Protein AF-0000000083546952 (afdb_homodimer)

InterPro domains:
  IPR006043 Nucleobase cation symporter 2 family [PF00860] (17-387)
  IPR045018 Azaguanine-like transporters [PTHR43337] (1-419)

Solvent-accessible surface area (backbone atoms only — not comparable to full-atom values): 39737 Å² total; per-residue (Å²): 105,57,77,80,47,36,29,72,83,63,74,50,49,70,69,40,23,48,52,6,12,52,47,22,35,43,58,43,54,48,45,43,53,51,51,15,55,51,44,28,72,67,70,45,58,46,70,30,28,33,52,19,39,28,50,38,19,23,52,19,5,42,36,23,21,70,63,30,40,32,30,47,38,27,30,61,29,74,60,47,35,46,36,46,28,44,20,40,26,60,63,68,61,36,51,70,37,38,46,22,31,31,35,28,52,20,12,50,52,34,32,51,29,40,76,44,69,49,46,59,50,51,60,68,38,46,57,66,34,52,58,35,18,50,48,24,8,42,14,52,29,40,23,51,51,15,35,40,53,16,42,46,34,35,75,32,94,86,64,24,30,22,66,36,64,61,65,39,56,58,27,43,34,16,52,54,28,33,53,50,32,50,39,33,50,58,58,64,42,86,30,26,64,46,53,27,35,54,52,16,32,51,45,27,42,75,63,63,71,46,66,69,83,70,61,59,86,50,76,79,62,61,71,58,29,59,71,34,46,67,44,54,32,71,82,49,69,85,38,66,69,44,50,52,47,20,50,46,50,28,50,51,52,53,54,54,32,54,55,44,37,46,47,43,33,35,56,72,65,64,39,57,83,40,39,54,39,36,44,33,20,41,18,52,28,12,29,49,10,11,41,44,40,36,50,40,40,30,63,43,74,41,18,48,52,8,37,72,55,55,20,65,24,6,58,15,9,38,51,26,15,52,51,37,54,58,51,58,77,45,44,52,62,54,72,61,55,45,49,31,24,48,14,44,55,32,35,54,52,15,50,60,34,43,52,45,50,66,74,40,57,62,85,45,57,50,52,29,42,23,20,42,42,15,34,52,31,13,41,54,30,44,17,52,61,60,8,49,37,52,16,45,44,42,29,61,52,35,24,46,46,54,71,41,53,82,78,55,38,69,63,43,52,50,54,22,47,53,42,49,51,50,52,51,46,55,42,65,57,124,106,55,78,80,46,37,29,73,81,64,74,49,50,70,67,41,23,50,52,5,12,52,46,23,36,42,57,43,53,49,47,41,53,48,50,15,54,50,45,27,73,67,68,46,58,46,70,29,27,33,52,18,41,28,49,35,18,25,51,17,6,42,35,24,20,72,63,30,40,33,29,47,38,25,30,62,29,75,60,47,34,46,35,47,28,44,19,39,25,62,63,69,63,35,51,67,37,39,46,22,30,30,36,29,52,20,11,50,51,34,32,51,29,41,75,44,69,49,47,58,49,52,62,70,39,45,57,65,33,51,57,34,18,50,47,26,8,41,13,52,29,40,25,51,50,15,37,40,53,16,42,46,35,36,72,31,94,86,64,23,29,22,67,37,65,62,64,38,57,59,27,42,34,17,53,52,27,32,52,50,33,50,38,33,50,57,58,64,42,85,30,27,63,46,53,27,34,52,51,15,32,52,46,27,40,74,62,62,71,47,67,70,83,68,64,61,86,49,76,80,62,64,72,59,28,57,72,34,46,66,42,53,32,71,83,49,66,86,40,66,69,43,50,52,46,20,50,47,49,26,50,52,50,51,54,53,34,53,54,44,36,46,48,44,34,34,54,72,64,63,39,58,84,40,39,55,40,37,45,34,20,40,16,51,28,12,29,48,10,11,40,44,40,37,49,40,42,29,61,43,75,42,20,51,52,8,37,73,56,54,19,65,26,7,57,15,8,38,50,27,16,52,51,39,54,58,53,60,78,45,43,52,63,54,72,62,56,46,50,30,27,48,14,43,56,32,35,52,52,14,51,61,33,43,52,44,52,67,73,38,58,61,85,45,57,50,52,29,42,24,20,44,42,16,34,53,32,12,43,52,31,44,17,52,61,61,8,48,37,53,16,45,44,41,29,58,53,35,23,45,46,56,71,40,52,83,77,56,37,68,64,41,53,51,53,20,47,53,43,50,50,49,52,52,48,55,42,64,57,124

pLDDT: mean 90.89, std 7.65, range [42.84, 97.81]

Sequence (860 aa):
MEKIFKLKKNNTNFKTELTAALTSFFASVYIVVVNASILSDTGMPMDAQIIATVLASLVGCLLVAFISNTPLIIMPGMGVNALFTYTIVRAMGLNYHEALASVVIAGFLFSVVALTQLSEILSTSIPNSLKEAITVGIGLFITFIGLQKGGLIVSSATTLVQLGKLTDPHVLAFLITMIITLCLFLKDIPGAFLISIFLGTITSIAFGIVDLGAIKFGLPNFSAYNDLFFTMNFGKIGTIPFWVATFSLTLVLVFENIGLLHGQVGGMLKQPEKINKALRATAFSTVFCGLLGTSPSVSTVEGAAGIAAGGKTGLTSFLTGLLFLVSLFFIPIITIIPNAAISPILIIIGGLMIKNIINIDFEDFSESFPAFLIIALIPLTYSIVDGIAFGFIVYPLAKIFAKKHKEVSLTMYLVSLIFLIYFVLRGLSLMEKIFKLKKNNTNFKTELTAALTSFFASVYIVVVNASILSDTGMPMDAQIIATVLASLVGCLLVAFISNTPLIIMPGMGVNALFTYTIVRAMGLNYHEALASVVIAGFLFSVVALTQLSEILSTSIPNSLKEAITVGIGLFITFIGLQKGGLIVSSATTLVQLGKLTDPHVLAFLITMIITLCLFLKDIPGAFLISIFLGTITSIAFGIVDLGAIKFGLPNFSAYNDLFFTMNFGKIGTIPFWVATFSLTLVLVFENIGLLHGQVGGMLKQPEKINKALRATAFSTVFCGLLGTSPSVSTVEGAAGIAAGGKTGLTSFLTGLLFLVSLFFIPIITIIPNAAISPILIIIGGLMIKNIINIDFEDFSESFPAFLIIALIPLTYSIVDGIAFGFIVYPLAKIFAKKHKEVSLTMYLVSLIFLIYFVLRGLSL

Nearest PDB structures (foldseek):
  8irn-assembly1_B  TM=9.047E-01  e=1.523E-23  Arabidopsis thaliana
  8wo7-assembly1_A  TM=8.983E-01  e=1.334E-22  Arabidopsis thaliana
  5da0-assembly1_A  TM=8.197E-01  e=4.012E-11  Deinococcus geothermalis DSM 11300
  7wl8-assembly1_A  TM=7.225E-01  e=1.289E-08  Mus musculus
  8opq-assembly1_B  TM=7.287E-01  e=1.824E-08  Homo sapiens

Structure (mmCIF, N/CA/C/O backbone):
data_AF-0000000083546952-model_v1
#
loop_
_entity.id
_entity.type
_entity.pdbx_description
1 polymer 'Xanthine/uracil permease'
#
loop_
_atom_site.group_PDB
_atom_site.id
_atom_site.type_symbol
_atom_site.label_atom_id
_atom_site.label_alt_id
_atom_site.label_comp_id
_atom_site.label_asym_id
_atom_site.label_entity_id
_atom_site.label_seq_id
_atom_site.pdbx_PDB_ins_code
_atom_site.Cartn_x
_atom_site.Cartn_y
_atom_site.Cartn_z
_atom_site.occupancy
_atom_site.B_iso_or_equiv
_atom_site.auth_seq_id
_atom_site.auth_comp_id
_atom_site.auth_asym_id
_atom_site.auth_atom_id
_atom_site.pdbx_PDB_model_num
ATOM 1 N N . MET A 1 1 ? -17.172 40 20.062 1 71.25 1 MET A N 1
ATOM 2 C CA . MET A 1 1 ? -17.078 38.625 19.641 1 71.25 1 MET A CA 1
ATOM 3 C C . MET A 1 1 ? -18.438 38.062 19.234 1 71.25 1 MET A C 1
ATOM 5 O O . MET A 1 1 ? -18.562 37.406 18.203 1 71.25 1 MET A O 1
ATOM 9 N N . GLU A 1 2 ? -19.391 38.375 19.953 1 73.75 2 GLU A N 1
ATOM 10 C CA . GLU A 1 2 ? -20.734 37.906 19.641 1 73.75 2 GLU A CA 1
ATOM 11 C C . GLU A 1 2 ? -21.234 38.469 18.312 1 73.75 2 GLU A C 1
ATOM 13 O O . GLU A 1 2 ? -21.859 37.75 17.516 1 73.75 2 GLU A O 1
ATOM 18 N N . LYS A 1 3 ? -20.938 39.719 18.156 1 76.5 3 LYS A N 1
ATOM 19 C CA . LYS A 1 3 ? -21.391 40.344 16.922 1 76.5 3 LYS A CA 1
ATOM 20 C C . LYS A 1 3 ? -20.531 39.969 15.734 1 76.5 3 LYS A C 1
ATOM 22 O O . LYS A 1 3 ? -21.047 39.781 14.633 1 76.5 3 LYS A O 1
ATOM 27 N N . ILE A 1 4 ? -19.281 39.719 15.984 1 81.94 4 ILE A N 1
ATOM 28 C CA . ILE A 1 4 ? -18.344 39.438 14.914 1 81.94 4 ILE A CA 1
ATOM 29 C C . ILE A 1 4 ? -18.562 38 14.391 1 81.94 4 ILE A C 1
ATOM 31 O O . ILE A 1 4 ? -18.609 37.781 13.18 1 81.94 4 ILE A O 1
ATOM 35 N N . PHE A 1 5 ? -18.859 37.094 15.328 1 85.5 5 PHE A N 1
ATOM 36 C CA . PHE A 1 5 ? -18.969 35.719 14.938 1 85.5 5 PHE A CA 1
ATOM 37 C C . PHE A 1 5 ? -20.422 35.25 14.898 1 85.5 5 PHE A C 1
ATOM 39 O O . PHE A 1 5 ? -20.719 34.094 14.602 1 85.5 5 PHE A O 1
ATOM 46 N N . LYS A 1 6 ? -21.375 36.188 15.102 1 84.5 6 LYS A N 1
ATOM 47 C CA . LYS A 1 6 ? -22.828 35.969 15.008 1 84.5 6 LYS A CA 1
ATOM 48 C C . LYS A 1 6 ? -23.234 34.719 15.797 1 84.5 6 LYS A C 1
ATOM 50 O O . LYS A 1 6 ? -23.906 33.844 15.266 1 84.5 6 LYS A O 1
ATOM 55 N N . LEU A 1 7 ? -22.844 34.625 17.031 1 86 7 LEU A N 1
ATOM 56 C CA . LEU A 1 7 ? -23.062 33.438 17.875 1 86 7 LEU A CA 1
ATOM 57 C C . LEU A 1 7 ? -24.547 33.156 18.031 1 86 7 LEU A C 1
ATOM 59 O O . LEU A 1 7 ? -24.969 32 17.922 1 86 7 LEU A O 1
ATOM 63 N N . LYS A 1 8 ? -25.344 34.156 18.234 1 83.62 8 LYS A N 1
ATOM 64 C CA . LYS A 1 8 ? -26.781 33.969 18.406 1 83.62 8 LYS A CA 1
ATOM 65 C C . LYS A 1 8 ? -27.438 33.469 17.125 1 83.62 8 LYS A C 1
ATOM 67 O O . LYS A 1 8 ? -28.328 32.625 17.156 1 83.62 8 LYS A O 1
ATOM 72 N N . LYS A 1 9 ? -26.953 34 16.125 1 85.19 9 LYS A N 1
ATOM 73 C CA . LYS A 1 9 ? -27.516 33.594 14.836 1 85.19 9 LYS A CA 1
ATOM 74 C C . LYS A 1 9 ? -27.188 32.156 14.516 1 85.19 9 LYS A C 1
ATOM 76 O O . LYS A 1 9 ? -27.969 31.469 13.844 1 85.19 9 LYS A O 1
ATOM 81 N N . ASN A 1 10 ? -26.047 31.703 15.016 1 89.62 10 ASN A N 1
ATOM 82 C CA . ASN A 1 10 ? -25.625 30.344 14.742 1 89.62 10 ASN A CA 1
ATOM 83 C C . ASN A 1 10 ? -26 29.406 15.883 1 89.62 10 ASN A C 1
ATOM 85 O O . ASN A 1 10 ? -25.562 28.25 15.922 1 89.62 10 ASN A O 1
ATOM 89 N N . ASN A 1 11 ? -26.75 29.859 16.859 1 87.5 11 ASN A N 1
ATOM 90 C CA . ASN A 1 11 ? -27.297 29.047 17.938 1 87.5 11 ASN A CA 1
ATOM 91 C C . ASN A 1 11 ? -26.188 28.391 18.766 1 87.5 11 ASN A C 1
ATOM 93 O O . ASN A 1 11 ? -26.203 27.188 18.984 1 87.5 11 ASN A O 1
ATOM 97 N N . THR A 1 12 ? -25.172 29.172 19.031 1 91 12 THR A N 1
ATOM 98 C CA . THR A 1 12 ? -24.078 28.703 19.859 1 91 12 THR A CA 1
ATOM 99 C C . THR A 1 12 ? -23.703 29.75 20.906 1 91 12 THR A C 1
ATOM 101 O O . THR A 1 12 ? -24.281 30.828 20.938 1 91 12 THR A O 1
ATOM 104 N N . ASN A 1 13 ? -22.875 29.312 21.906 1 91.5 13 ASN A N 1
ATOM 105 C CA . ASN A 1 13 ? -22.422 30.219 22.953 1 91.5 13 ASN A CA 1
ATOM 106 C C . ASN A 1 13 ? -20.922 30.078 23.188 1 91.5 13 ASN A C 1
ATOM 108 O O . ASN A 1 13 ? -20.25 29.25 22.562 1 91.5 13 ASN A O 1
ATOM 112 N N . PHE A 1 14 ? -20.469 31.016 24 1 93.25 14 PHE A N 1
ATOM 113 C CA . PHE A 1 14 ? -19.031 31.078 24.234 1 93.25 14 PHE A CA 1
ATOM 114 C C . PHE A 1 14 ? -18.531 29.797 24.875 1 93.25 14 PHE A C 1
ATOM 116 O O . PHE A 1 14 ? -17.469 29.281 24.531 1 93.25 14 PHE A O 1
ATOM 123 N N . LYS A 1 15 ? -19.25 29.219 25.766 1 94.44 15 LYS A N 1
ATOM 124 C CA . LYS A 1 15 ? -18.859 28 26.453 1 94.44 15 LYS A CA 1
ATOM 125 C C . LYS A 1 15 ? -18.766 26.828 25.5 1 94.44 15 LYS A C 1
ATOM 127 O O . LYS A 1 15 ? -17.828 26.031 25.578 1 94.44 15 LYS A O 1
ATOM 132 N N . THR A 1 16 ? -19.703 26.797 24.641 1 94.5 16 THR A N 1
ATOM 133 C CA . THR A 1 16 ? -19.719 25.719 23.656 1 94.5 16 THR A CA 1
ATOM 134 C C . THR A 1 16 ? -18.547 25.859 22.688 1 94.5 16 THR A C 1
ATOM 136 O O . THR A 1 16 ? -17.875 24.875 22.359 1 94.5 16 THR A O 1
ATOM 139 N N . GLU A 1 17 ? -18.328 27.062 22.281 1 95.62 17 GLU A N 1
ATOM 140 C CA . GLU A 1 17 ? -17.219 27.328 21.359 1 95.62 17 GLU A CA 1
ATOM 141 C C . GLU A 1 17 ? -15.875 27.078 22.031 1 95.62 17 GLU A C 1
ATOM 143 O O . GLU A 1 17 ? -14.93 26.641 21.375 1 95.62 17 GLU A O 1
ATOM 148 N N . LEU A 1 18 ? -15.797 27.391 23.266 1 95.94 18 LEU A N 1
ATOM 149 C CA . LEU A 1 18 ? -14.562 27.141 24 1 95.94 18 LEU A CA 1
ATOM 150 C C . LEU A 1 18 ? -14.297 25.656 24.141 1 95.94 18 LEU A C 1
ATOM 152 O O . LEU A 1 18 ? -13.156 25.203 23.969 1 95.94 18 LEU A O 1
ATOM 156 N N . THR A 1 19 ? -15.289 24.922 24.469 1 95.88 19 THR A N 1
ATOM 157 C CA . THR A 1 19 ? -15.156 23.484 24.578 1 95.88 19 THR A CA 1
ATOM 158 C C . THR A 1 19 ? -14.773 22.859 23.234 1 95.88 19 THR A C 1
ATOM 160 O O . THR A 1 19 ? -13.938 21.953 23.188 1 95.88 19 THR A O 1
ATOM 163 N N . ALA A 1 20 ? -15.391 23.375 22.234 1 96 20 ALA A N 1
ATOM 164 C CA . ALA A 1 20 ? -15.07 22.906 20.891 1 96 20 ALA A CA 1
ATOM 165 C C . ALA A 1 20 ? -13.617 23.234 20.531 1 96 20 ALA A C 1
ATOM 167 O O . ALA A 1 20 ? -12.938 22.422 19.906 1 96 20 ALA A O 1
ATOM 168 N N . ALA A 1 21 ? -13.211 24.375 20.922 1 96.25 21 ALA A N 1
ATOM 169 C CA . ALA A 1 21 ? -11.844 24.797 20.656 1 96.25 21 ALA A CA 1
ATOM 170 C C . ALA A 1 21 ? -10.836 23.938 21.406 1 96.25 21 ALA A C 1
ATOM 172 O O . ALA A 1 21 ? -9.805 23.547 20.844 1 96.25 21 ALA A O 1
ATOM 173 N N . LEU A 1 22 ? -11.117 23.656 22.625 1 95.5 22 LEU A N 1
ATOM 174 C CA . LEU A 1 22 ? -10.242 22.812 23.422 1 95.5 22 LEU A CA 1
ATOM 175 C C . LEU A 1 22 ? -10.18 21.391 22.844 1 95.5 22 LEU A C 1
ATOM 177 O O . LEU A 1 22 ? -9.094 20.812 22.75 1 95.5 22 LEU A O 1
ATOM 181 N N . THR A 1 23 ? -11.312 20.984 22.438 1 93.94 23 THR A N 1
ATOM 182 C CA . THR A 1 23 ? -11.383 19.656 21.844 1 93.94 23 THR A CA 1
ATOM 183 C C . THR A 1 23 ? -10.562 19.609 20.562 1 93.94 23 THR A C 1
ATOM 185 O O . THR A 1 23 ? -9.789 18.672 20.344 1 93.94 23 THR A O 1
ATOM 188 N N . SER A 1 24 ? -10.711 20.594 19.766 1 94.56 24 SER A N 1
ATOM 189 C CA . SER A 1 24 ? -9.977 20.656 18.516 1 94.56 24 SER A CA 1
ATOM 190 C C . SER A 1 24 ? -8.477 20.797 18.75 1 94.56 24 SER A C 1
ATOM 192 O O . SER A 1 24 ? -7.672 20.172 18.047 1 94.56 24 SER A O 1
ATOM 194 N N . PHE A 1 25 ? -8.148 21.594 19.703 1 95.25 25 PHE A N 1
ATOM 195 C CA . PHE A 1 25 ? -6.742 21.844 20 1 95.25 25 PHE A CA 1
ATOM 196 C C . PHE A 1 25 ? -6.059 20.562 20.469 1 95.25 25 PHE A C 1
ATOM 198 O O . PHE A 1 25 ? -5 20.203 19.953 1 95.25 25 PHE A O 1
ATOM 205 N N . PHE A 1 26 ? -6.637 19.859 21.359 1 92.81 26 PHE A N 1
ATOM 206 C CA . PHE A 1 26 ? -6.02 18.656 21.906 1 92.81 26 PHE A CA 1
ATOM 207 C C . PHE A 1 26 ? -5.977 17.547 20.859 1 92.81 26 PHE A C 1
ATOM 209 O O . PHE A 1 26 ? -5.07 16.719 20.859 1 92.81 26 PHE A O 1
ATOM 216 N N . ALA A 1 27 ? -6.895 17.672 19.953 1 90.62 27 ALA A N 1
ATOM 217 C CA . ALA A 1 27 ? -6.906 16.688 18.875 1 90.62 27 ALA A CA 1
ATOM 218 C C . ALA A 1 27 ? -5.82 16.984 17.844 1 90.62 27 ALA A C 1
ATOM 220 O O . ALA A 1 27 ? -5.352 16.078 17.141 1 90.62 27 ALA A O 1
ATOM 221 N N . SER A 1 28 ? -5.344 18.219 17.812 1 94.19 28 SER A N 1
ATOM 222 C CA . SER A 1 28 ? -4.512 18.609 16.688 1 94.19 28 SER A CA 1
ATOM 223 C C . SER A 1 28 ? -3.107 19 17.141 1 94.19 28 SER A C 1
ATOM 225 O O . SER A 1 28 ? -2.188 19.078 16.328 1 94.19 28 SER A O 1
ATOM 227 N N . VAL A 1 29 ? -2.893 19.188 18.406 1 93.44 29 VAL A N 1
ATOM 228 C CA . VAL A 1 29 ? -1.671 19.797 1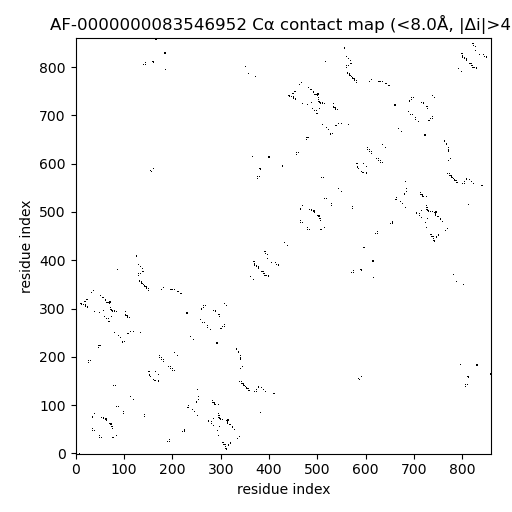8.938 1 93.44 29 VAL A CA 1
ATOM 229 C C . VAL A 1 29 ? -0.475 18.891 18.609 1 93.44 29 VAL A C 1
ATOM 231 O O . VAL A 1 29 ? 0.664 19.359 18.562 1 93.44 29 VAL A O 1
ATOM 234 N N . TYR A 1 30 ? -0.684 17.625 18.344 1 92.19 30 TYR A N 1
ATOM 235 C CA . TYR A 1 30 ? 0.411 16.719 17.984 1 92.19 30 TYR A CA 1
ATOM 236 C C . TYR A 1 30 ? 1.162 17.234 16.766 1 92.19 30 TYR A C 1
ATOM 238 O O . TYR A 1 30 ? 2.336 16.906 16.562 1 92.19 30 TYR A O 1
ATOM 246 N N . ILE A 1 31 ? 0.517 18.094 15.961 1 95.06 31 ILE A N 1
ATOM 247 C CA . ILE A 1 31 ? 1.062 18.547 14.68 1 95.06 31 ILE A CA 1
ATOM 248 C C . ILE A 1 31 ? 2.299 19.406 14.914 1 95.06 31 ILE A C 1
ATOM 250 O O . ILE A 1 31 ? 3.195 19.453 14.07 1 95.06 31 ILE A O 1
ATOM 254 N N . VAL A 1 32 ? 2.35 20.062 16.031 1 94.75 32 VAL A N 1
ATOM 255 C CA . VAL A 1 32 ? 3.473 20.938 16.344 1 94.75 32 VAL A CA 1
ATOM 256 C C . VAL A 1 32 ? 4.766 20.125 16.391 1 94.75 32 VAL A C 1
ATOM 258 O O . VAL A 1 32 ? 5.773 20.516 15.805 1 94.75 32 VAL A O 1
ATOM 261 N N . VAL A 1 33 ? 4.648 18.984 16.953 1 93 33 VAL A N 1
ATOM 262 C CA . VAL A 1 33 ? 5.824 18.141 17.109 1 93 33 VAL A CA 1
ATOM 263 C C . VAL A 1 33 ? 6.07 17.359 15.82 1 93 33 VAL A C 1
ATOM 265 O O . VAL A 1 33 ? 7.207 17.281 15.344 1 93 33 VAL A O 1
ATOM 268 N N . VAL A 1 34 ? 5.047 16.844 15.242 1 93.56 34 VAL A N 1
ATOM 269 C CA . VAL A 1 34 ? 5.164 15.938 14.102 1 93.56 34 VAL A CA 1
ATOM 270 C C . VAL A 1 34 ? 5.648 16.719 12.875 1 93.56 34 VAL A C 1
ATOM 272 O O . VAL A 1 34 ? 6.543 16.266 12.156 1 93.56 34 VAL A O 1
ATOM 275 N N . ASN A 1 35 ? 5.035 17.844 12.656 1 96.31 35 ASN A N 1
ATOM 276 C CA . ASN A 1 35 ? 5.453 18.656 11.523 1 96.31 35 ASN A CA 1
ATOM 277 C C . ASN A 1 35 ? 6.902 19.125 11.664 1 96.31 35 ASN A C 1
ATOM 279 O O . ASN A 1 35 ? 7.664 19.094 10.695 1 96.31 35 ASN A O 1
ATOM 283 N N . ALA A 1 36 ? 7.246 19.531 12.852 1 93.94 36 ALA A N 1
ATOM 284 C CA . ALA A 1 36 ? 8.617 19.969 13.102 1 93.94 36 ALA A CA 1
ATOM 285 C C . ALA A 1 36 ? 9.609 18.844 12.867 1 93.94 36 ALA A C 1
ATOM 287 O O . ALA A 1 36 ? 10.672 19.047 12.273 1 93.94 36 ALA A O 1
ATOM 288 N N . SER A 1 37 ? 9.227 17.719 13.305 1 92.69 37 SER A N 1
ATOM 289 C CA . SER A 1 37 ? 10.094 16.562 13.148 1 92.69 37 SER A CA 1
ATOM 290 C C . SER A 1 37 ? 10.273 16.203 11.672 1 92.69 37 SER A C 1
ATOM 292 O O . SER A 1 37 ? 11.398 15.938 11.227 1 92.69 37 SER A O 1
ATOM 294 N N . ILE A 1 38 ? 9.258 16.219 10.906 1 93.81 38 ILE A N 1
ATOM 295 C CA . ILE A 1 38 ? 9.289 15.844 9.492 1 93.81 38 ILE A CA 1
ATOM 296 C C . ILE A 1 38 ? 10.086 16.891 8.711 1 93.81 38 ILE A C 1
ATOM 298 O O . ILE A 1 38 ? 10.961 16.531 7.91 1 93.81 38 ILE A O 1
ATOM 302 N N . LEU A 1 39 ? 9.844 18.141 8.984 1 95.5 39 LEU A N 1
ATOM 303 C CA . LEU A 1 39 ? 10.523 19.188 8.227 1 95.5 39 LEU A CA 1
ATOM 304 C C . LEU A 1 39 ? 11.984 19.297 8.648 1 95.5 39 LEU A C 1
ATOM 306 O O . LEU A 1 39 ? 12.828 19.719 7.852 1 95.5 39 LEU A O 1
ATOM 310 N N . SER A 1 40 ? 12.305 18.906 9.836 1 92.81 40 SER A N 1
ATOM 311 C CA . SER A 1 40 ? 13.688 18.938 10.289 1 92.81 40 SER A CA 1
ATOM 312 C C . SER A 1 40 ? 14.539 17.938 9.523 1 92.81 40 SER A C 1
ATOM 314 O O . SER A 1 40 ? 15.766 18.078 9.469 1 92.81 40 SER A O 1
ATOM 316 N N . ASP A 1 41 ? 13.898 17 8.961 1 91.31 41 ASP A N 1
ATOM 317 C CA . ASP A 1 41 ? 14.609 16.016 8.148 1 91.31 41 ASP A CA 1
ATOM 318 C C . ASP A 1 41 ? 15.211 16.656 6.902 1 91.31 41 ASP A C 1
ATOM 320 O O . ASP A 1 41 ? 16.078 16.062 6.242 1 91.31 41 ASP A O 1
ATOM 324 N N . THR A 1 42 ? 14.766 17.828 6.547 1 92.5 42 THR A N 1
ATOM 325 C CA . THR A 1 42 ? 15.336 18.547 5.414 1 92.5 42 THR A CA 1
ATOM 326 C C . THR A 1 42 ? 16.609 19.281 5.824 1 92.5 42 THR A C 1
ATOM 328 O O . THR A 1 42 ? 17.375 19.75 4.973 1 92.5 42 THR A O 1
ATOM 331 N N . GLY A 1 43 ? 16.891 19.406 7.113 1 90.06 43 GLY A N 1
ATOM 332 C CA . GLY A 1 43 ? 18.016 20.172 7.621 1 90.06 43 GLY A CA 1
ATOM 333 C C . GLY A 1 43 ? 17.594 21.422 8.367 1 90.06 43 GLY A C 1
ATOM 334 O O . GLY A 1 43 ? 18.422 22.094 8.977 1 90.06 43 GLY A O 1
ATOM 335 N N . MET A 1 44 ? 16.328 21.672 8.398 1 92.06 44 MET A N 1
ATOM 336 C CA . MET A 1 44 ? 15.82 22.828 9.141 1 92.06 44 MET A CA 1
ATOM 337 C C . MET A 1 44 ? 15.898 22.594 10.641 1 92.06 44 MET A C 1
ATOM 339 O O . MET A 1 44 ? 15.656 21.484 11.109 1 92.06 44 MET A O 1
ATOM 343 N N . PRO A 1 45 ? 16.25 23.609 11.336 1 89.06 45 PRO A N 1
ATOM 344 C CA . PRO A 1 45 ? 16.281 23.438 12.789 1 89.06 45 PRO A CA 1
ATOM 345 C C . PRO A 1 45 ? 14.914 23.141 13.383 1 89.06 45 PRO A C 1
ATOM 347 O O . PRO A 1 45 ? 13.93 23.797 13.039 1 89.06 45 PRO A O 1
ATOM 350 N N . MET A 1 46 ? 14.859 22.25 14.258 1 89.31 46 MET A N 1
ATOM 351 C CA . MET A 1 46 ? 13.609 21.781 14.852 1 89.31 46 MET A CA 1
ATOM 352 C C . MET A 1 46 ? 12.914 22.906 15.617 1 89.31 46 MET A C 1
ATOM 354 O O . MET A 1 46 ? 11.703 23.078 15.508 1 89.31 46 MET A O 1
ATOM 358 N N . ASP A 1 47 ? 13.672 23.641 16.359 1 89 47 ASP A N 1
ATOM 359 C CA . ASP A 1 47 ? 13.109 24.719 17.172 1 89 47 ASP A CA 1
ATOM 360 C C . ASP A 1 47 ? 12.438 25.766 16.281 1 89 47 ASP A C 1
ATOM 362 O O . ASP A 1 47 ? 11.352 26.266 16.594 1 89 47 ASP A O 1
ATOM 366 N N . ALA A 1 48 ? 13.117 26.031 15.227 1 91.56 48 ALA A N 1
ATOM 367 C CA . ALA A 1 48 ? 12.57 27.016 14.289 1 91.56 48 ALA A CA 1
ATOM 368 C C . ALA A 1 48 ? 11.273 26.516 13.656 1 91.56 48 ALA A C 1
ATOM 370 O O . ALA A 1 48 ? 10.344 27.281 13.438 1 91.56 48 ALA A O 1
ATOM 371 N N . GLN A 1 49 ? 11.258 25.266 13.422 1 93.06 49 GLN A N 1
ATOM 372 C CA . GLN A 1 49 ? 10.078 24.703 12.766 1 93.06 49 GLN A CA 1
ATOM 373 C C . GLN A 1 49 ? 8.898 24.625 13.719 1 93.06 49 GLN A C 1
ATOM 375 O O . GLN A 1 49 ? 7.742 24.703 13.305 1 93.06 49 GLN A O 1
ATOM 380 N N . ILE A 1 50 ? 9.18 24.438 15 1 93.5 50 ILE A N 1
ATOM 381 C CA . ILE A 1 50 ? 8.117 24.469 15.992 1 93.5 50 ILE A CA 1
ATOM 382 C C . ILE A 1 50 ? 7.438 25.828 15.977 1 93.5 50 ILE A C 1
ATOM 384 O O . ILE A 1 50 ? 6.211 25.922 15.938 1 93.5 50 ILE A O 1
ATOM 388 N N . ILE A 1 51 ? 8.242 26.812 15.922 1 93.88 51 ILE A N 1
ATOM 389 C CA . ILE A 1 51 ? 7.727 28.172 15.906 1 93.88 51 ILE A CA 1
ATOM 390 C C . ILE A 1 51 ? 6.945 28.422 14.617 1 93.88 51 ILE A C 1
ATOM 392 O O . ILE A 1 51 ? 5.832 28.953 14.656 1 93.88 51 ILE A O 1
ATOM 396 N N . ALA A 1 52 ? 7.527 28.031 13.539 1 95.25 52 ALA A N 1
ATOM 397 C CA . ALA A 1 52 ? 6.887 28.219 12.242 1 95.25 52 ALA A CA 1
ATOM 398 C C . ALA A 1 52 ? 5.535 27.516 12.18 1 95.25 52 ALA A C 1
ATOM 400 O O . ALA A 1 52 ? 4.566 28.047 11.633 1 95.25 52 ALA A O 1
ATOM 401 N N . THR A 1 53 ? 5.473 26.297 12.68 1 96 53 THR A N 1
ATOM 402 C CA . THR A 1 53 ? 4.242 25.516 12.664 1 96 53 THR A CA 1
ATOM 403 C C . THR A 1 53 ? 3.158 26.188 13.492 1 96 53 THR A C 1
ATOM 405 O O . THR A 1 53 ? 2.004 26.266 13.07 1 96 53 THR A O 1
ATOM 408 N N . VAL A 1 54 ? 3.516 26.672 14.664 1 95.94 54 VAL A N 1
ATOM 409 C CA . VAL A 1 54 ? 2.568 27.312 15.57 1 95.94 54 VAL A CA 1
ATOM 410 C C . VAL A 1 54 ? 2.053 28.609 14.93 1 95.94 54 VAL A C 1
ATOM 412 O O . VAL A 1 54 ? 0.847 28.859 14.938 1 95.94 54 VAL A O 1
ATOM 415 N N . LEU A 1 55 ? 2.941 29.344 14.383 1 96.25 55 LEU A N 1
ATOM 416 C CA . LEU A 1 55 ? 2.547 30.594 13.766 1 96.25 55 LEU A CA 1
ATOM 417 C C . LEU A 1 55 ? 1.68 30.359 12.531 1 96.25 55 LEU A C 1
ATOM 419 O O . LEU A 1 55 ? 0.709 31.078 12.297 1 96.25 55 LEU A O 1
ATOM 423 N N . ALA A 1 56 ? 2.08 29.406 11.766 1 97.06 56 ALA A N 1
ATOM 424 C CA . ALA A 1 56 ? 1.292 29.062 10.586 1 97.06 56 ALA A CA 1
ATOM 425 C C . ALA A 1 56 ? -0.115 28.625 10.977 1 97.06 56 ALA A C 1
ATOM 427 O O . ALA A 1 56 ? -1.092 28.984 10.312 1 97.06 56 ALA A O 1
ATOM 428 N N . SER A 1 57 ? -0.213 27.797 11.992 1 97.56 57 SER A N 1
ATOM 429 C CA . SER A 1 57 ? -1.514 27.344 12.469 1 97.56 57 SER A CA 1
ATOM 430 C C . SER A 1 57 ? -2.338 28.5 13.023 1 97.56 57 SER A C 1
ATOM 432 O O . SER A 1 57 ? -3.555 28.547 12.836 1 97.56 57 SER A O 1
ATOM 434 N N . LEU A 1 58 ? -1.633 29.406 13.695 1 97.62 58 LEU A N 1
ATOM 435 C CA . LEU A 1 58 ? -2.311 30.594 14.203 1 97.62 58 LEU A CA 1
ATOM 436 C C . LEU A 1 58 ? -2.891 31.422 13.055 1 97.62 58 LEU A C 1
ATOM 438 O O . LEU A 1 58 ? -4.078 31.75 13.07 1 97.62 58 LEU A O 1
ATOM 442 N N . VAL A 1 59 ? -2.086 31.719 12.133 1 97.69 59 VAL A N 1
ATOM 443 C CA . VAL A 1 59 ? -2.512 32.562 11.008 1 97.69 59 VAL A CA 1
ATOM 444 C C . VAL A 1 59 ? -3.635 31.844 10.25 1 97.69 59 VAL A C 1
ATOM 446 O O . VAL A 1 59 ? -4.621 32.469 9.867 1 97.69 59 VAL A O 1
ATOM 449 N N . GLY A 1 60 ? -3.453 30.562 9.984 1 97.56 60 GLY A N 1
ATOM 450 C CA . GLY A 1 60 ? -4.488 29.797 9.297 1 97.56 60 GLY A CA 1
ATOM 451 C C . GLY A 1 60 ? -5.824 29.828 10.016 1 97.56 60 GLY A C 1
ATOM 452 O O . GLY A 1 60 ? -6.863 30.062 9.398 1 97.56 60 GLY A O 1
ATOM 453 N N . CYS A 1 61 ? -5.793 29.594 11.297 1 97.81 61 CYS A N 1
ATOM 454 C CA . CYS A 1 61 ? -7.016 29.609 12.094 1 97.81 61 CYS A CA 1
ATOM 455 C C . CYS A 1 61 ? -7.637 30.984 12.141 1 97.81 61 CYS A C 1
ATOM 457 O O . CYS A 1 61 ? -8.859 31.125 12.109 1 97.81 61 CYS A O 1
ATOM 459 N N . LEU A 1 62 ? -6.832 32 12.188 1 97.69 62 LEU A N 1
ATOM 460 C CA . LEU A 1 62 ? -7.348 33.344 12.188 1 97.69 62 LEU A CA 1
ATOM 461 C C . LEU A 1 62 ? -8.016 33.688 10.859 1 97.69 62 LEU A C 1
ATOM 463 O O . LEU A 1 62 ? -9.078 34.312 10.828 1 97.69 62 LEU A O 1
ATOM 467 N N . LEU A 1 63 ? -7.398 33.312 9.797 1 97.62 63 LEU A N 1
ATOM 468 C CA . LEU A 1 63 ? -7.945 33.594 8.477 1 97.62 63 LEU A CA 1
ATOM 469 C C . LEU A 1 63 ? -9.312 32.938 8.297 1 97.62 63 LEU A C 1
ATOM 471 O O . LEU A 1 63 ? -10.25 33.562 7.809 1 97.62 63 LEU A O 1
ATOM 475 N N . VAL A 1 64 ? -9.391 31.672 8.656 1 96.69 64 VAL A N 1
ATOM 476 C CA . VAL A 1 64 ? -10.664 30.969 8.477 1 96.69 64 VAL A CA 1
ATOM 477 C C . VAL A 1 64 ? -11.719 31.547 9.414 1 96.69 64 VAL A C 1
ATOM 479 O O . VAL A 1 64 ? -12.891 31.641 9.055 1 96.69 64 VAL A O 1
ATOM 482 N N . ALA A 1 65 ? -11.297 31.984 10.609 1 96.44 65 ALA A N 1
ATOM 483 C CA . ALA A 1 65 ? -12.211 32.594 11.586 1 96.44 65 ALA A CA 1
ATOM 484 C C . ALA A 1 65 ? -12.836 33.875 11.039 1 96.44 65 ALA A C 1
ATOM 486 O O . ALA A 1 65 ? -14.039 34.094 11.188 1 96.44 65 ALA A O 1
ATOM 487 N N . PHE A 1 66 ? -12.078 34.625 10.359 1 96.31 66 PHE A N 1
ATOM 488 C CA . PHE A 1 66 ? -12.555 35.938 9.961 1 96.31 66 PHE A CA 1
ATOM 489 C C . PHE A 1 66 ? -13.102 35.906 8.539 1 96.31 66 PHE A C 1
ATOM 491 O O . PHE A 1 66 ? -13.992 36.688 8.195 1 96.31 66 PHE A O 1
ATOM 498 N N . ILE A 1 67 ? -12.578 35.062 7.742 1 95.88 67 ILE A N 1
ATOM 499 C CA . ILE A 1 67 ? -12.984 35.062 6.344 1 95.88 67 ILE A CA 1
ATOM 500 C C . ILE A 1 67 ? -14.227 34.188 6.172 1 95.88 67 ILE A C 1
ATOM 502 O O . ILE A 1 67 ? -15.195 34.594 5.527 1 95.88 67 ILE A O 1
ATOM 506 N N . SER A 1 68 ? -14.211 33 6.719 1 94.81 68 SER A N 1
ATOM 507 C CA . SER A 1 68 ? -15.297 32.062 6.465 1 94.81 68 SER A CA 1
ATOM 508 C C . SER A 1 68 ? -16.188 31.906 7.691 1 94.81 68 SER A C 1
ATOM 510 O O . SER A 1 68 ? -17.297 31.391 7.59 1 94.81 68 SER A O 1
ATOM 512 N N . ASN A 1 69 ? -15.836 32.312 8.867 1 95.62 69 ASN A N 1
ATOM 513 C CA . ASN A 1 69 ? -16.594 32.156 10.102 1 95.62 69 ASN A CA 1
ATOM 514 C C . ASN A 1 69 ? -17.078 30.719 10.273 1 95.62 69 ASN A C 1
ATOM 516 O O . ASN A 1 69 ? -18.266 30.484 10.469 1 95.62 69 ASN A O 1
ATOM 520 N N . THR A 1 70 ? -16.141 29.766 10.125 1 95.44 70 THR A N 1
ATOM 521 C CA . THR A 1 70 ? -16.391 28.344 10.312 1 95.44 70 THR A CA 1
ATOM 522 C C . THR A 1 70 ? -15.453 27.766 11.367 1 95.44 70 THR A C 1
ATOM 524 O O . THR A 1 70 ? -14.367 28.297 11.586 1 95.44 70 THR A O 1
ATOM 527 N N . PRO A 1 71 ? -15.898 26.812 12.062 1 96.25 71 PRO A N 1
ATOM 528 C CA . PRO A 1 71 ? -15.078 26.203 13.117 1 96.25 71 PRO A CA 1
ATOM 529 C C . PRO A 1 71 ? -14.055 25.203 12.57 1 96.25 71 PRO A C 1
ATOM 531 O O . PRO A 1 71 ? -13.953 24.078 13.07 1 96.25 71 PRO A O 1
ATOM 534 N N . LEU A 1 72 ? -13.234 25.609 11.609 1 96.56 72 LEU A N 1
ATOM 535 C CA . LEU A 1 72 ? -12.227 24.766 10.992 1 96.56 72 LEU A CA 1
ATOM 536 C C . LEU A 1 72 ? -10.867 24.969 11.656 1 96.56 72 LEU A C 1
ATOM 538 O O . LEU A 1 72 ? -10.602 26.047 12.219 1 96.56 72 LEU A O 1
ATOM 542 N N . ILE A 1 73 ? -10.133 23.953 11.648 1 96.88 73 ILE A N 1
ATOM 543 C CA . ILE A 1 73 ? -8.758 24.047 12.117 1 96.88 73 ILE A CA 1
ATOM 544 C C . ILE A 1 73 ? -7.801 23.938 10.938 1 96.88 73 ILE A C 1
ATOM 546 O O . ILE A 1 73 ? -7.793 22.938 10.219 1 96.88 73 ILE A O 1
ATOM 550 N N . ILE A 1 74 ? -7.082 25 10.758 1 97.25 74 ILE A N 1
ATOM 551 C CA . ILE A 1 74 ? -6.117 25.062 9.664 1 97.25 74 ILE A CA 1
ATOM 552 C C . ILE A 1 74 ? -4.699 24.938 10.219 1 97.25 74 ILE A C 1
ATOM 554 O O . ILE A 1 74 ? -4.277 25.75 11.047 1 97.25 74 ILE A O 1
ATOM 558 N N . MET A 1 75 ? -4.023 23.953 9.859 1 96.5 75 MET A N 1
ATOM 559 C CA . MET A 1 75 ? -2.656 23.672 10.273 1 96.5 75 MET A CA 1
ATOM 560 C C . MET A 1 75 ? -1.905 22.906 9.188 1 96.5 75 MET A C 1
ATOM 562 O O . MET A 1 75 ? -2.502 22.484 8.203 1 96.5 75 MET A O 1
ATOM 566 N N . PRO A 1 76 ? -0.565 22.859 9.305 1 96.31 76 PRO A N 1
ATOM 567 C CA . PRO A 1 76 ? 0.165 22.094 8.305 1 96.31 76 PRO A CA 1
ATOM 568 C C . PRO A 1 76 ? -0.35 20.656 8.18 1 96.31 7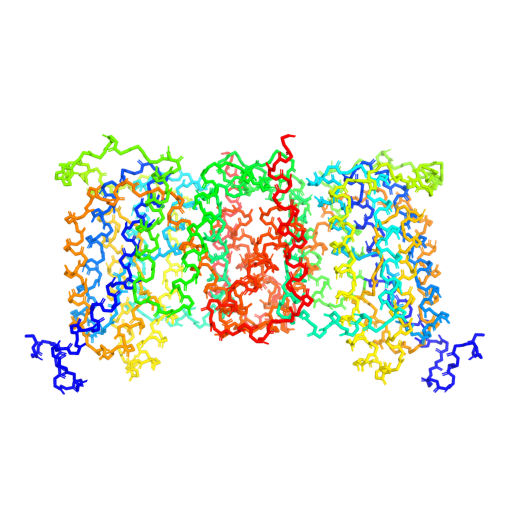6 PRO A C 1
ATOM 570 O O . PRO A 1 76 ? -0.574 19.984 9.195 1 96.31 76 PRO A O 1
ATOM 573 N N . GLY A 1 77 ? -0.561 20.297 6.961 1 94 77 GLY A N 1
ATOM 574 C CA . GLY A 1 77 ? -1.135 19 6.703 1 94 77 GLY A CA 1
ATOM 575 C C . GLY A 1 77 ? -0.108 17.875 6.727 1 94 77 GLY A C 1
ATOM 576 O O . GLY A 1 77 ? 1.043 18.078 6.332 1 94 77 GLY A O 1
ATOM 577 N N . MET A 1 78 ? -0.499 16.703 7.125 1 90.12 78 MET A N 1
ATOM 578 C CA . MET A 1 78 ? 0.389 15.547 7.211 1 90.12 78 MET A CA 1
ATOM 579 C C . MET A 1 78 ? 0.833 15.102 5.82 1 90.12 78 MET A C 1
ATOM 581 O O . MET A 1 78 ? 1.995 14.742 5.621 1 90.12 78 MET A O 1
ATOM 585 N N . GLY A 1 79 ? -0.031 15.148 4.961 1 90.44 79 GLY A N 1
ATOM 586 C CA . GLY A 1 79 ? 0.308 14.75 3.604 1 90.44 79 GLY A CA 1
ATOM 587 C C . GLY A 1 79 ? 1.227 15.734 2.906 1 90.44 79 GLY A C 1
ATOM 588 O O . GLY A 1 79 ? 2.213 15.336 2.281 1 90.44 79 GLY A O 1
ATOM 589 N N . VAL A 1 80 ? 0.986 16.969 3.051 1 94.25 80 VAL A N 1
ATOM 590 C CA . VAL A 1 80 ? 1.715 18 2.32 1 94.25 80 VAL A CA 1
ATOM 591 C C . VAL A 1 80 ? 3.076 18.234 2.973 1 94.25 80 VAL A C 1
ATOM 593 O O . VAL A 1 80 ? 4.02 18.672 2.311 1 94.25 80 VAL A O 1
ATOM 596 N N . ASN A 1 81 ? 3.137 18.016 4.281 1 96.31 81 ASN A N 1
ATOM 597 C CA . ASN A 1 81 ? 4.453 18.141 4.895 1 96.31 81 ASN A CA 1
ATOM 598 C C . ASN A 1 81 ? 5.39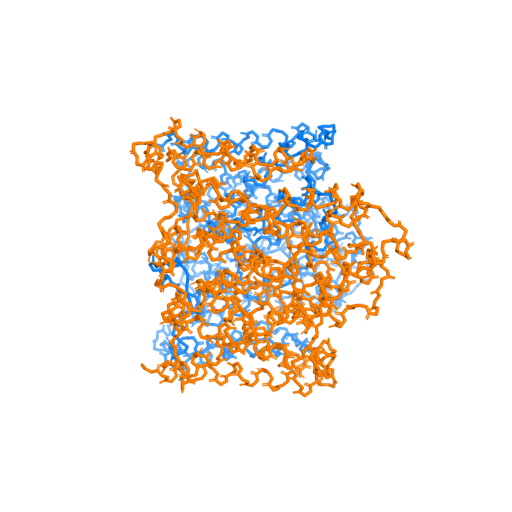5 17.031 4.43 1 96.31 81 ASN A C 1
ATOM 600 O O . ASN A 1 81 ? 6.59 17.25 4.242 1 96.31 81 ASN A O 1
ATOM 604 N N . ALA A 1 82 ? 4.816 15.836 4.242 1 93.12 82 ALA A N 1
ATOM 605 C CA . ALA A 1 82 ? 5.605 14.742 3.686 1 93.12 82 ALA A CA 1
ATOM 606 C C . ALA A 1 82 ? 6.023 15.039 2.248 1 93.12 82 ALA A C 1
ATOM 608 O O . ALA A 1 82 ? 7.152 14.75 1.852 1 93.12 82 ALA A O 1
ATOM 609 N N . LEU A 1 83 ? 5.105 15.57 1.515 1 94 83 LEU A N 1
ATOM 610 C CA . LEU A 1 83 ? 5.395 15.969 0.139 1 94 83 LEU A CA 1
ATOM 611 C C . LEU A 1 83 ? 6.516 17 0.093 1 94 83 LEU A C 1
ATOM 613 O O . LEU A 1 83 ? 7.449 16.875 -0.703 1 94 83 LEU A O 1
ATOM 617 N N . PHE A 1 84 ? 6.461 17.969 0.968 1 95.44 84 PHE A N 1
ATOM 618 C CA . PHE A 1 84 ? 7.461 19.016 1.055 1 95.44 84 PHE A CA 1
ATOM 619 C C . PHE A 1 84 ? 8.836 18.438 1.377 1 95.44 84 PHE A C 1
ATOM 621 O O . PHE A 1 84 ? 9.805 18.719 0.67 1 95.44 84 PHE A O 1
ATOM 628 N N . THR A 1 85 ? 8.891 17.609 2.311 1 94.62 85 THR A N 1
ATOM 629 C CA . THR A 1 85 ? 10.156 17.156 2.879 1 94.62 85 THR A CA 1
ATOM 630 C C . THR A 1 85 ? 10.758 16.031 2.031 1 94.62 85 THR A C 1
ATOM 632 O O . THR A 1 85 ? 11.906 16.141 1.595 1 94.62 85 THR A O 1
ATOM 635 N N . TYR A 1 86 ? 10 15.094 1.753 1 90.69 86 TYR A N 1
ATOM 636 C CA . TYR A 1 86 ? 10.578 13.867 1.221 1 90.69 86 TYR A CA 1
ATOM 637 C C . TYR A 1 86 ? 10.516 13.852 -0.302 1 90.69 86 TYR A C 1
ATOM 639 O O . TYR A 1 86 ? 11.32 13.18 -0.956 1 90.69 86 TYR A O 1
ATOM 647 N N . THR A 1 87 ? 9.609 14.539 -0.859 1 90.38 87 THR A N 1
ATOM 648 C CA . THR A 1 87 ? 9.492 14.547 -2.312 1 90.38 87 THR A CA 1
ATOM 649 C C . THR A 1 87 ? 10.188 15.773 -2.902 1 90.38 87 THR A C 1
ATOM 651 O O . THR A 1 87 ? 11.141 15.648 -3.666 1 90.38 87 THR A O 1
ATOM 654 N N . ILE A 1 88 ? 9.812 16.938 -2.494 1 91.5 88 ILE A N 1
ATOM 655 C CA . ILE A 1 88 ? 10.289 18.172 -3.125 1 91.5 88 ILE A CA 1
ATOM 656 C C . ILE A 1 88 ? 11.75 18.406 -2.752 1 91.5 88 ILE A C 1
ATOM 658 O O . ILE A 1 88 ? 12.57 18.703 -3.617 1 91.5 88 ILE A O 1
ATOM 662 N N . VAL A 1 89 ? 12.086 18.188 -1.487 1 91.31 89 VAL A N 1
ATOM 663 C CA . VAL A 1 89 ? 13.438 18.5 -1.04 1 91.31 89 VAL A CA 1
ATOM 664 C C . VAL A 1 89 ? 14.344 17.281 -1.267 1 91.31 89 VAL A C 1
ATOM 666 O O . VAL A 1 89 ? 15.367 17.391 -1.942 1 91.31 89 VAL A O 1
ATOM 669 N N . ARG A 1 90 ? 13.922 16.109 -0.824 1 86.25 90 ARG A N 1
ATOM 670 C CA . ARG A 1 90 ? 14.828 14.961 -0.83 1 86.25 90 ARG A CA 1
ATOM 671 C C . ARG A 1 90 ? 14.836 14.281 -2.193 1 86.25 90 ARG A C 1
ATOM 673 O O . ARG A 1 90 ? 15.906 14.039 -2.766 1 86.25 90 ARG A O 1
ATOM 680 N N . ALA A 1 91 ? 13.703 14.031 -2.732 1 80.81 91 ALA A N 1
ATOM 681 C CA . ALA A 1 91 ? 13.633 13.273 -3.98 1 80.81 91 ALA A CA 1
ATOM 682 C C . ALA A 1 91 ? 13.945 14.164 -5.18 1 80.81 91 ALA A C 1
ATOM 684 O O . ALA A 1 91 ? 14.719 13.773 -6.062 1 80.81 91 ALA A O 1
ATOM 685 N N . MET A 1 92 ? 13.422 15.383 -5.211 1 84.25 92 MET A N 1
ATOM 686 C CA . MET A 1 92 ? 13.586 16.25 -6.367 1 84.25 92 MET A CA 1
ATOM 687 C C . MET A 1 92 ? 14.844 17.109 -6.23 1 84.25 92 MET A C 1
ATOM 689 O O . MET A 1 92 ? 15.281 17.734 -7.199 1 84.25 92 MET A O 1
ATOM 693 N N . GLY A 1 93 ? 15.414 17.234 -4.992 1 85.06 93 GLY A N 1
ATOM 694 C CA . GLY A 1 93 ? 16.719 17.844 -4.793 1 85.06 93 GLY A CA 1
ATOM 695 C C . GLY A 1 93 ? 16.656 19.344 -4.617 1 85.06 93 GLY A C 1
ATOM 696 O O . GLY A 1 93 ? 17.672 20.031 -4.766 1 85.06 93 GLY A O 1
ATOM 697 N N . LEU A 1 94 ? 15.555 19.875 -4.344 1 90.06 94 LEU A N 1
ATOM 698 C CA . LEU A 1 94 ? 15.461 21.297 -4.035 1 90.06 94 LEU A CA 1
ATOM 699 C C . LEU A 1 94 ? 15.906 21.578 -2.604 1 90.06 94 LEU A C 1
ATOM 701 O O . LEU A 1 94 ? 15.672 20.766 -1.706 1 90.06 94 LEU A O 1
ATOM 705 N N . ASN A 1 95 ? 16.609 22.641 -2.451 1 92.5 95 ASN A N 1
ATOM 706 C CA . ASN A 1 95 ? 16.875 23.062 -1.081 1 92.5 95 ASN A CA 1
ATOM 707 C C . ASN A 1 95 ? 15.609 23.562 -0.382 1 92.5 95 ASN A C 1
ATOM 709 O O . ASN A 1 95 ? 14.633 23.906 -1.04 1 92.5 95 ASN A O 1
ATOM 713 N N . TYR A 1 96 ? 15.617 23.562 0.966 1 94.19 96 TYR A N 1
ATOM 714 C CA . TYR A 1 96 ? 14.391 23.891 1.686 1 94.19 96 TYR A CA 1
ATOM 715 C C . TYR A 1 96 ? 13.992 25.344 1.457 1 94.19 96 TYR A C 1
ATOM 717 O O . TYR A 1 96 ? 12.812 25.688 1.501 1 94.19 96 TYR A O 1
ATOM 725 N N . HIS A 1 97 ? 14.961 26.203 1.088 1 94.44 97 HIS A N 1
ATOM 726 C CA . HIS A 1 97 ? 14.602 27.578 0.74 1 94.44 97 HIS A CA 1
ATOM 727 C C . HIS A 1 97 ? 13.852 27.625 -0.584 1 94.44 97 HIS A C 1
ATOM 729 O O . HIS A 1 97 ? 12.898 28.406 -0.731 1 94.44 97 HIS A O 1
ATOM 735 N N . GLU A 1 98 ? 14.305 26.891 -1.464 1 94.44 98 GLU A N 1
ATOM 736 C CA . GLU A 1 98 ? 13.641 26.797 -2.762 1 94.44 98 GLU A CA 1
ATOM 737 C C . GLU A 1 98 ? 12.273 26.141 -2.645 1 94.44 98 GLU A C 1
ATOM 739 O O . GLU A 1 98 ? 11.328 26.516 -3.342 1 94.44 98 GLU A O 1
ATOM 744 N N . ALA A 1 99 ? 12.211 25.125 -1.796 1 95.19 99 ALA A N 1
ATOM 745 C CA . ALA A 1 99 ? 10.938 24.453 -1.555 1 95.19 99 ALA A CA 1
ATOM 746 C C . ALA A 1 99 ? 9.922 25.422 -0.938 1 95.19 99 ALA A C 1
ATOM 748 O O . ALA A 1 99 ? 8.734 25.359 -1.247 1 95.19 99 ALA A O 1
ATOM 749 N N . LEU A 1 100 ? 10.422 26.281 -0.081 1 96.25 100 LEU A N 1
ATOM 750 C CA . LEU A 1 100 ? 9.547 27.281 0.525 1 96.25 100 LEU A CA 1
ATOM 751 C C . LEU A 1 100 ? 9.016 28.25 -0.526 1 96.25 100 LEU A C 1
ATOM 753 O O . LEU A 1 100 ? 7.867 28.688 -0.445 1 96.25 100 LEU A O 1
ATOM 757 N N . ALA A 1 101 ? 9.836 28.562 -1.472 1 96.19 101 ALA A N 1
ATOM 758 C CA . ALA A 1 101 ? 9.383 29.391 -2.586 1 96.19 101 ALA A CA 1
ATOM 759 C C . ALA A 1 101 ? 8.273 28.688 -3.367 1 96.19 101 ALA A C 1
ATOM 761 O O . ALA A 1 101 ? 7.316 29.328 -3.807 1 96.19 101 ALA A O 1
ATOM 762 N N . SER A 1 102 ? 8.445 27.438 -3.525 1 95.75 102 SER A N 1
ATOM 763 C CA . SER A 1 102 ? 7.41 26.656 -4.188 1 95.75 102 SER A CA 1
ATOM 764 C C . SER A 1 102 ? 6.102 26.688 -3.408 1 95.75 102 SER A C 1
ATOM 766 O O . SER A 1 102 ? 5.02 26.719 -4 1 95.75 102 SER A O 1
ATOM 768 N N . VAL A 1 103 ? 6.188 26.688 -2.117 1 97 103 VAL A N 1
ATOM 769 C CA . VAL A 1 103 ? 5.008 26.75 -1.261 1 97 103 VAL A CA 1
ATOM 770 C C . VAL A 1 103 ? 4.297 28.094 -1.453 1 97 103 VAL A C 1
ATOM 772 O O . VAL A 1 103 ? 3.066 28.141 -1.558 1 97 103 VAL A O 1
ATOM 775 N N . VAL A 1 104 ? 5.027 29.125 -1.541 1 96.94 104 VAL A N 1
ATOM 776 C CA . VAL A 1 104 ? 4.453 30.453 -1.716 1 96.94 104 VAL A CA 1
ATOM 777 C C . VAL A 1 104 ? 3.742 30.531 -3.064 1 96.94 104 VAL A C 1
ATOM 779 O O . VAL A 1 104 ? 2.598 30.984 -3.143 1 96.94 104 VAL A O 1
ATOM 782 N N . ILE A 1 105 ? 4.375 30.078 -4.066 1 97.19 105 ILE A N 1
ATOM 783 C CA . ILE A 1 105 ? 3.789 30.125 -5.402 1 97.19 105 ILE A CA 1
ATOM 784 C C . ILE A 1 105 ? 2.58 29.203 -5.469 1 97.19 105 ILE A C 1
ATOM 786 O O . ILE A 1 105 ? 1.57 29.531 -6.098 1 97.19 105 ILE A O 1
ATOM 790 N N . ALA A 1 106 ? 2.734 28.062 -4.871 1 96.75 106 ALA A N 1
ATOM 791 C CA . ALA A 1 106 ? 1.597 27.141 -4.809 1 96.75 106 ALA A CA 1
ATOM 792 C C . ALA A 1 106 ? 0.419 27.781 -4.078 1 96.75 106 ALA A C 1
ATOM 794 O O . ALA A 1 106 ? -0.739 27.562 -4.438 1 96.75 106 ALA A O 1
ATOM 795 N N . GLY A 1 107 ? 0.755 28.531 -3.002 1 96.81 107 GLY A N 1
ATOM 796 C CA . GLY A 1 107 ? -0.287 29.266 -2.301 1 96.81 107 GLY A CA 1
ATOM 797 C C . GLY A 1 107 ? -0.996 30.281 -3.18 1 96.81 107 GLY A C 1
ATOM 798 O O . GLY A 1 107 ? -2.221 30.406 -3.119 1 96.81 107 GLY A O 1
ATOM 799 N N . PHE A 1 108 ? -0.27 30.922 -3.988 1 97.06 108 PHE A N 1
ATOM 800 C CA . PHE A 1 108 ? -0.854 31.875 -4.918 1 97.06 108 PHE A CA 1
ATOM 801 C C . PHE A 1 108 ? -1.713 31.172 -5.961 1 97.06 108 PHE A C 1
ATOM 803 O O . PHE A 1 108 ? -2.82 31.625 -6.266 1 97.06 108 PHE A O 1
ATOM 810 N N . LEU A 1 109 ? -1.168 30.141 -6.477 1 96.38 109 LEU A N 1
ATOM 811 C CA . LEU A 1 109 ? -1.939 29.375 -7.453 1 96.38 109 LEU A CA 1
ATOM 812 C C . LEU A 1 109 ? -3.223 28.844 -6.828 1 96.38 109 LEU A C 1
ATOM 814 O O . LEU A 1 109 ? -4.285 28.875 -7.453 1 96.38 109 LEU A O 1
ATOM 818 N N . PHE A 1 110 ? -3.055 28.344 -5.664 1 96.31 110 PHE A N 1
ATOM 819 C CA . PHE A 1 110 ? -4.215 27.844 -4.93 1 96.31 110 PHE A CA 1
ATOM 820 C C . PHE A 1 110 ? -5.223 28.969 -4.691 1 96.31 110 PHE A C 1
ATOM 822 O O . PHE A 1 110 ? -6.434 28.75 -4.793 1 96.31 110 PHE A O 1
ATOM 829 N N . SER A 1 111 ? -4.75 30.125 -4.406 1 96.5 111 SER A N 1
ATOM 830 C CA . SER A 1 111 ? -5.621 31.281 -4.207 1 96.5 111 SER A CA 1
ATOM 831 C C . SER A 1 111 ? -6.367 31.641 -5.488 1 96.5 111 SER A C 1
ATOM 833 O O . SER A 1 111 ? -7.562 31.953 -5.453 1 96.5 111 SER A O 1
ATOM 835 N N . VAL A 1 112 ? -5.703 31.547 -6.559 1 96.31 112 VAL A N 1
ATOM 836 C CA . VAL A 1 112 ? -6.332 31.812 -7.852 1 96.31 112 VAL A CA 1
ATOM 837 C C . VAL A 1 112 ? -7.426 30.766 -8.109 1 96.31 112 VAL A C 1
ATOM 839 O O . VAL A 1 112 ? -8.523 31.125 -8.547 1 96.31 112 VAL A O 1
ATOM 842 N N . VAL A 1 113 ? -7.109 29.578 -7.812 1 94 113 VAL A N 1
ATOM 843 C CA . VAL A 1 113 ? -8.07 28.5 -8 1 94 113 VAL A CA 1
ATOM 844 C C . VAL A 1 113 ? -9.273 28.719 -7.09 1 94 113 VAL A C 1
ATOM 846 O O . VAL A 1 113 ? -10.422 28.516 -7.504 1 94 113 VAL A O 1
ATOM 849 N N . ALA A 1 114 ? -9.008 29.141 -5.898 1 93.69 114 ALA A N 1
ATOM 850 C CA . ALA A 1 114 ? -10.062 29.312 -4.898 1 93.69 114 ALA A CA 1
ATOM 851 C C . ALA A 1 114 ? -10.938 30.516 -5.227 1 93.69 114 ALA A C 1
ATOM 853 O O . ALA A 1 114 ? -12.117 30.547 -4.871 1 93.69 114 ALA A O 1
ATOM 854 N N . LEU A 1 115 ? -10.391 31.516 -5.902 1 94.56 115 LEU A N 1
ATOM 855 C CA . LEU A 1 115 ? -11.102 32.75 -6.195 1 94.56 115 LEU A CA 1
ATOM 856 C C . LEU A 1 115 ? -11.828 32.656 -7.531 1 94.56 115 LEU A C 1
ATOM 858 O O . LEU A 1 115 ? -12.695 33.5 -7.828 1 94.56 115 LEU A O 1
ATOM 862 N N . THR A 1 116 ? -11.492 31.672 -8.289 1 93.38 116 THR A N 1
ATOM 863 C CA . THR A 1 116 ? -12.078 31.516 -9.617 1 93.38 116 THR A CA 1
ATOM 864 C C . THR A 1 116 ? -12.922 30.25 -9.711 1 93.38 116 THR A C 1
ATOM 866 O O . THR A 1 116 ? -13.109 29.562 -8.711 1 93.38 116 THR A O 1
ATOM 869 N N . GLN A 1 117 ? -13.43 30 -10.93 1 90.69 117 GLN A N 1
ATOM 870 C CA . GLN A 1 117 ? -14.25 28.812 -11.156 1 90.69 117 GLN A CA 1
ATOM 871 C C . GLN A 1 117 ? -13.375 27.578 -11.43 1 90.69 117 GLN A C 1
ATOM 873 O O . GLN A 1 117 ? -13.891 26.484 -11.625 1 90.69 117 GLN A O 1
ATOM 878 N N . LEU A 1 118 ? -12.117 27.844 -11.312 1 87.75 118 LEU A N 1
ATOM 879 C CA . LEU A 1 118 ? -11.172 26.766 -11.578 1 87.75 118 LEU A CA 1
ATOM 880 C C . LEU A 1 118 ? -11.328 25.641 -10.562 1 87.75 118 LEU A C 1
ATOM 882 O O . LEU A 1 118 ? -11.078 24.469 -10.875 1 87.75 118 LEU A O 1
ATOM 886 N N . SER A 1 119 ? -11.688 26.031 -9.391 1 85 119 SER A N 1
ATOM 887 C CA . SER A 1 119 ? -11.875 25.016 -8.375 1 85 119 SER A CA 1
ATOM 888 C C . SER A 1 119 ? -12.953 24.016 -8.781 1 85 119 SER A C 1
ATOM 890 O O . SER A 1 119 ? -12.781 22.797 -8.609 1 85 119 SER A O 1
ATOM 892 N N . GLU A 1 120 ? -13.953 24.453 -9.336 1 84.5 120 GLU A N 1
ATOM 893 C CA . GLU A 1 120 ? -15.047 23.609 -9.805 1 84.5 120 GLU A CA 1
ATOM 894 C C . GLU A 1 120 ? -14.641 22.812 -11.039 1 84.5 120 GLU A C 1
ATOM 896 O O . GLU A 1 120 ? -15 21.641 -11.18 1 84.5 120 GLU A O 1
ATOM 901 N N . ILE A 1 121 ? -13.906 23.422 -11.883 1 86.19 121 ILE A N 1
ATOM 902 C CA . ILE A 1 121 ? -13.453 22.766 -13.109 1 86.19 121 ILE A CA 1
ATOM 903 C C . ILE A 1 121 ? -12.531 21.609 -12.758 1 86.19 121 ILE A C 1
ATOM 905 O O . ILE A 1 121 ? -12.68 20.5 -13.289 1 86.19 121 ILE A O 1
ATOM 909 N N . LEU A 1 122 ? -11.633 21.859 -11.859 1 83.69 122 LEU A N 1
ATOM 910 C CA . LEU A 1 122 ? -10.695 20.812 -11.453 1 83.69 122 LEU A CA 1
ATOM 911 C C . LEU A 1 122 ? -11.414 19.672 -10.742 1 83.69 122 LEU A C 1
ATOM 913 O O . LEU A 1 122 ? -11.117 18.5 -10.977 1 83.69 122 LEU A O 1
ATOM 917 N N . SER A 1 123 ? -12.336 20.047 -9.969 1 82.5 123 SER A N 1
ATOM 918 C CA . SER A 1 123 ? -13.062 19.047 -9.195 1 82.5 123 SER A CA 1
ATOM 919 C C . SER A 1 123 ? -13.898 18.141 -10.094 1 82.5 123 SER A C 1
ATOM 921 O O . SER A 1 123 ? -14.07 16.953 -9.805 1 82.5 123 SER A O 1
ATOM 923 N N . THR A 1 124 ? -14.352 18.656 -11.172 1 85.75 124 THR A N 1
ATOM 924 C CA . THR A 1 124 ? -15.227 17.891 -12.047 1 85.75 124 THR A CA 1
ATOM 925 C C . THR A 1 124 ? -14.422 17.172 -13.125 1 85.75 124 THR A C 1
ATOM 927 O O . THR A 1 124 ? -14.844 16.125 -13.633 1 85.75 124 THR A O 1
ATOM 930 N N . SER A 1 125 ? -13.266 17.75 -13.414 1 88.81 125 SER A N 1
ATOM 931 C CA . SER A 1 125 ? -12.484 17.219 -14.523 1 88.81 125 SER A CA 1
ATOM 932 C C . SER A 1 125 ? -11.625 16.047 -14.086 1 88.81 125 SER A C 1
ATOM 934 O O . SER A 1 125 ? -11.32 15.164 -14.891 1 88.81 125 SER A O 1
ATOM 936 N N . ILE A 1 126 ? -11.164 16.047 -12.875 1 89.94 126 ILE A N 1
ATOM 937 C CA . ILE A 1 126 ? -10.328 14.961 -12.383 1 89.94 126 ILE A CA 1
ATOM 938 C C . ILE A 1 126 ? -11.211 13.906 -11.703 1 89.94 126 ILE A C 1
ATOM 940 O O . ILE A 1 126 ? -12 14.227 -10.812 1 89.94 126 ILE A O 1
ATOM 944 N N . PRO A 1 127 ? -11.086 12.711 -12.164 1 92.31 127 PRO A N 1
ATOM 945 C CA . PRO A 1 127 ? -11.922 11.641 -11.617 1 92.31 127 PRO A CA 1
ATOM 946 C C . PRO A 1 127 ? -11.742 11.469 -10.109 1 92.31 127 PRO A C 1
ATOM 948 O O . PRO A 1 127 ? -10.625 11.586 -9.594 1 92.31 127 PRO A O 1
ATOM 951 N N . ASN A 1 128 ? -12.789 11.125 -9.414 1 92.25 128 ASN A N 1
ATOM 952 C CA . ASN A 1 128 ? -12.773 10.922 -7.969 1 92.25 128 ASN A CA 1
ATOM 953 C C . ASN A 1 128 ? -11.828 9.789 -7.574 1 92.25 128 ASN A C 1
ATOM 955 O O . ASN A 1 128 ? -11.219 9.836 -6.504 1 92.25 128 ASN A O 1
ATOM 959 N N . SER A 1 129 ? -11.695 8.836 -8.438 1 94.88 129 SER A N 1
ATOM 960 C CA . SER A 1 129 ? -10.82 7.695 -8.172 1 94.88 129 SER A CA 1
ATOM 961 C C . SER A 1 129 ? -9.375 8.141 -7.98 1 94.88 129 SER A C 1
ATOM 963 O O . SER A 1 129 ? -8.695 7.688 -7.059 1 94.88 129 SER A O 1
ATOM 965 N N . LEU A 1 130 ? -8.984 9.062 -8.805 1 95.25 130 LEU A N 1
ATOM 966 C CA . LEU A 1 130 ? -7.605 9.539 -8.719 1 95.25 130 LEU A CA 1
ATOM 967 C C . LEU A 1 130 ? -7.406 10.398 -7.469 1 95.25 130 LEU A C 1
ATOM 969 O O . LEU A 1 130 ? -6.375 10.305 -6.805 1 95.25 130 LEU A O 1
ATOM 973 N N . LYS A 1 131 ? -8.406 11.242 -7.129 1 92.62 131 LYS A N 1
ATOM 974 C CA . LYS A 1 131 ? -8.328 12.078 -5.938 1 92.62 131 LYS A CA 1
ATOM 975 C C . LYS A 1 131 ? -8.211 11.227 -4.676 1 92.62 131 LYS A C 1
ATOM 977 O O . LYS A 1 131 ? -7.344 11.469 -3.832 1 92.62 131 LYS A O 1
ATOM 982 N N . GLU A 1 132 ? -9.062 10.234 -4.57 1 94 132 GLU A N 1
ATOM 983 C CA . GLU A 1 132 ? -9.062 9.328 -3.422 1 94 132 GLU A CA 1
ATOM 984 C C . GLU A 1 132 ? -7.762 8.531 -3.357 1 94 132 GLU A C 1
ATOM 986 O O . GLU A 1 132 ? -7.25 8.25 -2.27 1 94 132 GLU A O 1
ATOM 991 N N . ALA A 1 133 ? -7.266 8.172 -4.535 1 96.31 133 ALA A N 1
ATOM 992 C CA . ALA A 1 133 ? -6.035 7.391 -4.605 1 96.31 133 ALA A CA 1
ATOM 993 C C . ALA A 1 133 ? -4.855 8.18 -4.043 1 96.31 133 ALA A C 1
ATOM 995 O O . ALA A 1 133 ? -3.959 7.605 -3.416 1 96.31 133 ALA A O 1
ATOM 996 N N . ILE A 1 134 ? -4.855 9.438 -4.309 1 93.81 134 ILE A N 1
ATOM 997 C CA . ILE A 1 134 ? -3.789 10.289 -3.789 1 93.81 134 ILE A CA 1
ATOM 998 C C . ILE A 1 134 ? -3.791 10.242 -2.264 1 93.81 134 ILE A C 1
ATOM 1000 O O . ILE A 1 134 ? -2.744 10.055 -1.64 1 93.81 134 ILE A O 1
ATOM 1004 N N . THR A 1 135 ? -4.953 10.344 -1.676 1 91.56 135 THR A N 1
ATOM 1005 C CA . THR A 1 135 ? -5.086 10.32 -0.223 1 91.56 135 THR A CA 1
ATOM 1006 C C . THR A 1 135 ? -4.617 8.984 0.344 1 91.56 135 THR A C 1
ATOM 1008 O O . THR A 1 135 ? -3.867 8.945 1.322 1 91.56 135 THR A O 1
ATOM 1011 N N . VAL A 1 136 ? -5.016 7.918 -0.258 1 95.19 136 VAL A N 1
ATOM 1012 C CA . VAL A 1 136 ? -4.66 6.574 0.19 1 95.19 136 VAL A CA 1
ATOM 1013 C C . VAL A 1 136 ? -3.156 6.363 0.041 1 95.19 136 VAL A C 1
ATOM 1015 O O . VAL A 1 136 ? -2.506 5.836 0.947 1 95.19 136 VAL A O 1
ATOM 1018 N N . GLY A 1 137 ? -2.629 6.793 -1.119 1 95.81 137 GLY A N 1
ATOM 1019 C CA . GLY A 1 137 ? -1.198 6.68 -1.35 1 95.81 137 GLY A CA 1
ATOM 1020 C C . GLY A 1 137 ? -0.367 7.461 -0.35 1 95.81 137 GLY A C 1
ATOM 1021 O O . GLY A 1 137 ? 0.655 6.973 0.134 1 95.81 137 GLY A O 1
ATOM 1022 N N . ILE A 1 138 ? -0.807 8.641 -0.036 1 93.56 138 ILE A N 1
ATOM 1023 C CA . ILE A 1 138 ? -0.129 9.477 0.952 1 93.56 138 ILE A CA 1
ATOM 1024 C C . ILE A 1 138 ? -0.179 8.797 2.32 1 93.56 138 ILE A C 1
ATOM 1026 O O . ILE A 1 138 ? 0.807 8.805 3.059 1 93.56 138 ILE A O 1
ATOM 1030 N N . GLY A 1 139 ? -1.295 8.266 2.652 1 94.81 139 GLY A N 1
ATOM 1031 C CA . GLY A 1 139 ? -1.408 7.539 3.908 1 94.81 139 GLY A CA 1
ATOM 1032 C C . GLY A 1 139 ? -0.386 6.426 4.051 1 94.81 139 GLY A C 1
ATOM 1033 O O . GLY A 1 139 ? 0.26 6.301 5.09 1 94.81 139 GLY A O 1
ATOM 1034 N N . LEU A 1 140 ? -0.249 5.625 3.012 1 96.31 140 LEU A N 1
ATOM 1035 C CA . LEU A 1 140 ? 0.735 4.547 3.021 1 96.31 140 LEU A CA 1
ATOM 1036 C C . LEU A 1 140 ? 2.15 5.105 3.133 1 96.31 140 LEU A C 1
ATOM 1038 O O . LEU A 1 140 ? 3.01 4.504 3.781 1 96.31 140 LEU A O 1
ATOM 1042 N N . PHE A 1 141 ? 2.326 6.148 2.514 1 94 141 PHE A N 1
ATOM 1043 C CA . PHE A 1 141 ? 3.639 6.785 2.535 1 94 141 PHE A CA 1
ATOM 1044 C C . PHE A 1 141 ? 3.979 7.277 3.936 1 94 141 PHE A C 1
ATOM 1046 O O . PHE A 1 141 ? 5.086 7.059 4.426 1 94 141 PHE A O 1
ATOM 1053 N N . ILE A 1 142 ? 3.027 7.949 4.543 1 93.81 142 ILE A N 1
ATOM 1054 C CA . ILE A 1 142 ? 3.213 8.445 5.906 1 93.81 142 ILE A CA 1
ATOM 1055 C C . ILE A 1 142 ? 3.465 7.27 6.852 1 93.81 142 ILE A C 1
ATOM 1057 O O . ILE A 1 142 ? 4.273 7.375 7.773 1 93.81 142 ILE A O 1
ATOM 1061 N N . THR A 1 143 ? 2.771 6.211 6.621 1 96.06 143 THR A N 1
ATOM 1062 C CA . THR A 1 143 ? 3.004 5 7.402 1 96.06 143 THR A CA 1
ATOM 1063 C C . THR A 1 143 ? 4.434 4.504 7.211 1 96.06 143 THR A C 1
ATOM 1065 O O . THR A 1 143 ? 5.09 4.105 8.18 1 96.06 143 THR A O 1
ATOM 1068 N N . PHE A 1 144 ? 4.891 4.512 5.984 1 94.19 144 PHE A N 1
ATOM 1069 C CA . PHE A 1 144 ? 6.25 4.09 5.668 1 94.19 144 PHE A CA 1
ATOM 1070 C C . PHE A 1 144 ? 7.266 4.945 6.418 1 94.19 144 PHE A C 1
ATOM 1072 O O . PHE A 1 144 ? 8.211 4.418 7.008 1 94.19 144 PHE A O 1
ATOM 1079 N N . ILE A 1 145 ? 7.031 6.211 6.453 1 91.94 145 ILE A N 1
ATOM 1080 C CA . ILE A 1 145 ? 7.902 7.148 7.156 1 91.94 145 ILE A CA 1
ATOM 1081 C C . ILE A 1 145 ? 7.887 6.844 8.648 1 91.94 145 ILE A C 1
ATOM 1083 O O . ILE A 1 145 ? 8.938 6.82 9.297 1 91.94 145 ILE A O 1
ATOM 1087 N N . GLY A 1 146 ? 6.707 6.66 9.18 1 94.38 146 GLY A N 1
ATOM 1088 C CA . GLY A 1 146 ? 6.594 6.32 10.586 1 94.38 146 GLY A CA 1
ATOM 1089 C C . GLY A 1 146 ? 7.348 5.059 10.961 1 94.38 146 GLY A C 1
ATOM 1090 O O . GLY A 1 146 ? 8.008 5.008 12 1 94.38 146 GLY A O 1
ATOM 1091 N N . LEU A 1 147 ? 7.238 4.059 10.117 1 94.88 147 LEU A N 1
ATOM 1092 C CA . LEU A 1 147 ? 7.91 2.791 10.383 1 94.88 147 LEU A CA 1
ATOM 1093 C C . LEU A 1 147 ? 9.422 2.955 10.305 1 94.88 147 LEU A C 1
ATOM 1095 O O . LEU A 1 147 ? 10.164 2.281 11.031 1 94.88 147 LEU A O 1
ATOM 1099 N N . GLN A 1 148 ? 9.898 3.783 9.438 1 92.25 148 GLN A N 1
ATOM 1100 C CA . GLN A 1 148 ? 11.328 4.078 9.336 1 92.25 148 GLN A CA 1
ATOM 1101 C C . GLN A 1 148 ? 11.82 4.855 10.555 1 92.25 148 GLN A C 1
ATOM 1103 O O . GLN A 1 148 ? 12.875 4.547 11.109 1 92.25 148 GLN A O 1
ATOM 1108 N N . LYS A 1 149 ? 11.062 5.883 10.93 1 90.62 149 LYS A N 1
ATOM 1109 C CA . LYS A 1 149 ? 11.422 6.691 12.094 1 90.62 149 LYS A CA 1
ATOM 1110 C C . LYS A 1 149 ? 11.43 5.848 13.359 1 90.62 149 LYS A C 1
ATOM 1112 O O . LYS A 1 149 ? 12.195 6.133 14.289 1 90.62 149 LYS A O 1
ATOM 1117 N N . GLY A 1 150 ? 10.562 4.863 13.414 1 92.94 150 GLY A N 1
ATOM 1118 C CA . GLY A 1 150 ? 10.523 3.963 14.555 1 92.94 150 GLY A CA 1
ATOM 1119 C C . GLY A 1 150 ? 11.641 2.932 14.531 1 92.94 150 GLY A C 1
ATOM 1120 O O . GLY A 1 150 ? 11.867 2.238 15.523 1 92.94 150 GLY A O 1
ATOM 1121 N N . GLY A 1 151 ? 12.297 2.816 13.422 1 90.25 151 GLY A N 1
ATOM 1122 C CA . GLY A 1 151 ? 13.398 1.872 13.297 1 90.25 151 GLY A CA 1
ATOM 1123 C C . GLY A 1 151 ? 12.938 0.47 12.938 1 90.25 151 GLY A C 1
ATOM 1124 O O . GLY A 1 151 ? 13.75 -0.463 12.922 1 90.25 151 GLY A O 1
ATOM 1125 N N . LEU A 1 152 ? 11.711 0.275 12.68 1 90.19 152 LEU A N 1
ATOM 1126 C CA . LEU A 1 152 ? 11.188 -1.05 12.375 1 90.19 152 LEU A CA 1
ATOM 1127 C C . LEU A 1 152 ? 11.562 -1.47 10.953 1 90.19 152 LEU A C 1
ATOM 1129 O O . LEU A 1 152 ? 11.734 -2.66 10.68 1 90.19 152 LEU A O 1
ATOM 1133 N N . ILE A 1 153 ? 11.57 -0.549 10.055 1 89.56 153 ILE A N 1
ATOM 1134 C CA . ILE A 1 153 ? 11.969 -0.808 8.672 1 89.56 153 ILE A CA 1
ATOM 1135 C C . ILE A 1 153 ? 13.312 -0.142 8.383 1 89.56 153 ILE A C 1
ATOM 1137 O O . ILE A 1 153 ? 13.492 1.049 8.648 1 89.56 153 ILE A O 1
ATOM 1141 N N . VAL A 1 154 ? 14.164 -0.917 7.863 1 83.56 154 VAL A N 1
ATOM 1142 C CA . VAL A 1 154 ? 15.516 -0.429 7.586 1 83.56 154 VAL A CA 1
ATOM 1143 C C . VAL A 1 154 ? 15.922 -0.806 6.164 1 83.56 154 VAL A C 1
ATOM 1145 O O . VAL A 1 154 ? 15.211 -1.562 5.492 1 83.56 154 VAL A O 1
ATOM 1148 N N . SER A 1 155 ? 16.969 -0.239 5.727 1 76.94 155 SER A N 1
ATOM 1149 C CA . SER A 1 155 ? 17.469 -0.482 4.375 1 76.94 155 SER A CA 1
ATOM 1150 C C . SER A 1 155 ? 18.109 -1.86 4.266 1 76.94 155 SER A C 1
ATOM 1152 O O . SER A 1 155 ? 18.656 -2.383 5.246 1 76.94 155 SER A O 1
ATOM 1154 N N . SER A 1 156 ? 17.812 -2.43 3.107 1 73.38 156 SER A N 1
ATOM 1155 C CA . SER A 1 156 ? 18.469 -3.691 2.773 1 73.38 156 SER A CA 1
ATOM 1156 C C . SER A 1 156 ? 19.125 -3.627 1.399 1 73.38 156 SER A C 1
ATOM 1158 O O . SER A 1 156 ? 18.578 -3.043 0.466 1 73.38 156 SER A O 1
ATOM 1160 N N . ALA A 1 157 ? 20.266 -4.156 1.277 1 69.19 157 ALA A N 1
ATOM 1161 C CA . ALA A 1 157 ? 20.984 -4.176 0.008 1 69.19 157 ALA A CA 1
ATOM 1162 C C . ALA A 1 157 ? 20.297 -5.113 -0.991 1 69.19 157 ALA A C 1
ATOM 1164 O O . ALA A 1 157 ? 20.328 -4.863 -2.199 1 69.19 157 ALA A O 1
ATOM 1165 N N . THR A 1 158 ? 19.641 -6.098 -0.482 1 60.78 158 THR A N 1
ATOM 1166 C CA . THR A 1 158 ? 19.109 -7.125 -1.365 1 60.78 158 THR A CA 1
ATOM 1167 C C . THR A 1 158 ? 17.641 -6.859 -1.674 1 60.78 158 THR A C 1
ATOM 1169 O O . THR A 1 158 ? 17.203 -6.984 -2.822 1 60.78 158 THR A O 1
ATOM 1172 N N . THR A 1 159 ? 16.922 -6.398 -0.69 1 70.5 159 THR A N 1
ATOM 1173 C CA . THR A 1 159 ? 15.477 -6.305 -0.853 1 70.5 159 THR A CA 1
ATOM 1174 C C . THR A 1 159 ? 15.023 -4.848 -0.793 1 70.5 159 THR A C 1
ATOM 1176 O O . THR A 1 159 ? 13.828 -4.566 -0.797 1 70.5 159 THR A O 1
ATOM 1179 N N . LEU A 1 160 ? 15.93 -3.9 -0.688 1 73.38 160 LEU A N 1
ATOM 1180 C CA . LEU A 1 160 ? 15.703 -2.463 -0.572 1 73.38 160 LEU A CA 1
ATOM 1181 C C . LEU A 1 160 ? 15.18 -2.105 0.814 1 73.38 160 LEU A C 1
ATOM 1183 O O . LEU A 1 160 ? 15.664 -1.16 1.441 1 73.38 160 LEU A O 1
ATOM 1187 N N . VAL A 1 161 ? 14.195 -3.004 1.361 1 79.5 161 VAL A N 1
ATOM 1188 C CA . VAL A 1 161 ? 13.609 -2.791 2.682 1 79.5 161 VAL A CA 1
ATOM 1189 C C . VAL A 1 161 ? 13.609 -4.102 3.463 1 79.5 161 VAL A C 1
ATOM 1191 O O . VAL A 1 161 ? 13.57 -5.184 2.873 1 79.5 161 VAL A O 1
ATOM 1194 N N . GLN A 1 162 ? 13.781 -4.023 4.758 1 77.5 162 GLN A N 1
ATOM 1195 C CA . GLN A 1 162 ? 13.695 -5.199 5.621 1 77.5 162 GLN A CA 1
ATOM 1196 C C . GLN A 1 162 ? 13.289 -4.812 7.039 1 77.5 162 GLN A C 1
ATOM 1198 O O . GLN A 1 162 ? 13.328 -3.637 7.406 1 77.5 162 GLN A O 1
ATOM 1203 N N . LEU A 1 163 ? 12.953 -5.848 7.77 1 82.25 163 LEU A N 1
ATOM 1204 C CA . LEU A 1 163 ? 12.633 -5.648 9.18 1 82.25 163 LEU A CA 1
ATOM 1205 C C . LEU A 1 163 ? 13.891 -5.363 9.992 1 82.25 163 LEU A C 1
ATOM 1207 O O . LEU A 1 163 ? 14.914 -6.031 9.82 1 82.25 163 LEU A O 1
ATOM 1211 N N . GLY A 1 164 ? 13.797 -4.395 10.789 1 78.44 164 GLY A N 1
ATOM 1212 C CA . GLY A 1 164 ? 14.914 -4.062 11.664 1 78.44 164 GLY A CA 1
ATOM 1213 C C . GLY A 1 164 ? 15.078 -5.027 12.82 1 78.44 164 GLY A C 1
ATOM 1214 O O . GLY A 1 164 ? 14.234 -5.906 13.023 1 78.44 164 GLY A O 1
ATOM 1215 N N . LYS A 1 165 ? 16.188 -4.848 13.578 1 84 165 LYS A N 1
ATOM 1216 C CA . LYS A 1 165 ? 16.453 -5.676 1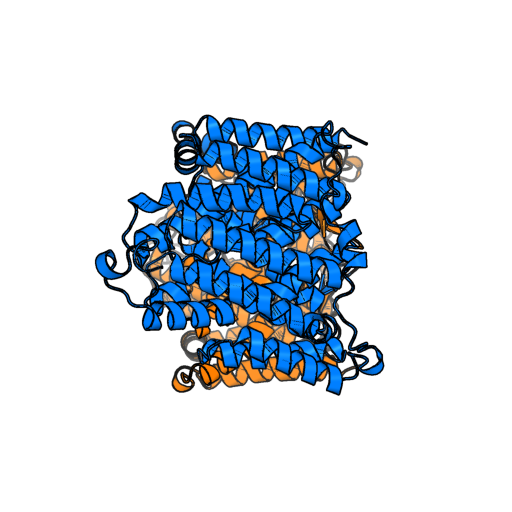4.75 1 84 165 LYS A CA 1
ATOM 1217 C C . LYS A 1 165 ? 15.461 -5.367 15.867 1 84 165 LYS A C 1
ATOM 1219 O O . LYS A 1 165 ? 15.477 -4.27 16.438 1 84 165 LYS A O 1
ATOM 1224 N N . LEU A 1 166 ? 14.672 -6.305 16.203 1 85.56 166 LEU A N 1
ATOM 1225 C CA . LEU A 1 166 ? 13.594 -6.117 17.172 1 85.56 166 LEU A CA 1
ATOM 1226 C C . LEU A 1 166 ? 14.156 -5.887 18.562 1 85.56 166 LEU A C 1
ATOM 1228 O O . LEU A 1 166 ? 13.461 -5.363 19.438 1 85.56 166 LEU A O 1
ATOM 1232 N N . THR A 1 167 ? 15.359 -6.188 18.766 1 85.44 167 THR A N 1
ATOM 1233 C CA . THR A 1 167 ? 15.953 -6.047 20.094 1 85.44 167 THR A CA 1
ATOM 1234 C C . THR A 1 167 ? 16.547 -4.652 20.281 1 85.44 167 THR A C 1
ATOM 1236 O O . THR A 1 167 ? 16.953 -4.285 21.375 1 85.44 167 THR A O 1
ATOM 1239 N N . ASP A 1 168 ? 16.641 -3.902 19.234 1 89.5 168 ASP A N 1
ATOM 1240 C CA . ASP A 1 168 ? 17.109 -2.52 19.344 1 89.5 168 ASP A CA 1
ATOM 1241 C C . ASP A 1 168 ? 16.219 -1.717 20.297 1 89.5 168 ASP A C 1
ATOM 1243 O O . ASP A 1 168 ? 14.992 -1.745 20.172 1 89.5 168 ASP A O 1
ATOM 1247 N N . PRO A 1 169 ? 16.828 -1.109 21.219 1 90.44 169 PRO A N 1
ATOM 1248 C CA . PRO A 1 169 ? 16.047 -0.337 22.188 1 90.44 169 PRO A CA 1
ATOM 1249 C C . PRO A 1 169 ? 15.125 0.685 21.531 1 90.44 169 PRO A C 1
ATOM 1251 O O . PRO A 1 169 ? 14.031 0.953 22.031 1 90.44 169 PRO A O 1
ATOM 1254 N N . HIS A 1 170 ? 15.586 1.279 20.5 1 91.75 170 HIS A N 1
ATOM 1255 C CA . HIS A 1 170 ? 14.758 2.225 19.766 1 91.75 170 HIS A CA 1
ATOM 1256 C C . HIS A 1 170 ? 13.492 1.554 19.234 1 91.75 170 HIS A C 1
ATOM 1258 O O . HIS A 1 170 ? 12.406 2.129 19.297 1 91.75 170 HIS A O 1
ATOM 1264 N N . VAL A 1 171 ? 13.648 0.401 18.75 1 92.94 171 VAL A N 1
ATOM 1265 C CA . VAL A 1 171 ? 12.523 -0.342 18.203 1 92.94 171 VAL A CA 1
ATOM 1266 C C . VAL A 1 171 ? 11.586 -0.789 19.328 1 92.94 171 VAL A C 1
ATOM 1268 O O . VAL A 1 171 ? 10.367 -0.742 19.172 1 92.94 171 VAL A O 1
ATOM 1271 N N . LEU A 1 172 ? 12.133 -1.218 20.391 1 93 172 LEU A N 1
ATOM 1272 C CA . LEU A 1 172 ? 11.32 -1.637 21.531 1 93 172 LEU A CA 1
ATOM 1273 C C . LEU A 1 172 ? 10.508 -0.468 22.078 1 93 172 LEU A C 1
ATOM 1275 O O . LEU A 1 172 ? 9.336 -0.629 22.422 1 93 172 LEU A O 1
ATOM 1279 N N . ALA A 1 173 ? 11.227 0.642 22.219 1 93.75 173 ALA A N 1
ATOM 1280 C CA . ALA A 1 173 ? 10.516 1.839 22.656 1 93.75 173 ALA A CA 1
ATOM 1281 C C . ALA A 1 173 ? 9.375 2.18 21.719 1 93.75 173 ALA A C 1
ATOM 1283 O O . ALA A 1 173 ? 8.281 2.551 22.156 1 93.75 173 ALA A O 1
ATOM 1284 N N . PHE A 1 174 ? 9.633 2.084 20.438 1 95.38 174 PHE A N 1
ATOM 1285 C CA . PHE A 1 174 ? 8.617 2.336 19.422 1 95.38 174 PHE A CA 1
ATOM 1286 C C . PHE A 1 174 ? 7.449 1.373 19.578 1 95.38 174 PHE A C 1
ATOM 1288 O O . PHE A 1 174 ? 6.289 1.789 19.562 1 95.38 174 PHE A O 1
ATOM 1295 N N . LEU A 1 175 ? 7.695 0.084 19.781 1 95.12 175 LEU A N 1
ATOM 1296 C CA . LEU A 1 175 ? 6.652 -0.931 19.875 1 95.12 175 LEU A CA 1
ATOM 1297 C C . LEU A 1 175 ? 5.785 -0.708 21.109 1 95.12 175 LEU A C 1
ATOM 1299 O O . LEU A 1 175 ? 4.559 -0.831 21.047 1 95.12 175 LEU A O 1
ATOM 1303 N N . ILE A 1 176 ? 6.395 -0.402 22.172 1 95.38 176 ILE A N 1
ATOM 1304 C CA . ILE A 1 176 ? 5.66 -0.141 23.406 1 95.38 176 ILE A CA 1
ATOM 1305 C C . ILE A 1 176 ? 4.777 1.092 23.219 1 95.38 176 ILE A C 1
ATOM 1307 O O . ILE A 1 176 ? 3.6 1.08 23.594 1 95.38 176 ILE A O 1
ATOM 1311 N N . THR A 1 177 ? 5.375 2.15 22.688 1 96.06 177 THR A N 1
ATOM 1312 C CA . THR A 1 177 ? 4.613 3.371 22.453 1 96.06 177 THR A CA 1
ATOM 1313 C C . THR A 1 177 ? 3.463 3.115 21.484 1 96.06 177 THR A C 1
ATOM 1315 O O . THR A 1 177 ? 2.391 3.713 21.625 1 96.06 177 THR A O 1
ATOM 1318 N N . MET A 1 178 ? 3.693 2.271 20.469 1 96.62 178 MET A N 1
ATOM 1319 C CA . MET A 1 178 ? 2.652 1.922 19.516 1 96.62 178 MET A CA 1
ATOM 1320 C C . MET A 1 178 ? 1.467 1.262 20.203 1 96.62 178 MET A C 1
ATOM 1322 O O . MET A 1 178 ? 0.313 1.581 19.922 1 96.62 178 MET A O 1
ATOM 1326 N N . ILE A 1 179 ? 1.733 0.391 21.094 1 96.44 179 ILE A N 1
ATOM 1327 C CA . ILE A 1 179 ? 0.689 -0.308 21.844 1 96.44 179 ILE A CA 1
ATOM 1328 C C . ILE A 1 179 ? -0.078 0.685 22.719 1 96.44 179 ILE A C 1
ATOM 1330 O O . ILE A 1 179 ? -1.311 0.651 22.766 1 96.44 179 ILE A O 1
ATOM 1334 N N . ILE A 1 180 ? 0.629 1.562 23.328 1 96.25 180 ILE A N 1
ATOM 1335 C CA . ILE A 1 180 ? 0.01 2.572 24.188 1 96.25 180 ILE A CA 1
ATOM 1336 C C . ILE A 1 180 ? -0.881 3.48 23.344 1 96.25 180 ILE A C 1
ATOM 1338 O O . ILE A 1 180 ? -2.025 3.756 23.703 1 96.25 180 ILE A O 1
ATOM 1342 N N . THR A 1 181 ? -0.315 3.926 22.25 1 96.25 181 THR A N 1
ATOM 1343 C CA . THR A 1 181 ? -1.058 4.832 21.391 1 96.25 181 THR A CA 1
ATOM 1344 C C . THR A 1 181 ? -2.324 4.16 20.859 1 96.25 181 THR A C 1
ATOM 1346 O O . THR A 1 181 ? -3.391 4.777 20.828 1 96.25 181 THR A O 1
ATOM 1349 N N . LEU A 1 182 ? -2.152 2.955 20.469 1 96.44 182 LEU A N 1
ATOM 1350 C CA . LEU A 1 182 ? -3.299 2.207 19.953 1 96.44 182 LEU A CA 1
ATOM 1351 C C . LEU A 1 182 ? -4.363 2.053 21.047 1 96.44 182 LEU A C 1
ATOM 1353 O O . LEU A 1 182 ? -5.559 2.193 20.766 1 96.44 182 LEU A O 1
ATOM 1357 N N . CYS A 1 183 ? -3.969 1.774 22.188 1 96.25 183 CYS A N 1
ATOM 1358 C CA . CYS A 1 183 ? -4.883 1.632 23.328 1 96.25 183 CYS A CA 1
ATOM 1359 C C . CYS A 1 183 ? -5.633 2.932 23.578 1 96.25 183 CYS A C 1
ATOM 1361 O O . CYS A 1 183 ? -6.863 2.938 23.672 1 96.25 183 CYS A O 1
ATOM 1363 N N . LEU A 1 184 ? -4.918 4.004 23.656 1 96 184 LEU A N 1
ATOM 1364 C CA . LEU A 1 184 ? -5.516 5.305 23.938 1 96 184 LEU A CA 1
ATOM 1365 C C . LEU A 1 184 ? -6.469 5.719 22.828 1 96 184 LEU A C 1
ATOM 1367 O O . LEU A 1 184 ? -7.551 6.246 23.078 1 96 184 LEU A O 1
ATOM 1371 N N . PHE A 1 185 ? -6.055 5.457 21.625 1 94.25 185 PHE A N 1
ATOM 1372 C CA . PHE A 1 185 ? -6.852 5.855 20.469 1 94.25 185 PHE A CA 1
ATOM 1373 C C . PHE A 1 185 ? -8.148 5.055 20.406 1 94.25 185 PHE A C 1
ATOM 1375 O O . PHE A 1 185 ? -9.219 5.617 20.172 1 94.25 185 PHE A O 1
ATOM 1382 N N . LEU A 1 186 ? -8.086 3.775 20.609 1 95.12 186 LEU A N 1
ATOM 1383 C CA . LEU A 1 186 ? -9.258 2.906 20.5 1 95.12 186 LEU A CA 1
ATOM 1384 C C . LEU A 1 186 ? -10.211 3.141 21.672 1 95.12 186 LEU A C 1
ATOM 1386 O O . LEU A 1 186 ? -11.414 2.904 21.547 1 95.12 186 LEU A O 1
ATOM 1390 N N . LYS A 1 187 ? -9.695 3.6 22.781 1 93.94 187 LYS A N 1
ATOM 1391 C CA . LYS A 1 187 ? -10.539 3.918 23.922 1 93.94 187 LYS A CA 1
ATOM 1392 C C . LYS A 1 187 ? -11.125 5.32 23.797 1 93.94 187 LYS A C 1
ATOM 1394 O O . LYS A 1 187 ? -11.875 5.766 24.672 1 93.94 187 LYS A O 1
ATOM 1399 N N . ASP A 1 188 ? -10.75 6 22.781 1 89.56 188 ASP A N 1
ATOM 1400 C CA . ASP A 1 188 ? -11.281 7.324 22.469 1 89.56 188 ASP A CA 1
ATOM 1401 C C . ASP A 1 188 ? -10.984 8.32 23.594 1 89.56 188 ASP A C 1
ATOM 1403 O O . ASP A 1 188 ? -11.875 9.039 24.047 1 89.56 188 ASP A O 1
ATOM 1407 N N . ILE A 1 189 ? -9.797 8.242 24.062 1 90.56 189 ILE A N 1
ATOM 1408 C CA . ILE A 1 189 ? -9.367 9.188 25.094 1 90.56 189 ILE A CA 1
ATOM 1409 C C . ILE A 1 189 ? -9.031 10.531 24.453 1 90.56 189 ILE A C 1
ATOM 1411 O O . ILE A 1 189 ? -8.281 10.594 23.469 1 90.56 189 ILE A O 1
ATOM 1415 N N . PRO A 1 190 ? -9.602 11.586 24.938 1 86.94 190 PRO A N 1
ATOM 1416 C CA . PRO A 1 190 ? -9.25 12.898 24.391 1 86.94 190 PRO A CA 1
ATOM 1417 C C . PRO A 1 190 ? -7.762 13.203 24.484 1 86.94 190 PRO A C 1
ATOM 1419 O O . PRO A 1 190 ? -7.152 13 25.531 1 86.94 190 PRO A O 1
ATOM 1422 N N . GLY A 1 191 ? -7.199 13.695 23.391 1 90.12 191 GLY A N 1
ATOM 1423 C CA . GLY A 1 191 ? -5.773 13.992 23.375 1 90.12 191 GLY A CA 1
ATOM 1424 C C . GLY A 1 191 ? -4.906 12.75 23.359 1 90.12 191 GLY A C 1
ATOM 1425 O O . GLY A 1 191 ? -3.787 12.758 23.875 1 90.12 191 GLY A O 1
ATOM 1426 N N . ALA A 1 192 ? -5.438 11.727 22.828 1 93.38 192 ALA A N 1
ATOM 1427 C CA . ALA A 1 192 ? -4.758 10.438 22.797 1 93.38 192 ALA A CA 1
ATOM 1428 C C . ALA A 1 192 ? -3.357 10.57 22.203 1 93.38 192 ALA A C 1
ATOM 1430 O O . ALA A 1 192 ? -2.395 10.016 22.734 1 93.38 192 ALA A O 1
ATOM 1431 N N . PHE A 1 193 ? -3.201 11.344 21.188 1 93.31 193 PHE A N 1
ATOM 1432 C CA . PHE A 1 193 ? -1.911 11.469 20.516 1 93.31 193 PHE A CA 1
ATOM 1433 C C . PHE A 1 193 ? -0.925 12.242 21.391 1 93.31 193 PHE A C 1
ATOM 1435 O O . PHE A 1 193 ? 0.255 11.891 21.453 1 93.31 193 PHE A O 1
ATOM 1442 N N . LEU A 1 194 ? -1.418 13.258 22.031 1 92.38 194 LEU A N 1
ATOM 1443 C CA . LEU A 1 194 ? -0.557 14.039 22.906 1 92.38 194 LEU A CA 1
ATOM 1444 C C . LEU A 1 194 ? -0.071 13.195 24.078 1 92.38 194 LEU A C 1
ATOM 1446 O O . LEU A 1 194 ? 1.117 13.203 24.406 1 92.38 194 LEU A O 1
ATOM 1450 N N . ILE A 1 195 ? -0.974 12.477 24.672 1 94.31 195 ILE A N 1
ATOM 1451 C CA . ILE A 1 195 ? -0.628 11.609 25.797 1 94.31 195 ILE A CA 1
ATOM 1452 C C . ILE A 1 195 ? 0.365 10.547 25.344 1 94.31 195 ILE A C 1
ATOM 1454 O O . ILE A 1 195 ? 1.305 10.211 26.062 1 94.31 195 ILE A O 1
ATOM 1458 N N . SER A 1 196 ? 0.137 10.055 24.172 1 95.38 196 SER A N 1
ATOM 1459 C CA . SER A 1 196 ? 1.025 9.039 23.609 1 95.38 196 SER A CA 1
ATOM 1460 C C . SER A 1 196 ? 2.438 9.586 23.438 1 95.38 196 SER A C 1
ATOM 1462 O O . SER A 1 196 ? 3.418 8.891 23.719 1 95.38 196 SER A O 1
ATOM 1464 N N . ILE A 1 197 ? 2.551 10.797 22.906 1 93.94 197 ILE A N 1
ATOM 1465 C CA . ILE A 1 197 ? 3.855 11.422 22.719 1 93.94 197 ILE A CA 1
ATOM 1466 C C . ILE A 1 197 ? 4.566 11.555 24.062 1 93.94 197 ILE A C 1
ATOM 1468 O O . ILE A 1 197 ? 5.758 11.258 24.172 1 93.94 197 ILE A O 1
ATOM 1472 N N . PHE A 1 198 ? 3.84 11.938 25.016 1 93.56 198 PHE A N 1
ATOM 1473 C CA . PHE A 1 198 ? 4.402 12.117 26.359 1 93.56 198 PHE A CA 1
ATOM 1474 C C . PHE A 1 198 ? 4.879 10.789 26.922 1 93.56 198 PHE A C 1
ATOM 1476 O O . PHE A 1 198 ? 6.016 10.672 27.391 1 93.56 198 PHE A O 1
ATOM 1483 N N . LEU A 1 199 ? 4.043 9.828 26.891 1 95 199 LEU A N 1
ATOM 1484 C CA . LEU A 1 199 ? 4.383 8.508 27.422 1 95 199 LEU A CA 1
ATOM 1485 C C . LEU A 1 199 ? 5.492 7.859 26.594 1 95 199 LEU A C 1
ATOM 1487 O O . LEU A 1 199 ? 6.336 7.145 27.141 1 95 199 LEU A O 1
ATOM 1491 N N . GLY A 1 200 ? 5.41 8.078 25.328 1 94.38 200 GLY A N 1
ATOM 1492 C CA . GLY A 1 200 ? 6.469 7.566 24.469 1 94.38 200 GLY A CA 1
ATOM 1493 C C . GLY A 1 200 ? 7.824 8.18 24.766 1 94.38 200 GLY A C 1
ATOM 1494 O O . GLY A 1 200 ? 8.852 7.492 24.719 1 94.38 200 GLY A O 1
ATOM 1495 N N . THR A 1 201 ? 7.797 9.43 25.078 1 93.12 201 THR A N 1
ATOM 1496 C CA . THR A 1 201 ? 9.031 10.109 25.453 1 93.12 201 THR A CA 1
ATOM 1497 C C . THR A 1 201 ? 9.578 9.555 26.766 1 93.12 201 THR A C 1
ATOM 1499 O O . THR A 1 201 ? 10.781 9.336 26.891 1 93.12 201 THR A O 1
ATOM 1502 N N . ILE A 1 202 ? 8.703 9.305 27.656 1 93.62 202 ILE A N 1
ATOM 1503 C CA . ILE A 1 202 ? 9.102 8.734 28.938 1 93.62 202 ILE A CA 1
ATOM 1504 C C . ILE A 1 202 ? 9.688 7.34 28.719 1 93.62 202 ILE A C 1
ATOM 1506 O O . ILE A 1 202 ? 10.711 6.992 29.312 1 93.62 202 ILE A O 1
ATOM 1510 N N . THR A 1 203 ? 9.016 6.598 27.922 1 94.06 203 THR A N 1
ATOM 1511 C CA . THR A 1 203 ? 9.508 5.258 27.609 1 94.06 203 THR A CA 1
ATOM 1512 C C . THR A 1 203 ? 10.883 5.324 26.953 1 94.06 203 THR A C 1
ATOM 1514 O O . THR A 1 203 ? 11.758 4.504 27.25 1 94.06 203 THR A O 1
ATOM 1517 N N . SER A 1 204 ? 11.055 6.242 26.094 1 92.44 204 SER A N 1
ATOM 1518 C CA . SER A 1 204 ? 12.328 6.395 25.406 1 92.44 204 SER A CA 1
ATOM 1519 C C . SER A 1 204 ? 13.438 6.816 26.375 1 92.44 204 SER A C 1
ATOM 1521 O O . SER A 1 204 ? 14.594 6.422 26.203 1 92.44 204 SER A O 1
ATOM 1523 N N . ILE A 1 205 ? 13.125 7.59 27.312 1 90.06 205 ILE A N 1
ATOM 1524 C CA . ILE A 1 205 ? 14.078 7.988 28.344 1 90.06 205 ILE A CA 1
ATOM 1525 C C . ILE A 1 205 ? 14.477 6.77 29.172 1 90.06 205 ILE A C 1
ATOM 1527 O O . ILE A 1 205 ? 15.648 6.57 29.484 1 90.06 205 ILE A O 1
ATOM 1531 N N . ALA A 1 206 ? 13.531 5.957 29.453 1 90.81 206 ALA A N 1
ATOM 1532 C CA . ALA A 1 206 ? 13.773 4.758 30.25 1 90.81 206 ALA A CA 1
ATOM 1533 C C . ALA A 1 206 ? 14.695 3.787 29.516 1 90.81 206 ALA A C 1
ATOM 1535 O O . ALA A 1 206 ? 15.477 3.076 30.156 1 90.81 206 ALA A O 1
ATOM 1536 N N . PHE A 1 207 ? 14.633 3.812 28.219 1 91.12 207 PHE A N 1
ATOM 1537 C CA . PHE A 1 207 ? 15.469 2.914 27.422 1 91.12 207 PHE A CA 1
ATOM 1538 C C . PHE A 1 207 ? 16.797 3.57 27.094 1 91.12 207 PHE A C 1
ATOM 1540 O O . PHE A 1 207 ? 17.625 2.984 26.391 1 91.12 207 PHE A O 1
ATOM 1547 N N . GLY A 1 208 ? 17.031 4.801 27.422 1 83.69 208 GLY A N 1
ATOM 1548 C CA . GLY A 1 208 ? 18.297 5.492 27.25 1 83.69 208 GLY A CA 1
ATOM 1549 C C . GLY A 1 208 ? 18.469 6.129 25.891 1 83.69 208 GLY A C 1
ATOM 1550 O O . GLY A 1 208 ? 19.594 6.406 25.453 1 83.69 208 GLY A O 1
ATOM 1551 N N . ILE A 1 209 ? 17.406 6.309 25.281 1 82.19 209 ILE A N 1
ATOM 1552 C CA . ILE A 1 209 ? 17.438 6.855 23.922 1 82.19 209 ILE A CA 1
ATOM 1553 C C . ILE A 1 209 ? 17.547 8.375 24 1 82.19 209 ILE A C 1
ATOM 1555 O O . ILE A 1 209 ? 18.297 8.984 23.219 1 82.19 209 ILE A O 1
ATOM 1559 N N . VAL A 1 210 ? 16.844 8.984 24.922 1 79.81 210 VAL A N 1
ATOM 1560 C CA . VAL A 1 210 ? 16.828 10.438 25.062 1 79.81 210 VAL A CA 1
ATOM 1561 C C . VAL A 1 210 ? 17.797 10.867 26.172 1 79.81 210 VAL A C 1
ATOM 1563 O O . VAL A 1 210 ? 17.766 10.305 27.266 1 79.81 210 VAL A O 1
ATOM 1566 N N . ASP A 1 211 ? 18.688 11.695 25.703 1 70.25 211 ASP A N 1
ATOM 1567 C CA . ASP A 1 211 ? 19.609 12.227 26.688 1 70.25 211 ASP A CA 1
ATOM 1568 C C . ASP A 1 211 ? 19 13.422 27.422 1 70.25 211 ASP A C 1
ATOM 1570 O O . ASP A 1 211 ? 18.797 14.484 26.844 1 70.25 211 ASP A O 1
ATOM 1574 N N . LEU A 1 212 ? 18.656 13.266 28.578 1 68.88 212 LEU A N 1
ATOM 1575 C CA . LEU A 1 212 ? 18.031 14.289 29.406 1 68.88 212 LEU A CA 1
ATOM 1576 C C . LEU A 1 212 ? 19.016 15.43 29.688 1 68.88 212 LEU A C 1
ATOM 1578 O O . LEU A 1 212 ? 18.594 16.547 29.969 1 68.88 212 LEU A O 1
ATOM 1582 N N . GLY A 1 213 ? 20.188 15.125 29.594 1 58.31 213 GLY A N 1
ATOM 1583 C CA . GLY A 1 213 ? 21.172 16.172 29.828 1 58.31 213 GLY A CA 1
ATOM 1584 C C . GLY A 1 213 ? 21.141 17.281 28.797 1 58.31 213 GLY A C 1
ATOM 1585 O O . GLY A 1 213 ? 21.562 18.406 29.078 1 58.31 213 GLY A O 1
ATOM 1586 N N . ALA A 1 214 ? 20.547 17.016 27.734 1 58.16 214 ALA A N 1
ATOM 1587 C CA . ALA A 1 214 ? 20.531 17.984 26.641 1 58.16 214 ALA A CA 1
ATOM 1588 C C . ALA A 1 214 ? 19.359 18.938 26.766 1 58.16 214 ALA A C 1
ATOM 1590 O O . ALA A 1 214 ? 19.219 19.875 25.984 1 58.16 214 ALA A O 1
ATOM 1591 N N . ILE A 1 215 ? 18.562 18.672 27.719 1 60.69 215 ILE A N 1
ATOM 1592 C CA . ILE A 1 215 ? 17.422 19.547 27.922 1 60.69 215 ILE A CA 1
ATOM 1593 C C . ILE A 1 215 ? 17.875 20.922 28.375 1 60.69 215 ILE A C 1
ATOM 1595 O O . ILE A 1 215 ? 18.5 21.047 29.438 1 60.69 215 ILE A O 1
ATOM 1599 N N . LYS A 1 216 ? 18.156 21.859 27.5 1 56.88 216 LYS A N 1
ATOM 1600 C CA . LYS A 1 216 ? 18.422 23.25 27.859 1 56.88 216 LYS A CA 1
ATOM 1601 C C . LYS A 1 216 ? 17.125 24.047 28 1 56.88 216 LYS A C 1
ATOM 1603 O O . LYS A 1 216 ? 16.375 24.188 27.031 1 56.88 216 LYS A O 1
ATOM 1608 N N . PHE A 1 217 ? 16.516 24.078 29.203 1 58.53 217 PHE A N 1
ATOM 1609 C CA . PHE A 1 217 ? 15.305 24.844 29.469 1 58.53 217 PHE A CA 1
ATOM 1610 C C . PHE A 1 217 ? 15.453 26.297 28.984 1 58.53 217 PHE A C 1
ATOM 1612 O O . PHE A 1 217 ? 15.992 27.141 29.703 1 58.53 217 PHE A O 1
ATOM 1619 N N . GLY A 1 218 ? 16.078 26.531 27.922 1 53.91 218 GLY A N 1
ATOM 1620 C CA . GLY A 1 218 ? 16.156 27.922 27.516 1 53.91 218 GLY A CA 1
ATOM 1621 C C . GLY A 1 218 ? 14.953 28.375 26.703 1 53.91 218 GLY A C 1
ATOM 1622 O O . GLY A 1 218 ? 14.133 27.547 26.297 1 53.91 218 GLY A O 1
ATOM 1623 N N . LEU A 1 219 ? 14.641 29.766 26.734 1 59.69 219 LEU A N 1
ATOM 1624 C CA . LEU A 1 219 ? 13.641 30.406 25.891 1 59.69 219 LEU A CA 1
ATOM 1625 C C . LEU A 1 219 ? 13.836 30.031 24.438 1 59.69 219 LEU A C 1
ATOM 1627 O O . LEU A 1 219 ? 14.953 29.719 24.016 1 59.69 219 LEU A O 1
ATOM 1631 N N . PRO A 1 220 ? 12.633 29.797 23.672 1 64.19 220 PRO A N 1
ATOM 1632 C CA . PRO A 1 220 ? 12.766 29.5 22.25 1 64.19 220 PRO A CA 1
ATOM 1633 C C . PRO A 1 220 ? 13.82 30.359 21.562 1 64.19 220 PRO A C 1
ATOM 1635 O O . PRO A 1 220 ? 13.906 31.562 21.812 1 64.19 220 PRO A O 1
ATOM 1638 N N . ASN A 1 221 ? 14.828 29.781 21.141 1 66.62 221 ASN A N 1
ATOM 1639 C CA . ASN A 1 221 ? 15.836 30.516 20.375 1 66.62 221 ASN A CA 1
ATOM 1640 C C . ASN A 1 221 ? 15.25 31.109 19.109 1 66.62 221 ASN A C 1
ATOM 1642 O O . ASN A 1 221 ? 15.234 30.469 18.062 1 66.62 221 ASN A O 1
ATOM 1646 N N . PHE A 1 222 ? 14.68 32.281 19.188 1 77.5 222 PHE A N 1
ATOM 1647 C CA . PHE A 1 222 ? 14.086 33 18.062 1 77.5 222 PHE A CA 1
ATOM 1648 C C . PHE A 1 222 ? 15.148 33.344 17.016 1 77.5 222 PHE A C 1
ATOM 1650 O O . PHE A 1 222 ? 14.82 33.656 15.875 1 77.5 222 PHE A O 1
ATOM 1657 N N . SER A 1 223 ? 16.375 33.25 17.438 1 75.5 223 SER A N 1
ATOM 1658 C CA . SER A 1 223 ? 17.438 33.562 16.5 1 75.5 223 SER A CA 1
ATOM 1659 C C . SER A 1 223 ? 17.5 32.531 15.359 1 75.5 223 SER A C 1
ATOM 1661 O O . SER A 1 223 ? 17.734 32.906 14.203 1 75.5 223 SER A O 1
ATOM 1663 N N . ALA A 1 224 ? 17.172 31.391 15.75 1 76.75 224 ALA A N 1
ATOM 1664 C CA . ALA A 1 224 ? 17.203 30.328 14.742 1 76.75 224 ALA A CA 1
ATOM 1665 C C . ALA A 1 224 ? 16.031 30.484 13.766 1 76.75 224 ALA A C 1
ATOM 1667 O O . ALA A 1 224 ? 16.125 30.062 12.609 1 76.75 224 ALA A O 1
ATOM 1668 N N . TYR A 1 225 ? 15.078 31.125 14.172 1 84.62 225 TYR A N 1
ATOM 1669 C CA . TYR A 1 225 ? 13.898 31.312 13.336 1 84.62 225 TYR A CA 1
ATOM 1670 C C . TYR A 1 225 ? 14.156 32.344 12.25 1 84.62 225 TYR A C 1
ATOM 1672 O O . TYR A 1 225 ? 13.516 32.344 11.203 1 84.62 225 TYR A O 1
ATOM 1680 N N . ASN A 1 226 ? 15.109 33.125 12.414 1 81.75 226 ASN A N 1
ATOM 1681 C CA . ASN A 1 226 ? 15.438 34.156 11.422 1 81.75 226 ASN A CA 1
ATOM 1682 C C . ASN A 1 226 ? 15.898 33.531 10.109 1 81.75 226 ASN A C 1
ATOM 1684 O O . ASN A 1 226 ? 15.766 34.125 9.047 1 81.75 226 ASN A O 1
ATOM 1688 N N . ASP A 1 227 ? 16.344 32.312 10.242 1 81.62 227 ASP A N 1
ATOM 1689 C CA . ASP A 1 227 ? 16.828 31.641 9.047 1 81.62 227 ASP A CA 1
ATOM 1690 C C . ASP A 1 227 ? 15.68 31.016 8.258 1 81.62 227 ASP A C 1
ATOM 1692 O O . ASP A 1 227 ? 15.875 30.562 7.129 1 81.62 227 ASP A O 1
ATOM 1696 N N . LEU A 1 228 ? 14.531 31.031 8.82 1 86.19 228 LEU A N 1
ATOM 1697 C CA . LEU A 1 228 ? 13.383 30.438 8.156 1 86.19 228 LEU A CA 1
ATOM 1698 C C . LEU A 1 228 ? 12.367 31.5 7.754 1 86.19 228 LEU A C 1
ATOM 1700 O O . LEU A 1 228 ? 11.625 31.328 6.789 1 86.19 228 LEU A O 1
ATOM 1704 N N . PHE A 1 229 ? 12.414 32.594 8.508 1 86.31 229 PHE A N 1
ATOM 1705 C CA . PHE A 1 229 ? 11.445 33.656 8.312 1 86.31 229 PHE A CA 1
ATOM 1706 C C . PHE A 1 229 ? 11.75 34.438 7.043 1 86.31 229 PHE A C 1
ATOM 1708 O O . PHE A 1 229 ? 12.789 35.094 6.957 1 86.31 229 PHE A O 1
ATOM 1715 N N . PHE A 1 230 ? 10.867 34.375 6.039 1 86.31 230 PHE A N 1
ATOM 1716 C CA . PHE A 1 230 ? 10.969 35.094 4.766 1 86.31 230 PHE A CA 1
ATOM 1717 C C . PHE A 1 230 ? 12.266 34.719 4.047 1 86.31 230 PHE A C 1
ATOM 1719 O O . PHE A 1 230 ? 12.969 35.594 3.549 1 86.31 230 PHE A O 1
ATOM 1726 N N . THR A 1 231 ? 12.641 33.5 4.012 1 83.56 231 THR A N 1
ATOM 1727 C CA . THR A 1 231 ? 13.898 33.094 3.402 1 83.56 231 THR A CA 1
ATOM 1728 C C . THR A 1 231 ? 13.648 32.281 2.131 1 83.56 231 THR A C 1
ATOM 1730 O O . THR A 1 231 ? 14.469 31.438 1.758 1 83.56 231 THR A O 1
ATOM 1733 N N . MET A 1 232 ? 12.609 32.594 1.518 1 88.19 232 MET A N 1
ATOM 1734 C CA . MET A 1 232 ? 12.32 31.891 0.266 1 88.19 232 MET A CA 1
ATOM 1735 C C . MET A 1 232 ? 13.336 32.25 -0.811 1 88.19 232 MET A C 1
ATOM 1737 O O . MET A 1 232 ? 13.766 33.406 -0.895 1 88.19 232 MET A O 1
ATOM 1741 N N . ASN A 1 233 ? 13.766 31.281 -1.531 1 89.56 233 ASN A N 1
ATOM 1742 C CA . ASN A 1 233 ? 14.703 31.453 -2.639 1 89.56 233 ASN A CA 1
ATOM 1743 C C . ASN A 1 233 ? 14.07 31.062 -3.973 1 89.56 233 ASN A C 1
ATOM 1745 O O . ASN A 1 233 ? 13.75 29.891 -4.188 1 89.56 233 ASN A O 1
ATOM 1749 N N . PHE A 1 234 ? 13.984 32.062 -4.855 1 92.06 234 PHE A N 1
ATOM 1750 C CA . PHE A 1 234 ? 13.344 31.828 -6.145 1 92.06 234 PHE A CA 1
ATOM 1751 C C . PHE A 1 234 ? 14.383 31.484 -7.207 1 92.06 234 PHE A C 1
ATOM 1753 O O . PHE A 1 234 ? 14.141 31.688 -8.398 1 92.06 234 PHE A O 1
ATOM 1760 N N . GLY A 1 235 ? 15.508 31.016 -6.801 1 86.44 235 GLY A N 1
ATOM 1761 C CA . GLY A 1 235 ? 16.609 30.734 -7.707 1 86.44 235 GLY A CA 1
ATOM 1762 C C . GLY A 1 235 ? 16.266 29.656 -8.734 1 86.44 235 GLY A C 1
ATOM 1763 O O . GLY A 1 235 ? 16.797 29.672 -9.852 1 86.44 235 GLY A O 1
ATOM 1764 N N . LYS A 1 236 ? 15.414 28.75 -8.375 1 89.56 236 LYS A N 1
ATOM 1765 C CA . LYS A 1 236 ? 15.125 27.625 -9.273 1 89.56 236 LYS A CA 1
ATOM 1766 C C . LYS A 1 236 ? 13.773 27.797 -9.953 1 89.56 236 LYS A C 1
ATOM 1768 O O . LYS A 1 236 ? 13.211 26.844 -10.484 1 89.56 236 LYS A O 1
ATOM 1773 N N . ILE A 1 237 ? 13.281 28.969 -9.992 1 91.12 237 ILE A N 1
ATOM 1774 C CA . ILE A 1 237 ? 11.977 29.25 -10.578 1 91.12 237 ILE A CA 1
ATOM 1775 C C . ILE A 1 237 ? 12.008 28.969 -12.078 1 91.12 237 ILE A C 1
ATOM 1777 O O . ILE A 1 237 ? 10.977 28.672 -12.68 1 91.12 237 ILE A O 1
ATOM 1781 N N . GLY A 1 238 ? 13.18 28.906 -12.664 1 89.44 238 GLY A N 1
ATOM 1782 C CA . GLY A 1 238 ? 13.297 28.656 -14.094 1 89.44 238 GLY A CA 1
ATOM 1783 C C . GLY A 1 238 ? 13.477 27.188 -14.438 1 89.44 238 GLY A C 1
ATOM 1784 O O . GLY A 1 238 ? 13.555 26.828 -15.609 1 89.44 238 GLY A O 1
ATOM 1785 N N . THR A 1 239 ? 13.461 26.438 -13.484 1 87.69 239 THR A N 1
ATOM 1786 C CA . THR A 1 239 ? 13.719 25.016 -13.719 1 87.69 239 THR A CA 1
ATOM 1787 C C . THR A 1 239 ? 12.414 24.234 -13.742 1 87.69 239 THR A C 1
ATOM 1789 O O . THR A 1 239 ? 11.422 24.641 -13.133 1 87.69 239 THR A O 1
ATOM 1792 N N . ILE A 1 240 ? 12.367 23.109 -14.398 1 85.69 240 ILE A N 1
ATOM 1793 C CA . ILE A 1 240 ? 11.195 22.266 -14.57 1 85.69 240 ILE A CA 1
ATOM 1794 C C . ILE A 1 240 ? 10.844 21.594 -13.242 1 85.69 240 ILE A C 1
ATOM 1796 O O . ILE A 1 240 ? 9.672 21.547 -12.852 1 85.69 240 ILE A O 1
ATOM 1800 N N . PRO A 1 241 ? 11.883 21.125 -12.523 1 85.44 241 PRO A N 1
ATOM 1801 C CA . PRO A 1 241 ? 11.539 20.5 -11.242 1 85.44 241 PRO A CA 1
ATOM 1802 C C . PRO A 1 241 ? 10.797 21.453 -10.305 1 85.44 241 PRO A C 1
ATOM 1804 O O . PRO A 1 241 ? 9.898 21.016 -9.578 1 85.44 241 PRO A O 1
ATOM 1807 N N . PHE A 1 242 ? 11.133 22.688 -10.367 1 92.12 242 PHE A N 1
ATOM 1808 C CA . PHE A 1 242 ? 10.469 23.656 -9.523 1 92.12 242 PHE A CA 1
ATOM 1809 C C . PHE A 1 242 ? 8.984 23.766 -9.859 1 92.12 242 PHE A C 1
ATOM 1811 O O . PHE A 1 242 ? 8.141 23.75 -8.969 1 92.12 242 PHE A O 1
ATOM 1818 N N . TRP A 1 243 ? 8.633 23.734 -11.039 1 92.06 243 TRP A N 1
ATOM 1819 C CA . TRP A 1 243 ? 7.25 23.922 -11.453 1 92.06 243 TRP A CA 1
ATOM 1820 C C . TRP A 1 243 ? 6.449 22.625 -11.273 1 92.06 243 TRP A C 1
ATOM 1822 O O . TRP A 1 243 ? 5.254 22.672 -10.969 1 92.06 243 TRP A O 1
ATOM 1832 N N . VAL A 1 244 ? 7.094 21.547 -11.461 1 89.06 244 VAL A N 1
ATOM 1833 C CA . VAL A 1 244 ? 6.41 20.281 -11.234 1 89.06 244 VAL A CA 1
ATOM 1834 C C . VAL A 1 244 ? 6.086 20.125 -9.75 1 89.06 244 VAL A C 1
ATOM 1836 O O . VAL A 1 244 ? 5 19.672 -9.391 1 89.06 244 VAL A O 1
ATOM 1839 N N . ALA A 1 245 ? 7.098 20.5 -8.984 1 91.31 245 ALA A N 1
ATOM 1840 C CA . ALA A 1 245 ? 6.871 20.484 -7.539 1 91.31 245 ALA A CA 1
ATOM 1841 C C . ALA A 1 245 ? 5.727 21.422 -7.152 1 91.31 245 ALA A C 1
ATOM 1843 O O . ALA A 1 245 ? 4.84 21.031 -6.383 1 91.31 245 ALA A O 1
ATOM 1844 N N . THR A 1 246 ? 5.777 22.578 -7.73 1 94.44 246 THR A N 1
ATOM 1845 C CA . THR A 1 246 ? 4.793 23.609 -7.414 1 94.44 246 THR A CA 1
ATOM 1846 C C . THR A 1 246 ? 3.402 23.188 -7.875 1 94.44 246 THR A C 1
ATOM 1848 O O . THR A 1 246 ? 2.432 23.312 -7.125 1 94.44 246 THR A O 1
ATOM 1851 N N . PHE A 1 247 ? 3.295 22.656 -8.961 1 92 247 PHE A N 1
ATOM 1852 C CA . PHE A 1 247 ? 2.01 22.25 -9.516 1 92 247 PHE A CA 1
ATOM 1853 C C . PHE A 1 247 ? 1.45 21.047 -8.758 1 92 247 PHE A C 1
ATOM 1855 O O . PHE A 1 247 ? 0.248 20.984 -8.492 1 92 247 PHE A O 1
ATOM 1862 N N . SER A 1 248 ? 2.322 20.141 -8.5 1 90.44 248 SER A N 1
ATOM 1863 C CA . SER A 1 248 ? 1.892 18.953 -7.746 1 90.44 248 SER A CA 1
ATOM 1864 C C . SER A 1 248 ? 1.382 19.344 -6.363 1 90.44 248 SER A C 1
ATOM 1866 O O . SER A 1 248 ? 0.371 18.812 -5.898 1 90.44 248 SER A O 1
ATOM 1868 N N . LEU A 1 249 ? 2.119 20.234 -5.781 1 94.56 249 LEU A N 1
ATOM 1869 C CA . LEU A 1 249 ? 1.701 20.734 -4.473 1 94.56 249 LEU A CA 1
ATOM 1870 C C . LEU A 1 249 ? 0.336 21.406 -4.559 1 94.56 249 LEU A C 1
ATOM 1872 O O . LEU A 1 249 ? -0.528 21.188 -3.711 1 94.56 249 LEU A O 1
ATOM 1876 N N . THR A 1 250 ? 0.16 22.172 -5.555 1 94.12 250 THR A N 1
ATOM 1877 C CA . THR A 1 250 ? -1.103 22.875 -5.75 1 94.12 250 THR A CA 1
ATOM 1878 C C . THR A 1 250 ? -2.248 21.891 -5.949 1 94.12 250 THR A C 1
ATOM 1880 O O . THR A 1 250 ? -3.318 22.047 -5.355 1 94.12 250 THR A O 1
ATOM 1883 N N . LEU A 1 251 ? -1.979 20.922 -6.711 1 89.81 251 LEU A N 1
ATOM 1884 C CA . LEU A 1 251 ? -3.004 19.906 -6.988 1 89.81 251 LEU A CA 1
ATOM 1885 C C . LEU A 1 251 ? -3.416 19.188 -5.711 1 89.81 251 LEU A C 1
ATOM 1887 O O . LEU A 1 251 ? -4.609 19.016 -5.441 1 89.81 251 LEU A O 1
ATOM 1891 N N . VAL A 1 252 ? -2.461 18.797 -4.973 1 90.5 252 VAL A N 1
ATOM 1892 C CA . VAL A 1 252 ? -2.729 18.078 -3.736 1 90.5 252 VAL A CA 1
ATOM 1893 C C . VAL A 1 252 ? -3.486 18.969 -2.764 1 90.5 252 VAL A C 1
ATOM 1895 O O . VAL A 1 252 ? -4.438 18.531 -2.111 1 90.5 252 VAL A O 1
ATOM 1898 N N . LEU A 1 253 ? -3.08 20.203 -2.693 1 94.38 253 LEU A N 1
ATOM 1899 C CA . LEU A 1 253 ? -3.725 21.156 -1.795 1 94.38 253 LEU A CA 1
ATOM 1900 C C . LEU A 1 253 ? -5.18 21.375 -2.189 1 94.38 253 LEU A C 1
ATOM 1902 O O . LEU A 1 253 ? -6.066 21.391 -1.332 1 94.38 253 LEU A O 1
ATOM 1906 N N . VAL A 1 254 ? -5.43 21.516 -3.414 1 92.38 254 VAL A N 1
ATOM 1907 C CA . VAL A 1 254 ? -6.777 21.812 -3.898 1 92.38 254 VAL A CA 1
ATOM 1908 C C . VAL A 1 254 ? -7.688 20.609 -3.627 1 92.38 254 VAL A C 1
ATOM 1910 O O . VAL A 1 254 ? -8.766 20.766 -3.043 1 92.38 254 VAL A O 1
ATOM 1913 N N . PHE A 1 255 ? -7.258 19.453 -3.939 1 88.38 255 PHE A N 1
ATOM 1914 C CA . PHE A 1 255 ? -8.109 18.281 -3.836 1 88.38 255 PHE A CA 1
ATOM 1915 C C . PHE A 1 255 ? -8.312 17.875 -2.379 1 88.38 255 PHE A C 1
ATOM 1917 O O . PHE A 1 255 ? -9.414 17.5 -1.982 1 88.38 255 PHE A O 1
ATOM 1924 N N . GLU A 1 256 ? -7.262 17.938 -1.685 1 87.88 256 GLU A N 1
ATOM 1925 C CA . GLU A 1 256 ? -7.355 17.594 -0.271 1 87.88 256 GLU A CA 1
ATOM 1926 C C . GLU A 1 256 ? -8.297 18.547 0.469 1 87.88 256 GLU A C 1
ATOM 1928 O O . GLU A 1 256 ? -9.102 18.109 1.294 1 87.88 256 GLU A O 1
ATOM 1933 N N . ASN A 1 257 ? -8.234 19.797 0.158 1 93.12 257 ASN A N 1
ATOM 1934 C CA . ASN A 1 257 ? -9.062 20.781 0.86 1 93.12 257 ASN A CA 1
ATOM 1935 C C . ASN A 1 257 ? -10.508 20.734 0.381 1 93.12 257 ASN A C 1
ATOM 1937 O O . ASN A 1 257 ? -11.438 20.875 1.18 1 93.12 257 ASN A O 1
ATOM 1941 N N . ILE A 1 258 ? -10.734 20.578 -0.89 1 88.62 258 ILE A N 1
ATOM 1942 C CA . ILE A 1 258 ? -12.102 20.5 -1.398 1 88.62 258 ILE A CA 1
ATOM 1943 C C . ILE A 1 258 ? -12.828 19.328 -0.736 1 88.62 258 ILE A C 1
ATOM 1945 O O . ILE A 1 258 ? -13.961 19.469 -0.286 1 88.62 258 ILE A O 1
ATOM 1949 N N . GLY A 1 259 ? -12.188 18.219 -0.681 1 84 259 GLY A N 1
ATOM 1950 C CA . GLY A 1 259 ? -12.789 17.047 -0.053 1 84 259 GLY A CA 1
ATOM 1951 C C . GLY A 1 259 ? -13.094 17.266 1.418 1 84 259 GLY A C 1
ATOM 1952 O O . GLY A 1 259 ? -14.188 16.938 1.88 1 84 259 GLY A O 1
ATOM 1953 N N . LEU A 1 260 ? -12.227 17.781 2.145 1 89 260 LEU A N 1
ATOM 1954 C CA . LEU A 1 260 ? -12.375 17.984 3.58 1 89 260 LEU A CA 1
ATOM 1955 C C . LEU A 1 260 ? -13.445 19.047 3.867 1 89 260 LEU A C 1
ATOM 1957 O O . LEU A 1 260 ? -14.273 18.859 4.762 1 89 260 LEU A O 1
ATOM 1961 N N . LEU A 1 261 ? -13.445 20.047 3.068 1 93 261 LEU A N 1
ATOM 1962 C CA . LEU A 1 261 ? -14.391 21.141 3.289 1 93 261 LEU A CA 1
ATOM 1963 C C . LEU A 1 261 ? -15.812 20.703 2.943 1 93 261 LEU A C 1
ATOM 1965 O O . LEU A 1 261 ? -16.766 21.109 3.613 1 93 261 LEU A O 1
ATOM 1969 N N . HIS A 1 262 ? -15.953 19.938 1.932 1 88.88 262 HIS A N 1
ATOM 1970 C CA . HIS A 1 262 ? -17.266 19.406 1.61 1 88.88 262 HIS A CA 1
ATOM 1971 C C . HIS A 1 262 ? -17.797 18.516 2.729 1 88.88 262 HIS A C 1
ATOM 1973 O O . HIS A 1 262 ? -18.984 18.547 3.045 1 88.88 262 HIS A O 1
ATOM 1979 N N . GLY A 1 263 ? -16.938 17.812 3.301 1 88 263 GLY A N 1
ATOM 1980 C CA . GLY A 1 263 ? -17.344 16.938 4.398 1 88 263 GLY A CA 1
ATOM 1981 C C . GLY A 1 263 ? -17.609 17.703 5.688 1 88 263 GLY A C 1
ATOM 1982 O O . GLY A 1 263 ? -18.609 17.438 6.367 1 88 263 GLY A O 1
ATOM 1983 N N . GLN A 1 264 ? -16.812 18.625 5.996 1 93.38 264 GLN A N 1
ATOM 1984 C CA . GLN A 1 264 ? -16.891 19.312 7.285 1 93.38 264 GLN A CA 1
ATOM 1985 C C . GLN A 1 264 ? -17.906 20.453 7.238 1 93.38 264 GLN A C 1
ATOM 1987 O O . GLN A 1 264 ? -18.828 20.516 8.055 1 93.38 264 GLN A O 1
ATOM 1992 N N . VAL A 1 265 ? -17.766 21.297 6.242 1 94.06 265 VAL A N 1
ATOM 1993 C CA . VAL A 1 265 ? -18.594 22.5 6.164 1 94.06 265 VAL A CA 1
ATOM 1994 C C . VAL A 1 265 ? -19.938 22.156 5.523 1 94.06 265 VAL A C 1
ATOM 1996 O O . VAL A 1 265 ? -21 22.578 6.004 1 94.06 265 VAL A O 1
ATOM 1999 N N . GLY A 1 266 ? -19.938 21.422 4.488 1 92.06 266 GLY A N 1
ATOM 2000 C CA . GLY A 1 266 ? -21.156 21.016 3.816 1 92.06 266 GLY A CA 1
ATOM 2001 C C . GLY A 1 266 ? -21.891 19.891 4.523 1 92.06 266 GLY A C 1
ATOM 2002 O O . GLY A 1 266 ? -23.125 19.906 4.617 1 92.06 266 GLY A O 1
ATOM 2003 N N . GLY A 1 267 ? -21.203 18.953 4.973 1 91.19 267 GLY A N 1
ATOM 2004 C CA . GLY A 1 267 ? -21.797 17.766 5.566 1 91.19 267 GLY A CA 1
ATOM 2005 C C . GLY A 1 267 ? -22.078 17.922 7.047 1 91.19 267 GLY A C 1
ATOM 2006 O O . GLY A 1 267 ? -23.25 17.984 7.453 1 91.19 267 GLY A O 1
ATOM 2007 N N . MET A 1 268 ? -21.109 18.172 7.816 1 92.06 268 MET A N 1
ATOM 2008 C CA . MET A 1 268 ? -21.25 18.188 9.273 1 92.06 268 MET A CA 1
ATOM 2009 C C . MET A 1 268 ? -21.906 19.484 9.742 1 92.06 268 MET A C 1
ATOM 2011 O O . MET A 1 268 ? -22.859 19.453 10.531 1 92.06 268 MET A O 1
ATOM 2015 N N . LEU A 1 269 ? -21.422 20.547 9.188 1 93.25 269 LEU A N 1
ATOM 2016 C CA . LEU A 1 269 ? -21.938 21.844 9.617 1 93.25 269 LEU A CA 1
ATOM 2017 C C . LEU A 1 269 ? -23.203 22.203 8.852 1 93.25 269 LEU A C 1
ATOM 2019 O O . LEU A 1 269 ? -23.984 23.047 9.305 1 93.25 269 LEU A O 1
ATOM 2023 N N . LYS A 1 270 ? -23.531 21.688 7.641 1 92.25 270 LYS A N 1
ATOM 2024 C CA . LYS A 1 270 ? -24.688 21.922 6.777 1 92.25 270 LYS A CA 1
ATOM 2025 C C . LYS A 1 270 ? -24.75 23.375 6.32 1 92.25 270 LYS A C 1
ATOM 2027 O O . LYS A 1 270 ? -25.812 23.984 6.332 1 92.25 270 LYS A O 1
ATOM 2032 N N . GLN A 1 271 ? -23.516 23.844 6.07 1 93.81 271 GLN A N 1
ATOM 2033 C CA . GLN A 1 271 ? -23.406 25.203 5.551 1 93.81 271 GLN A CA 1
ATOM 2034 C C . GLN A 1 271 ? -22.578 25.234 4.27 1 93.81 271 GLN A C 1
ATOM 2036 O O . GLN A 1 271 ? -21.516 25.859 4.219 1 93.81 271 GLN A O 1
ATOM 2041 N N . PRO A 1 272 ? -23.094 24.734 3.225 1 92.81 272 PRO A N 1
ATOM 2042 C CA . PRO A 1 272 ? -22.344 24.609 1.977 1 92.81 272 PRO A CA 1
ATOM 2043 C C . PRO A 1 272 ? -21.984 25.953 1.359 1 92.81 272 PRO A C 1
ATOM 2045 O O . PRO A 1 272 ? -21.031 26.062 0.595 1 92.81 272 PRO A O 1
ATOM 2048 N N . GLU A 1 273 ? -22.656 26.953 1.733 1 92.44 273 GLU A N 1
ATOM 2049 C CA . GLU A 1 273 ? -22.422 28.281 1.177 1 92.44 273 GLU A CA 1
ATOM 2050 C C . GLU A 1 273 ? -21.094 28.844 1.652 1 92.44 273 GLU A C 1
ATOM 2052 O O . GLU A 1 273 ? -20.531 29.75 1.024 1 92.44 273 GLU A O 1
ATOM 2057 N N . LYS A 1 274 ? -20.594 28.312 2.713 1 95 274 LYS A N 1
ATOM 2058 C CA . LYS A 1 274 ? -19.359 28.844 3.301 1 95 274 LYS A CA 1
ATOM 2059 C C . LYS A 1 274 ? -18.141 28.109 2.775 1 95 274 LYS A C 1
ATOM 2061 O O . LYS A 1 274 ? -17 28.469 3.098 1 95 274 LYS A O 1
ATOM 2066 N N . ILE A 1 275 ? -18.312 27.125 1.954 1 94.06 275 ILE A N 1
ATOM 2067 C CA . ILE A 1 275 ? -17.234 26.266 1.472 1 94.06 275 ILE A CA 1
ATOM 2068 C C . ILE A 1 275 ? -16.234 27.109 0.671 1 94.06 275 ILE A C 1
ATOM 2070 O O . ILE A 1 275 ? -15.023 26.984 0.861 1 94.06 275 ILE A O 1
ATOM 2074 N N . ASN A 1 276 ? -16.734 27.969 -0.154 1 93.75 276 ASN A N 1
ATOM 2075 C CA . ASN A 1 276 ? -15.867 28.766 -1.013 1 93.75 276 ASN A CA 1
ATOM 2076 C C . ASN A 1 276 ? -15.023 29.75 -0.202 1 93.75 276 ASN A C 1
ATOM 2078 O O . ASN A 1 276 ? -13.836 29.938 -0.482 1 93.75 276 ASN A O 1
ATOM 2082 N N . LYS A 1 277 ? -15.609 30.359 0.746 1 95.44 277 LYS A N 1
ATOM 2083 C CA . LYS A 1 277 ? -14.875 31.281 1.611 1 95.44 277 LYS A CA 1
ATOM 2084 C C . LYS A 1 277 ? -13.828 30.531 2.432 1 95.44 277 LYS A C 1
ATOM 2086 O O . LYS A 1 277 ? -12.734 31.062 2.666 1 95.44 277 LYS A O 1
ATOM 2091 N N . ALA A 1 278 ? -14.211 29.375 2.871 1 96.25 278 ALA A N 1
ATOM 2092 C CA . ALA A 1 278 ? -13.266 28.562 3.619 1 96.25 278 ALA A CA 1
ATOM 2093 C C . ALA A 1 278 ? -12.078 28.156 2.744 1 96.25 278 ALA A C 1
ATOM 2095 O O . ALA A 1 278 ? -10.938 28.125 3.207 1 96.25 278 ALA A O 1
ATOM 2096 N N . LEU A 1 279 ? -12.398 27.844 1.521 1 95.81 279 LEU A N 1
ATOM 2097 C CA . LEU A 1 279 ? -11.352 27.484 0.575 1 95.81 279 LEU A CA 1
ATOM 2098 C C . LEU A 1 279 ? -10.398 28.641 0.339 1 95.81 279 LEU A C 1
ATOM 2100 O O . LEU A 1 279 ? -9.18 28.453 0.271 1 95.81 279 LEU A O 1
ATOM 2104 N N . ARG A 1 280 ? -10.906 29.797 0.225 1 96.44 280 ARG A N 1
ATOM 2105 C CA . ARG A 1 280 ? -10.086 30.984 0.041 1 96.44 280 ARG A CA 1
ATOM 2106 C C . ARG A 1 280 ? -9.188 31.219 1.248 1 96.44 280 ARG A C 1
ATOM 2108 O O . ARG A 1 280 ? -8.008 31.547 1.095 1 96.44 280 ARG A O 1
ATOM 2115 N N . ALA A 1 281 ? -9.789 31.078 2.395 1 97.19 281 ALA A N 1
ATOM 2116 C CA . ALA A 1 281 ? -9.023 31.266 3.621 1 97.19 281 ALA A CA 1
ATOM 2117 C C . ALA A 1 281 ? -7.859 30.266 3.691 1 97.19 281 ALA A C 1
ATOM 2119 O O . ALA A 1 281 ? -6.75 30.641 4.094 1 97.19 281 ALA A O 1
ATOM 2120 N N . THR A 1 282 ? -8.109 29.062 3.324 1 96.56 282 THR A N 1
ATOM 2121 C CA . THR A 1 282 ? -7.074 28.047 3.346 1 96.56 282 THR A CA 1
ATOM 2122 C C . THR A 1 282 ? -5.988 28.344 2.316 1 96.56 282 THR A C 1
ATOM 2124 O O . THR A 1 282 ? -4.801 28.141 2.584 1 96.56 282 THR A O 1
ATOM 2127 N N . ALA A 1 283 ? -6.402 28.781 1.174 1 97 283 ALA A N 1
ATOM 2128 C CA . ALA A 1 283 ? -5.449 29.141 0.129 1 97 283 ALA A CA 1
ATOM 2129 C C . ALA A 1 283 ? -4.527 30.266 0.59 1 97 283 ALA A C 1
ATOM 2131 O O . ALA A 1 283 ? -3.311 30.203 0.4 1 97 283 ALA A O 1
ATOM 2132 N N . PHE A 1 284 ? -5.09 31.25 1.203 1 97.5 284 PHE A N 1
ATOM 2133 C CA . PHE A 1 284 ? -4.297 32.344 1.722 1 97.5 284 PHE A CA 1
ATOM 2134 C C . PHE A 1 284 ? -3.346 31.875 2.811 1 97.5 284 PHE A C 1
ATOM 2136 O O . PHE A 1 284 ? -2.209 32.344 2.898 1 97.5 284 PHE A O 1
ATOM 2143 N N . SER A 1 285 ? -3.861 31.031 3.623 1 97.62 285 SER A N 1
ATOM 2144 C CA . SER A 1 285 ? -3.023 30.484 4.688 1 97.62 285 SER A CA 1
ATOM 2145 C C . SER A 1 285 ? -1.781 29.812 4.121 1 97.62 285 SER A C 1
ATOM 2147 O O . SER A 1 285 ? -0.7 29.891 4.707 1 97.62 285 SER A O 1
ATOM 2149 N N . THR A 1 286 ? -1.909 29.141 3.002 1 96.88 286 THR A N 1
ATOM 2150 C CA . THR A 1 286 ? -0.796 28.453 2.367 1 96.88 286 THR A CA 1
ATOM 2151 C C . THR A 1 286 ? 0.309 29.422 1.985 1 96.88 286 THR A C 1
ATOM 2153 O O . THR A 1 286 ? 1.494 29.125 2.146 1 96.88 286 THR A O 1
ATOM 2156 N N . VAL A 1 287 ? -0.067 30.594 1.489 1 96.94 287 VAL A N 1
ATOM 2157 C CA . VAL A 1 287 ? 0.906 31.625 1.133 1 96.94 287 VAL A CA 1
ATOM 2158 C C . VAL A 1 287 ? 1.714 32.031 2.365 1 96.94 287 VAL A C 1
ATOM 2160 O O . VAL A 1 287 ? 2.943 32.094 2.311 1 96.94 287 VAL A O 1
ATOM 2163 N N . PHE A 1 288 ? 1.056 32.156 3.439 1 96.75 288 PHE A N 1
ATOM 2164 C CA . PHE A 1 288 ? 1.71 32.562 4.672 1 96.75 288 PHE A CA 1
ATOM 2165 C C . PHE A 1 288 ? 2.605 31.469 5.215 1 96.75 288 PHE A C 1
ATOM 2167 O O . PHE A 1 288 ? 3.631 31.75 5.844 1 96.75 288 PHE A O 1
ATOM 2174 N N . CYS A 1 289 ? 2.213 30.234 5.012 1 96.69 289 CYS A N 1
ATOM 2175 C CA . CYS A 1 289 ? 3.051 29.125 5.449 1 96.69 289 CYS A CA 1
ATOM 2176 C C . CYS A 1 289 ? 4.426 29.188 4.797 1 96.69 289 CYS A C 1
ATOM 2178 O O . CYS A 1 289 ? 5.441 28.969 5.461 1 96.69 289 CYS A O 1
ATOM 2180 N N . GLY A 1 290 ? 4.398 29.484 3.498 1 95.31 290 GLY A N 1
ATOM 2181 C CA . GLY A 1 290 ? 5.668 29.625 2.807 1 95.31 290 GLY A CA 1
ATOM 2182 C C . GLY A 1 290 ? 6.512 30.766 3.34 1 95.31 290 GLY A C 1
ATOM 2183 O O . GLY A 1 290 ? 7.73 30.641 3.451 1 95.31 290 GLY A O 1
ATOM 2184 N N . LEU A 1 291 ? 5.863 31.859 3.713 1 95.56 291 LEU A N 1
ATOM 2185 C CA . LEU A 1 291 ? 6.559 33.031 4.234 1 95.56 291 LEU A CA 1
ATOM 2186 C C . LEU A 1 291 ? 7.078 32.781 5.645 1 95.56 291 LEU A C 1
ATOM 2188 O O . LEU A 1 291 ? 8.148 33.25 6.012 1 95.56 291 LEU A O 1
ATOM 2192 N N . LEU A 1 292 ? 6.355 32 6.41 1 95.44 292 LEU A N 1
ATOM 2193 C CA . LEU A 1 292 ? 6.715 31.719 7.797 1 95.44 292 LEU A CA 1
ATOM 2194 C C . LEU A 1 292 ? 7.73 30.578 7.879 1 95.44 292 LEU A C 1
ATOM 2196 O O . LEU A 1 292 ? 8.359 30.375 8.922 1 95.44 292 LEU A O 1
ATOM 2200 N N . GLY A 1 293 ? 7.867 29.828 6.801 1 95.12 293 GLY A N 1
ATOM 2201 C CA . GLY A 1 293 ? 8.945 28.859 6.742 1 95.12 293 GLY A CA 1
ATOM 2202 C C . GLY A 1 293 ? 8.5 27.438 7.07 1 95.12 293 GLY A C 1
ATOM 2203 O O . GLY A 1 293 ? 9.234 26.688 7.699 1 95.12 293 GLY A O 1
ATOM 2204 N N . THR A 1 294 ? 7.305 27.109 6.746 1 96.12 294 THR A N 1
ATOM 2205 C CA . THR A 1 294 ? 6.828 25.75 7.008 1 96.12 294 THR A CA 1
ATOM 2206 C C . THR A 1 294 ? 6.027 25.219 5.82 1 96.12 294 THR A C 1
ATOM 2208 O O . THR A 1 294 ? 5.91 25.891 4.793 1 96.12 294 THR A O 1
ATOM 2211 N N . SER A 1 295 ? 5.676 23.953 5.879 1 96.62 295 SER A N 1
ATOM 2212 C CA . SER A 1 295 ? 4.895 23.312 4.828 1 96.62 295 SER A CA 1
ATOM 2213 C C . SER A 1 295 ? 3.467 23.844 4.797 1 96.62 295 SER A C 1
ATOM 2215 O O . SER A 1 295 ? 3.002 24.453 5.766 1 96.62 295 SER A O 1
ATOM 2217 N N . PRO A 1 296 ? 2.762 23.625 3.727 1 97.12 296 PRO A N 1
ATOM 2218 C CA . PRO A 1 296 ? 1.431 24.219 3.559 1 97.12 296 PRO A CA 1
ATOM 2219 C C . PRO A 1 296 ? 0.429 23.719 4.598 1 97.12 296 PRO A C 1
ATOM 2221 O O . PRO A 1 296 ? 0.587 22.625 5.137 1 97.12 296 PRO A O 1
ATOM 2224 N N . SER A 1 297 ? -0.581 24.562 4.762 1 96.31 297 SER A N 1
ATOM 2225 C CA . SER A 1 297 ? -1.665 24.25 5.684 1 96.31 297 SER A CA 1
ATOM 2226 C C . SER A 1 297 ? -2.887 23.719 4.945 1 96.31 297 SER A C 1
ATOM 2228 O O . SER A 1 297 ? -3.061 23.984 3.752 1 96.31 297 SER A O 1
ATOM 2230 N N . VAL A 1 298 ? -3.631 22.906 5.605 1 95.06 298 VAL A N 1
ATOM 2231 C CA . VAL A 1 298 ? -4.883 22.359 5.094 1 95.06 298 VAL A CA 1
ATOM 2232 C C . VAL A 1 298 ? -5.934 22.359 6.199 1 95.06 298 VAL A C 1
ATOM 2234 O O . VAL A 1 298 ? -5.613 22.547 7.375 1 95.06 298 VAL A O 1
ATOM 2237 N N . SER A 1 299 ? -7.164 22.281 5.664 1 94.25 299 SER A N 1
ATOM 2238 C CA . SER A 1 299 ? -8.203 21.969 6.645 1 94.25 299 SER A CA 1
ATOM 2239 C C . SER A 1 299 ? -8.055 20.531 7.16 1 94.25 299 SER A C 1
ATOM 2241 O O . SER A 1 299 ? -7.93 19.594 6.371 1 94.25 299 SER A O 1
ATOM 2243 N N . THR A 1 300 ? -7.926 20.359 8.375 1 88.94 300 THR A N 1
ATOM 2244 C CA . THR A 1 300 ? -7.578 19.047 8.875 1 88.94 300 THR A CA 1
ATOM 2245 C C . THR A 1 300 ? -8.812 18.312 9.406 1 88.94 300 THR A C 1
ATOM 2247 O O . THR A 1 300 ? -9.82 18.953 9.727 1 88.94 300 THR A O 1
ATOM 2250 N N . VAL A 1 301 ? -8.711 17.062 9.477 1 84.38 301 VAL A N 1
ATOM 2251 C CA . VAL A 1 301 ? -9.797 16.188 9.906 1 84.38 301 VAL A CA 1
ATOM 2252 C C . VAL A 1 301 ? -10.086 16.406 11.383 1 84.38 301 VAL A C 1
ATOM 2254 O O . VAL A 1 301 ? -11.211 16.188 11.844 1 84.38 301 VAL A O 1
ATOM 2257 N N . GLU A 1 302 ? -9.133 16.844 12.117 1 86.31 302 GLU A N 1
ATOM 2258 C CA . GLU A 1 302 ? -9.289 17.078 13.547 1 86.31 302 GLU A CA 1
ATOM 2259 C C . GLU A 1 302 ? -10.312 18.188 13.82 1 86.31 302 GLU A C 1
ATOM 2261 O O . GLU A 1 302 ? -10.891 18.234 14.906 1 86.31 302 GLU A O 1
ATOM 2266 N N . GLY A 1 303 ? -10.547 19.016 12.828 1 90 303 GLY A N 1
ATOM 2267 C CA . GLY A 1 303 ? -11.586 20.031 12.969 1 90 303 GLY A CA 1
ATOM 2268 C C . GLY A 1 303 ? -12.969 19.438 13.148 1 90 303 GLY A C 1
ATOM 2269 O O . GLY A 1 303 ? -13.852 20.078 13.734 1 90 303 GLY A O 1
ATOM 2270 N N . ALA A 1 304 ? -13.117 18.234 12.672 1 90.31 304 ALA A N 1
ATOM 2271 C CA . ALA A 1 304 ? -14.398 17.547 12.812 1 90.31 304 ALA A CA 1
ATOM 2272 C C . ALA A 1 304 ? -14.719 17.297 14.281 1 90.31 304 ALA A C 1
ATOM 2274 O O . ALA A 1 304 ? -15.883 17.328 14.68 1 90.31 304 ALA A O 1
ATOM 2275 N N . ALA A 1 305 ? -13.68 17.078 15.055 1 89.38 305 ALA A N 1
ATOM 2276 C CA . ALA A 1 305 ? -13.883 16.859 16.484 1 89.38 305 ALA A CA 1
ATOM 2277 C C . ALA A 1 305 ? -14.477 18.094 17.156 1 89.38 305 ALA A C 1
ATOM 2279 O O . ALA A 1 305 ? -15.352 17.984 18.016 1 89.38 305 ALA A O 1
ATOM 2280 N N . GLY A 1 306 ? -14.016 19.25 16.781 1 92.62 306 GLY A N 1
ATOM 2281 C CA . GLY A 1 306 ? -14.578 20.484 17.297 1 92.62 306 GLY A CA 1
ATOM 2282 C C . GLY A 1 306 ? -16.016 20.719 16.859 1 92.62 306 GLY A C 1
ATOM 2283 O O . GLY A 1 306 ? -16.828 21.172 17.656 1 92.62 306 GLY A O 1
ATOM 2284 N N . ILE A 1 307 ? -16.266 20.391 15.625 1 94.12 307 ILE A N 1
ATOM 2285 C CA . ILE A 1 307 ? -17.625 20.516 15.109 1 94.12 307 ILE A CA 1
ATOM 2286 C C . ILE A 1 307 ? -18.562 19.562 15.844 1 94.12 307 ILE A C 1
ATOM 2288 O O . ILE A 1 307 ? -19.672 19.938 16.219 1 94.12 307 ILE A O 1
ATOM 2292 N N . ALA A 1 308 ? -18.047 18.375 16.062 1 91.62 308 ALA A N 1
ATOM 2293 C CA . ALA A 1 308 ? -18.844 17.375 16.781 1 91.62 308 ALA A CA 1
ATOM 2294 C C . ALA A 1 308 ? -19.078 17.797 18.234 1 91.62 308 ALA A C 1
ATOM 2296 O O . ALA A 1 308 ? -20.109 17.469 18.812 1 91.62 308 ALA A O 1
ATOM 2297 N N . ALA A 1 309 ? -18.156 18.562 18.766 1 92.94 309 ALA A N 1
ATOM 2298 C CA . ALA A 1 309 ? -18.281 19.031 20.141 1 92.94 309 ALA A CA 1
ATOM 2299 C C . ALA A 1 309 ? -19.219 20.234 20.219 1 92.94 309 ALA A C 1
ATOM 2301 O O . ALA A 1 309 ? -19.5 20.734 21.312 1 92.94 309 ALA A O 1
ATOM 2302 N N . GLY A 1 310 ? -19.672 20.688 19.016 1 92.94 310 GLY A N 1
ATOM 2303 C CA . GLY A 1 310 ? -20.688 21.719 19 1 92.94 310 GLY A CA 1
ATOM 2304 C C . GLY A 1 310 ? -20.188 23.031 18.406 1 92.94 310 GLY A C 1
ATOM 2305 O O . GLY A 1 310 ? -20.938 24 18.328 1 92.94 310 GLY A O 1
ATOM 2306 N N . GLY A 1 311 ? -18.938 23.078 18 1 95.19 311 GLY A N 1
ATOM 2307 C CA . GLY A 1 311 ? -18.422 24.281 17.359 1 95.19 311 GLY A CA 1
ATOM 2308 C C . GLY A 1 311 ? -19.125 24.625 16.062 1 95.19 311 GLY A C 1
ATOM 2309 O O . GLY A 1 311 ? -19.344 23.734 15.219 1 95.19 311 GLY A O 1
ATOM 2310 N N . LYS A 1 312 ? -19.5 25.906 15.891 1 94.44 312 LYS A N 1
ATOM 2311 C CA . LYS A 1 312 ? -20.281 26.266 14.703 1 94.44 312 LYS A CA 1
ATOM 2312 C C . LYS A 1 312 ? -19.703 27.5 14.016 1 94.44 312 LYS A C 1
ATOM 2314 O O . LYS A 1 312 ? -19.953 27.734 12.828 1 94.44 312 LYS A O 1
ATOM 2319 N N . THR A 1 313 ? -18.922 28.203 14.758 1 94.69 313 THR A N 1
ATOM 2320 C CA . THR A 1 313 ? -18.5 29.484 14.203 1 94.69 313 THR A CA 1
ATOM 2321 C C . THR A 1 313 ? -16.969 29.594 14.211 1 94.69 313 THR A C 1
ATOM 2323 O O . THR A 1 313 ? -16.281 28.688 14.688 1 94.69 313 THR A O 1
ATOM 2326 N N . GLY A 1 314 ? -16.531 30.703 13.641 1 96.12 314 GLY A N 1
ATOM 2327 C CA . GLY A 1 314 ? -15.102 30.984 13.578 1 96.12 314 GLY A CA 1
ATOM 2328 C C . GLY A 1 314 ? -14.492 31.25 14.945 1 96.12 314 GLY A C 1
ATOM 2329 O O . GLY A 1 314 ? -13.266 31.203 15.094 1 96.12 314 GLY A O 1
ATOM 2330 N N . LEU A 1 315 ? -15.297 31.391 15.945 1 96.06 315 LEU A N 1
ATOM 2331 C CA . LEU A 1 315 ? -14.773 31.578 17.297 1 96.06 315 LEU A CA 1
ATOM 2332 C C . LEU A 1 315 ? -13.992 30.359 17.75 1 96.06 315 LEU A C 1
ATOM 2334 O O . LEU A 1 315 ? -12.984 30.484 18.453 1 96.06 315 LEU A O 1
ATOM 2338 N N . THR A 1 316 ? -14.484 29.234 17.391 1 96.56 316 THR A N 1
ATOM 2339 C CA . THR A 1 316 ? -13.773 27.984 17.672 1 96.56 316 THR A CA 1
ATOM 2340 C C . THR A 1 316 ? -12.375 28.016 17.062 1 96.56 316 THR A C 1
ATOM 2342 O O . THR A 1 316 ? -11.391 27.672 17.719 1 96.56 316 THR A O 1
ATOM 2345 N N . SER A 1 317 ? -12.289 28.422 15.805 1 97.31 317 SER A N 1
ATOM 2346 C CA . SER A 1 317 ? -11.008 28.5 15.109 1 97.31 317 SER A CA 1
ATOM 2347 C C . SER A 1 317 ? -10.094 29.547 15.734 1 97.31 317 SER A C 1
ATOM 2349 O O . SER A 1 317 ? -8.891 29.328 15.875 1 97.31 317 SER A O 1
ATOM 2351 N N . PHE A 1 318 ? -10.664 30.641 16.062 1 97.06 318 PHE A N 1
ATOM 2352 C CA . PHE A 1 318 ? -9.914 31.734 16.688 1 97.06 318 PHE A CA 1
ATOM 2353 C C . PHE A 1 318 ? -9.289 31.297 18 1 97.06 318 PHE A C 1
ATOM 2355 O O . PHE A 1 318 ? -8.094 31.484 18.219 1 97.06 318 PHE A O 1
ATOM 2362 N N . LEU A 1 319 ? -10.07 30.703 18.828 1 97.19 319 LEU A N 1
ATOM 2363 C CA . LEU A 1 319 ? -9.602 30.25 20.125 1 97.19 319 LEU A CA 1
ATOM 2364 C C . LEU A 1 319 ? -8.562 29.141 19.969 1 97.19 319 LEU A C 1
ATOM 2366 O O . LEU A 1 319 ? -7.582 29.094 20.719 1 97.19 319 LEU A O 1
ATOM 2370 N N . THR A 1 320 ? -8.781 28.234 19.062 1 97 320 THR A N 1
ATOM 2371 C CA . THR A 1 320 ? -7.812 27.188 18.812 1 97 320 THR A CA 1
ATOM 2372 C C . THR A 1 320 ? -6.473 27.766 18.375 1 97 320 THR A C 1
ATOM 2374 O O . THR A 1 320 ? -5.414 27.297 18.797 1 97 320 THR A O 1
ATOM 2377 N N . GLY A 1 321 ? -6.531 28.781 17.469 1 97.19 321 GLY A N 1
ATOM 2378 C CA . GLY A 1 321 ? -5.316 29.453 17.062 1 97.19 321 GLY A CA 1
ATOM 2379 C C . GLY A 1 321 ? -4.539 30.047 18.219 1 97.19 321 GLY A C 1
ATOM 2380 O O . GLY A 1 321 ? -3.314 29.938 18.281 1 97.19 321 GLY A O 1
ATOM 2381 N N . LEU A 1 322 ? -5.223 30.609 19.125 1 97.12 322 LEU A N 1
ATOM 2382 C CA . LEU A 1 322 ? -4.59 31.188 20.297 1 97.12 322 LEU A CA 1
ATOM 2383 C C . LEU A 1 322 ? -3.971 30.109 21.188 1 97.12 322 LEU A C 1
ATOM 2385 O O . LEU A 1 322 ? -2.926 30.328 21.797 1 97.12 322 LEU A O 1
ATOM 2389 N N . LEU A 1 323 ? -4.684 29.047 21.25 1 96.69 323 LEU A N 1
ATOM 2390 C CA . LEU A 1 323 ? -4.145 27.938 22.016 1 96.69 323 LEU A CA 1
ATOM 2391 C C . LEU A 1 323 ? -2.85 27.422 21.391 1 96.69 323 LEU A C 1
ATOM 2393 O O . LEU A 1 323 ? -1.931 27.016 22.109 1 96.69 323 LEU A O 1
ATOM 2397 N N . PHE A 1 324 ? -2.787 27.422 20.078 1 96.56 324 PHE A N 1
ATOM 2398 C CA . PHE A 1 324 ? -1.54 27.062 19.406 1 96.56 324 PHE A CA 1
ATOM 2399 C C . PHE A 1 324 ? -0.421 28.016 19.812 1 96.56 324 PHE A C 1
ATOM 2401 O O . PHE A 1 324 ? 0.713 27.594 20.047 1 96.56 324 PHE A O 1
ATOM 2408 N N . LEU A 1 325 ? -0.723 29.25 19.906 1 95.56 325 LEU A N 1
ATOM 2409 C CA . LEU A 1 325 ? 0.269 30.25 20.312 1 95.56 325 LEU A CA 1
ATOM 2410 C C . LEU A 1 325 ? 0.804 29.953 21.703 1 95.56 325 LEU A C 1
ATOM 2412 O O . LEU A 1 325 ? 2.002 30.094 21.969 1 95.56 325 LEU A O 1
ATOM 2416 N N . VAL A 1 326 ? -0.015 29.5 22.594 1 93.44 326 VAL A N 1
ATOM 2417 C CA . VAL A 1 326 ? 0.361 29.188 23.953 1 93.44 326 VAL A CA 1
ATOM 2418 C C . VAL A 1 326 ? 1.296 27.969 23.969 1 93.44 326 VAL A C 1
ATOM 2420 O O . VAL A 1 326 ? 2.152 27.859 24.844 1 93.44 326 VAL A O 1
ATOM 2423 N N . SER A 1 327 ? 1.147 27.156 23 1 91.94 327 SER A N 1
ATOM 2424 C CA . SER A 1 327 ? 1.961 25.953 22.938 1 91.94 327 SER A CA 1
ATOM 2425 C C . SER A 1 327 ? 3.432 26.281 22.719 1 91.94 327 SER A C 1
ATOM 2427 O O . SER A 1 327 ? 4.309 25.453 22.969 1 91.94 327 SER A O 1
ATOM 2429 N N . LEU A 1 328 ? 3.791 27.531 22.297 1 89.62 328 LEU A N 1
ATOM 2430 C CA . LEU A 1 328 ? 5.168 27.969 22.094 1 89.62 328 LEU A CA 1
ATOM 2431 C C . LEU A 1 328 ? 5.961 27.906 23.391 1 89.62 328 LEU A C 1
ATOM 2433 O O . LEU A 1 328 ? 7.176 27.688 23.375 1 89.62 328 LEU A O 1
ATOM 2437 N N . PHE A 1 329 ? 5.262 28.016 24.469 1 87 329 PHE A N 1
ATOM 2438 C CA . PHE A 1 329 ? 5.918 28.031 25.766 1 87 329 PHE A CA 1
ATOM 2439 C C . PHE A 1 329 ? 6.441 26.641 26.125 1 87 329 PHE A C 1
ATOM 2441 O O . PHE A 1 329 ? 7.281 26.5 27.016 1 87 329 PHE A O 1
ATOM 2448 N N . PHE A 1 330 ? 6.047 25.688 25.406 1 85.62 330 PHE A N 1
ATOM 2449 C CA . PHE A 1 330 ? 6.43 24.312 25.734 1 85.62 330 PHE A CA 1
ATOM 2450 C C . PHE A 1 330 ? 7.492 23.812 24.75 1 85.62 330 PHE A C 1
ATOM 2452 O O . PHE A 1 330 ? 7.754 22.609 24.688 1 85.62 330 PHE A O 1
ATOM 2459 N N . ILE A 1 331 ? 8.148 24.688 24.078 1 84.25 331 ILE A N 1
ATOM 2460 C CA . ILE A 1 331 ? 9.141 24.375 23.047 1 84.25 331 ILE A CA 1
ATOM 2461 C C . ILE A 1 331 ? 10.25 23.516 23.656 1 84.25 331 ILE A C 1
ATOM 2463 O O . ILE A 1 331 ? 10.656 22.516 23.078 1 84.25 331 ILE A O 1
ATOM 2467 N N . PRO A 1 332 ? 10.773 23.766 24.891 1 81.19 332 PRO A N 1
ATOM 2468 C CA . PRO A 1 332 ? 11.859 22.969 25.453 1 81.19 332 PRO A CA 1
ATOM 2469 C C . PRO A 1 332 ? 11.469 21.516 25.688 1 81.19 332 PRO A C 1
ATOM 2471 O O . PRO A 1 332 ? 12.312 20.625 25.578 1 81.19 332 PRO A O 1
ATOM 2474 N N . ILE A 1 333 ? 10.242 21.312 25.875 1 82.06 333 ILE A N 1
ATOM 2475 C CA . ILE A 1 333 ? 9.75 19.969 26.094 1 82.06 333 ILE A CA 1
ATOM 2476 C C . ILE A 1 333 ? 9.562 19.266 24.75 1 82.06 333 ILE A C 1
ATOM 2478 O O . ILE A 1 333 ? 9.82 18.062 24.625 1 82.06 333 ILE A O 1
ATOM 2482 N N . ILE A 1 334 ? 9.188 20.016 23.812 1 84.69 334 ILE A N 1
ATOM 2483 C CA . ILE A 1 334 ? 8.859 19.469 22.5 1 84.69 334 ILE A CA 1
ATOM 2484 C C . ILE A 1 334 ? 10.133 19.031 21.781 1 84.69 334 ILE A C 1
ATOM 2486 O O . ILE A 1 334 ? 10.133 18.031 21.078 1 84.69 334 ILE A O 1
ATOM 2490 N N . THR A 1 335 ? 11.273 19.625 22.078 1 81.31 335 THR A N 1
ATOM 2491 C CA . THR A 1 335 ? 12.516 19.375 21.359 1 81.31 335 THR A CA 1
ATOM 2492 C C . THR A 1 335 ? 13.133 18.047 21.797 1 81.31 335 THR A C 1
ATOM 2494 O O . THR A 1 335 ? 13.977 17.484 21.109 1 81.31 335 THR A O 1
ATOM 2497 N N . ILE A 1 336 ? 12.695 17.516 22.891 1 84.44 336 ILE A N 1
ATOM 2498 C CA . ILE A 1 336 ? 13.312 16.297 23.406 1 84.44 336 ILE A CA 1
ATOM 2499 C C . ILE A 1 336 ? 12.531 15.078 22.906 1 84.44 336 ILE A C 1
ATOM 2501 O O . ILE A 1 336 ? 12.938 13.938 23.141 1 84.44 336 ILE A O 1
ATOM 2505 N N . ILE A 1 337 ? 11.492 15.305 22.297 1 88.62 337 ILE A N 1
ATOM 2506 C CA . ILE A 1 337 ? 10.625 14.219 21.844 1 88.62 337 ILE A CA 1
ATOM 2507 C C . ILE A 1 337 ? 11.336 13.391 20.781 1 88.62 337 ILE A C 1
ATOM 2509 O O . ILE A 1 337 ? 11.703 13.914 19.719 1 88.62 337 ILE A O 1
ATOM 2513 N N . PRO A 1 338 ? 11.547 12.117 21.016 1 90.56 338 PRO A N 1
ATOM 2514 C CA . PRO A 1 338 ? 12.25 11.266 20.047 1 90.56 338 PRO A CA 1
ATOM 2515 C C . PRO A 1 338 ? 11.352 10.781 18.922 1 90.56 338 PRO A C 1
ATOM 2517 O O . PRO A 1 338 ? 10.125 10.859 19.016 1 90.56 338 PRO A O 1
ATOM 2520 N N . ASN A 1 339 ? 11.953 10.273 17.906 1 90.88 339 ASN A N 1
ATOM 2521 C CA . ASN A 1 339 ? 11.234 9.734 16.75 1 90.88 339 ASN A CA 1
ATOM 2522 C C . ASN A 1 339 ? 10.352 8.555 17.141 1 90.88 339 ASN A C 1
ATOM 2524 O O . ASN A 1 339 ? 9.281 8.359 16.578 1 90.88 339 ASN A O 1
ATOM 2528 N N . ALA A 1 340 ? 10.781 7.863 18.094 1 92.62 340 ALA A N 1
ATOM 2529 C CA . ALA A 1 340 ? 10.023 6.691 18.531 1 92.62 340 ALA A CA 1
ATOM 2530 C C . ALA A 1 340 ? 8.656 7.098 19.078 1 92.62 340 ALA A C 1
ATOM 2532 O O . ALA A 1 340 ? 7.695 6.324 18.984 1 92.62 340 ALA A O 1
ATOM 2533 N N . ALA A 1 341 ? 8.594 8.289 19.562 1 93.56 341 ALA A N 1
ATOM 2534 C CA . ALA A 1 341 ? 7.344 8.766 20.156 1 93.56 341 ALA A CA 1
ATOM 2535 C C . ALA A 1 341 ? 6.406 9.32 19.078 1 93.56 341 ALA A C 1
ATOM 2537 O O . ALA A 1 341 ? 5.188 9.352 19.281 1 93.56 341 ALA A O 1
ATOM 2538 N N . ILE A 1 342 ? 6.914 9.695 17.984 1 93.25 342 ILE A N 1
ATOM 2539 C CA . ILE A 1 342 ? 6.145 10.32 16.922 1 93.25 342 ILE A CA 1
ATOM 2540 C C . ILE A 1 342 ? 5.672 9.258 15.93 1 93.25 342 ILE A C 1
ATOM 2542 O O . ILE A 1 342 ? 4.586 9.367 15.359 1 93.25 342 ILE A O 1
ATOM 2546 N N . SER A 1 343 ? 6.395 8.211 15.844 1 95.62 343 SER A N 1
ATOM 2547 C CA . SER A 1 343 ? 6.223 7.18 14.82 1 95.62 343 SER A CA 1
ATOM 2548 C C . SER A 1 343 ? 4.832 6.559 14.891 1 95.62 343 SER A C 1
ATOM 2550 O O . SER A 1 343 ? 4.168 6.395 13.867 1 95.62 343 SER A O 1
ATOM 2552 N N . PRO A 1 344 ? 4.32 6.242 16.062 1 96.75 344 PRO A N 1
ATOM 2553 C CA . PRO A 1 344 ? 3.004 5.602 16.141 1 96.75 344 PRO A CA 1
ATOM 2554 C C . PRO A 1 344 ? 1.889 6.484 15.586 1 96.75 344 PRO A C 1
ATOM 2556 O O . PRO A 1 344 ? 0.92 5.973 15.016 1 96.75 344 PRO A O 1
ATOM 2559 N N . ILE A 1 345 ? 2.018 7.754 15.734 1 95.31 345 ILE A N 1
ATOM 2560 C CA . ILE A 1 345 ? 1.007 8.703 15.266 1 95.31 345 ILE A CA 1
ATOM 2561 C C . ILE A 1 345 ? 0.947 8.68 13.742 1 95.31 345 ILE A C 1
ATOM 2563 O O . ILE A 1 345 ? -0.139 8.648 13.156 1 95.31 345 ILE A O 1
ATOM 2567 N N . LEU A 1 346 ? 2.08 8.633 13.156 1 94.75 346 LEU A N 1
ATOM 2568 C CA . LEU A 1 346 ? 2.148 8.578 11.695 1 94.75 346 LEU A CA 1
ATOM 2569 C C . LEU A 1 346 ? 1.473 7.316 11.172 1 94.75 346 LEU A C 1
ATOM 2571 O O . LEU A 1 346 ? 0.738 7.371 10.18 1 94.75 346 LEU A O 1
ATOM 2575 N N . ILE A 1 347 ? 1.656 6.246 11.836 1 96.81 347 ILE A N 1
ATOM 2576 C CA . ILE A 1 347 ? 1.115 4.961 11.406 1 96.81 347 ILE A CA 1
ATOM 2577 C C . ILE A 1 347 ? -0.404 4.961 11.562 1 96.81 347 ILE A C 1
ATOM 2579 O O . ILE A 1 347 ? -1.127 4.523 10.664 1 96.81 347 ILE A O 1
ATOM 2583 N N . ILE A 1 348 ? -0.878 5.469 12.664 1 95.88 348 ILE A N 1
ATOM 2584 C CA . ILE A 1 348 ? -2.314 5.496 12.914 1 95.88 348 ILE A CA 1
ATOM 2585 C C . ILE A 1 348 ? -2.992 6.438 11.914 1 95.88 348 ILE A C 1
ATOM 2587 O O . ILE A 1 348 ? -4.051 6.113 11.367 1 95.88 348 ILE A O 1
ATOM 2591 N N . ILE A 1 349 ? -2.391 7.562 11.656 1 92.62 349 ILE A N 1
ATOM 2592 C CA . ILE A 1 349 ? -2.947 8.516 10.703 1 92.62 349 ILE A CA 1
ATOM 2593 C C . ILE A 1 349 ? -3 7.883 9.312 1 92.62 349 ILE A C 1
ATOM 2595 O O . ILE A 1 349 ? -3.992 8.031 8.594 1 92.62 349 ILE A O 1
ATOM 2599 N N . GLY A 1 350 ? -1.909 7.223 8.953 1 94.19 350 GLY A N 1
ATOM 2600 C CA . GLY A 1 350 ? -1.932 6.492 7.695 1 94.19 350 GLY A CA 1
ATOM 2601 C C . GLY A 1 350 ? -3.055 5.473 7.617 1 94.19 350 GLY A C 1
ATOM 2602 O O . GLY A 1 350 ? -3.699 5.332 6.578 1 94.19 350 GLY A O 1
ATOM 2603 N N . GLY A 1 351 ? -3.277 4.762 8.711 1 94.56 351 GLY A N 1
ATOM 2604 C CA . GLY A 1 351 ? -4.363 3.797 8.781 1 94.56 351 GLY A CA 1
ATOM 2605 C C . GLY A 1 351 ? -5.73 4.422 8.609 1 94.56 351 GLY A C 1
ATOM 2606 O O . GLY A 1 351 ? -6.637 3.803 8.047 1 94.56 351 GLY A O 1
ATOM 2607 N N . LEU A 1 352 ? -5.883 5.625 9.039 1 92 352 LEU A N 1
ATOM 2608 C CA . LEU A 1 352 ? -7.156 6.328 8.906 1 92 352 LEU A CA 1
ATOM 2609 C C . LEU A 1 352 ? -7.383 6.773 7.469 1 92 352 LEU A C 1
ATOM 2611 O O . LEU A 1 352 ? -8.516 6.754 6.98 1 92 352 LEU A O 1
ATOM 2615 N N . MET A 1 353 ? -6.324 7.102 6.809 1 90.62 353 MET A N 1
ATOM 2616 C CA . MET A 1 353 ? -6.414 7.652 5.457 1 90.62 353 MET A CA 1
ATOM 2617 C C . MET A 1 353 ? -6.723 6.559 4.441 1 90.62 353 MET A C 1
ATOM 2619 O O . MET A 1 353 ? -7.219 6.844 3.35 1 90.62 353 MET A O 1
ATOM 2623 N N . ILE A 1 354 ? -6.484 5.289 4.77 1 93.81 354 ILE A N 1
ATOM 2624 C CA . ILE A 1 354 ? -6.68 4.188 3.832 1 93.81 354 ILE A CA 1
ATOM 2625 C C . ILE A 1 354 ? -8.172 3.971 3.594 1 93.81 354 ILE A C 1
ATOM 2627 O O . ILE A 1 354 ? -8.57 3.395 2.578 1 93.81 354 ILE A O 1
ATOM 2631 N N . LYS A 1 355 ? -9.031 4.391 4.488 1 90.94 355 LYS A N 1
ATOM 2632 C CA . LYS A 1 355 ? -10.477 4.211 4.41 1 90.94 355 LYS A CA 1
ATOM 2633 C C . LYS A 1 355 ? -11.031 4.789 3.111 1 90.94 355 LYS A C 1
ATOM 2635 O O . LYS A 1 355 ? -12.008 4.266 2.559 1 90.94 355 LYS A O 1
ATOM 2640 N N . ASN A 1 356 ? -10.391 5.797 2.553 1 91 356 ASN A N 1
ATOM 2641 C CA . ASN A 1 356 ? -10.867 6.477 1.353 1 91 356 ASN A CA 1
ATOM 2642 C C . ASN A 1 356 ? -10.836 5.555 0.136 1 91 356 ASN A C 1
ATOM 2644 O O . ASN A 1 356 ? -11.445 5.855 -0.891 1 91 356 ASN A O 1
ATOM 2648 N N . ILE A 1 357 ? -10.227 4.402 0.242 1 94.38 357 ILE A N 1
ATOM 2649 C CA . ILE A 1 357 ? -10.07 3.496 -0.891 1 94.38 357 ILE A CA 1
ATOM 2650 C C . ILE A 1 357 ? -11.422 2.91 -1.276 1 94.38 357 ILE A C 1
ATOM 2652 O O . ILE A 1 357 ? -11.625 2.496 -2.42 1 94.38 357 ILE A O 1
ATOM 2656 N N . ILE A 1 358 ? -12.391 2.84 -0.35 1 92.25 358 ILE A N 1
ATOM 2657 C CA . ILE A 1 358 ? -13.703 2.25 -0.587 1 92.25 358 ILE A CA 1
ATOM 2658 C C . ILE A 1 358 ? -14.477 3.098 -1.594 1 92.25 358 ILE A C 1
ATOM 2660 O O . ILE A 1 358 ? -15.453 2.633 -2.186 1 92.25 358 ILE A O 1
ATOM 2664 N N . ASN A 1 359 ? -14.031 4.301 -1.774 1 91.75 359 ASN A N 1
ATOM 2665 C CA . ASN A 1 359 ? -14.719 5.215 -2.686 1 91.75 359 ASN A CA 1
ATOM 2666 C C . ASN A 1 359 ? -14.234 5.039 -4.121 1 91.75 359 ASN A C 1
ATOM 2668 O O . ASN A 1 359 ? -14.75 5.68 -5.039 1 91.75 359 ASN A O 1
ATOM 2672 N N . ILE A 1 360 ? -13.266 4.23 -4.324 1 94.06 360 ILE A N 1
ATOM 2673 C CA . ILE A 1 360 ? -12.75 3.967 -5.66 1 94.06 360 ILE A CA 1
ATOM 2674 C C . ILE A 1 360 ? -13.555 2.844 -6.316 1 94.06 360 ILE A C 1
ATOM 2676 O O . ILE A 1 360 ? -13.828 1.822 -5.684 1 94.06 360 ILE A O 1
ATOM 2680 N N . ASP A 1 361 ? -13.938 3.016 -7.543 1 93 361 ASP A N 1
ATOM 2681 C CA . ASP A 1 361 ? -14.648 1.991 -8.297 1 93 361 ASP A CA 1
ATOM 2682 C C . ASP A 1 361 ? -13.695 0.926 -8.82 1 93 361 ASP A C 1
ATOM 2684 O O . ASP A 1 361 ? -13.047 1.12 -9.852 1 93 361 ASP A O 1
ATOM 2688 N N . PHE A 1 362 ? -13.711 -0.209 -8.242 1 92.38 362 PHE A N 1
ATOM 2689 C CA . PHE A 1 362 ? -12.789 -1.269 -8.617 1 92.38 362 PHE A CA 1
ATOM 2690 C C . PHE A 1 362 ? -13.414 -2.186 -9.664 1 92.38 362 PHE A C 1
ATOM 2692 O O . PHE A 1 362 ? -12.758 -3.105 -10.164 1 92.38 362 PHE A O 1
ATOM 2699 N N . GLU A 1 363 ? -14.617 -1.967 -10.07 1 90.19 363 GLU A N 1
ATOM 2700 C CA . GLU A 1 363 ? -15.266 -2.768 -11.102 1 90.19 363 GLU A CA 1
ATOM 2701 C C . GLU A 1 363 ? -14.758 -2.393 -12.492 1 90.19 363 GLU A C 1
ATOM 2703 O O . GLU A 1 363 ? -14.648 -3.25 -13.367 1 90.19 363 GLU A O 1
ATOM 2708 N N . ASP A 1 364 ? -14.5 -1.122 -12.672 1 93.25 364 ASP A N 1
ATOM 2709 C CA . ASP A 1 364 ? -13.922 -0.639 -13.922 1 93.25 364 ASP A CA 1
ATOM 2710 C C . ASP A 1 364 ? -12.406 -0.563 -13.836 1 93.25 364 ASP A C 1
ATOM 2712 O O . ASP A 1 364 ? -11.852 0.372 -13.25 1 93.25 364 ASP A O 1
ATOM 2716 N N . PHE A 1 365 ? -11.758 -1.44 -14.531 1 94.12 365 PHE A N 1
ATOM 2717 C CA . PHE A 1 365 ? -10.312 -1.551 -14.43 1 94.12 365 PHE A CA 1
ATOM 2718 C C . PHE A 1 365 ? -9.633 -0.338 -15.055 1 94.12 365 PHE A C 1
ATOM 2720 O O . PHE A 1 365 ? -8.531 0.039 -14.656 1 94.12 365 PHE A O 1
ATOM 2727 N N . SER A 1 366 ? -10.281 0.294 -16.062 1 95.12 366 SER A N 1
ATOM 2728 C CA . SER A 1 366 ? -9.703 1.495 -16.656 1 95.12 366 SER A CA 1
ATOM 2729 C C . SER A 1 366 ? -9.641 2.639 -15.648 1 95.12 366 SER A C 1
ATOM 2731 O O . SER A 1 366 ? -8.828 3.549 -15.781 1 95.12 366 SER A O 1
ATOM 2733 N N . GLU A 1 367 ? -10.477 2.529 -14.57 1 94.25 367 GLU A N 1
ATOM 2734 C CA . GLU A 1 367 ? -10.5 3.52 -13.492 1 94.25 367 GLU A CA 1
ATOM 2735 C C . GLU A 1 367 ? -9.633 3.08 -12.32 1 94.25 367 GLU A C 1
ATOM 2737 O O . GLU A 1 367 ? -8.891 3.889 -11.758 1 94.25 367 GLU A O 1
ATOM 2742 N N . SER A 1 368 ? -9.695 1.864 -12.055 1 95.81 368 SER A N 1
ATOM 2743 C CA . SER A 1 368 ? -9.078 1.382 -10.828 1 95.81 368 SER A CA 1
ATOM 2744 C C . SER A 1 368 ? -7.582 1.171 -11 1 95.81 368 SER A C 1
ATOM 2746 O O . SER A 1 368 ? -6.809 1.327 -10.055 1 95.81 368 SER A O 1
ATOM 2748 N N . PHE A 1 369 ? -7.156 0.896 -12.172 1 97.31 369 PHE A N 1
ATOM 2749 C CA . PHE A 1 369 ? -5.746 0.582 -12.359 1 97.31 369 PHE A CA 1
ATOM 2750 C C . PHE A 1 369 ? -4.883 1.825 -12.172 1 97.31 369 PHE A C 1
ATOM 2752 O O . PHE A 1 369 ? -3.883 1.794 -11.453 1 97.31 369 PHE A O 1
ATOM 2759 N N . PRO A 1 370 ? -5.262 2.934 -12.852 1 97.5 370 PRO A N 1
ATOM 2760 C CA . PRO A 1 370 ? -4.488 4.148 -12.594 1 97.5 370 PRO A CA 1
ATOM 2761 C C . PRO A 1 370 ? -4.488 4.539 -11.117 1 97.5 370 PRO A C 1
ATOM 2763 O O . PRO A 1 370 ? -3.465 4.992 -10.594 1 97.5 370 PRO A O 1
ATOM 2766 N N . ALA A 1 371 ? -5.641 4.406 -10.469 1 97.44 371 ALA A N 1
ATOM 2767 C CA . ALA A 1 371 ? -5.738 4.688 -9.039 1 97.44 371 ALA A CA 1
ATOM 2768 C C . ALA A 1 371 ? -4.809 3.777 -8.234 1 97.44 371 ALA A C 1
ATOM 2770 O O . ALA A 1 371 ? -4.129 4.23 -7.312 1 97.44 371 ALA A O 1
ATOM 2771 N N . PHE A 1 372 ? -4.801 2.561 -8.609 1 97.5 372 PHE A N 1
ATOM 2772 C CA . PHE A 1 372 ? -3.943 1.572 -7.965 1 97.5 372 PHE A CA 1
ATOM 2773 C C . PHE A 1 372 ? -2.475 1.948 -8.117 1 97.5 372 PHE A C 1
ATOM 2775 O O . PHE A 1 372 ? -1.693 1.817 -7.172 1 97.5 372 PHE A O 1
ATOM 2782 N N . LEU A 1 373 ? -2.074 2.41 -9.266 1 97.56 373 LEU A N 1
ATOM 2783 C CA . LEU A 1 373 ? -0.69 2.799 -9.508 1 97.56 373 LEU A CA 1
ATOM 2784 C C . LEU A 1 373 ? -0.28 3.949 -8.594 1 97.56 373 LEU A C 1
ATOM 2786 O O . LEU A 1 373 ? 0.834 3.963 -8.07 1 97.56 373 LEU A O 1
ATOM 2790 N N . ILE A 1 374 ? -1.176 4.895 -8.43 1 96.81 374 ILE A N 1
ATOM 2791 C CA . ILE A 1 374 ? -0.893 6.012 -7.535 1 96.81 374 ILE A CA 1
ATOM 2792 C C . ILE A 1 374 ? -0.651 5.492 -6.121 1 96.81 374 ILE A C 1
ATOM 2794 O O . ILE A 1 374 ? 0.347 5.844 -5.484 1 96.81 374 ILE A O 1
ATOM 2798 N N . ILE A 1 375 ? -1.52 4.621 -5.668 1 97.25 375 ILE A N 1
ATOM 2799 C CA . ILE A 1 375 ? -1.476 4.078 -4.316 1 97.25 375 ILE A CA 1
ATOM 2800 C C . ILE A 1 375 ? -0.168 3.316 -4.105 1 97.25 375 ILE A C 1
ATOM 2802 O O . ILE A 1 375 ? 0.477 3.455 -3.062 1 97.25 375 ILE A O 1
ATOM 2806 N N . ALA A 1 376 ? 0.233 2.596 -5.066 1 96.88 376 ALA A N 1
ATOM 2807 C CA . ALA A 1 376 ? 1.403 1.73 -4.938 1 96.88 376 ALA A CA 1
ATOM 2808 C C . ALA A 1 376 ? 2.693 2.521 -5.137 1 96.88 376 ALA A C 1
ATOM 2810 O O . ALA A 1 376 ? 3.676 2.305 -4.422 1 96.88 376 ALA A O 1
ATOM 2811 N N . LEU A 1 377 ? 2.727 3.436 -6.078 1 96 377 LEU A N 1
ATOM 2812 C CA . LEU A 1 377 ? 3.98 4.047 -6.504 1 96 377 LEU A CA 1
ATOM 2813 C C . LEU A 1 377 ? 4.383 5.176 -5.559 1 96 377 LEU A C 1
ATOM 2815 O O . LEU A 1 377 ? 5.57 5.477 -5.41 1 96 377 LEU A O 1
ATOM 2819 N N . ILE A 1 378 ? 3.439 5.809 -4.855 1 94.56 378 ILE A N 1
ATOM 2820 C CA . ILE A 1 378 ? 3.785 6.895 -3.945 1 94.56 378 ILE A CA 1
ATOM 2821 C C . ILE A 1 378 ? 4.754 6.387 -2.879 1 94.56 378 ILE A C 1
ATOM 2823 O O . ILE A 1 378 ? 5.883 6.875 -2.771 1 94.56 378 ILE A O 1
ATOM 2827 N N . PRO A 1 379 ? 4.34 5.332 -2.18 1 93.75 379 PRO A N 1
ATOM 2828 C CA . PRO A 1 379 ? 5.273 4.859 -1.157 1 93.75 379 PRO A CA 1
ATOM 2829 C C . PRO A 1 379 ? 6.484 4.141 -1.75 1 93.75 379 PRO A C 1
ATOM 2831 O O . PRO A 1 379 ? 7.602 4.289 -1.246 1 93.75 379 PRO A O 1
ATOM 2834 N N . LEU A 1 380 ? 6.344 3.49 -2.875 1 92.56 380 LEU A N 1
ATOM 2835 C CA . LEU A 1 380 ? 7.395 2.615 -3.389 1 92.56 380 LEU A CA 1
ATOM 2836 C C . LEU A 1 380 ? 8.438 3.416 -4.16 1 92.56 380 LEU A C 1
ATOM 2838 O O . LEU A 1 380 ? 9.547 2.93 -4.398 1 92.56 380 LEU A O 1
ATOM 2842 N N . THR A 1 381 ? 8.086 4.613 -4.594 1 90 381 THR A N 1
ATOM 2843 C CA . THR A 1 381 ? 9.078 5.488 -5.215 1 90 381 THR A CA 1
ATOM 2844 C C . THR A 1 381 ? 9.555 6.547 -4.227 1 90 381 THR A C 1
ATOM 2846 O O . THR A 1 381 ? 10.391 7.387 -4.57 1 90 381 THR A O 1
ATOM 2849 N N . TYR A 1 382 ? 9 6.508 -3.039 1 89.12 382 TYR A N 1
ATOM 2850 C CA . TYR A 1 382 ? 9.312 7.5 -2.014 1 89.12 382 TYR A CA 1
ATOM 2851 C C . TYR A 1 382 ? 9.078 8.914 -2.533 1 89.12 382 TYR A C 1
ATOM 2853 O O . TYR A 1 382 ? 9.875 9.82 -2.268 1 89.12 382 TYR A O 1
ATOM 2861 N N . SER A 1 383 ? 8.078 9.086 -3.406 1 91.31 383 SER A N 1
ATOM 2862 C CA . SER A 1 383 ? 7.77 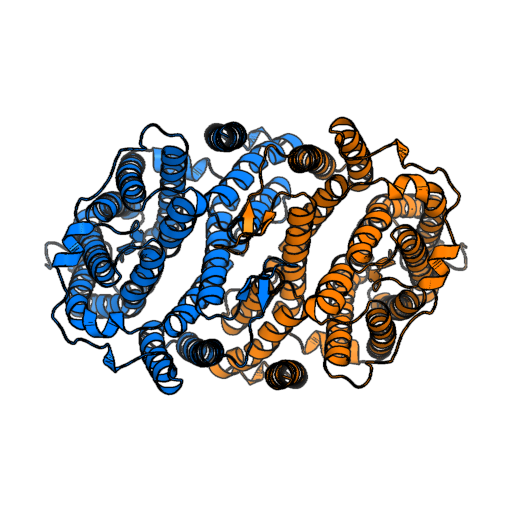10.367 -4.035 1 91.31 383 SER A CA 1
ATOM 2863 C C . SER A 1 383 ? 6.285 10.477 -4.367 1 91.31 383 SER A C 1
ATOM 2865 O O . SER A 1 383 ? 5.77 9.711 -5.188 1 91.31 383 SER A O 1
ATOM 2867 N N . ILE A 1 384 ? 5.68 11.445 -3.701 1 92.94 384 ILE A N 1
ATOM 2868 C CA . ILE A 1 384 ? 4.258 11.672 -3.947 1 92.94 384 ILE A CA 1
ATOM 2869 C C . ILE A 1 384 ? 4.051 12.141 -5.387 1 92.94 384 ILE A C 1
ATOM 2871 O O . ILE A 1 384 ? 3.137 11.68 -6.07 1 92.94 384 ILE A O 1
ATOM 2875 N N . VAL A 1 385 ? 4.965 12.938 -5.891 1 91.06 385 VAL A N 1
ATOM 2876 C CA . VAL A 1 385 ? 4.848 13.516 -7.227 1 91.06 385 VAL A CA 1
ATOM 2877 C C . VAL A 1 385 ? 4.977 12.422 -8.281 1 91.06 385 VAL A C 1
ATOM 2879 O O . VAL A 1 385 ? 4.176 12.352 -9.211 1 91.06 385 VAL A O 1
ATOM 2882 N N . ASP A 1 386 ? 5.914 11.539 -8.133 1 92.56 386 ASP A N 1
ATOM 2883 C CA . ASP A 1 386 ? 6.098 10.461 -9.094 1 92.56 386 ASP A CA 1
ATOM 2884 C C . ASP A 1 386 ? 4.883 9.539 -9.117 1 92.56 386 ASP A C 1
ATOM 2886 O O . ASP A 1 386 ? 4.434 9.125 -10.195 1 92.56 386 ASP A O 1
ATOM 2890 N N . GLY A 1 387 ? 4.375 9.211 -7.984 1 94.12 387 GLY A N 1
ATOM 2891 C CA . GLY A 1 387 ? 3.189 8.367 -7.922 1 94.12 387 GLY A CA 1
ATOM 2892 C C . GLY A 1 387 ? 1.991 8.977 -8.625 1 94.12 387 GLY A C 1
ATOM 2893 O O . GLY A 1 387 ? 1.327 8.312 -9.422 1 94.12 387 GLY A O 1
ATOM 2894 N N . ILE A 1 388 ? 1.773 10.242 -8.312 1 93.69 388 ILE A N 1
ATOM 2895 C CA . ILE A 1 388 ? 0.662 10.953 -8.938 1 93.69 388 ILE A CA 1
ATOM 2896 C C . ILE A 1 388 ? 0.871 11.016 -10.453 1 93.69 388 ILE A C 1
ATOM 2898 O O . ILE A 1 388 ? -0.06 10.773 -11.219 1 93.69 388 ILE A O 1
ATOM 2902 N N . ALA A 1 389 ? 2.074 11.297 -10.852 1 93.69 389 ALA A N 1
ATOM 2903 C CA . ALA A 1 389 ? 2.393 11.453 -12.266 1 93.69 389 ALA A CA 1
ATOM 2904 C C . ALA A 1 389 ? 2.082 10.172 -13.039 1 93.69 389 ALA A C 1
ATOM 2906 O O . ALA A 1 389 ? 1.439 10.219 -14.094 1 93.69 389 ALA A O 1
ATOM 2907 N N . PHE A 1 390 ? 2.463 9.078 -12.562 1 95.19 390 PHE A N 1
ATOM 2908 C CA . PHE A 1 390 ? 2.234 7.812 -13.258 1 95.19 390 PHE A CA 1
ATOM 2909 C C . PHE A 1 390 ? 0.742 7.535 -13.391 1 95.19 390 PHE A C 1
ATOM 2911 O O . PHE A 1 390 ? 0.275 7.121 -14.453 1 95.19 390 PHE A O 1
ATOM 2918 N N . GLY A 1 391 ? 0.021 7.719 -12.344 1 95.44 391 GLY A N 1
ATOM 2919 C CA . GLY A 1 391 ? -1.417 7.504 -12.398 1 95.44 391 GLY A CA 1
ATOM 2920 C C . GLY A 1 391 ? -2.125 8.422 -13.375 1 95.44 391 GLY A C 1
ATOM 2921 O O . GLY A 1 391 ? -3 7.988 -14.125 1 95.44 391 GLY A O 1
ATOM 2922 N N . PHE A 1 392 ? -1.721 9.641 -13.344 1 94.88 392 PHE A N 1
ATOM 2923 C CA . PHE A 1 392 ? -2.367 10.633 -14.188 1 94.88 392 PHE A CA 1
ATOM 2924 C C . PHE A 1 392 ? -2.025 10.398 -15.656 1 94.88 392 PHE A C 1
ATOM 2926 O O . PHE A 1 392 ? -2.822 10.719 -16.547 1 94.88 392 PHE A O 1
ATOM 2933 N N . ILE A 1 393 ? -0.872 9.914 -15.953 1 96.12 393 ILE A N 1
ATOM 2934 C CA . ILE A 1 393 ? -0.483 9.617 -17.328 1 96.12 393 ILE A CA 1
ATOM 2935 C C . ILE A 1 393 ? -1.219 8.375 -17.812 1 96.12 393 ILE A C 1
ATOM 2937 O O . ILE A 1 393 ? -1.711 8.336 -18.938 1 96.12 393 ILE A O 1
ATOM 2941 N N . VAL A 1 394 ? -1.321 7.395 -16.969 1 96.94 394 VAL A N 1
ATOM 2942 C CA . VAL A 1 394 ? -1.881 6.105 -17.359 1 96.94 394 VAL A CA 1
ATOM 2943 C C . VAL A 1 394 ? -3.398 6.215 -17.484 1 96.94 394 VAL A C 1
ATOM 2945 O O . VAL A 1 394 ? -4.016 5.512 -18.281 1 96.94 394 VAL A O 1
ATOM 2948 N N . TYR A 1 395 ? -4.035 7.125 -16.781 1 96.88 395 TYR A N 1
ATOM 2949 C CA . TYR A 1 395 ? -5.488 7.219 -16.75 1 96.88 395 TYR A CA 1
ATOM 2950 C C . TYR A 1 395 ? -6.051 7.469 -18.141 1 96.88 395 TYR A C 1
ATOM 2952 O O . TYR A 1 395 ? -6.883 6.703 -18.625 1 96.88 395 TYR A O 1
ATOM 2960 N N . PRO A 1 396 ? -5.613 8.539 -18.844 1 96 396 PRO A N 1
ATOM 2961 C CA . PRO A 1 396 ? -6.133 8.75 -20.203 1 96 396 PRO A CA 1
ATOM 2962 C C . PRO A 1 396 ? -5.797 7.598 -21.156 1 96 396 PRO A C 1
ATOM 2964 O O . PRO A 1 396 ? -6.598 7.258 -22.016 1 96 396 PRO A O 1
ATOM 2967 N N . LEU A 1 397 ? -4.645 7.008 -21.016 1 96.06 397 LEU A N 1
ATOM 2968 C CA . LEU A 1 397 ? -4.266 5.875 -21.844 1 96.06 397 LEU A CA 1
ATOM 2969 C C . LEU A 1 397 ? -5.215 4.699 -21.625 1 96.06 397 LEU A C 1
ATOM 2971 O O . LEU A 1 397 ? -5.68 4.082 -22.594 1 96.06 397 LEU A O 1
ATOM 2975 N N . ALA A 1 398 ? -5.445 4.434 -20.359 1 96.25 398 ALA A N 1
ATOM 2976 C CA . ALA A 1 398 ? -6.332 3.326 -20.016 1 96.25 398 ALA A CA 1
ATOM 2977 C C . ALA A 1 398 ? -7.738 3.559 -20.578 1 96.25 398 ALA A C 1
ATOM 2979 O O . ALA A 1 398 ? -8.367 2.633 -21.094 1 96.25 398 ALA A O 1
ATOM 2980 N N . LYS A 1 399 ? -8.203 4.762 -20.469 1 96.25 399 LYS A N 1
ATOM 2981 C CA . LYS A 1 399 ? -9.547 5.082 -20.953 1 96.25 399 LYS A CA 1
ATOM 2982 C C . LYS A 1 399 ? -9.609 4.984 -22.484 1 96.25 399 LYS A C 1
ATOM 2984 O O . LYS A 1 399 ? -10.609 4.523 -23.031 1 96.25 399 LYS A O 1
ATOM 2989 N N . ILE A 1 400 ? -8.57 5.398 -23.156 1 94.81 400 ILE A N 1
ATOM 2990 C CA . ILE A 1 400 ? -8.508 5.309 -24.609 1 94.81 400 ILE A CA 1
ATOM 2991 C C . ILE A 1 400 ? -8.508 3.844 -25.031 1 94.81 400 ILE A C 1
ATOM 2993 O O . ILE A 1 400 ? -9.234 3.455 -25.953 1 94.81 400 ILE A O 1
ATOM 2997 N N . PHE A 1 401 ? -7.715 3.047 -24.359 1 95.06 401 PHE A N 1
ATOM 2998 C CA . PHE A 1 401 ? -7.617 1.629 -24.688 1 95.06 401 PHE A CA 1
ATOM 2999 C C . PHE A 1 401 ? -8.945 0.922 -24.438 1 95.06 401 PHE A C 1
ATOM 3001 O O . PHE A 1 401 ? -9.289 -0.032 -25.141 1 95.06 401 PHE A O 1
ATOM 3008 N N . ALA A 1 402 ? -9.68 1.336 -23.406 1 93.94 402 ALA A N 1
ATOM 3009 C CA . ALA A 1 402 ? -10.969 0.744 -23.062 1 93.94 402 ALA A CA 1
ATOM 3010 C C . ALA A 1 402 ? -12.086 1.326 -23.922 1 93.94 402 ALA A C 1
ATOM 3012 O O . ALA A 1 402 ? -13.266 1.054 -23.688 1 93.94 402 ALA A O 1
ATOM 3013 N N . LYS A 1 403 ? -11.766 2.217 -24.906 1 92.69 403 LYS A N 1
ATOM 3014 C CA . LYS A 1 403 ? -12.703 2.857 -25.812 1 92.69 403 LYS A CA 1
ATOM 3015 C C . LYS A 1 403 ? -13.656 3.783 -25.062 1 92.69 403 LYS A C 1
ATOM 3017 O O . LYS A 1 403 ? -14.844 3.85 -25.375 1 92.69 403 LYS A O 1
ATOM 3022 N N . LYS A 1 404 ? -13.18 4.359 -24.047 1 94.38 404 LYS A N 1
ATOM 3023 C CA . LYS A 1 404 ? -13.945 5.316 -23.25 1 94.38 404 LYS A CA 1
ATOM 3024 C C . LYS A 1 404 ? -13.297 6.695 -23.281 1 94.38 404 LYS A C 1
ATOM 3026 O O . LYS A 1 404 ? -13.227 7.375 -22.25 1 94.38 404 LYS A O 1
ATOM 3031 N N . HIS A 1 405 ? -12.789 7.066 -24.359 1 90.75 405 HIS A N 1
ATOM 3032 C CA . HIS A 1 405 ? -12.047 8.32 -24.484 1 90.75 405 HIS A CA 1
ATOM 3033 C C . HIS A 1 405 ? -12.953 9.516 -24.234 1 90.75 405 HIS A C 1
ATOM 3035 O O . HIS A 1 405 ? -12.477 10.586 -23.844 1 90.75 405 HIS A O 1
ATOM 3041 N N . LYS A 1 406 ? -14.203 9.383 -24.312 1 90.12 406 LYS A N 1
ATOM 3042 C CA . LYS A 1 406 ? -15.156 10.477 -24.125 1 90.12 406 LYS A CA 1
ATOM 3043 C C . LYS A 1 406 ? -15.289 10.844 -22.656 1 90.12 406 LYS A C 1
ATOM 3045 O O . LYS A 1 406 ? -15.727 11.945 -22.328 1 90.12 406 LYS A O 1
ATOM 3050 N N . GLU A 1 407 ? -14.883 9.961 -21.844 1 90.75 407 GLU A N 1
ATOM 3051 C CA . GLU A 1 407 ? -14.992 10.203 -20.406 1 90.75 407 GLU A CA 1
ATOM 3052 C C . GLU A 1 407 ? -13.82 11.023 -19.891 1 90.75 407 GLU A C 1
ATOM 3054 O O . GLU A 1 407 ? -13.836 11.492 -18.75 1 90.75 407 GLU A O 1
ATOM 3059 N N . VAL A 1 408 ? -12.883 11.289 -20.75 1 92.88 408 VAL A N 1
ATOM 3060 C CA . VAL A 1 408 ? -11.68 11.992 -20.328 1 92.88 408 VAL A CA 1
ATOM 3061 C C . VAL A 1 408 ? -11.789 13.477 -20.688 1 92.88 408 VAL A C 1
ATOM 3063 O O . VAL A 1 408 ? -12.008 13.82 -21.859 1 92.88 408 VAL A O 1
ATOM 3066 N N . SER A 1 409 ? -11.664 14.328 -19.703 1 92.75 409 SER A N 1
ATOM 3067 C CA . SER A 1 409 ? -11.742 15.773 -19.922 1 92.75 409 SER A CA 1
ATOM 3068 C C . SER A 1 409 ? -10.445 16.312 -20.516 1 92.75 409 SER A C 1
ATOM 3070 O O . SER A 1 409 ? -9.398 15.68 -20.422 1 92.75 409 SER A O 1
ATOM 3072 N N . LEU A 1 410 ? -10.555 17.453 -21.062 1 92.06 410 LEU A N 1
ATOM 3073 C CA . LEU A 1 410 ? -9.391 18.125 -21.641 1 92.06 410 LEU A CA 1
ATOM 3074 C C . LEU A 1 410 ? -8.383 18.484 -20.547 1 92.06 410 LEU A C 1
ATOM 3076 O O . LEU A 1 410 ? -7.172 18.422 -20.781 1 92.06 410 LEU A O 1
ATOM 3080 N N . THR A 1 411 ? -8.93 18.844 -19.469 1 90.31 411 THR A N 1
ATOM 3081 C CA . THR A 1 411 ? -8.078 19.203 -18.328 1 90.31 411 THR A CA 1
ATOM 3082 C C . THR A 1 411 ? -7.223 18.016 -17.922 1 90.31 411 THR A C 1
ATOM 3084 O O . THR A 1 411 ? -6.039 18.172 -17.594 1 90.31 411 THR A O 1
ATOM 3087 N N . MET A 1 412 ? -7.82 16.859 -17.922 1 91.88 412 MET A N 1
ATOM 3088 C CA . MET A 1 412 ? -7.09 15.641 -17.547 1 91.88 412 MET A CA 1
ATOM 3089 C C . MET A 1 412 ? -5.953 15.367 -18.531 1 91.88 412 MET A C 1
ATOM 3091 O O . MET A 1 412 ? -4.863 14.961 -18.125 1 91.88 412 MET A O 1
ATOM 3095 N N . TYR A 1 413 ? -6.18 15.617 -19.828 1 94.12 413 TYR A N 1
ATOM 3096 C CA . TYR A 1 413 ? -5.152 15.43 -20.844 1 94.12 413 TYR A CA 1
ATOM 3097 C C . TYR A 1 413 ? -4.016 16.438 -20.656 1 94.12 413 TYR A C 1
ATOM 3099 O O . TYR A 1 413 ? -2.842 16.078 -20.812 1 94.12 413 TYR A O 1
ATOM 3107 N N . LEU A 1 414 ? -4.375 17.594 -20.297 1 91.75 414 LEU A N 1
ATOM 3108 C CA . LEU A 1 414 ? -3.373 18.641 -20.125 1 91.75 414 LEU A CA 1
ATOM 3109 C C . LEU A 1 414 ? -2.475 18.344 -18.922 1 91.75 414 LEU A C 1
ATOM 3111 O O . LEU A 1 414 ? -1.253 18.484 -19.016 1 91.75 414 LEU A O 1
ATOM 3115 N N . VAL A 1 415 ? -3.121 18 -17.859 1 89.75 415 VAL A N 1
ATOM 3116 C CA . VAL A 1 415 ? -2.355 17.672 -16.672 1 89.75 415 VAL A CA 1
ATOM 3117 C C . VAL A 1 415 ? -1.441 16.484 -16.938 1 89.75 415 VAL A C 1
ATOM 3119 O O . VAL A 1 415 ? -0.277 16.469 -16.531 1 89.75 415 VAL A O 1
ATOM 3122 N N . SER A 1 416 ? -1.977 15.461 -17.594 1 94 416 SER A N 1
ATOM 3123 C CA . SER A 1 416 ? -1.191 14.281 -17.953 1 94 416 SER A CA 1
ATOM 3124 C C . SER A 1 416 ? 0.007 14.656 -18.812 1 94 416 SER A C 1
ATOM 3126 O O . SER A 1 416 ? 1.091 14.094 -18.672 1 94 416 SER A O 1
ATOM 3128 N N . LEU A 1 417 ? -0.186 15.555 -19.703 1 92.94 417 LEU A N 1
ATOM 3129 C CA . LEU A 1 417 ? 0.881 16 -20.594 1 92.94 417 LEU A CA 1
ATOM 3130 C C . LEU A 1 417 ? 1.98 16.703 -19.797 1 92.94 417 LEU A C 1
ATOM 3132 O O . LEU A 1 417 ? 3.166 16.547 -20.094 1 92.94 417 LEU A O 1
ATOM 3136 N N . ILE A 1 418 ? 1.598 17.5 -18.859 1 89.06 418 ILE A N 1
ATOM 3137 C CA . ILE A 1 418 ? 2.564 18.203 -18.031 1 89.06 418 ILE A CA 1
ATOM 3138 C C . ILE A 1 418 ? 3.453 17.203 -17.297 1 89.06 418 ILE A C 1
ATOM 3140 O O . ILE A 1 418 ? 4.676 17.359 -17.266 1 89.06 418 ILE A O 1
ATOM 3144 N N . PHE A 1 419 ? 2.857 16.172 -16.766 1 91.12 419 PHE A N 1
ATOM 3145 C CA . PHE A 1 419 ? 3.613 15.148 -16.047 1 91.12 419 PHE A CA 1
ATOM 3146 C C . PHE A 1 419 ? 4.488 14.352 -17 1 91.12 419 PHE A C 1
ATOM 3148 O O . PHE A 1 419 ? 5.594 13.938 -16.641 1 91.12 419 PHE A O 1
ATOM 3155 N N . LEU A 1 420 ? 3.971 14.117 -18.188 1 92.12 420 LEU A N 1
ATOM 3156 C CA . LEU A 1 420 ? 4.754 13.398 -19.188 1 92.12 420 LEU A CA 1
ATOM 3157 C C . LEU A 1 420 ? 5.996 14.188 -19.578 1 92.12 420 LEU A C 1
ATOM 3159 O O . LEU A 1 420 ? 7.086 13.625 -19.703 1 92.12 420 LEU A O 1
ATOM 3163 N N . ILE A 1 421 ? 5.824 15.461 -19.781 1 89.06 421 ILE A N 1
ATOM 3164 C CA . ILE A 1 421 ? 6.941 16.328 -20.125 1 89.06 421 ILE A CA 1
ATOM 3165 C C . ILE A 1 421 ? 7.965 16.328 -18.984 1 89.06 421 ILE A C 1
ATOM 3167 O O . ILE A 1 421 ? 9.172 16.328 -19.234 1 89.06 421 ILE A O 1
ATOM 3171 N N . TYR A 1 422 ? 7.484 16.281 -17.812 1 85.62 422 TYR A N 1
ATOM 3172 C CA . TYR A 1 422 ? 8.359 16.219 -16.641 1 85.62 422 TYR A CA 1
ATOM 3173 C C . TYR A 1 422 ? 9.25 14.992 -16.688 1 85.62 422 TYR A C 1
ATOM 3175 O O . TYR A 1 422 ? 10.469 15.086 -16.5 1 85.62 422 TYR A O 1
ATOM 3183 N N . PHE A 1 423 ? 8.711 13.859 -17.031 1 88.31 423 PHE A N 1
ATOM 3184 C CA . PHE A 1 423 ? 9.477 12.617 -17.047 1 88.31 423 PHE A CA 1
ATOM 3185 C C . PHE A 1 423 ? 10.438 12.602 -18.234 1 88.31 423 PHE A C 1
ATOM 3187 O O . PHE A 1 423 ? 11.562 12.102 -18.125 1 88.31 423 PHE A O 1
ATOM 3194 N N . VAL A 1 424 ? 9.984 13.156 -19.297 1 88.12 424 VAL A N 1
ATOM 3195 C CA . VAL A 1 424 ? 10.828 13.188 -20.484 1 88.12 424 VAL A CA 1
ATOM 3196 C C . VAL A 1 424 ? 12.039 14.094 -20.25 1 88.12 424 VAL A C 1
ATOM 3198 O O . VAL A 1 424 ? 13.172 13.719 -20.562 1 88.12 424 VAL A O 1
ATOM 3201 N N . LEU A 1 425 ? 11.828 15.195 -19.656 1 84.44 425 LEU A N 1
ATOM 3202 C CA . LEU A 1 425 ? 12.914 16.141 -19.406 1 84.44 425 LEU A CA 1
ATOM 3203 C C . LEU A 1 425 ? 13.844 15.617 -18.312 1 84.44 425 LEU A C 1
ATOM 3205 O O . LEU A 1 425 ? 15.055 15.828 -18.375 1 84.44 425 LEU A O 1
ATOM 3209 N N . ARG A 1 426 ? 13.219 15.008 -17.375 1 81.56 426 ARG A N 1
ATOM 3210 C CA . ARG A 1 426 ? 14.016 14.391 -16.312 1 81.56 426 ARG A CA 1
ATOM 3211 C C . ARG A 1 426 ? 14.914 13.289 -16.875 1 81.56 426 ARG A C 1
ATOM 3213 O O . ARG A 1 426 ? 16.047 13.117 -16.422 1 81.56 426 ARG A O 1
ATOM 3220 N N . GLY A 1 427 ? 14.344 12.531 -17.75 1 78.19 427 GLY A N 1
ATOM 3221 C CA . GLY A 1 427 ? 15.117 11.477 -18.391 1 78.19 427 GLY A CA 1
ATOM 3222 C C . GLY A 1 427 ? 16.234 12.008 -19.281 1 78.19 427 GLY A C 1
ATOM 3223 O O . GLY A 1 427 ? 17.312 11.422 -19.344 1 78.19 427 GLY A O 1
ATOM 3224 N N . LEU A 1 428 ? 15.859 13.117 -19.969 1 75.19 428 LEU A N 1
ATOM 3225 C CA . LEU A 1 428 ? 16.844 13.695 -20.875 1 75.19 428 LEU A CA 1
ATOM 3226 C C . LEU A 1 428 ? 17.891 14.492 -20.094 1 75.19 428 LEU A C 1
ATOM 3228 O O . LEU A 1 428 ? 19.016 14.672 -20.562 1 75.19 428 LEU A O 1
ATOM 3232 N N . SER A 1 429 ? 17.359 15.18 -19.031 1 66.31 429 SER A N 1
ATOM 3233 C CA . SER A 1 429 ? 18.266 16.047 -18.281 1 66.31 429 SER A CA 1
ATOM 3234 C C . SER A 1 429 ? 19.25 15.227 -17.469 1 66.31 429 SER A C 1
ATOM 3236 O O . SER A 1 429 ? 18.859 14.375 -16.672 1 66.31 429 SER A O 1
ATOM 3238 N N . LEU A 1 430 ? 20.578 14.641 -18.094 1 42.97 430 LEU A N 1
ATOM 3239 C CA . LEU A 1 430 ? 21.797 14.094 -17.516 1 42.97 430 LEU A CA 1
ATOM 3240 C C . LEU A 1 430 ? 22.109 14.758 -16.188 1 42.97 430 LEU A C 1
ATOM 3242 O O . LEU A 1 430 ? 21.891 15.961 -16.016 1 42.97 430 LEU A O 1
ATOM 3246 N N . MET B 1 1 ? -14.289 -41.156 -21.188 1 71.31 1 MET B N 1
ATOM 3247 C CA . MET B 1 1 ? -14.266 -39.75 -20.766 1 71.31 1 MET B CA 1
ATOM 3248 C C . MET B 1 1 ? -15.672 -39.25 -20.422 1 71.31 1 MET B C 1
ATOM 3250 O O . MET B 1 1 ? -15.867 -38.594 -19.391 1 71.31 1 MET B O 1
ATOM 3254 N N . GLU B 1 2 ? -16.594 -39.625 -21.172 1 73.69 2 GLU B N 1
ATOM 3255 C CA . GLU B 1 2 ? -17.969 -39.219 -20.938 1 73.69 2 GLU B CA 1
ATOM 3256 C C . GLU B 1 2 ? -18.5 -39.812 -19.625 1 73.69 2 GLU B C 1
ATOM 3258 O O . GLU B 1 2 ? -19.203 -39.125 -18.875 1 73.69 2 GLU B O 1
ATOM 3263 N N . LYS B 1 3 ? -18.172 -41.031 -19.438 1 76.56 3 LYS B N 1
ATOM 3264 C CA . LYS B 1 3 ? -18.656 -41.688 -18.25 1 76.56 3 LYS B CA 1
ATOM 3265 C C . LYS B 1 3 ? -17.875 -41.25 -17.016 1 76.56 3 LYS B C 1
ATOM 3267 O O . LYS B 1 3 ? -18.438 -41.094 -15.93 1 76.56 3 LYS B O 1
ATOM 3272 N N . ILE B 1 4 ? -16.625 -40.969 -17.203 1 81.88 4 ILE B N 1
ATOM 3273 C CA . ILE B 1 4 ? -15.734 -40.656 -16.078 1 81.88 4 ILE B CA 1
ATOM 3274 C C . ILE B 1 4 ? -16.047 -39.25 -15.57 1 81.88 4 ILE B C 1
ATOM 3276 O O . ILE B 1 4 ? -16.156 -39.031 -14.359 1 81.88 4 ILE B O 1
ATOM 3280 N N . PHE B 1 5 ? -16.344 -38.344 -16.516 1 85.75 5 PHE B N 1
ATOM 3281 C CA . PHE B 1 5 ? -16.531 -36.969 -16.125 1 85.75 5 PHE B CA 1
ATOM 3282 C C . PHE B 1 5 ? -18.016 -36.594 -16.156 1 85.75 5 PHE B C 1
ATOM 3284 O O . PHE B 1 5 ? -18.375 -35.438 -15.875 1 85.75 5 PHE B O 1
ATOM 3291 N N . LYS B 1 6 ? -18.922 -37.531 -16.391 1 84.62 6 LYS B N 1
ATOM 3292 C CA . LYS B 1 6 ? -20.375 -37.406 -16.359 1 84.62 6 LYS B CA 1
ATOM 3293 C C . LYS B 1 6 ? -20.812 -36.188 -17.172 1 84.62 6 LYS B C 1
ATOM 3295 O O . LYS B 1 6 ? -21.547 -35.312 -16.672 1 84.62 6 LYS B O 1
ATOM 3300 N N . LEU B 1 7 ? -20.375 -36.062 -18.391 1 86.06 7 LEU B N 1
ATOM 3301 C CA . LEU B 1 7 ? -20.609 -34.906 -19.234 1 86.06 7 LEU B CA 1
ATOM 3302 C C . LEU B 1 7 ? -22.094 -34.688 -19.453 1 86.06 7 LEU B C 1
ATOM 3304 O O . LEU B 1 7 ? -22.578 -33.531 -19.375 1 86.06 7 LEU B O 1
ATOM 3308 N N . LYS B 1 8 ? -22.844 -35.719 -19.703 1 83.56 8 LYS B N 1
ATOM 3309 C CA . LYS B 1 8 ? -24.281 -35.594 -19.938 1 83.56 8 LYS B CA 1
ATOM 3310 C C . LYS B 1 8 ? -25.016 -35.156 -18.672 1 83.56 8 LYS B C 1
ATOM 3312 O O . LYS B 1 8 ? -25.938 -34.344 -18.75 1 83.56 8 LYS B O 1
ATOM 3317 N N . LYS B 1 9 ? -24.531 -35.625 -17.672 1 85.31 9 LYS B N 1
ATOM 3318 C CA . LYS B 1 9 ? -25.172 -35.25 -16.406 1 85.31 9 LYS B CA 1
ATOM 3319 C C . LYS B 1 9 ? -24.938 -33.781 -16.078 1 85.31 9 LYS B C 1
ATOM 3321 O O . LYS B 1 9 ? -25.781 -33.156 -15.438 1 85.31 9 LYS B O 1
ATOM 3326 N N . ASN B 1 10 ? -23.812 -33.312 -16.516 1 89.75 10 ASN B N 1
ATOM 3327 C CA . ASN B 1 10 ? -23.453 -31.906 -16.234 1 89.75 10 ASN B CA 1
ATOM 3328 C C . ASN B 1 10 ? -23.828 -31 -17.391 1 89.75 10 ASN B C 1
ATOM 3330 O O . ASN B 1 10 ? -23.422 -29.828 -17.422 1 89.75 10 ASN B O 1
ATOM 3334 N N . ASN B 1 11 ? -24.516 -31.484 -18.391 1 87.75 11 ASN B N 1
ATOM 3335 C CA . ASN B 1 11 ? -25.062 -30.719 -19.516 1 87.75 11 ASN B CA 1
ATOM 3336 C C . ASN B 1 11 ? -23.953 -30.016 -20.297 1 87.75 11 ASN B C 1
ATOM 3338 O O . ASN B 1 11 ? -24.016 -28.812 -20.516 1 87.75 11 ASN B O 1
ATOM 3342 N N . THR B 1 12 ? -22.891 -30.734 -20.5 1 91.12 12 THR B N 1
ATOM 3343 C CA . THR B 1 12 ? -21.781 -30.219 -21.297 1 91.12 12 THR B CA 1
ATOM 3344 C C . THR B 1 12 ? -21.297 -31.25 -22.312 1 91.12 12 THR B C 1
ATOM 3346 O O . THR B 1 12 ? -21.828 -32.375 -22.359 1 91.12 12 THR B O 1
ATOM 3349 N N . ASN B 1 13 ? -20.453 -30.781 -23.281 1 91.56 13 ASN B N 1
ATOM 3350 C CA . ASN B 1 13 ? -19.906 -31.656 -24.312 1 91.56 13 ASN B CA 1
ATOM 3351 C C . ASN B 1 13 ? -18.406 -31.453 -24.484 1 91.56 13 ASN B C 1
ATOM 3353 O O . ASN B 1 13 ? -17.812 -30.594 -23.828 1 91.56 13 ASN B O 1
ATOM 3357 N N . PHE B 1 14 ? -17.875 -32.375 -25.25 1 93.38 14 PHE B N 1
ATOM 3358 C CA . PHE B 1 14 ? -16.438 -32.375 -25.422 1 93.38 14 PHE B CA 1
ATOM 3359 C C . PHE B 1 14 ? -15.969 -31.062 -26.062 1 93.38 14 PHE B C 1
ATOM 3361 O O . PHE B 1 14 ? -14.945 -30.5 -25.672 1 93.38 14 PHE B O 1
ATOM 3368 N N . LYS B 1 15 ? -16.688 -30.531 -26.969 1 94.5 15 LYS B N 1
ATOM 3369 C CA . LYS B 1 15 ? -16.328 -29.297 -27.656 1 94.5 15 LYS B CA 1
ATOM 3370 C C . LYS B 1 15 ? -16.328 -28.109 -26.703 1 94.5 15 LYS B C 1
ATOM 3372 O O . LYS B 1 15 ? -15.43 -27.266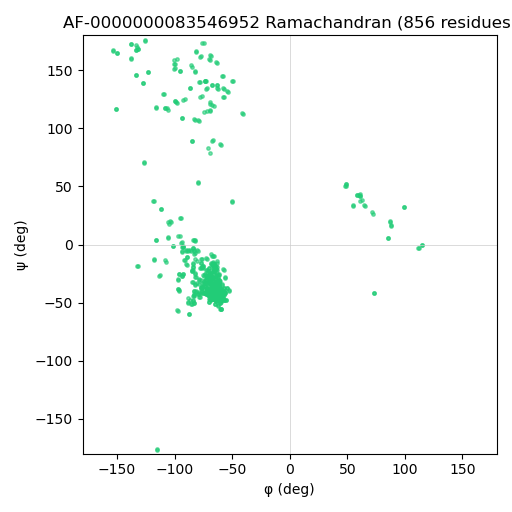 -26.734 1 94.5 15 LYS B O 1
ATOM 3377 N N . THR B 1 16 ? -17.312 -28.109 -25.875 1 94.56 16 THR B N 1
ATOM 3378 C CA . THR B 1 16 ? -17.406 -27.047 -24.906 1 94.56 16 THR B CA 1
ATOM 3379 C C . THR B 1 16 ? -16.281 -27.125 -23.875 1 94.56 16 THR B C 1
ATOM 3381 O O . THR B 1 16 ? -15.672 -26.109 -23.531 1 94.56 16 THR B O 1
ATOM 3384 N N . GLU B 1 17 ? -16 -28.312 -23.469 1 95.69 17 GLU B N 1
ATOM 3385 C CA . GLU B 1 17 ? -14.938 -28.516 -22.484 1 95.69 17 GLU B CA 1
ATOM 3386 C C . GLU B 1 17 ? -13.57 -28.219 -23.094 1 95.69 17 GLU B C 1
ATOM 3388 O O . GLU B 1 17 ? -12.68 -27.719 -22.406 1 95.69 17 GLU B O 1
ATOM 3393 N N . LEU B 1 18 ? -13.43 -28.516 -24.328 1 96 18 LEU B N 1
ATOM 3394 C CA . LEU B 1 18 ? -12.18 -28.219 -25.016 1 96 18 LEU B CA 1
ATOM 3395 C C . LEU B 1 18 ? -11.984 -26.719 -25.156 1 96 18 LEU B C 1
ATOM 3397 O O . LEU B 1 18 ? -10.875 -26.203 -24.938 1 96 18 LEU B O 1
ATOM 3401 N N . THR B 1 19 ? -13 -26.031 -25.516 1 95.81 19 THR B N 1
ATOM 3402 C CA . THR B 1 19 ? -12.93 -24.594 -25.641 1 95.81 19 THR B CA 1
ATOM 3403 C C . THR B 1 19 ? -12.633 -23.953 -24.281 1 95.81 19 THR B C 1
ATOM 3405 O O . THR B 1 19 ? -11.836 -23 -24.203 1 95.81 19 THR B O 1
ATOM 3408 N N . ALA B 1 20 ? -13.273 -24.5 -23.297 1 96 20 ALA B N 1
ATOM 3409 C CA . ALA B 1 20 ? -13.031 -24 -21.953 1 96 20 ALA B CA 1
ATOM 3410 C C . ALA B 1 20 ? -11.586 -24.266 -21.531 1 96 20 ALA B C 1
ATOM 3412 O O . ALA B 1 20 ? -10.961 -23.406 -20.875 1 96 20 ALA B O 1
ATOM 3413 N N . ALA B 1 21 ? -11.102 -25.375 -21.906 1 96.25 21 ALA B N 1
ATOM 3414 C CA . ALA B 1 21 ? -9.727 -25.734 -21.562 1 96.25 21 ALA B CA 1
ATOM 3415 C C . ALA B 1 21 ? -8.734 -24.828 -22.281 1 96.25 21 ALA B C 1
ATOM 3417 O O . ALA B 1 21 ? -7.742 -24.391 -21.688 1 96.25 21 ALA B O 1
ATOM 3418 N N . LEU B 1 22 ? -8.969 -24.547 -23.516 1 95.44 22 LEU B N 1
ATOM 3419 C CA . LEU B 1 22 ? -8.109 -23.656 -24.281 1 95.44 22 LEU B CA 1
ATOM 3420 C C . LEU B 1 22 ? -8.141 -22.25 -23.703 1 95.44 22 LEU B C 1
ATOM 3422 O O . LEU B 1 22 ? -7.094 -21.609 -23.562 1 95.44 22 LEU B O 1
ATOM 3426 N N . THR B 1 23 ? -9.305 -21.906 -23.344 1 93.88 23 THR B N 1
ATOM 3427 C CA . THR B 1 23 ? -9.469 -20.578 -22.75 1 93.88 23 THR B CA 1
ATOM 3428 C C . THR B 1 23 ? -8.703 -20.484 -21.438 1 93.88 23 THR B C 1
ATOM 3430 O O . THR B 1 23 ? -7.988 -19.5 -21.188 1 93.88 23 THR B O 1
ATOM 3433 N N . SER B 1 24 ? -8.828 -21.469 -20.656 1 94.5 24 SER B N 1
ATOM 3434 C CA . SER B 1 24 ? -8.148 -21.5 -19.359 1 94.5 24 SER B CA 1
ATOM 3435 C C . SER B 1 24 ? -6.637 -21.562 -19.531 1 94.5 24 SER B C 1
ATOM 3437 O O . SER B 1 24 ? -5.898 -20.891 -18.812 1 94.5 24 SER B O 1
ATOM 3439 N N . PHE B 1 25 ? -6.234 -22.359 -20.484 1 95.19 25 PHE B N 1
ATOM 3440 C CA . PHE B 1 25 ? -4.805 -22.531 -20.719 1 95.19 25 PHE B CA 1
ATOM 3441 C C . PHE B 1 25 ? -4.164 -21.219 -21.156 1 95.19 25 PHE B C 1
ATOM 3443 O O . PHE B 1 25 ? -3.15 -20.797 -20.594 1 95.19 25 PHE B O 1
ATOM 3450 N N . PHE B 1 26 ? -4.734 -20.547 -22.062 1 92.69 26 PHE B N 1
ATOM 3451 C CA . PHE B 1 26 ? -4.156 -19.312 -22.594 1 92.69 26 PHE B CA 1
ATOM 3452 C C . PHE B 1 26 ? -4.211 -18.203 -21.547 1 92.69 26 PHE B C 1
ATOM 3454 O O . PHE B 1 26 ? -3.344 -17.328 -21.516 1 92.69 26 PHE B O 1
ATOM 3461 N N . ALA B 1 27 ? -5.164 -18.359 -20.688 1 90.62 27 ALA B N 1
ATOM 3462 C CA . ALA B 1 27 ? -5.27 -17.375 -19.609 1 90.62 27 ALA B CA 1
ATOM 3463 C C . ALA B 1 27 ? -4.215 -17.625 -18.531 1 90.62 27 ALA B C 1
ATOM 3465 O O . ALA B 1 27 ? -3.818 -16.703 -17.812 1 90.62 27 ALA B O 1
ATOM 3466 N N . SER B 1 28 ? -3.678 -18.828 -18.484 1 94.12 28 SER B N 1
ATOM 3467 C CA . SER B 1 28 ? -2.877 -19.188 -17.328 1 94.12 28 SER B CA 1
ATOM 3468 C C . SER B 1 28 ? -1.437 -19.5 -17.719 1 94.12 28 SER B C 1
ATOM 3470 O O . SER B 1 28 ? -0.548 -19.531 -16.859 1 94.12 28 SER B O 1
ATOM 3472 N N . VAL B 1 29 ? -1.157 -19.672 -18.969 1 93.38 29 VAL B N 1
ATOM 3473 C CA . VAL B 1 29 ? 0.113 -20.219 -19.438 1 93.38 29 VAL B CA 1
ATOM 3474 C C . VAL B 1 29 ? 1.249 -19.266 -19.078 1 93.38 29 VAL B C 1
ATOM 3476 O O . VAL B 1 29 ? 2.406 -19.672 -18.969 1 93.38 29 VAL B O 1
ATOM 3479 N N . TYR B 1 30 ? 0.96 -18 -18.812 1 92.19 30 TYR B N 1
ATOM 3480 C CA . TYR B 1 30 ? 1.993 -17.047 -18.422 1 92.19 30 TYR B CA 1
ATOM 3481 C C . TYR B 1 30 ? 2.717 -17.531 -17.156 1 92.19 30 TYR B C 1
ATOM 3483 O O . TYR B 1 30 ? 3.863 -17.141 -16.922 1 92.19 30 TYR B O 1
ATOM 3491 N N . ILE B 1 31 ? 2.084 -18.422 -16.375 1 95.06 31 ILE B N 1
ATOM 3492 C CA . ILE B 1 31 ? 2.594 -18.844 -15.078 1 95.06 31 ILE B CA 1
ATOM 3493 C C . ILE B 1 31 ? 3.881 -19.641 -15.258 1 95.06 31 ILE B C 1
ATOM 3495 O O . ILE B 1 31 ? 4.742 -19.641 -14.375 1 95.06 31 ILE B O 1
ATOM 3499 N N . VAL B 1 32 ? 4.008 -20.281 -16.375 1 94.75 32 VAL B N 1
ATOM 3500 C CA . VAL B 1 32 ? 5.184 -21.094 -16.625 1 94.75 32 VAL B CA 1
ATOM 3501 C C . VAL B 1 32 ? 6.438 -20.234 -16.625 1 94.75 32 VAL B C 1
ATOM 3503 O O . VAL B 1 32 ? 7.438 -20.578 -15.992 1 94.75 32 VAL B O 1
ATOM 3506 N N . VAL B 1 33 ? 6.293 -19.109 -17.188 1 92.94 33 VAL B N 1
ATOM 3507 C CA . VAL B 1 33 ? 7.43 -18.203 -17.297 1 92.94 33 VAL B CA 1
ATOM 3508 C C . VAL B 1 33 ? 7.582 -17.406 -16 1 92.94 33 VAL B C 1
ATOM 3510 O O . VAL B 1 33 ? 8.695 -17.266 -15.484 1 92.94 33 VAL B O 1
ATOM 3513 N N . VAL B 1 34 ? 6.512 -16.938 -15.477 1 93.62 34 VAL B N 1
ATOM 3514 C CA . VAL B 1 34 ? 6.539 -16.031 -14.328 1 93.62 34 VAL B CA 1
ATOM 3515 C C . VAL B 1 34 ? 7.008 -16.781 -13.086 1 93.62 34 VAL B C 1
ATOM 3517 O O . VAL B 1 34 ? 7.848 -16.281 -12.336 1 93.62 34 VAL B O 1
ATOM 3520 N N . ASN B 1 35 ? 6.441 -17.938 -12.883 1 96.31 35 ASN B N 1
ATOM 3521 C CA . ASN B 1 35 ? 6.852 -18.734 -11.734 1 96.31 35 ASN B CA 1
ATOM 3522 C C . ASN B 1 35 ? 8.32 -19.125 -11.812 1 96.31 35 ASN B C 1
ATOM 3524 O O . ASN B 1 35 ? 9.039 -19.062 -10.812 1 96.31 35 ASN B O 1
ATOM 3528 N N . ALA B 1 36 ? 8.734 -19.516 -12.992 1 93.94 36 ALA B N 1
ATOM 3529 C CA . ALA B 1 36 ? 10.133 -19.891 -13.188 1 93.94 36 ALA B CA 1
ATOM 3530 C C . ALA B 1 36 ? 11.062 -18.703 -12.914 1 93.94 36 ALA B C 1
ATOM 3532 O O . ALA B 1 36 ? 12.102 -18.859 -12.273 1 93.94 36 ALA B O 1
ATOM 3533 N N . SER B 1 37 ? 10.648 -17.625 -13.359 1 92.69 37 SER B N 1
ATOM 3534 C CA . SER B 1 37 ? 11.445 -16.406 -13.164 1 92.69 37 SER B CA 1
ATOM 3535 C C . SER B 1 37 ? 11.547 -16.047 -11.688 1 92.69 37 SER B C 1
ATOM 3537 O O . SER B 1 37 ? 12.633 -15.734 -11.195 1 92.69 37 SER B O 1
ATOM 3539 N N . ILE B 1 38 ? 10.492 -16.109 -10.961 1 93.88 38 ILE B N 1
ATOM 3540 C CA . ILE B 1 38 ? 10.453 -15.734 -9.555 1 93.88 38 ILE B CA 1
ATOM 3541 C C . ILE B 1 38 ? 11.258 -16.734 -8.734 1 93.88 38 ILE B C 1
ATOM 3543 O O . ILE B 1 38 ? 12.086 -16.344 -7.902 1 93.88 38 ILE B O 1
ATOM 3547 N N . LEU B 1 39 ? 11.094 -18 -9.016 1 95.56 39 LEU B N 1
ATOM 3548 C CA . LEU B 1 39 ? 11.789 -19.016 -8.234 1 95.56 39 LEU B CA 1
ATOM 3549 C C . LEU B 1 39 ? 13.273 -19.062 -8.586 1 95.56 39 LEU B C 1
ATOM 3551 O O . LEU B 1 39 ? 14.102 -19.438 -7.754 1 95.56 39 LEU B O 1
ATOM 3555 N N . SER B 1 40 ? 13.625 -18.656 -9.766 1 92.88 40 SER B N 1
ATOM 3556 C CA . SER B 1 40 ? 15.023 -18.609 -10.156 1 92.88 40 SER B CA 1
ATOM 3557 C C . SER B 1 40 ? 15.797 -17.578 -9.352 1 92.88 40 SER B C 1
ATOM 3559 O O . SER B 1 40 ? 17.016 -17.641 -9.242 1 92.88 40 SER B O 1
ATOM 3561 N N . ASP B 1 41 ? 15.086 -16.672 -8.82 1 91.44 41 ASP B N 1
ATOM 3562 C CA . ASP B 1 41 ? 15.711 -15.648 -7.98 1 91.44 41 ASP B CA 1
ATOM 3563 C C . ASP B 1 41 ? 16.297 -16.266 -6.711 1 91.44 41 ASP B C 1
ATOM 3565 O O . ASP B 1 41 ? 17.094 -15.633 -6.016 1 91.44 41 ASP B O 1
ATOM 3569 N N . THR B 1 42 ? 15.891 -17.453 -6.371 1 92.62 42 THR B N 1
ATOM 3570 C CA . THR B 1 42 ? 16.453 -18.156 -5.215 1 92.62 42 THR B CA 1
ATOM 3571 C C . THR B 1 42 ? 17.781 -18.812 -5.566 1 92.62 42 THR B C 1
ATOM 3573 O O . THR B 1 42 ? 18.516 -19.25 -4.684 1 92.62 42 THR B O 1
ATOM 3576 N N . GLY B 1 43 ? 18.109 -18.922 -6.848 1 90.12 43 GLY B N 1
ATOM 3577 C CA . GLY B 1 43 ? 19.297 -19.625 -7.309 1 90.12 43 GLY B CA 1
ATOM 3578 C C . GLY B 1 43 ? 18.969 -20.891 -8.07 1 90.12 43 GLY B C 1
ATOM 3579 O O . GLY B 1 43 ? 19.859 -21.531 -8.633 1 90.12 43 GLY B O 1
ATOM 3580 N N . MET B 1 44 ? 17.719 -21.219 -8.164 1 92.12 44 MET B N 1
ATOM 3581 C CA . MET B 1 44 ? 17.297 -22.406 -8.914 1 92.12 44 MET B CA 1
ATOM 3582 C C . MET B 1 44 ? 17.422 -22.156 -10.414 1 92.12 44 MET B C 1
ATOM 3584 O O . MET B 1 44 ? 17.141 -21.047 -10.898 1 92.12 44 MET B O 1
ATOM 3588 N N . PRO B 1 45 ? 17.844 -23.141 -11.094 1 89.12 45 PRO B N 1
ATOM 3589 C CA . PRO B 1 45 ? 17.938 -22.969 -12.547 1 89.12 45 PRO B CA 1
ATOM 3590 C C . PRO B 1 45 ? 16.578 -22.734 -13.195 1 89.12 45 PRO B C 1
ATOM 3592 O O . PRO B 1 45 ? 15.609 -23.438 -12.883 1 89.12 45 PRO B O 1
ATOM 3595 N N . MET B 1 46 ? 16.516 -21.859 -14.07 1 89.25 46 MET B N 1
ATOM 3596 C CA . MET B 1 46 ? 15.273 -21.438 -14.719 1 89.25 46 MET B CA 1
ATOM 3597 C C . MET B 1 46 ? 14.664 -22.594 -15.508 1 89.25 46 MET B C 1
ATOM 3599 O O . MET B 1 46 ? 13.453 -22.828 -15.445 1 89.25 46 MET B O 1
ATOM 3603 N N . ASP B 1 47 ? 15.492 -23.297 -16.234 1 89 47 ASP B N 1
ATOM 3604 C CA . ASP B 1 47 ? 15.023 -24.406 -17.047 1 89 47 ASP B CA 1
ATOM 3605 C C . ASP B 1 47 ? 14.367 -25.484 -16.188 1 89 47 ASP B C 1
ATOM 3607 O O . ASP B 1 47 ? 13.32 -26.031 -16.547 1 89 47 ASP B O 1
ATOM 3611 N N . ALA B 1 48 ? 15 -25.719 -15.109 1 91.62 48 ALA B N 1
ATOM 3612 C CA . ALA B 1 48 ? 14.469 -26.719 -14.195 1 91.62 48 ALA B CA 1
ATOM 3613 C C . ALA B 1 48 ? 13.125 -26.281 -13.617 1 91.62 48 ALA B C 1
ATOM 3615 O O . ALA B 1 48 ? 12.219 -27.109 -13.43 1 91.62 48 ALA B O 1
ATOM 3616 N N . GLN B 1 49 ? 13.031 -25.031 -13.391 1 93.06 49 GLN B N 1
ATOM 3617 C CA . GLN B 1 49 ? 11.812 -24.531 -12.773 1 93.06 49 GLN B CA 1
ATOM 3618 C C . GLN B 1 49 ? 10.664 -24.516 -13.789 1 93.06 49 GLN B C 1
ATOM 3620 O O . GLN B 1 49 ? 9.5 -24.656 -13.414 1 93.06 49 GLN B O 1
ATOM 3625 N N . ILE B 1 50 ? 10.984 -24.312 -15.039 1 93.5 50 ILE B N 1
ATOM 3626 C CA . ILE B 1 50 ? 9.969 -24.391 -16.078 1 93.5 50 ILE B CA 1
ATOM 3627 C C . ILE B 1 50 ? 9.359 -25.797 -16.094 1 93.5 50 ILE B C 1
ATOM 3629 O O . ILE B 1 50 ? 8.133 -25.953 -16.094 1 93.5 50 ILE B O 1
ATOM 3633 N N . ILE B 1 51 ? 10.211 -26.734 -16 1 93.88 51 ILE B N 1
ATOM 3634 C CA . ILE B 1 51 ? 9.766 -28.125 -16 1 93.88 51 ILE B CA 1
ATOM 3635 C C . ILE B 1 51 ? 8.945 -28.406 -14.75 1 93.88 51 ILE B C 1
ATOM 3637 O O . ILE B 1 51 ? 7.859 -29 -14.828 1 93.88 51 ILE B O 1
ATOM 3641 N N . ALA B 1 52 ? 9.461 -27.984 -13.641 1 95.25 52 ALA B N 1
ATOM 3642 C CA . ALA B 1 52 ? 8.773 -28.219 -12.367 1 95.25 52 ALA B CA 1
ATOM 3643 C C . ALA B 1 52 ? 7.391 -27.578 -12.367 1 95.25 52 ALA B C 1
ATOM 3645 O O . ALA B 1 52 ? 6.426 -28.156 -11.867 1 95.25 52 ALA B O 1
ATOM 3646 N N . THR B 1 53 ? 7.285 -26.359 -12.875 1 96 53 THR B N 1
ATOM 3647 C CA . THR B 1 53 ? 6.023 -25.641 -12.914 1 96 53 THR B CA 1
ATOM 3648 C C . THR B 1 53 ? 5.008 -26.375 -13.789 1 96 53 THR B C 1
ATOM 3650 O O . THR B 1 53 ? 3.84 -26.5 -13.414 1 96 53 THR B O 1
ATOM 3653 N N . VAL B 1 54 ? 5.438 -26.828 -14.938 1 95.94 54 VAL B N 1
ATOM 3654 C CA . VAL B 1 54 ? 4.559 -27.516 -15.875 1 95.94 54 VAL B CA 1
ATOM 3655 C C . VAL B 1 54 ? 4.082 -28.828 -15.266 1 95.94 54 VAL B C 1
ATOM 3657 O O . VAL B 1 54 ? 2.893 -29.156 -15.32 1 95.94 54 VAL B O 1
ATOM 3660 N N . LEU B 1 55 ? 4.984 -29.516 -14.68 1 96.19 55 LEU B N 1
ATOM 3661 C CA . LEU B 1 55 ? 4.625 -30.797 -14.078 1 96.19 55 LEU B CA 1
ATOM 3662 C C . LEU B 1 55 ? 3.697 -30.594 -12.883 1 96.19 55 LEU B C 1
ATOM 3664 O O . LEU B 1 55 ? 2.752 -31.359 -12.688 1 96.19 55 LEU B O 1
ATOM 3668 N N . ALA B 1 56 ? 4.02 -29.641 -12.102 1 97.06 56 ALA B N 1
ATOM 3669 C CA . ALA B 1 56 ? 3.166 -29.328 -10.953 1 97.06 56 ALA B CA 1
ATOM 3670 C C . ALA B 1 56 ? 1.758 -28.953 -11.406 1 97.06 56 ALA B C 1
ATOM 3672 O O . ALA B 1 56 ? 0.772 -29.359 -10.781 1 97.06 56 ALA B O 1
ATOM 3673 N N . SER B 1 57 ? 1.661 -28.141 -12.43 1 97.56 57 SER B N 1
ATOM 3674 C CA . SER B 1 57 ? 0.361 -27.75 -12.961 1 97.56 57 SER B CA 1
ATOM 3675 C C . SER B 1 57 ? -0.383 -28.938 -13.547 1 97.56 57 SER B C 1
ATOM 3677 O O . SER B 1 57 ? -1.603 -29.062 -13.398 1 97.56 57 SER B O 1
ATOM 3679 N N . LEU B 1 58 ? 0.387 -29.828 -14.188 1 97.69 58 LEU B N 1
ATOM 3680 C CA . LEU B 1 58 ? -0.209 -31.047 -14.719 1 97.69 58 LEU B CA 1
ATOM 3681 C C . LEU B 1 58 ? -0.796 -31.891 -13.594 1 97.69 58 LEU B C 1
ATOM 3683 O O . LEU B 1 58 ? -1.964 -32.281 -13.656 1 97.69 58 LEU B O 1
ATOM 3687 N N . VAL B 1 59 ? -0.011 -32.156 -12.641 1 97.69 59 VAL B N 1
ATOM 3688 C CA . VAL B 1 59 ? -0.444 -33 -11.523 1 97.69 59 VAL B CA 1
ATOM 3689 C C . VAL B 1 59 ? -1.632 -32.344 -10.82 1 97.69 59 VAL B C 1
ATOM 3691 O O . VAL B 1 59 ? -2.604 -33.031 -10.477 1 97.69 59 VAL B O 1
ATOM 3694 N N . GLY B 1 60 ? -1.524 -31.062 -10.555 1 97.56 60 GLY B N 1
ATOM 3695 C CA . GLY B 1 60 ? -2.623 -30.344 -9.914 1 97.56 60 GLY B CA 1
ATOM 3696 C C . GLY B 1 60 ? -3.924 -30.438 -10.695 1 97.56 60 GLY B C 1
ATOM 3697 O O . GLY B 1 60 ? -4.977 -30.734 -10.117 1 97.56 60 GLY B O 1
ATOM 3698 N N . CYS B 1 61 ? -3.854 -30.203 -11.969 1 97.81 61 CYS B N 1
ATOM 3699 C CA . CYS B 1 61 ? -5.035 -30.266 -12.812 1 97.81 61 CYS B CA 1
ATOM 3700 C C . CYS B 1 61 ? -5.59 -31.688 -12.883 1 97.81 61 CYS B C 1
ATOM 3702 O O . CYS B 1 61 ? -6.809 -31.875 -12.898 1 97.81 61 CYS B O 1
ATOM 3704 N N . LEU B 1 62 ? -4.738 -32.656 -12.891 1 97.75 62 LEU B N 1
ATOM 3705 C CA . LEU B 1 62 ? -5.184 -34.031 -12.914 1 97.75 62 LEU B CA 1
ATOM 3706 C C . LEU B 1 62 ? -5.891 -34.406 -11.609 1 97.75 62 LEU B C 1
ATOM 3708 O O . LEU B 1 62 ? -6.922 -35.062 -11.625 1 97.75 62 LEU B O 1
ATOM 3712 N N . LEU B 1 63 ? -5.336 -34 -10.523 1 97.62 63 LEU B N 1
ATOM 3713 C CA . LEU B 1 63 ? -5.926 -34.281 -9.227 1 97.62 63 LEU B CA 1
ATOM 3714 C C . LEU B 1 63 ? -7.324 -33.688 -9.109 1 97.62 63 LEU B C 1
ATOM 3716 O O . LEU B 1 63 ? -8.258 -34.375 -8.656 1 97.62 63 LEU B O 1
ATOM 3720 N N . VAL B 1 64 ? -7.449 -32.469 -9.469 1 96.75 64 VAL B N 1
ATOM 3721 C CA . VAL B 1 64 ? -8.75 -31.812 -9.336 1 96.75 64 VAL B CA 1
ATOM 3722 C C . VAL B 1 64 ? -9.742 -32.438 -10.32 1 96.75 64 VAL B C 1
ATOM 3724 O O . VAL B 1 64 ? -10.93 -32.594 -10.016 1 96.75 64 VAL B O 1
ATOM 3727 N N . ALA B 1 65 ? -9.258 -32.875 -11.5 1 96.5 65 ALA B N 1
ATOM 3728 C CA . ALA B 1 65 ? -10.094 -33.5 -12.508 1 96.5 65 ALA B CA 1
ATOM 3729 C C . ALA B 1 65 ? -10.68 -34.812 -11.984 1 96.5 65 ALA B C 1
ATOM 3731 O O . ALA B 1 65 ? -11.867 -35.094 -12.172 1 96.5 65 ALA B O 1
ATOM 3732 N N . PHE B 1 66 ? -9.914 -35.531 -11.273 1 96.31 66 PHE B N 1
ATOM 3733 C CA . PHE B 1 66 ? -10.344 -36.875 -10.898 1 96.31 66 PHE B CA 1
ATOM 3734 C C . PHE B 1 66 ? -10.945 -36.875 -9.492 1 96.31 66 PHE B C 1
ATOM 3736 O O . PHE B 1 66 ? -11.82 -37.688 -9.188 1 96.31 66 PHE B O 1
ATOM 3743 N N . ILE B 1 67 ? -10.492 -36 -8.68 1 95.88 67 ILE B N 1
ATOM 3744 C CA . ILE B 1 67 ? -10.969 -36.031 -7.297 1 95.88 67 ILE B CA 1
ATOM 3745 C C . ILE B 1 67 ? -12.25 -35.188 -7.18 1 95.88 67 ILE B C 1
ATOM 3747 O O . ILE B 1 67 ? -13.227 -35.656 -6.578 1 95.88 67 ILE B O 1
ATOM 3751 N N . SER B 1 68 ? -12.273 -34 -7.734 1 94.88 68 SER B N 1
ATOM 3752 C CA . SER B 1 68 ? -13.414 -33.125 -7.527 1 94.88 68 SER B CA 1
ATOM 3753 C C . SER B 1 68 ? -14.258 -33 -8.789 1 94.88 68 SER B C 1
ATOM 3755 O O . SER B 1 68 ? -15.398 -32.531 -8.734 1 94.88 68 SER B O 1
ATOM 3757 N N . ASN B 1 69 ? -13.828 -33.406 -9.945 1 95.69 69 ASN B N 1
ATOM 3758 C CA . ASN B 1 69 ? -14.547 -33.281 -11.211 1 95.69 69 ASN B CA 1
ATOM 3759 C C . ASN B 1 69 ? -15.094 -31.875 -11.406 1 95.69 69 ASN B C 1
ATOM 3761 O O . ASN B 1 69 ? -16.281 -31.703 -11.656 1 95.69 69 ASN B O 1
ATOM 3765 N N . THR B 1 70 ? -14.219 -30.875 -11.227 1 95.5 70 THR B N 1
ATOM 3766 C CA . THR B 1 70 ? -14.531 -29.469 -11.43 1 95.5 70 THR B CA 1
ATOM 3767 C C . THR B 1 70 ? -13.578 -28.844 -12.445 1 95.5 70 THR B C 1
ATOM 3769 O O . THR B 1 70 ? -12.453 -29.328 -12.617 1 95.5 70 THR B O 1
ATOM 3772 N N . PRO B 1 71 ? -14.031 -27.922 -13.164 1 96.25 71 PRO B N 1
ATOM 3773 C CA . PRO B 1 71 ? -13.203 -27.281 -14.18 1 96.25 71 PRO B CA 1
ATOM 3774 C C . PRO B 1 71 ? -12.258 -26.234 -13.602 1 96.25 71 PRO B C 1
ATOM 3776 O O . PRO B 1 71 ? -12.188 -25.109 -14.094 1 96.25 71 PRO B O 1
ATOM 3779 N N . LEU B 1 72 ? -11.461 -26.594 -12.602 1 96.56 72 LEU B N 1
ATOM 3780 C CA . LEU B 1 72 ? -10.516 -25.703 -11.945 1 96.56 72 LEU B CA 1
ATOM 3781 C C . LEU B 1 72 ? -9.117 -25.844 -12.547 1 96.56 72 LEU B C 1
ATOM 3783 O O . LEU B 1 72 ? -8.781 -26.906 -13.094 1 96.56 72 LEU B O 1
ATOM 3787 N N . ILE B 1 73 ? -8.438 -24.797 -12.516 1 96.88 73 ILE B N 1
ATOM 3788 C CA . ILE B 1 73 ? -7.043 -24.828 -12.93 1 96.88 73 ILE B CA 1
ATOM 3789 C C . ILE B 1 73 ? -6.141 -24.672 -11.703 1 96.88 73 ILE B C 1
ATOM 3791 O O . ILE B 1 73 ? -6.211 -23.672 -10.992 1 96.88 73 ILE B O 1
ATOM 3795 N N . ILE B 1 74 ? -5.387 -25.688 -11.492 1 97.31 74 ILE B N 1
ATOM 3796 C CA . ILE B 1 74 ? -4.469 -25.719 -10.359 1 97.31 74 ILE B CA 1
ATOM 3797 C C . ILE B 1 74 ? -3.035 -25.516 -10.844 1 97.31 74 ILE B C 1
ATOM 3799 O O . ILE B 1 74 ? -2.537 -26.312 -11.648 1 97.31 74 ILE B O 1
ATOM 3803 N N . MET B 1 75 ? -2.428 -24.5 -10.469 1 96.56 75 MET B N 1
ATOM 3804 C CA . MET B 1 75 ? -1.059 -24.141 -10.828 1 96.56 75 MET B CA 1
ATOM 3805 C C . MET B 1 75 ? -0.393 -23.344 -9.719 1 96.56 75 MET B C 1
ATOM 3807 O O . MET B 1 75 ? -1.051 -22.938 -8.758 1 96.56 75 MET B O 1
ATOM 3811 N N . PRO B 1 76 ? 0.943 -23.219 -9.766 1 96.38 76 PRO B N 1
ATOM 3812 C CA . PRO B 1 76 ? 1.592 -22.406 -8.734 1 96.38 76 PRO B CA 1
ATOM 3813 C C . PRO B 1 76 ? 1.004 -21 -8.641 1 96.38 76 PRO B C 1
ATOM 3815 O O . PRO B 1 76 ? 0.786 -20.344 -9.664 1 96.38 76 PRO B O 1
ATOM 3818 N N . GLY B 1 77 ? 0.737 -20.672 -7.43 1 94.12 77 GLY B N 1
ATOM 3819 C CA . GLY B 1 77 ? 0.093 -19.375 -7.199 1 94.12 77 GLY B CA 1
ATOM 3820 C C . GLY B 1 77 ? 1.066 -18.219 -7.18 1 94.12 77 GLY B C 1
ATOM 3821 O O . GLY B 1 77 ? 2.207 -18.359 -6.738 1 94.12 77 GLY B O 1
ATOM 3822 N N . MET B 1 78 ? 0.637 -17.062 -7.594 1 90.38 78 MET B N 1
ATOM 3823 C CA . MET B 1 78 ? 1.472 -15.867 -7.645 1 90.38 78 MET B CA 1
ATOM 3824 C C . MET B 1 78 ? 1.827 -15.398 -6.238 1 90.38 78 MET B C 1
ATOM 3826 O O . MET B 1 78 ? 2.959 -14.977 -5.988 1 90.38 78 MET B O 1
ATOM 3830 N N . GLY B 1 79 ? 0.937 -15.484 -5.41 1 90.62 79 GLY B N 1
ATOM 3831 C CA . GLY B 1 79 ? 1.197 -15.078 -4.039 1 90.62 79 GLY B CA 1
ATOM 3832 C C . GLY B 1 79 ? 2.131 -16.016 -3.301 1 90.62 79 GLY B C 1
ATOM 3833 O O . GLY B 1 79 ? 3.072 -15.578 -2.641 1 90.62 79 GLY B O 1
ATOM 3834 N N . VAL B 1 80 ? 1.956 -17.266 -3.459 1 94.38 80 VAL B N 1
ATOM 3835 C CA . VAL B 1 80 ? 2.701 -18.266 -2.693 1 94.38 80 VAL B CA 1
ATOM 3836 C C . VAL B 1 80 ? 4.098 -18.422 -3.287 1 94.38 80 VAL B C 1
ATOM 3838 O O . VAL B 1 80 ? 5.035 -18.812 -2.584 1 94.38 80 VAL B O 1
ATOM 3841 N N . ASN B 1 81 ? 4.203 -18.203 -4.598 1 96.38 81 ASN B N 1
ATOM 3842 C CA . ASN B 1 81 ? 5.551 -18.266 -5.156 1 96.38 81 ASN B CA 1
ATOM 3843 C C . ASN B 1 81 ? 6.414 -17.109 -4.656 1 96.38 81 ASN B C 1
ATOM 3845 O O . ASN B 1 81 ? 7.609 -17.281 -4.41 1 96.38 81 ASN B O 1
ATOM 3849 N N . ALA B 1 82 ? 5.777 -15.953 -4.496 1 93.31 82 ALA B N 1
ATOM 3850 C CA . ALA B 1 82 ? 6.484 -14.82 -3.908 1 93.31 82 ALA B CA 1
ATOM 3851 C C . ALA B 1 82 ? 6.855 -15.102 -2.453 1 93.31 82 ALA B C 1
ATOM 3853 O O . ALA B 1 82 ? 7.953 -14.758 -2.01 1 93.31 82 ALA B O 1
ATOM 3854 N N . LEU B 1 83 ? 5.934 -15.68 -1.751 1 94.12 83 LEU B N 1
ATOM 3855 C CA . LEU B 1 83 ? 6.184 -16.047 -0.364 1 94.12 83 LEU B CA 1
ATOM 3856 C C . LEU B 1 83 ? 7.352 -17.031 -0.269 1 94.12 83 LEU B C 1
ATOM 3858 O O . LEU B 1 83 ? 8.242 -16.859 0.563 1 94.12 83 LEU B O 1
ATOM 3862 N N . PHE B 1 84 ? 7.375 -18 -1.146 1 95.56 84 PHE B N 1
ATOM 3863 C CA . PHE B 1 84 ? 8.43 -19 -1.189 1 95.56 84 PHE B CA 1
ATOM 3864 C C . PHE B 1 84 ? 9.781 -18.359 -1.455 1 95.56 84 PHE B C 1
ATOM 3866 O O . PHE B 1 84 ? 10.742 -18.578 -0.706 1 95.56 84 PHE B O 1
ATOM 3873 N N . THR B 1 85 ? 9.844 -17.516 -2.385 1 94.75 85 THR B N 1
ATOM 3874 C CA . THR B 1 85 ? 11.102 -17 -2.902 1 94.75 85 THR B CA 1
ATOM 3875 C C . THR B 1 85 ? 11.617 -15.859 -2.029 1 94.75 85 THR B C 1
ATOM 3877 O O . THR B 1 85 ? 12.75 -15.898 -1.545 1 94.75 85 THR B O 1
ATOM 3880 N N . TYR B 1 86 ? 10.805 -14.953 -1.781 1 90.88 86 TYR B N 1
ATOM 3881 C CA . TYR B 1 86 ? 11.305 -13.703 -1.225 1 90.88 86 TYR B CA 1
ATOM 3882 C C . TYR B 1 86 ? 11.18 -13.688 0.293 1 90.88 86 TYR B C 1
ATOM 3884 O O . TYR B 1 86 ? 11.922 -12.984 0.979 1 90.88 86 TYR B O 1
ATOM 3892 N N . THR B 1 87 ? 10.281 -14.43 0.813 1 90.44 87 THR B N 1
ATOM 3893 C CA . THR B 1 87 ? 10.109 -14.445 2.262 1 90.44 87 THR B CA 1
ATOM 3894 C C . THR B 1 87 ? 10.828 -15.633 2.881 1 90.44 87 THR B C 1
ATOM 3896 O O . THR B 1 87 ? 11.75 -15.461 3.684 1 90.44 87 THR B O 1
ATOM 3899 N N . ILE B 1 88 ? 10.531 -16.812 2.453 1 91.75 88 ILE B N 1
ATOM 3900 C CA . ILE B 1 88 ? 11.039 -18.016 3.105 1 91.75 88 ILE B CA 1
ATOM 3901 C C . ILE B 1 88 ? 12.523 -18.188 2.793 1 91.75 88 ILE B C 1
ATOM 3903 O O . ILE B 1 88 ? 13.32 -18.438 3.693 1 91.75 88 ILE B O 1
ATOM 3907 N N . VAL B 1 89 ? 12.898 -17.953 1.541 1 91.56 89 VAL B N 1
ATOM 3908 C CA . VAL B 1 89 ? 14.281 -18.203 1.15 1 91.56 89 VAL B CA 1
ATOM 3909 C C . VAL B 1 89 ? 15.117 -16.953 1.414 1 91.56 89 VAL B C 1
ATOM 3911 O O . VAL B 1 89 ? 16.125 -17 2.135 1 91.56 89 VAL B O 1
ATOM 3914 N N . ARG B 1 90 ? 14.664 -15.789 0.958 1 86.44 90 ARG B N 1
ATOM 3915 C CA . ARG B 1 90 ? 15.508 -14.602 1.003 1 86.44 90 ARG B CA 1
ATOM 3916 C C . ARG B 1 90 ? 15.438 -13.922 2.367 1 86.44 90 ARG B C 1
ATOM 3918 O O . ARG B 1 90 ? 16.469 -13.648 2.988 1 86.44 90 ARG B O 1
ATOM 3925 N N . ALA B 1 91 ? 14.266 -13.719 2.857 1 81.06 91 ALA B N 1
ATOM 3926 C CA . ALA B 1 91 ? 14.117 -12.961 4.098 1 81.06 91 ALA B CA 1
ATOM 3927 C C . ALA B 1 91 ? 14.422 -13.836 5.312 1 81.06 91 ALA B C 1
ATOM 3929 O O . ALA B 1 91 ? 15.133 -13.414 6.227 1 81.06 91 ALA B O 1
ATOM 3930 N N . MET B 1 92 ? 13.953 -15.078 5.324 1 84.56 92 MET B N 1
ATOM 3931 C CA . MET B 1 92 ? 14.109 -15.945 6.488 1 84.56 92 MET B CA 1
ATOM 3932 C C . MET B 1 92 ? 15.406 -16.734 6.41 1 84.56 92 MET B C 1
ATOM 3934 O O . MET B 1 92 ? 15.836 -17.344 7.395 1 84.56 92 MET B O 1
ATOM 3938 N N . GLY B 1 93 ? 16.031 -16.828 5.184 1 85.38 93 GLY B N 1
ATOM 3939 C CA . GLY B 1 93 ? 17.375 -17.375 5.043 1 85.38 93 GLY B CA 1
ATOM 3940 C C . GLY B 1 93 ? 17.391 -18.875 4.863 1 85.38 93 GLY B C 1
ATOM 3941 O O . GLY B 1 93 ? 18.438 -19.516 5.051 1 85.38 93 GLY B O 1
ATOM 3942 N N . LEU B 1 94 ? 16.328 -19.469 4.551 1 90.31 94 LEU B N 1
ATOM 3943 C CA . LEU B 1 94 ? 16.312 -20.891 4.238 1 90.31 94 LEU B CA 1
ATOM 3944 C C . LEU B 1 94 ? 16.828 -21.141 2.824 1 90.31 94 LEU B C 1
ATOM 3946 O O . LEU B 1 94 ? 16.594 -20.344 1.92 1 90.31 94 LEU B O 1
ATOM 3950 N N . ASN B 1 95 ? 17.578 -22.172 2.695 1 92.69 95 ASN B N 1
ATOM 3951 C CA . ASN B 1 95 ? 17.938 -22.562 1.336 1 92.69 95 ASN B CA 1
ATOM 3952 C C . ASN B 1 95 ? 16.719 -23.125 0.588 1 92.69 95 ASN B C 1
ATOM 3954 O O . ASN B 1 95 ? 15.734 -23.516 1.206 1 92.69 95 ASN B O 1
ATOM 3958 N N . TYR B 1 96 ? 16.781 -23.125 -0.757 1 94.25 96 TYR B N 1
ATOM 3959 C CA . TYR B 1 96 ? 15.602 -23.516 -1.525 1 94.25 96 TYR B CA 1
ATOM 3960 C C . TYR B 1 96 ? 15.273 -24.984 -1.311 1 94.25 96 TYR B C 1
ATOM 3962 O O . TYR B 1 96 ? 14.109 -25.391 -1.4 1 94.25 96 TYR B O 1
ATOM 3970 N N . HIS B 1 97 ? 16.266 -25.797 -0.904 1 94.62 97 HIS B N 1
ATOM 3971 C CA . HIS B 1 97 ? 15.961 -27.188 -0.569 1 94.62 97 HIS B CA 1
ATOM 3972 C C . HIS B 1 97 ? 15.156 -27.281 0.724 1 94.62 97 HIS B C 1
ATOM 3974 O O . HIS B 1 97 ? 14.234 -28.094 0.833 1 94.62 97 HIS B O 1
ATOM 3980 N N . GLU B 1 98 ? 15.531 -26.516 1.624 1 94.56 98 GLU B N 1
ATOM 3981 C CA . GLU B 1 98 ? 14.82 -26.469 2.895 1 94.56 98 GLU B CA 1
ATOM 3982 C C . GLU B 1 98 ? 13.422 -25.875 2.721 1 94.56 98 GLU B C 1
ATOM 3984 O O . GLU B 1 98 ? 12.477 -26.297 3.379 1 94.56 98 GLU B O 1
ATOM 3989 N N . ALA B 1 99 ? 13.352 -24.875 1.87 1 95.31 99 ALA B N 1
ATOM 3990 C CA . ALA B 1 99 ? 12.055 -24.266 1.577 1 95.31 99 ALA B CA 1
ATOM 3991 C C . ALA B 1 99 ? 11.109 -25.266 0.921 1 95.31 99 ALA B C 1
ATOM 3993 O O . ALA B 1 99 ? 9.906 -25.266 1.18 1 95.31 99 ALA B O 1
ATOM 3994 N N . LEU B 1 100 ? 11.688 -26.109 0.081 1 96.31 100 LEU B N 1
ATOM 3995 C CA . LEU B 1 100 ? 10.891 -27.156 -0.56 1 96.31 100 LEU B CA 1
ATOM 3996 C C . LEU B 1 100 ? 10.359 -28.141 0.469 1 96.31 100 LEU B C 1
ATOM 3998 O O . LEU B 1 100 ? 9.242 -28.641 0.34 1 96.31 100 LEU B O 1
ATOM 4002 N N . ALA B 1 101 ? 11.156 -28.422 1.452 1 96.25 101 ALA B N 1
ATOM 4003 C CA . ALA B 1 101 ? 10.695 -29.266 2.549 1 96.25 101 ALA B CA 1
ATOM 4004 C C . ALA B 1 101 ? 9.516 -28.625 3.281 1 96.25 101 ALA B C 1
ATOM 4006 O O . ALA B 1 101 ? 8.578 -29.312 3.68 1 96.25 101 ALA B O 1
ATOM 4007 N N . SER B 1 102 ? 9.625 -27.359 3.438 1 95.88 102 SER B N 1
ATOM 4008 C CA . SER B 1 102 ? 8.523 -26.625 4.055 1 95.88 102 SER B CA 1
ATOM 4009 C C . SER B 1 102 ? 7.254 -26.719 3.221 1 95.88 102 SER B C 1
ATOM 4011 O O . SER B 1 102 ? 6.148 -26.812 3.766 1 95.88 102 SER B O 1
ATOM 4013 N N . VAL B 1 103 ? 7.395 -26.719 1.938 1 97.06 103 VAL B N 1
ATOM 4014 C CA . VAL B 1 103 ? 6.254 -26.844 1.033 1 97.06 103 VAL B CA 1
ATOM 4015 C C . VAL B 1 103 ? 5.602 -28.219 1.198 1 97.06 103 VAL B C 1
ATOM 4017 O O . VAL B 1 103 ? 4.375 -28.328 1.252 1 97.06 103 VAL B O 1
ATOM 4020 N N . VAL B 1 104 ? 6.379 -29.219 1.319 1 97 104 VAL B N 1
ATOM 4021 C CA . VAL B 1 104 ? 5.863 -30.578 1.474 1 97 104 VAL B CA 1
ATOM 4022 C C . VAL B 1 104 ? 5.102 -30.688 2.791 1 97 104 VAL B C 1
ATOM 4024 O O . VAL B 1 104 ? 3.977 -31.188 2.822 1 97 104 VAL B O 1
ATOM 4027 N N . ILE B 1 105 ? 5.672 -30.203 3.816 1 97.19 105 ILE B N 1
ATOM 4028 C CA . ILE B 1 105 ? 5.031 -30.281 5.125 1 97.19 105 ILE B CA 1
ATOM 4029 C C . ILE B 1 105 ? 3.775 -29.406 5.141 1 97.19 105 ILE B C 1
ATOM 4031 O O . ILE B 1 105 ? 2.758 -29.781 5.727 1 97.19 105 ILE B O 1
ATOM 4035 N N . ALA B 1 106 ? 3.895 -28.25 4.547 1 96.75 106 ALA B N 1
ATOM 4036 C CA . ALA B 1 106 ? 2.719 -27.406 4.438 1 96.75 106 ALA B CA 1
ATOM 4037 C C . ALA B 1 106 ? 1.604 -28.094 3.658 1 96.75 106 ALA B C 1
ATOM 4039 O O . ALA B 1 106 ? 0.423 -27.922 3.969 1 96.75 106 ALA B O 1
ATOM 4040 N N . GLY B 1 107 ? 2.018 -28.828 2.6 1 96.88 107 GLY B N 1
ATOM 4041 C CA . GLY B 1 107 ? 1.044 -29.609 1.856 1 96.88 107 GLY B CA 1
ATOM 4042 C C . GLY B 1 107 ? 0.348 -30.656 2.705 1 96.88 107 GLY B C 1
ATOM 4043 O O . GLY B 1 107 ? -0.865 -30.844 2.594 1 96.88 107 GLY B O 1
ATOM 4044 N N . PHE B 1 108 ? 1.073 -31.25 3.535 1 97.12 108 PHE B N 1
ATOM 4045 C CA . PHE B 1 108 ? 0.498 -32.25 4.441 1 97.12 108 PHE B CA 1
ATOM 4046 C C . PHE B 1 108 ? -0.437 -31.578 5.445 1 97.12 108 PHE B C 1
ATOM 4048 O O . PHE B 1 108 ? -1.532 -32.094 5.707 1 97.12 108 PHE B O 1
ATOM 4055 N N . LEU B 1 109 ? 0.042 -30.531 5.984 1 96.38 109 LEU B N 1
ATOM 4056 C CA . LEU B 1 109 ? -0.807 -29.812 6.926 1 96.38 109 LEU B CA 1
ATOM 4057 C C . LEU B 1 109 ? -2.088 -29.328 6.246 1 96.38 109 LEU B C 1
ATOM 4059 O O . LEU B 1 109 ? -3.172 -29.422 6.824 1 96.38 109 LEU B O 1
ATOM 4063 N N . PHE B 1 110 ? -1.896 -28.828 5.09 1 96.38 110 PHE B N 1
ATOM 4064 C CA . PHE B 1 110 ? -3.047 -28.391 4.312 1 96.38 110 PHE B CA 1
ATOM 4065 C C . PHE B 1 110 ? -3.988 -29.547 4.031 1 96.38 110 PHE B C 1
ATOM 4067 O O . PHE B 1 110 ? -5.211 -29.391 4.082 1 96.38 110 PHE B O 1
ATOM 4074 N N . SER B 1 111 ? -3.447 -30.688 3.76 1 96.56 111 SER B N 1
ATOM 4075 C CA . SER B 1 111 ? -4.25 -31.891 3.525 1 96.56 111 SER B CA 1
ATOM 4076 C C . SER B 1 111 ? -5.035 -32.281 4.773 1 96.56 111 SER B C 1
ATOM 4078 O O . SER B 1 111 ? -6.207 -32.656 4.688 1 96.56 111 SER B O 1
ATOM 4080 N N . VAL B 1 112 ? -4.418 -32.156 5.883 1 96.44 112 VAL B N 1
ATOM 4081 C CA . VAL B 1 112 ? -5.09 -32.438 7.145 1 96.44 112 VAL B CA 1
ATOM 4082 C C . VAL B 1 112 ? -6.242 -31.469 7.355 1 96.44 112 VAL B C 1
ATOM 4084 O O . VAL B 1 112 ? -7.344 -31.859 7.738 1 96.44 112 VAL B O 1
ATOM 4087 N N . VAL B 1 113 ? -5.973 -30.266 7.074 1 94.12 113 VAL B N 1
ATOM 4088 C CA . VAL B 1 113 ? -6.996 -29.234 7.219 1 94.12 113 VAL B CA 1
ATOM 4089 C C . VAL B 1 113 ? -8.148 -29.5 6.258 1 94.12 113 VAL B C 1
ATOM 4091 O O . VAL B 1 113 ? -9.32 -29.359 6.621 1 94.12 113 VAL B O 1
ATOM 4094 N N . ALA B 1 114 ? -7.816 -29.906 5.078 1 93.75 114 ALA B N 1
ATOM 4095 C CA . ALA B 1 114 ? -8.812 -30.141 4.031 1 93.75 114 ALA B CA 1
ATOM 4096 C C . ALA B 1 114 ? -9.641 -31.391 4.32 1 93.75 114 ALA B C 1
ATOM 4098 O O . ALA B 1 114 ? -10.805 -31.469 3.91 1 93.75 114 ALA B O 1
ATOM 4099 N N . LEU B 1 115 ? -9.07 -32.344 5.02 1 94.62 115 LEU B N 1
ATOM 4100 C CA . LEU B 1 115 ? -9.727 -33.625 5.277 1 94.62 115 LEU B CA 1
ATOM 4101 C C . LEU B 1 115 ? -10.508 -33.562 6.586 1 94.62 115 LEU B C 1
ATOM 4103 O O . LEU B 1 115 ? -11.344 -34.438 6.848 1 94.62 115 LEU B O 1
ATOM 4107 N N . THR B 1 116 ? -10.266 -32.562 7.359 1 93.5 116 THR B N 1
ATOM 4108 C CA . THR B 1 116 ? -10.906 -32.438 8.664 1 93.5 116 THR B CA 1
ATOM 4109 C C . THR B 1 116 ? -11.812 -31.219 8.719 1 93.5 116 THR B C 1
ATOM 4111 O O . THR B 1 116 ? -12 -30.547 7.711 1 93.5 116 THR B O 1
ATOM 4114 N N . GLN B 1 117 ? -12.391 -31 9.914 1 90.81 117 GLN B N 1
ATOM 4115 C CA . GLN B 1 117 ? -13.273 -29.844 10.117 1 90.81 117 GLN B CA 1
ATOM 4116 C C . GLN B 1 117 ? -12.477 -28.578 10.414 1 90.81 117 GLN B C 1
ATOM 4118 O O . GLN B 1 117 ? -13.055 -27.5 10.586 1 90.81 117 GLN B O 1
ATOM 4123 N N . LEU B 1 118 ? -11.203 -28.781 10.352 1 87.94 118 LEU B N 1
ATOM 4124 C CA . LEU B 1 118 ? -10.32 -27.656 10.656 1 87.94 118 LEU B CA 1
ATOM 4125 C C . LEU B 1 118 ? -10.492 -26.547 9.633 1 87.94 118 LEU B C 1
ATOM 4127 O O . LEU B 1 118 ? -10.312 -25.359 9.953 1 87.94 118 LEU B O 1
ATOM 4131 N N . SER B 1 119 ? -10.781 -26.953 8.445 1 85.25 119 SER B N 1
ATOM 4132 C CA . SER B 1 119 ? -10.977 -25.938 7.418 1 85.25 119 SER B CA 1
ATOM 4133 C C . SER B 1 119 ? -12.117 -24.984 7.777 1 85.25 119 SER B C 1
ATOM 4135 O O . SER B 1 119 ? -11.992 -23.781 7.613 1 85.25 119 SER B O 1
ATOM 4137 N N . GLU B 1 120 ? -13.117 -25.484 8.297 1 84.81 120 GLU B N 1
ATOM 4138 C CA . GLU B 1 120 ? -14.266 -24.703 8.719 1 84.81 120 GLU B CA 1
ATOM 4139 C C . GLU B 1 120 ? -13.945 -23.875 9.969 1 84.81 120 GLU B C 1
ATOM 4141 O O . GLU B 1 120 ? -14.367 -22.734 10.086 1 84.81 120 GLU B O 1
ATOM 4146 N N . ILE B 1 121 ? -13.219 -24.469 10.844 1 86.44 121 ILE B N 1
ATOM 4147 C CA . ILE B 1 121 ? -12.852 -23.797 12.086 1 86.44 121 ILE B CA 1
ATOM 4148 C C . ILE B 1 121 ? -11.969 -22.578 11.773 1 86.44 121 ILE B C 1
ATOM 4150 O O . ILE B 1 121 ? -12.195 -21.484 12.305 1 86.44 121 ILE B O 1
ATOM 4154 N N . LEU B 1 122 ? -11.023 -22.766 10.906 1 83.94 122 LEU B N 1
ATOM 4155 C CA . LEU B 1 122 ? -10.117 -21.688 10.547 1 83.94 122 LEU B CA 1
ATOM 4156 C C . LEU B 1 122 ? -10.867 -20.578 9.805 1 83.94 122 LEU B C 1
ATOM 4158 O O . LEU B 1 122 ? -10.633 -19.391 10.047 1 83.94 122 LEU B O 1
ATOM 4162 N N . SER B 1 123 ? -11.727 -21 8.992 1 82.75 123 SER B N 1
ATOM 4163 C CA . SER B 1 123 ? -12.477 -20.031 8.18 1 82.75 123 SER B CA 1
ATOM 4164 C C . SER B 1 123 ? -13.391 -19.172 9.047 1 82.75 123 SER B C 1
ATOM 4166 O O . SER B 1 123 ? -13.609 -18 8.758 1 82.75 123 SER B O 1
ATOM 4168 N N . THR B 1 124 ? -13.867 -19.719 10.102 1 85.81 124 THR B N 1
ATOM 4169 C CA . THR B 1 124 ? -14.82 -19 10.945 1 85.81 124 THR B CA 1
ATOM 4170 C C . THR B 1 124 ? -14.094 -18.25 12.055 1 85.81 124 THR B C 1
ATOM 4172 O O . THR B 1 124 ? -14.594 -17.234 12.547 1 85.81 124 THR B O 1
ATOM 4175 N N . SER B 1 125 ? -12.922 -18.766 12.391 1 88.88 125 SER B N 1
ATOM 4176 C CA . SER B 1 125 ? -12.219 -18.188 13.539 1 88.88 125 SER B CA 1
ATOM 4177 C C . SER B 1 125 ? -11.391 -16.969 13.133 1 88.88 125 SER B C 1
ATOM 4179 O O . SER B 1 125 ? -11.164 -16.078 13.945 1 88.88 125 SER B O 1
ATOM 4181 N N . ILE B 1 126 ? -10.875 -16.969 11.945 1 90.06 126 ILE B N 1
ATOM 4182 C CA . ILE B 1 126 ? -10.078 -15.836 11.477 1 90.06 126 ILE B CA 1
ATOM 4183 C C . ILE B 1 126 ? -10.977 -14.828 10.766 1 90.06 126 ILE B C 1
ATOM 4185 O O . ILE B 1 126 ? -11.711 -15.188 9.844 1 90.06 126 ILE B O 1
ATOM 4189 N N . PRO B 1 127 ? -10.922 -13.625 11.219 1 92.5 127 PRO B N 1
ATOM 4190 C CA . PRO B 1 127 ? -11.789 -12.594 10.633 1 92.5 127 PRO B CA 1
ATOM 4191 C C . PRO B 1 127 ? -11.562 -12.406 9.133 1 92.5 127 PRO B C 1
ATOM 4193 O O . PRO B 1 127 ? -10.422 -12.477 8.672 1 92.5 127 PRO B O 1
ATOM 4196 N N . ASN B 1 128 ? -12.594 -12.125 8.406 1 92.31 128 ASN B N 1
ATOM 4197 C CA . ASN B 1 128 ? -12.531 -11.914 6.961 1 92.31 128 ASN B CA 1
ATOM 4198 C C . ASN B 1 128 ? -11.625 -10.742 6.602 1 92.31 128 ASN B C 1
ATOM 4200 O O . ASN B 1 128 ? -10.969 -10.75 5.559 1 92.31 128 ASN B O 1
ATOM 4204 N N . SER B 1 129 ? -11.57 -9.781 7.469 1 94.94 129 SER B N 1
ATOM 4205 C CA . SER B 1 129 ? -10.742 -8.602 7.234 1 94.94 129 SER B CA 1
ATOM 4206 C C . SER B 1 129 ? -9.266 -8.977 7.105 1 94.94 129 SER B C 1
ATOM 4208 O O . SER B 1 129 ? -8.57 -8.484 6.215 1 94.94 129 SER B O 1
ATOM 4210 N N . LEU B 1 130 ? -8.867 -9.875 7.941 1 95.38 130 LEU B N 1
ATOM 4211 C CA . LEU B 1 130 ? -7.473 -10.289 7.914 1 95.38 130 LEU B CA 1
ATOM 4212 C C . LEU B 1 130 ? -7.176 -11.141 6.68 1 95.38 130 LEU B C 1
ATOM 4214 O O . LEU B 1 130 ? -6.125 -10.992 6.059 1 95.38 130 LEU B O 1
ATOM 4218 N N . LYS B 1 131 ? -8.117 -12.023 6.293 1 92.62 131 LYS B N 1
ATOM 4219 C CA . LYS B 1 131 ? -7.945 -12.852 5.109 1 92.62 131 LYS B CA 1
ATOM 4220 C C . LYS B 1 131 ? -7.82 -12 3.85 1 92.62 131 LYS B C 1
ATOM 4222 O O . LYS B 1 131 ? -6.91 -12.203 3.043 1 92.62 131 LYS B O 1
ATOM 4227 N N . GLU B 1 132 ? -8.719 -11.055 3.709 1 94.06 132 GLU B N 1
ATOM 4228 C CA . GLU B 1 132 ? -8.711 -10.156 2.561 1 94.06 132 GLU B CA 1
ATOM 4229 C C . GLU B 1 132 ? -7.453 -9.289 2.545 1 94.06 132 GLU B C 1
ATOM 4231 O O . GLU B 1 132 ? -6.91 -8.984 1.48 1 94.06 132 GLU B O 1
ATOM 4236 N N . ALA B 1 133 ? -7.023 -8.906 3.746 1 96.31 133 ALA B N 1
ATOM 4237 C CA . ALA B 1 133 ? -5.836 -8.062 3.865 1 96.31 133 ALA B CA 1
ATOM 4238 C C . ALA B 1 133 ? -4.598 -8.789 3.355 1 96.31 133 ALA B C 1
ATOM 4240 O O . ALA B 1 133 ? -3.705 -8.172 2.768 1 96.31 133 ALA B O 1
ATOM 4241 N N . ILE B 1 134 ? -4.547 -10.055 3.621 1 93.88 134 ILE B N 1
ATOM 4242 C CA . ILE B 1 134 ? -3.422 -10.852 3.148 1 93.88 134 ILE B CA 1
ATOM 4243 C C . ILE B 1 134 ? -3.359 -10.797 1.623 1 93.88 134 ILE B C 1
ATOM 4245 O O . ILE B 1 134 ? -2.297 -10.555 1.047 1 93.88 134 ILE B O 1
ATOM 4249 N N . THR B 1 135 ? -4.488 -10.953 0.983 1 91.69 135 THR B N 1
ATOM 4250 C CA . THR B 1 135 ? -4.555 -10.938 -0.474 1 91.69 135 THR B CA 1
ATOM 4251 C C . THR B 1 135 ? -4.133 -9.578 -1.02 1 91.69 135 THR B C 1
ATOM 4253 O O . THR B 1 135 ? -3.344 -9.5 -1.964 1 91.69 135 THR B O 1
ATOM 4256 N N . VAL B 1 136 ? -4.613 -8.531 -0.428 1 95.25 136 VAL B N 1
ATOM 4257 C CA . VAL B 1 136 ? -4.309 -7.176 -0.861 1 95.25 136 VAL B CA 1
ATOM 4258 C C . VAL B 1 136 ? -2.824 -6.887 -0.647 1 95.25 136 VAL B C 1
ATOM 4260 O O . VAL B 1 136 ? -2.162 -6.324 -1.523 1 95.25 136 VAL B O 1
ATOM 4263 N N . GLY B 1 137 ? -2.322 -7.297 0.529 1 95.94 137 GLY B N 1
ATOM 4264 C CA . GLY B 1 137 ? -0.909 -7.109 0.821 1 95.94 137 GLY B CA 1
ATOM 4265 C C . GLY B 1 137 ? 0.001 -7.852 -0.141 1 95.94 137 GLY B C 1
ATOM 4266 O O . GLY B 1 137 ? 1.02 -7.312 -0.579 1 95.94 137 GLY B O 1
ATOM 4267 N N . ILE B 1 138 ? -0.36 -9.047 -0.474 1 93.69 138 ILE B N 1
ATOM 4268 C CA . ILE B 1 138 ? 0.4 -9.844 -1.431 1 93.69 138 ILE B CA 1
ATOM 4269 C C . ILE B 1 138 ? 0.375 -9.172 -2.799 1 93.69 138 ILE B C 1
ATOM 4271 O O . ILE B 1 138 ? 1.392 -9.125 -3.496 1 93.69 138 ILE B O 1
ATOM 4275 N N . GLY B 1 139 ? -0.752 -8.688 -3.18 1 94.94 139 GLY B N 1
ATOM 4276 C CA . GLY B 1 139 ? -0.85 -7.965 -4.438 1 94.94 139 GLY B CA 1
ATOM 4277 C C . GLY B 1 139 ? 0.12 -6.805 -4.539 1 94.94 139 GLY B C 1
ATOM 4278 O O . GLY B 1 139 ? 0.805 -6.645 -5.551 1 94.94 139 GLY B O 1
ATOM 4279 N N . LEU B 1 140 ? 0.175 -5.996 -3.496 1 96.31 140 LEU B N 1
ATOM 4280 C CA . LEU B 1 140 ? 1.104 -4.871 -3.465 1 96.31 140 LEU B CA 1
ATOM 4281 C C . LEU B 1 140 ? 2.549 -5.359 -3.516 1 96.31 140 LEU B C 1
ATOM 4283 O O . LEU B 1 140 ? 3.402 -4.719 -4.133 1 96.31 140 LEU B O 1
ATOM 4287 N N . PHE B 1 141 ? 2.746 -6.402 -2.893 1 94.06 141 PHE B N 1
ATOM 4288 C CA . PHE B 1 141 ? 4.086 -6.977 -2.857 1 94.06 141 PHE B CA 1
ATOM 4289 C C . PHE B 1 141 ? 4.508 -7.449 -4.242 1 94.06 141 PHE B C 1
ATOM 4291 O O . PHE B 1 141 ? 5.625 -7.168 -4.688 1 94.06 141 PHE B O 1
ATOM 4298 N N . ILE B 1 142 ? 3.623 -8.156 -4.895 1 93.88 142 ILE B N 1
ATOM 4299 C CA . ILE B 1 142 ? 3.887 -8.641 -6.246 1 93.88 142 ILE B CA 1
ATOM 4300 C C . ILE B 1 142 ? 4.121 -7.457 -7.18 1 93.88 142 ILE B C 1
ATOM 4302 O O . ILE B 1 142 ? 4.973 -7.52 -8.07 1 93.88 142 ILE B O 1
ATOM 4306 N N . THR B 1 143 ? 3.369 -6.434 -6.98 1 96.06 143 THR B N 1
ATOM 4307 C CA . THR B 1 143 ? 3.574 -5.211 -7.75 1 96.06 143 THR B CA 1
ATOM 4308 C C . THR B 1 143 ? 4.969 -4.645 -7.5 1 96.06 143 THR B C 1
ATOM 4310 O O . THR B 1 143 ? 5.645 -4.211 -8.438 1 96.06 143 THR B O 1
ATOM 4313 N N . PHE B 1 144 ? 5.371 -4.641 -6.254 1 94.19 144 PHE B N 1
ATOM 4314 C CA . PHE B 1 144 ? 6.695 -4.152 -5.883 1 94.19 144 PHE B CA 1
ATOM 4315 C C . PHE B 1 144 ? 7.785 -4.953 -6.586 1 94.19 144 PHE B C 1
ATOM 4317 O O . PHE B 1 144 ? 8.727 -4.383 -7.129 1 94.19 144 PHE B O 1
ATOM 4324 N N . ILE B 1 145 ? 7.613 -6.23 -6.629 1 92 145 ILE B N 1
ATOM 4325 C CA . ILE B 1 145 ? 8.555 -7.121 -7.293 1 92 145 ILE B CA 1
ATOM 4326 C C . ILE B 1 145 ? 8.594 -6.816 -8.789 1 92 145 ILE B C 1
ATOM 4328 O O . ILE B 1 145 ? 9.664 -6.742 -9.391 1 92 145 ILE B O 1
ATOM 4332 N N . GLY B 1 146 ? 7.43 -6.688 -9.367 1 94.44 146 GLY B N 1
ATOM 4333 C CA . GLY B 1 146 ? 7.359 -6.352 -10.781 1 94.44 146 GLY B CA 1
ATOM 4334 C C . GLY B 1 146 ? 8.062 -5.051 -11.117 1 94.44 146 GLY B C 1
ATOM 4335 O O . GLY B 1 146 ? 8.766 -4.965 -12.125 1 94.44 146 GLY B O 1
ATOM 4336 N N . LEU B 1 147 ? 7.871 -4.055 -10.289 1 94.81 147 LEU B N 1
ATOM 4337 C CA . LEU B 1 147 ? 8.492 -2.756 -10.516 1 94.81 147 LEU B CA 1
ATOM 4338 C C . LEU B 1 147 ? 10.008 -2.848 -10.375 1 94.81 147 LEU B C 1
ATOM 4340 O O . LEU B 1 147 ? 10.742 -2.137 -11.07 1 94.81 147 LEU B O 1
ATOM 4344 N N . GLN B 1 148 ? 10.492 -3.656 -9.492 1 92.31 148 GLN B N 1
ATOM 4345 C CA . GLN B 1 148 ? 11.922 -3.879 -9.328 1 92.31 148 GLN B CA 1
ATOM 4346 C C . GLN B 1 148 ? 12.5 -4.633 -10.523 1 92.31 148 GLN B C 1
ATOM 4348 O O . GLN B 1 148 ? 13.562 -4.273 -11.031 1 92.31 148 GLN B O 1
ATOM 4353 N N . LYS B 1 149 ? 11.812 -5.695 -10.93 1 90.69 149 LYS B N 1
ATOM 4354 C CA . LYS B 1 149 ? 12.258 -6.488 -12.07 1 90.69 149 LYS B CA 1
ATOM 4355 C C . LYS B 1 149 ? 12.289 -5.645 -13.344 1 90.69 149 LYS B C 1
ATOM 4357 O O . LYS B 1 149 ? 13.102 -5.891 -14.242 1 90.69 149 LYS B O 1
ATOM 4362 N N . GLY B 1 150 ? 11.359 -4.711 -13.438 1 92.94 150 GLY B N 1
ATOM 4363 C CA . GLY B 1 150 ? 11.336 -3.812 -14.586 1 92.94 150 GLY B CA 1
ATOM 4364 C C . GLY B 1 150 ? 12.391 -2.729 -14.516 1 92.94 150 GLY B C 1
ATOM 4365 O O . GLY B 1 150 ? 12.625 -2.023 -15.5 1 92.94 150 GLY B O 1
ATOM 4366 N N . GLY B 1 151 ? 12.992 -2.576 -13.375 1 90.31 151 GLY B N 1
ATOM 4367 C CA . GLY B 1 151 ? 14.039 -1.578 -13.211 1 90.31 151 GLY B CA 1
ATOM 4368 C C . GLY B 1 151 ? 13.5 -0.201 -12.867 1 90.31 151 GLY B C 1
ATOM 4369 O O . GLY B 1 151 ? 14.258 0.77 -12.812 1 90.31 151 GLY B O 1
ATOM 4370 N N . LEU B 1 152 ? 12.25 -0.068 -12.656 1 90.19 152 LEU B N 1
ATOM 4371 C CA . LEU B 1 152 ? 11.648 1.229 -12.375 1 90.19 152 LEU B CA 1
ATOM 4372 C C . LEU B 1 152 ? 11.945 1.666 -10.938 1 90.19 152 LEU B C 1
ATOM 4374 O O . LEU B 1 152 ? 12.055 2.861 -10.664 1 90.19 152 LEU B O 1
ATOM 4378 N N . ILE B 1 153 ? 11.969 0.748 -10.039 1 89.5 153 ILE B N 1
ATOM 4379 C CA . ILE B 1 153 ? 12.297 1.025 -8.641 1 89.5 153 ILE B CA 1
ATOM 4380 C C . ILE B 1 153 ? 13.656 0.427 -8.305 1 89.5 153 ILE B C 1
ATOM 4382 O O . ILE B 1 153 ? 13.906 -0.753 -8.562 1 89.5 153 ILE B O 1
ATOM 4386 N N . VAL B 1 154 ? 14.453 1.246 -7.742 1 83.38 154 VAL B N 1
ATOM 4387 C CA . VAL B 1 154 ? 15.812 0.826 -7.41 1 83.38 154 VAL B CA 1
ATOM 4388 C C . VAL B 1 154 ? 16.141 1.216 -5.969 1 83.38 154 VAL B C 1
ATOM 4390 O O . VAL B 1 154 ? 15.367 1.936 -5.328 1 83.38 154 VAL B O 1
ATOM 4393 N N . SER B 1 155 ? 17.188 0.708 -5.488 1 77 155 SER B N 1
ATOM 4394 C CA . SER B 1 155 ? 17.625 0.971 -4.117 1 77 155 SER B CA 1
ATOM 4395 C C . SER B 1 155 ? 18.188 2.379 -3.973 1 77 155 SER B C 1
ATOM 4397 O O . SER B 1 155 ? 18.734 2.934 -4.93 1 77 155 SER B O 1
ATOM 4399 N N . SER B 1 156 ? 17.812 2.936 -2.822 1 73.38 156 SER B N 1
ATOM 4400 C CA . SER B 1 156 ? 18.391 4.227 -2.457 1 73.38 156 SER B CA 1
ATOM 4401 C C . SER B 1 156 ? 18.984 4.191 -1.057 1 73.38 156 SER B C 1
ATOM 4403 O O . SER B 1 156 ? 18.422 3.578 -0.148 1 73.38 156 SER B O 1
ATOM 4405 N N . ALA B 1 157 ? 20.078 4.777 -0.884 1 69.19 157 ALA B N 1
ATOM 4406 C CA . ALA B 1 157 ? 20.75 4.828 0.417 1 69.19 157 ALA B CA 1
ATOM 4407 C C . ALA B 1 157 ? 19.984 5.727 1.387 1 69.19 157 ALA B C 1
ATOM 4409 O O . ALA B 1 157 ? 19.969 5.473 2.594 1 69.19 157 ALA B O 1
ATOM 4410 N N . THR B 1 158 ? 19.312 6.68 0.853 1 60.97 158 THR B N 1
ATOM 4411 C CA . THR B 1 158 ? 18.688 7.68 1.713 1 60.97 158 THR B CA 1
ATOM 4412 C C . THR B 1 158 ? 17.219 7.34 1.955 1 60.97 158 THR B C 1
ATOM 4414 O O . THR B 1 158 ? 16.719 7.445 3.082 1 60.97 158 THR B O 1
ATOM 4417 N N . THR B 1 159 ? 16.578 6.852 0.932 1 70.25 159 THR B N 1
ATOM 4418 C CA . THR B 1 159 ? 15.133 6.688 1.031 1 70.25 159 THR B CA 1
ATOM 4419 C C . THR B 1 159 ? 14.75 5.211 0.949 1 70.25 159 THR B C 1
ATOM 4421 O O . THR B 1 159 ? 13.57 4.871 0.897 1 70.25 159 THR B O 1
ATOM 4424 N N . LEU B 1 160 ? 15.695 4.305 0.883 1 73.19 160 LEU B N 1
ATOM 4425 C CA . LEU B 1 160 ? 15.547 2.859 0.755 1 73.19 160 LEU B CA 1
ATOM 4426 C C . LEU B 1 160 ? 15.102 2.48 -0.652 1 73.19 160 LEU B C 1
ATOM 4428 O O . LEU B 1 160 ? 15.664 1.564 -1.26 1 73.19 160 LEU B O 1
ATOM 4432 N N . VAL B 1 161 ? 14.102 3.324 -1.238 1 79.38 161 VAL B N 1
ATOM 4433 C CA . VAL B 1 161 ? 13.586 3.084 -2.582 1 79.38 161 VAL B CA 1
ATOM 4434 C C . VAL B 1 161 ? 13.555 4.395 -3.365 1 79.38 161 VAL B C 1
ATOM 4436 O O . VAL B 1 161 ? 13.43 5.473 -2.779 1 79.38 161 VAL B O 1
ATOM 4439 N N . GLN B 1 162 ? 13.797 4.32 -4.648 1 77.25 162 GLN B N 1
ATOM 4440 C CA . GLN B 1 162 ? 13.695 5.492 -5.512 1 77.25 162 GLN B CA 1
ATOM 4441 C C . GLN B 1 162 ? 13.367 5.09 -6.949 1 77.25 162 GLN B C 1
ATOM 4443 O O . GLN B 1 162 ? 13.469 3.916 -7.309 1 77.25 162 GLN B O 1
ATOM 4448 N N . LEU B 1 163 ? 13 6.102 -7.691 1 82.19 163 LEU B N 1
ATOM 4449 C CA . LEU B 1 163 ? 12.75 5.895 -9.109 1 82.19 163 LEU B CA 1
ATOM 4450 C C . LEU B 1 163 ? 14.055 5.668 -9.867 1 82.19 163 LEU B C 1
ATOM 4452 O O . LEU B 1 163 ? 15.031 6.383 -9.656 1 82.19 163 LEU B O 1
ATOM 4456 N N . GLY B 1 164 ? 14.047 4.711 -10.688 1 78.19 164 GLY B N 1
ATOM 4457 C CA . GLY B 1 164 ? 15.211 4.434 -11.508 1 78.19 164 GLY B CA 1
ATOM 4458 C C . GLY B 1 164 ? 15.375 5.406 -12.656 1 78.19 164 GLY B C 1
ATOM 4459 O O . GLY B 1 164 ? 14.5 6.238 -12.906 1 78.19 164 GLY B O 1
ATOM 4460 N N . LYS B 1 165 ? 16.531 5.27 -13.359 1 83.81 165 LYS B N 1
ATOM 4461 C CA . LYS B 1 165 ? 16.797 6.109 -14.523 1 83.81 165 LYS B CA 1
ATOM 4462 C C . LYS B 1 165 ? 15.875 5.754 -15.688 1 83.81 165 LYS B C 1
ATOM 4464 O O . LYS B 1 165 ? 15.969 4.66 -16.25 1 83.81 165 LYS B O 1
ATOM 4469 N N . LEU B 1 166 ? 15.055 6.648 -16.047 1 85.44 166 LEU B N 1
ATOM 4470 C CA . LEU B 1 166 ? 14.023 6.41 -17.062 1 85.44 166 LEU B CA 1
ATOM 4471 C C . LEU B 1 166 ? 14.656 6.211 -18.438 1 85.44 166 LEU B C 1
ATOM 4473 O O . LEU B 1 166 ? 14.023 5.66 -19.328 1 85.44 166 LEU B O 1
ATOM 4477 N N . THR B 1 167 ? 15.852 6.578 -18.594 1 85.19 167 THR B N 1
ATOM 4478 C CA . THR B 1 167 ? 16.5 6.469 -19.891 1 85.19 167 THR B CA 1
ATOM 4479 C C . THR B 1 167 ? 17.172 5.102 -20.047 1 85.19 167 THR B C 1
ATOM 4481 O O . THR B 1 167 ? 17.641 4.758 -21.125 1 85.19 167 THR B O 1
ATOM 4484 N N . ASP B 1 168 ? 17.266 4.355 -19 1 89.38 168 ASP B N 1
ATOM 4485 C CA . ASP B 1 168 ? 17.797 2.998 -19.094 1 89.38 168 ASP B CA 1
ATOM 4486 C C . ASP B 1 168 ? 17 2.152 -20.078 1 89.38 168 ASP B C 1
ATOM 4488 O O . ASP B 1 168 ? 15.766 2.123 -20.016 1 89.38 168 ASP B O 1
ATOM 4492 N N . PRO B 1 169 ? 17.672 1.57 -20.984 1 90.31 169 PRO B N 1
ATOM 4493 C CA . PRO B 1 169 ? 16.969 0.76 -21.984 1 90.31 169 PRO B CA 1
ATOM 4494 C C . PRO B 1 169 ? 16.078 -0.305 -21.359 1 90.31 169 PRO B C 1
ATOM 4496 O O . PRO B 1 169 ? 15.016 -0.625 -21.906 1 90.31 169 PRO B O 1
ATOM 4499 N N . HIS B 1 170 ? 16.516 -0.879 -20.312 1 91.75 170 HIS B N 1
ATOM 4500 C CA . HIS B 1 170 ? 15.695 -1.864 -19.609 1 91.75 170 HIS B CA 1
ATOM 4501 C C . HIS B 1 170 ? 14.383 -1.254 -19.125 1 91.75 170 HIS B C 1
ATOM 4503 O O . HIS B 1 170 ? 13.328 -1.884 -19.234 1 91.75 170 HIS B O 1
ATOM 4509 N N . VAL B 1 171 ? 14.461 -0.095 -18.641 1 92.88 171 VAL B N 1
ATOM 4510 C CA . VAL B 1 171 ? 13.273 0.591 -18.125 1 92.88 171 VAL B CA 1
ATOM 4511 C C . VAL B 1 171 ? 12.367 0.991 -19.297 1 92.88 171 VAL B C 1
ATOM 4513 O O . VAL B 1 171 ? 11.148 0.884 -19.203 1 92.88 171 VAL B O 1
ATOM 4516 N N . LEU B 1 172 ? 12.938 1.449 -20.344 1 92.88 172 LEU B N 1
ATOM 4517 C CA . LEU B 1 172 ? 12.156 1.828 -21.516 1 92.88 172 LEU B CA 1
ATOM 4518 C C . LEU B 1 172 ? 11.43 0.622 -22.109 1 92.88 172 LEU B C 1
ATOM 4520 O O . LEU B 1 172 ? 10.266 0.726 -22.5 1 92.88 172 LEU B O 1
ATOM 4524 N N . ALA B 1 173 ? 12.203 -0.45 -22.203 1 93.69 173 ALA B N 1
ATOM 4525 C CA . ALA B 1 173 ? 11.57 -1.679 -22.672 1 93.69 173 ALA B CA 1
ATOM 4526 C C . ALA B 1 173 ? 10.406 -2.078 -21.781 1 93.69 173 ALA B C 1
ATOM 4528 O O . ALA B 1 173 ? 9.359 -2.502 -22.266 1 93.69 173 ALA B O 1
ATOM 4529 N N . PHE B 1 174 ? 10.609 -1.969 -20.5 1 95.25 174 PHE B N 1
ATOM 4530 C CA . PHE B 1 174 ? 9.562 -2.271 -19.531 1 95.25 174 PHE B CA 1
ATOM 4531 C C . PHE B 1 174 ? 8.352 -1.368 -19.734 1 95.25 174 PHE B C 1
ATOM 4533 O O . PHE B 1 174 ? 7.215 -1.841 -19.75 1 95.25 174 PHE B O 1
ATOM 4540 N N . LEU B 1 175 ? 8.547 -0.074 -19.922 1 95 175 LEU B N 1
ATOM 4541 C CA . LEU B 1 175 ? 7.457 0.888 -20.062 1 95 175 LEU B CA 1
ATOM 4542 C C . LEU B 1 175 ? 6.656 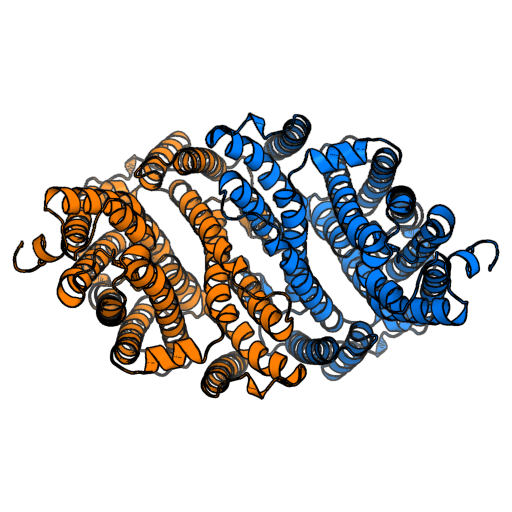0.622 -21.328 1 95 175 LEU B C 1
ATOM 4544 O O . LEU B 1 175 ? 5.426 0.685 -21.328 1 95 175 LEU B O 1
ATOM 4548 N N . ILE B 1 176 ? 7.32 0.342 -22.359 1 95.31 176 ILE B N 1
ATOM 4549 C CA . ILE B 1 176 ? 6.648 0.045 -23.625 1 95.31 176 ILE B CA 1
ATOM 4550 C C . ILE B 1 176 ? 5.82 -1.229 -23.484 1 95.31 176 ILE B C 1
ATOM 4552 O O . ILE B 1 176 ? 4.66 -1.274 -23.906 1 95.31 176 ILE B O 1
ATOM 4556 N N . THR B 1 177 ? 6.457 -2.254 -22.906 1 96.06 177 THR B N 1
ATOM 4557 C CA . THR B 1 177 ? 5.746 -3.512 -22.719 1 96.06 177 THR B CA 1
ATOM 4558 C C . THR B 1 177 ? 4.543 -3.312 -21.797 1 96.06 177 THR B C 1
ATOM 4560 O O . THR B 1 177 ? 3.51 -3.963 -21.969 1 96.06 177 THR B O 1
ATOM 4563 N N . MET B 1 178 ? 4.691 -2.459 -20.766 1 96.56 178 MET B N 1
ATOM 4564 C CA . MET B 1 178 ? 3.594 -2.16 -19.859 1 96.56 178 MET B CA 1
ATOM 4565 C C . MET B 1 178 ? 2.408 -1.561 -20.594 1 96.56 178 MET B C 1
ATOM 4567 O O . MET B 1 178 ? 1.26 -1.938 -20.359 1 96.56 178 MET B O 1
ATOM 4571 N N . ILE B 1 179 ? 2.666 -0.673 -21.484 1 96.38 179 ILE B N 1
ATOM 4572 C CA . ILE B 1 179 ? 1.62 -0.026 -22.266 1 96.38 179 ILE B CA 1
ATOM 4573 C C . ILE B 1 179 ? 0.939 -1.056 -23.172 1 96.38 179 ILE B C 1
ATOM 4575 O O . ILE B 1 179 ? -0.29 -1.084 -23.266 1 96.38 179 ILE B O 1
ATOM 4579 N N . ILE B 1 180 ? 1.722 -1.898 -23.75 1 96.19 180 ILE B N 1
ATOM 4580 C CA . ILE B 1 180 ? 1.189 -2.938 -24.625 1 96.19 180 ILE B CA 1
ATOM 4581 C C . ILE B 1 180 ? 0.306 -3.889 -23.812 1 96.19 180 ILE B C 1
ATOM 4583 O O . ILE B 1 180 ? -0.808 -4.215 -24.234 1 96.19 180 ILE B O 1
ATOM 4587 N N . THR B 1 181 ? 0.842 -4.305 -22.719 1 96.19 181 THR B N 1
ATOM 4588 C CA . THR B 1 181 ? 0.109 -5.246 -21.875 1 96.19 181 THR B CA 1
ATOM 4589 C C . THR B 1 181 ? -1.209 -4.637 -21.406 1 96.19 181 THR B C 1
ATOM 4591 O O . THR B 1 181 ? -2.246 -5.305 -21.406 1 96.19 181 THR B O 1
ATOM 4594 N N . LEU B 1 182 ? -1.115 -3.426 -21.016 1 96.38 182 LEU B N 1
ATOM 4595 C CA . LEU B 1 182 ? -2.316 -2.734 -20.547 1 96.38 182 LEU B CA 1
ATOM 4596 C C . LEU B 1 182 ? -3.342 -2.631 -21.672 1 96.38 182 LEU B C 1
ATOM 4598 O O . LEU B 1 182 ? -4.539 -2.83 -21.453 1 96.38 182 LEU B O 1
ATOM 4602 N N . CYS B 1 183 ? -2.91 -2.328 -22.812 1 96.19 183 CYS B N 1
ATOM 4603 C CA . CYS B 1 183 ? -3.781 -2.229 -23.984 1 96.19 183 CYS B CA 1
ATOM 4604 C C . CYS B 1 183 ? -4.457 -3.562 -24.266 1 96.19 183 CYS B C 1
ATOM 4606 O O . CYS B 1 183 ? -5.68 -3.627 -24.406 1 96.19 183 CYS B O 1
ATOM 4608 N N . LEU B 1 184 ? -3.686 -4.602 -24.312 1 95.94 184 LEU B N 1
ATOM 4609 C CA . LEU B 1 184 ? -4.211 -5.93 -24.625 1 95.94 184 LEU B CA 1
ATOM 4610 C C . LEU B 1 184 ? -5.188 -6.387 -23.547 1 95.94 184 LEU B C 1
ATOM 4612 O O . LEU B 1 184 ? -6.23 -6.965 -23.844 1 95.94 184 LEU B O 1
ATOM 4616 N N . PHE B 1 185 ? -4.836 -6.105 -22.344 1 94.19 185 PHE B N 1
ATOM 4617 C CA . PHE B 1 185 ? -5.66 -6.539 -21.219 1 94.19 185 PHE B CA 1
ATOM 4618 C C . PHE B 1 185 ? -6.992 -5.805 -21.203 1 94.19 185 PHE B C 1
ATOM 4620 O O . PHE B 1 185 ? -8.047 -6.418 -21.016 1 94.19 185 PHE B O 1
ATOM 4627 N N . LEU B 1 186 ? -6.984 -4.531 -21.406 1 95 186 LEU B N 1
ATOM 4628 C CA . LEU B 1 186 ? -8.195 -3.719 -21.359 1 95 186 LEU B CA 1
ATOM 4629 C C . LEU B 1 186 ? -9.094 -4 -22.547 1 95 186 LEU B C 1
ATOM 4631 O O . LEU B 1 186 ? -10.312 -3.826 -22.484 1 95 186 LEU B O 1
ATOM 4635 N N . LYS B 1 187 ? -8.508 -4.434 -23.641 1 93.88 187 LYS B N 1
ATOM 4636 C CA . LYS B 1 187 ? -9.289 -4.793 -24.812 1 93.88 187 LYS B CA 1
ATOM 4637 C C . LYS B 1 187 ? -9.812 -6.219 -24.719 1 93.88 187 LYS B C 1
ATOM 4639 O O . LYS B 1 187 ? -10.508 -6.699 -25.609 1 93.88 187 LYS B O 1
ATOM 4644 N N . ASP B 1 188 ? -9.445 -6.887 -23.672 1 89.5 188 ASP B N 1
ATOM 4645 C CA . ASP B 1 188 ? -9.922 -8.234 -23.391 1 89.5 188 ASP B CA 1
ATOM 4646 C C . ASP B 1 188 ? -9.523 -9.211 -24.484 1 89.5 188 ASP B C 1
ATOM 4648 O O . ASP B 1 188 ? -10.359 -9.977 -24.984 1 89.5 188 ASP B O 1
ATOM 4652 N N . ILE B 1 189 ? -8.336 -9.07 -24.922 1 90.5 189 ILE B N 1
ATOM 4653 C CA . ILE B 1 189 ? -7.816 -9.992 -25.922 1 90.5 189 ILE B CA 1
ATOM 4654 C C . ILE B 1 189 ? -7.445 -11.32 -25.266 1 90.5 189 ILE B C 1
ATOM 4656 O O . ILE B 1 189 ? -6.73 -11.344 -24.266 1 90.5 189 ILE B O 1
ATOM 4660 N N . PRO B 1 190 ? -7.934 -12.406 -25.781 1 86.75 190 PRO B N 1
ATOM 4661 C CA . PRO B 1 190 ? -7.547 -13.703 -25.203 1 86.75 190 PRO B CA 1
ATOM 4662 C C . PRO B 1 190 ? -6.039 -13.93 -25.234 1 86.75 190 PRO B C 1
ATOM 4664 O O . PRO B 1 190 ? -5.398 -13.688 -26.266 1 86.75 190 PRO B O 1
ATOM 4667 N N . GLY B 1 191 ? -5.496 -14.398 -24.109 1 89.94 191 GLY B N 1
ATOM 4668 C CA . GLY B 1 191 ? -4.062 -14.625 -24.047 1 89.94 191 GLY B CA 1
ATOM 4669 C C . GLY B 1 191 ? -3.256 -13.336 -23.984 1 89.94 191 GLY B C 1
ATOM 4670 O O . GLY B 1 191 ? -2.115 -13.297 -24.453 1 89.94 191 GLY B O 1
ATOM 4671 N N . ALA B 1 192 ? -3.865 -12.344 -23.484 1 93.31 192 ALA B N 1
ATOM 4672 C CA . ALA B 1 192 ? -3.25 -11.023 -23.438 1 93.31 192 ALA B CA 1
ATOM 4673 C C . ALA B 1 192 ? -1.871 -11.086 -22.781 1 93.31 192 ALA B C 1
ATOM 4675 O O . ALA B 1 192 ? -0.915 -10.492 -23.281 1 93.31 192 ALA B O 1
ATOM 4676 N N . PHE B 1 193 ? -1.719 -11.852 -21.766 1 93.25 193 PHE B N 1
ATOM 4677 C CA . PHE B 1 193 ? -0.452 -11.914 -21.047 1 93.25 193 PHE B CA 1
ATOM 4678 C C . PHE B 1 193 ? 0.605 -12.641 -21.859 1 93.25 193 PHE B C 1
ATOM 4680 O O . PHE B 1 193 ? 1.769 -12.234 -21.891 1 93.25 193 PHE B O 1
ATOM 4687 N N . LEU B 1 194 ? 0.192 -13.68 -22.531 1 92.25 194 LEU B N 1
ATOM 4688 C CA . LEU B 1 194 ? 1.125 -14.414 -23.375 1 92.25 194 LEU B CA 1
ATOM 4689 C C . LEU B 1 194 ? 1.619 -13.547 -24.516 1 92.25 194 LEU B C 1
ATOM 4691 O O . LEU B 1 194 ? 2.818 -13.5 -24.797 1 92.25 194 LEU B O 1
ATOM 4695 N N . ILE B 1 195 ? 0.707 -12.867 -25.156 1 94.19 195 ILE B N 1
ATOM 4696 C CA . ILE B 1 195 ? 1.058 -11.984 -26.25 1 94.19 195 ILE B CA 1
ATOM 4697 C C . ILE B 1 195 ? 1.979 -10.875 -25.75 1 94.19 195 ILE B C 1
ATOM 4699 O O . ILE B 1 195 ? 2.93 -10.492 -26.438 1 94.19 195 ILE B O 1
ATOM 4703 N N . SER B 1 196 ? 1.675 -10.406 -24.594 1 95.25 196 SER B N 1
ATOM 4704 C CA . SER B 1 196 ? 2.49 -9.352 -24 1 95.25 196 SER B CA 1
ATOM 4705 C C . SER B 1 196 ? 3.918 -9.828 -23.766 1 95.25 196 SER B C 1
ATOM 4707 O O . SER B 1 196 ? 4.875 -9.086 -24 1 95.25 196 SER B O 1
ATOM 4709 N N . ILE B 1 197 ? 4.066 -11.031 -23.234 1 93.88 197 ILE B N 1
ATOM 4710 C CA . ILE B 1 197 ? 5.391 -11.594 -23 1 93.88 197 ILE B CA 1
ATOM 4711 C C . ILE B 1 197 ? 6.164 -11.695 -24.312 1 93.88 197 ILE B C 1
ATOM 4713 O O . ILE B 1 197 ? 7.344 -11.336 -24.375 1 93.88 197 ILE B O 1
ATOM 4717 N N . PHE B 1 198 ? 5.5 -12.102 -25.297 1 93.44 198 PHE B N 1
ATOM 4718 C CA . PHE B 1 198 ? 6.125 -12.25 -26.609 1 93.44 198 PHE B CA 1
ATOM 4719 C C . PHE B 1 198 ? 6.559 -10.898 -27.156 1 93.44 198 PHE B C 1
ATOM 4721 O O . PHE B 1 198 ? 7.707 -10.734 -27.578 1 93.44 198 PHE B O 1
ATOM 4728 N N . LEU B 1 199 ? 5.68 -9.984 -27.156 1 94.81 199 LEU B N 1
ATOM 4729 C CA . LEU B 1 199 ? 5.977 -8.656 -27.672 1 94.81 199 LEU B CA 1
ATOM 4730 C C . LEU B 1 199 ? 7.012 -7.949 -26.812 1 94.81 199 LEU B C 1
ATOM 4732 O O . LEU B 1 199 ? 7.84 -7.191 -27.312 1 94.81 199 LEU B O 1
ATOM 4736 N N . GLY B 1 200 ? 6.887 -8.18 -25.531 1 94.25 200 GLY B N 1
ATOM 4737 C CA . GLY B 1 200 ? 7.887 -7.609 -24.641 1 94.25 200 GLY B CA 1
ATOM 4738 C C . GLY B 1 200 ? 9.281 -8.156 -24.891 1 94.25 200 GLY B C 1
ATOM 4739 O O . GLY B 1 200 ? 10.266 -7.418 -24.781 1 94.25 200 GLY B O 1
ATOM 4740 N N . THR B 1 201 ? 9.32 -9.398 -25.188 1 93 201 THR B N 1
ATOM 4741 C CA . THR B 1 201 ? 10.609 -10.016 -25.516 1 93 201 THR B CA 1
ATOM 4742 C C . THR B 1 201 ? 11.18 -9.438 -26.797 1 93 201 THR B C 1
ATOM 4744 O O . THR B 1 201 ? 12.375 -9.156 -26.875 1 93 201 THR B O 1
ATOM 4747 N N . ILE B 1 202 ? 10.328 -9.234 -27.719 1 93.44 202 ILE B N 1
ATOM 4748 C CA . ILE B 1 202 ? 10.75 -8.641 -28.984 1 93.44 202 ILE B CA 1
ATOM 4749 C C . ILE B 1 202 ? 11.266 -7.223 -28.75 1 93.44 202 ILE B C 1
ATOM 4751 O O . ILE B 1 202 ? 12.297 -6.828 -29.297 1 93.44 202 ILE B O 1
ATOM 4755 N N . THR B 1 203 ? 10.516 -6.512 -27.969 1 93.94 203 THR B N 1
ATOM 4756 C CA . THR B 1 203 ? 10.93 -5.152 -27.641 1 93.94 203 THR B CA 1
ATOM 4757 C C . THR B 1 203 ? 12.281 -5.152 -26.938 1 93.94 203 THR B C 1
ATOM 4759 O O . THR B 1 203 ? 13.125 -4.293 -27.203 1 93.94 203 THR B O 1
ATOM 4762 N N . SER B 1 204 ? 12.461 -6.062 -26.078 1 92.19 204 SER B N 1
ATOM 4763 C CA . SER B 1 204 ? 13.719 -6.152 -25.344 1 92.19 204 SER B CA 1
ATOM 4764 C C . SER B 1 204 ? 14.883 -6.52 -26.25 1 92.19 204 SER B C 1
ATOM 4766 O O . SER B 1 204 ? 16.016 -6.074 -26.047 1 92.19 204 SER B O 1
ATOM 4768 N N . ILE B 1 205 ? 14.641 -7.301 -27.203 1 89.94 205 ILE B N 1
ATOM 4769 C CA . ILE B 1 205 ? 15.656 -7.648 -28.188 1 89.94 205 ILE B CA 1
ATOM 4770 C C . ILE B 1 205 ? 16.031 -6.41 -29 1 89.94 205 ILE B C 1
ATOM 4772 O O . ILE B 1 205 ? 17.203 -6.152 -29.25 1 89.94 205 ILE B O 1
ATOM 4776 N N . ALA B 1 206 ? 15.062 -5.652 -29.328 1 90.62 206 ALA B N 1
ATOM 4777 C CA . ALA B 1 206 ? 15.273 -4.441 -30.109 1 90.62 206 ALA B CA 1
ATOM 4778 C C . ALA B 1 206 ? 16.125 -3.426 -29.344 1 90.62 206 ALA B C 1
ATOM 4780 O O . ALA B 1 206 ? 16.891 -2.676 -29.953 1 90.62 206 ALA B O 1
ATOM 4781 N N . PHE B 1 207 ? 16 -3.455 -28.047 1 90.94 207 PHE B N 1
ATOM 4782 C CA . PHE B 1 207 ? 16.75 -2.518 -27.219 1 90.94 207 PHE B CA 1
ATOM 4783 C C . PHE B 1 207 ? 18.109 -3.109 -26.828 1 90.94 207 PHE B C 1
ATOM 4785 O O . PHE B 1 207 ? 18.875 -2.484 -26.094 1 90.94 207 PHE B O 1
ATOM 4792 N N . GLY B 1 208 ? 18.406 -4.328 -27.141 1 83.5 208 GLY B N 1
ATOM 4793 C CA . GLY B 1 208 ? 19.703 -4.961 -26.938 1 83.5 208 GLY B CA 1
ATOM 4794 C C . GLY B 1 208 ? 19.844 -5.59 -25.562 1 83.5 208 GLY B C 1
ATOM 4795 O O . GLY B 1 208 ? 20.953 -5.805 -25.078 1 83.5 208 GLY B O 1
ATOM 4796 N N . ILE B 1 209 ? 18.766 -5.824 -25 1 82.06 209 ILE B N 1
ATOM 4797 C CA . ILE B 1 209 ? 18.781 -6.367 -23.641 1 82.06 209 ILE B CA 1
ATOM 4798 C C . ILE B 1 209 ? 18.969 -7.883 -23.703 1 82.06 209 ILE B C 1
ATOM 4800 O O . ILE B 1 209 ? 19.719 -8.453 -22.891 1 82.06 209 ILE B O 1
ATOM 4804 N N . VAL B 1 210 ? 18.328 -8.523 -24.656 1 79.81 210 VAL B N 1
ATOM 4805 C CA . VAL B 1 210 ? 18.391 -9.977 -24.797 1 79.81 210 VAL B CA 1
ATOM 4806 C C . VAL B 1 210 ? 19.422 -10.352 -25.859 1 79.81 210 VAL B C 1
ATOM 4808 O O . VAL B 1 210 ? 19.422 -9.789 -26.953 1 79.81 210 VAL B O 1
ATOM 4811 N N . ASP B 1 211 ? 20.344 -11.141 -25.344 1 69.94 211 ASP B N 1
ATOM 4812 C CA . ASP B 1 211 ? 21.344 -11.633 -26.297 1 69.94 211 ASP B CA 1
ATOM 4813 C C . ASP B 1 211 ? 20.812 -12.844 -27.047 1 69.94 211 ASP B C 1
ATOM 4815 O O . ASP B 1 211 ? 20.641 -13.922 -26.484 1 69.94 211 ASP B O 1
ATOM 4819 N N . LEU B 1 212 ? 20.5 -12.695 -28.219 1 68.69 212 LEU B N 1
ATOM 4820 C CA . LEU B 1 212 ? 19.969 -13.75 -29.078 1 68.69 212 LEU B CA 1
ATOM 4821 C C . LEU B 1 212 ? 21.031 -14.836 -29.312 1 68.69 212 LEU B C 1
ATOM 4823 O O . LEU B 1 212 ? 20.688 -15.984 -29.625 1 68.69 212 LEU B O 1
ATOM 4827 N N . GLY B 1 213 ? 22.172 -14.461 -29.172 1 58.41 213 GLY B N 1
ATOM 4828 C CA . GLY B 1 213 ? 23.219 -15.453 -29.375 1 58.41 213 GLY B CA 1
ATOM 4829 C C . GLY B 1 213 ? 23.203 -16.562 -28.328 1 58.41 213 GLY B C 1
ATOM 4830 O O . GLY B 1 213 ? 23.688 -17.672 -28.594 1 58.41 213 GLY B O 1
ATOM 4831 N N . ALA B 1 214 ? 22.562 -16.328 -27.297 1 57.78 214 ALA B N 1
ATOM 4832 C CA . ALA B 1 214 ? 22.547 -17.297 -26.203 1 57.78 214 ALA B CA 1
ATOM 4833 C C . ALA B 1 214 ? 21.422 -18.312 -26.375 1 57.78 214 ALA B C 1
ATOM 4835 O O . ALA B 1 214 ? 21.297 -19.25 -25.594 1 57.78 214 ALA B O 1
ATOM 4836 N N . ILE B 1 215 ? 20.672 -18.062 -27.344 1 60.47 215 ILE B N 1
ATOM 4837 C CA . ILE B 1 215 ? 19.562 -19 -27.594 1 60.47 215 ILE B CA 1
ATOM 4838 C C . ILE B 1 215 ? 20.125 -20.359 -28.016 1 60.47 215 ILE B C 1
ATOM 4840 O O . ILE B 1 215 ? 20.797 -20.453 -29.047 1 60.47 215 ILE B O 1
ATOM 4844 N N . LYS B 1 216 ? 20.406 -21.266 -27.141 1 56.69 216 LYS B N 1
ATOM 4845 C CA . LYS B 1 216 ? 20.75 -22.641 -27.484 1 56.69 216 LYS B CA 1
ATOM 4846 C C . LYS B 1 216 ? 19.5 -23.5 -27.672 1 56.69 216 LYS B C 1
ATOM 4848 O O . LYS B 1 216 ? 18.719 -23.656 -26.734 1 56.69 216 LYS B O 1
ATOM 4853 N N . PHE B 1 217 ? 18.938 -23.578 -28.891 1 58.34 217 PHE B N 1
ATOM 4854 C CA . PHE B 1 217 ? 17.781 -24.406 -29.219 1 58.34 217 PHE B CA 1
ATOM 4855 C C . PHE B 1 217 ? 17.984 -25.844 -28.719 1 58.34 217 PHE B C 1
ATOM 4857 O O . PHE B 1 217 ? 18.594 -26.656 -29.406 1 58.34 217 PHE B O 1
ATOM 4864 N N . GLY B 1 218 ? 18.578 -26.047 -27.625 1 53.88 218 GLY B N 1
ATOM 4865 C CA . GLY B 1 218 ? 18.703 -27.422 -27.203 1 53.88 218 GLY B CA 1
ATOM 4866 C C . GLY B 1 218 ? 17.5 -27.938 -26.453 1 53.88 218 GLY B C 1
ATOM 4867 O O . GLY B 1 218 ? 16.625 -27.156 -26.078 1 53.88 218 GLY B O 1
ATOM 4868 N N . LEU B 1 219 ? 17.25 -29.328 -26.516 1 59.38 219 LEU B N 1
ATOM 4869 C CA . LEU B 1 219 ? 16.234 -30.031 -25.719 1 59.38 219 LEU B CA 1
ATOM 4870 C C . LEU B 1 219 ? 16.359 -29.641 -24.25 1 59.38 219 LEU B C 1
ATOM 4872 O O . LEU B 1 219 ? 17.438 -29.281 -23.781 1 59.38 219 LEU B O 1
ATOM 4876 N N . PRO B 1 220 ? 15.102 -29.469 -23.531 1 63.97 220 PRO B N 1
ATOM 4877 C CA . PRO B 1 220 ? 15.156 -29.172 -22.109 1 63.97 220 PRO B CA 1
ATOM 4878 C C . PRO B 1 220 ? 16.219 -29.969 -21.375 1 63.97 220 PRO B C 1
ATOM 4880 O O . PRO B 1 220 ? 16.375 -31.172 -21.625 1 63.97 220 PRO B O 1
ATOM 4883 N N . ASN B 1 221 ? 17.203 -29.359 -20.906 1 66.44 221 ASN B N 1
ATOM 4884 C CA . ASN B 1 221 ? 18.203 -30.047 -20.109 1 66.44 221 ASN B CA 1
ATOM 4885 C C . ASN B 1 221 ? 17.594 -30.688 -18.859 1 66.44 221 ASN B C 1
ATOM 4887 O O . ASN B 1 221 ? 17.484 -30.047 -17.812 1 66.44 221 ASN B O 1
ATOM 4891 N N . PHE B 1 222 ? 17.078 -31.875 -18.969 1 77.38 222 PHE B N 1
ATOM 4892 C CA . PHE B 1 222 ? 16.469 -32.625 -17.875 1 77.38 222 PHE B CA 1
ATOM 4893 C C . PHE B 1 222 ? 17.5 -32.938 -16.797 1 77.38 222 PHE B C 1
ATOM 4895 O O . PHE B 1 222 ? 17.125 -33.25 -15.664 1 77.38 222 PHE B O 1
ATOM 4902 N N . SER B 1 223 ? 18.719 -32.75 -17.156 1 75.69 223 SER B N 1
ATOM 4903 C CA . SER B 1 223 ? 19.766 -33.031 -16.172 1 75.69 223 SER B CA 1
ATOM 4904 C C . SER B 1 223 ? 19.719 -32 -15.031 1 75.69 223 SER B C 1
ATOM 4906 O O . SER B 1 223 ? 19.906 -32.344 -13.867 1 75.69 223 SER B O 1
ATOM 4908 N N . ALA B 1 224 ? 19.359 -30.844 -15.445 1 77 224 ALA B N 1
ATOM 4909 C CA . ALA B 1 224 ? 19.281 -29.797 -14.438 1 77 224 ALA B CA 1
ATOM 4910 C C . ALA B 1 224 ? 18.078 -30.016 -13.516 1 77 224 ALA B C 1
ATOM 4912 O O . ALA B 1 224 ? 18.094 -29.594 -12.359 1 77 224 ALA B O 1
ATOM 4913 N N . TYR B 1 225 ? 17.188 -30.703 -13.961 1 84.88 225 TYR B N 1
ATOM 4914 C CA . TYR B 1 225 ? 15.977 -30.953 -13.18 1 84.88 225 TYR B CA 1
ATOM 4915 C C . TYR B 1 225 ? 16.234 -31.984 -12.086 1 84.88 225 TYR B C 1
ATOM 4917 O O . TYR B 1 225 ? 15.555 -31.984 -11.055 1 84.88 225 TYR B O 1
ATOM 4925 N N . ASN B 1 226 ? 17.234 -32.719 -12.211 1 81.62 226 ASN B N 1
ATOM 4926 C CA . ASN B 1 226 ? 17.562 -33.719 -11.203 1 81.62 226 ASN B CA 1
ATOM 4927 C C . ASN B 1 226 ? 17.938 -33.062 -9.875 1 81.62 226 ASN B C 1
ATOM 4929 O O . ASN B 1 226 ? 17.781 -33.688 -8.82 1 81.62 226 ASN B O 1
ATOM 4933 N N . ASP B 1 227 ? 18.344 -31.859 -10 1 81.56 227 ASP B N 1
ATOM 4934 C CA . ASP B 1 227 ? 18.75 -31.156 -8.789 1 81.56 227 ASP B CA 1
ATOM 4935 C C . ASP B 1 227 ? 17.547 -30.578 -8.047 1 81.56 227 ASP B C 1
ATOM 4937 O O . ASP B 1 227 ? 17.672 -30.125 -6.91 1 81.56 227 ASP B O 1
ATOM 4941 N N . LEU B 1 228 ? 16.422 -30.656 -8.648 1 86.19 228 LEU B N 1
ATOM 4942 C CA . LEU B 1 228 ? 15.219 -30.109 -8.023 1 86.19 228 LEU B CA 1
ATOM 4943 C C . LEU B 1 228 ? 14.242 -31.219 -7.664 1 86.19 228 LEU B C 1
ATOM 4945 O O . LEU B 1 228 ? 13.445 -31.078 -6.73 1 86.19 228 LEU B O 1
ATOM 4949 N N . PHE B 1 229 ? 14.344 -32.281 -8.414 1 85.75 229 PHE B N 1
ATOM 4950 C CA . PHE B 1 229 ? 13.422 -33.406 -8.25 1 85.75 229 PHE B CA 1
ATOM 4951 C C . PHE B 1 229 ? 13.719 -34.156 -6.973 1 85.75 229 PHE B C 1
ATOM 4953 O O . PHE B 1 229 ? 14.781 -34.781 -6.844 1 85.75 229 PHE B O 1
ATOM 4960 N N . PHE B 1 230 ? 12.789 -34.156 -6 1 86.19 230 PHE B N 1
ATOM 4961 C CA . PHE B 1 230 ? 12.875 -34.875 -4.723 1 86.19 230 PHE B CA 1
ATOM 4962 C C . PHE B 1 230 ? 14.117 -34.438 -3.953 1 86.19 230 PHE B C 1
ATOM 4964 O O . PHE B 1 230 ? 14.844 -35.281 -3.422 1 86.19 230 PHE B O 1
ATOM 4971 N N . THR B 1 231 ? 14.422 -33.188 -3.906 1 83.25 231 THR B N 1
ATOM 4972 C CA . THR B 1 231 ? 15.633 -32.719 -3.246 1 83.25 231 THR B CA 1
ATOM 4973 C C . THR B 1 231 ? 15.289 -31.922 -1.987 1 83.25 231 THR B C 1
ATOM 4975 O O . THR B 1 231 ? 16.047 -31.047 -1.58 1 83.25 231 THR B O 1
ATOM 4978 N N . MET B 1 232 ? 14.234 -32.281 -1.419 1 88.12 232 MET B N 1
ATOM 4979 C CA . MET B 1 232 ? 13.859 -31.594 -0.182 1 88.12 232 MET B CA 1
ATOM 4980 C C . MET B 1 232 ? 14.844 -31.922 0.938 1 88.12 232 MET B C 1
ATOM 4982 O O . MET B 1 232 ? 15.32 -33.062 1.043 1 88.12 232 MET B O 1
ATOM 4986 N N . ASN B 1 233 ? 15.203 -30.922 1.673 1 89.75 233 ASN B N 1
ATOM 4987 C CA . ASN B 1 233 ? 16.094 -31.062 2.818 1 89.75 233 ASN B CA 1
ATOM 4988 C C . ASN B 1 233 ? 15.398 -30.703 4.125 1 89.75 233 ASN B C 1
ATOM 4990 O O . ASN B 1 233 ? 15.008 -29.547 4.324 1 89.75 233 ASN B O 1
ATOM 4994 N N . PHE B 1 234 ? 15.312 -31.703 5.004 1 92.25 234 PHE B N 1
ATOM 4995 C CA . PHE B 1 234 ? 14.609 -31.5 6.266 1 92.25 234 PHE B CA 1
ATOM 4996 C C . PHE B 1 234 ? 15.586 -31.109 7.371 1 92.25 234 PHE B C 1
ATOM 4998 O O . PHE B 1 234 ? 15.305 -31.328 8.555 1 92.25 234 PHE B O 1
ATOM 5005 N N . GLY B 1 235 ? 16.703 -30.594 7.004 1 86.88 235 GLY B N 1
ATOM 5006 C CA . GLY B 1 235 ? 17.75 -30.25 7.957 1 86.88 235 GLY B CA 1
ATOM 5007 C C . GLY B 1 235 ? 17.312 -29.203 8.961 1 86.88 235 GLY B C 1
ATOM 5008 O O . GLY B 1 235 ? 17.797 -29.188 10.102 1 86.88 235 GLY B O 1
ATOM 5009 N N . LYS B 1 236 ? 16.438 -28.328 8.57 1 89.88 236 LYS B N 1
ATOM 5010 C CA . LYS B 1 236 ? 16.047 -27.219 9.445 1 89.88 236 LYS B CA 1
ATOM 5011 C C . LYS B 1 236 ? 14.68 -27.469 10.07 1 89.88 236 LYS B C 1
ATOM 5013 O O . LYS B 1 236 ? 14.055 -26.547 10.594 1 89.88 236 LYS B O 1
ATOM 5018 N N . ILE B 1 237 ? 14.242 -28.672 10.102 1 91.38 237 ILE B N 1
ATOM 5019 C CA . ILE B 1 237 ? 12.93 -29.016 10.625 1 91.38 237 ILE B CA 1
ATOM 5020 C C . ILE B 1 237 ? 12.883 -28.734 12.125 1 91.38 237 ILE B C 1
ATOM 5022 O O . ILE B 1 237 ? 11.805 -28.484 12.688 1 91.38 237 ILE B O 1
ATOM 5026 N N . GLY B 1 238 ? 14.023 -28.609 12.766 1 89.75 238 GLY B N 1
ATOM 5027 C CA . GLY B 1 238 ? 14.07 -28.375 14.195 1 89.75 238 GLY B CA 1
ATOM 5028 C C . GLY B 1 238 ? 14.164 -26.891 14.547 1 89.75 238 GLY B C 1
ATOM 5029 O O . GLY B 1 238 ? 14.164 -26.531 15.727 1 89.75 238 GLY B O 1
ATOM 5030 N N . THR B 1 239 ? 14.164 -26.125 13.602 1 88.06 239 THR B N 1
ATOM 5031 C CA . THR B 1 239 ? 14.344 -24.703 13.844 1 88.06 239 THR B CA 1
ATOM 5032 C C . THR B 1 239 ? 13 -23.984 13.812 1 88.06 239 THR B C 1
ATOM 5034 O O . THR B 1 239 ? 12.062 -24.422 13.156 1 88.06 239 THR B O 1
ATOM 5037 N N . ILE B 1 240 ? 12.883 -22.859 14.453 1 86.06 240 ILE B N 1
ATOM 5038 C CA . ILE B 1 240 ? 11.664 -22.062 14.578 1 86.06 240 ILE B CA 1
ATOM 5039 C C . ILE B 1 240 ? 11.336 -21.422 13.234 1 86.06 240 ILE B C 1
ATOM 5041 O O . ILE B 1 240 ? 10.188 -21.422 12.797 1 86.06 240 ILE B O 1
ATOM 5045 N N . PRO B 1 241 ? 12.375 -20.906 12.555 1 85.81 241 PRO B N 1
ATOM 5046 C CA . PRO B 1 241 ? 12.07 -20.297 11.266 1 85.81 241 PRO B CA 1
ATOM 5047 C C . PRO B 1 241 ? 11.406 -21.281 10.297 1 85.81 241 PRO B C 1
ATOM 5049 O O . PRO B 1 241 ? 10.516 -20.891 9.531 1 85.81 241 PRO B O 1
ATOM 5052 N N . PHE B 1 242 ? 11.797 -22.5 10.383 1 92.31 242 PHE B N 1
ATOM 5053 C CA . PHE B 1 242 ? 11.211 -23.5 9.508 1 92.31 242 PHE B CA 1
ATOM 5054 C C . PHE B 1 242 ? 9.727 -23.672 9.781 1 92.31 242 PHE B C 1
ATOM 5056 O O . PHE B 1 242 ? 8.914 -23.703 8.852 1 92.31 242 PHE B O 1
ATOM 5063 N N . TRP B 1 243 ? 9.32 -23.672 10.945 1 92.25 243 TRP B N 1
ATOM 5064 C CA . TRP B 1 243 ? 7.93 -23.906 11.305 1 92.25 243 TRP B CA 1
ATOM 5065 C C . TRP B 1 243 ? 7.082 -22.672 11.086 1 92.25 243 TRP B C 1
ATOM 5067 O O . TRP B 1 243 ? 5.902 -22.766 10.727 1 92.25 243 TRP B O 1
ATOM 5077 N N . VAL B 1 244 ? 7.66 -21.547 11.305 1 89.25 244 VAL B N 1
ATOM 5078 C CA . VAL B 1 244 ? 6.93 -20.312 11.039 1 89.25 244 VAL B CA 1
ATOM 5079 C C . VAL B 1 244 ? 6.664 -20.188 9.539 1 89.25 244 VAL B C 1
ATOM 5081 O O . VAL B 1 244 ? 5.57 -19.781 9.133 1 89.25 244 VAL B O 1
ATOM 5084 N N . ALA B 1 245 ? 7.719 -20.5 8.82 1 91.38 245 ALA B N 1
ATOM 5085 C CA . ALA B 1 245 ? 7.559 -20.5 7.367 1 91.38 245 ALA B CA 1
ATOM 5086 C C . ALA B 1 245 ? 6.473 -21.484 6.938 1 91.38 245 ALA B C 1
ATOM 5088 O O . ALA B 1 245 ? 5.602 -21.141 6.133 1 91.38 245 ALA B O 1
ATOM 5089 N N . THR B 1 246 ? 6.559 -22.656 7.516 1 94.56 246 THR B N 1
ATOM 5090 C CA . THR B 1 246 ? 5.641 -23.719 7.16 1 94.56 246 THR B CA 1
ATOM 5091 C C . THR B 1 246 ? 4.211 -23.375 7.559 1 94.56 246 THR B C 1
ATOM 5093 O O . THR B 1 246 ? 3.279 -23.531 6.77 1 94.56 246 THR B O 1
ATOM 5096 N N . PHE B 1 247 ? 4.027 -22.844 8.648 1 92.19 247 PHE B N 1
ATOM 5097 C CA . PHE B 1 247 ? 2.701 -22.5 9.148 1 92.19 247 PHE B CA 1
ATOM 5098 C C . PHE B 1 247 ? 2.117 -21.328 8.359 1 92.19 247 PHE B C 1
ATOM 5100 O O . PHE B 1 247 ? 0.925 -21.312 8.047 1 92.19 247 PHE B O 1
ATOM 5107 N N . SER B 1 248 ? 2.949 -20.375 8.133 1 90.56 248 SER B N 1
ATOM 5108 C CA . SER B 1 248 ? 2.492 -19.219 7.363 1 90.56 248 SER B CA 1
ATOM 5109 C C . SER B 1 248 ? 2.064 -19.625 5.957 1 90.56 248 SER B C 1
ATOM 5111 O O . SER B 1 248 ? 1.049 -19.156 5.445 1 90.56 248 SER B O 1
ATOM 5113 N N . LEU B 1 249 ? 2.867 -20.484 5.41 1 94.69 249 LEU B N 1
ATOM 5114 C CA . LEU B 1 249 ? 2.529 -21 4.09 1 94.69 249 LEU B CA 1
ATOM 5115 C C . LEU B 1 249 ? 1.196 -21.734 4.117 1 94.69 249 LEU B C 1
ATOM 5117 O O . LEU B 1 249 ? 0.359 -21.547 3.23 1 94.69 249 LEU B O 1
ATOM 5121 N N . THR B 1 250 ? 1.018 -22.516 5.105 1 94.19 250 THR B N 1
ATOM 5122 C CA . THR B 1 250 ? -0.217 -23.281 5.25 1 94.19 250 THR B CA 1
ATOM 5123 C C . THR B 1 250 ? -1.416 -22.344 5.395 1 94.19 250 THR B C 1
ATOM 5125 O O . THR B 1 250 ? -2.447 -22.547 4.754 1 94.19 250 THR B O 1
ATOM 5128 N N . LEU B 1 251 ? -1.227 -21.359 6.172 1 89.94 251 LEU B N 1
ATOM 5129 C CA . LEU B 1 251 ? -2.309 -20.406 6.402 1 89.94 251 LEU B CA 1
ATOM 5130 C C . LEU B 1 251 ? -2.701 -19.703 5.105 1 89.94 251 LEU B C 1
ATOM 5132 O O . LEU B 1 251 ? -3.889 -19.594 4.789 1 89.94 251 LEU B O 1
ATOM 5136 N N . VAL B 1 252 ? -1.735 -19.266 4.41 1 90.56 252 VAL B N 1
ATOM 5137 C CA . VAL B 1 252 ? -1.984 -18.562 3.16 1 90.56 252 VAL B CA 1
ATOM 5138 C C . VAL B 1 252 ? -2.654 -19.5 2.156 1 90.56 252 VAL B C 1
ATOM 5140 O O . VAL B 1 252 ? -3.596 -19.094 1.463 1 90.56 252 VAL B O 1
ATOM 5143 N N . LEU B 1 253 ? -2.191 -20.703 2.105 1 94.5 253 LEU B N 1
ATOM 5144 C CA . LEU B 1 253 ? -2.748 -21.688 1.181 1 94.5 253 LEU B CA 1
ATOM 5145 C C . LEU B 1 253 ? -4.207 -21.969 1.513 1 94.5 253 LEU B C 1
ATOM 5147 O O . LEU B 1 253 ? -5.055 -22.031 0.617 1 94.5 253 LEU B O 1
ATOM 5151 N N . VAL B 1 254 ? -4.496 -22.141 2.725 1 92.5 254 VAL B N 1
ATOM 5152 C CA . VAL B 1 254 ? -5.848 -22.484 3.15 1 92.5 254 VAL B CA 1
ATOM 5153 C C . VAL B 1 254 ? -6.805 -21.344 2.836 1 92.5 254 VAL B C 1
ATOM 5155 O O . VAL B 1 254 ? -7.844 -21.547 2.207 1 92.5 254 VAL B O 1
ATOM 5158 N N . PHE B 1 255 ? -6.449 -20.156 3.168 1 88.5 255 PHE B N 1
ATOM 5159 C CA . PHE B 1 255 ? -7.355 -19.031 3.029 1 88.5 255 PHE B CA 1
ATOM 5160 C C . PHE B 1 255 ? -7.512 -18.641 1.563 1 88.5 255 PHE B C 1
ATOM 5162 O O . PHE B 1 255 ? -8.609 -18.297 1.12 1 88.5 255 PHE B O 1
ATOM 5169 N N . GLU B 1 256 ? -6.418 -18.656 0.917 1 87.94 256 GLU B N 1
ATOM 5170 C CA . GLU B 1 256 ? -6.473 -18.297 -0.5 1 87.94 256 GLU B CA 1
ATOM 5171 C C . GLU B 1 256 ? -7.328 -19.297 -1.281 1 87.94 256 GLU B C 1
ATOM 5173 O O . GLU B 1 256 ? -8.117 -18.891 -2.141 1 87.94 256 GLU B O 1
ATOM 5178 N N . ASN B 1 257 ? -7.23 -20.547 -0.967 1 93.19 257 ASN B N 1
ATOM 5179 C CA . ASN B 1 257 ? -7.98 -21.562 -1.702 1 93.19 257 ASN B CA 1
ATOM 5180 C C . ASN B 1 257 ? -9.445 -21.578 -1.285 1 93.19 257 ASN B C 1
ATOM 5182 O O . ASN B 1 257 ? -10.336 -21.766 -2.123 1 93.19 257 ASN B O 1
ATOM 5186 N N . ILE B 1 258 ? -9.734 -21.438 -0.029 1 88.81 258 ILE B N 1
ATOM 5187 C CA . ILE B 1 258 ? -11.117 -21.422 0.423 1 88.81 258 ILE B CA 1
ATOM 5188 C C . ILE B 1 258 ? -11.867 -20.281 -0.272 1 88.81 258 ILE B C 1
ATOM 5190 O O . ILE B 1 258 ? -12.977 -20.484 -0.771 1 88.81 258 ILE B O 1
ATOM 5194 N N . GLY B 1 259 ? -11.281 -19.141 -0.301 1 84.19 259 GLY B N 1
ATOM 5195 C CA . GLY B 1 259 ? -11.906 -18.016 -0.957 1 84.19 259 GLY B CA 1
ATOM 5196 C C . GLY B 1 259 ? -12.141 -18.234 -2.439 1 84.19 259 GLY B C 1
ATOM 5197 O O . GLY B 1 259 ? -13.234 -17.953 -2.949 1 84.19 259 GLY B O 1
ATOM 5198 N N . LEU B 1 260 ? -11.219 -18.719 -3.125 1 89.12 260 LEU B N 1
ATOM 5199 C CA . LEU B 1 260 ? -11.297 -18.938 -4.566 1 89.12 260 LEU B CA 1
ATOM 5200 C C . LEU B 1 260 ? -12.305 -20.031 -4.895 1 89.12 260 LEU B C 1
ATOM 5202 O O . LEU B 1 260 ? -13.102 -19.891 -5.824 1 89.12 260 LEU B O 1
ATOM 5206 N N . LEU B 1 261 ? -12.305 -21.047 -4.09 1 93.12 261 LEU B N 1
ATOM 5207 C CA . LEU B 1 261 ? -13.188 -22.172 -4.344 1 93.12 261 LEU B CA 1
ATOM 5208 C C . LEU B 1 261 ? -14.641 -21.797 -4.062 1 93.12 261 LEU B C 1
ATOM 5210 O O . LEU B 1 261 ? -15.547 -22.234 -4.77 1 93.12 261 LEU B O 1
ATOM 5214 N N . HIS B 1 262 ? -14.844 -21.031 -3.062 1 88.94 262 HIS B N 1
ATOM 5215 C CA . HIS B 1 262 ? -16.203 -20.578 -2.797 1 88.94 262 HIS B CA 1
ATOM 5216 C C . HIS B 1 262 ? -16.719 -19.703 -3.941 1 88.94 262 HIS B C 1
ATOM 5218 O O . HIS B 1 262 ? -17.891 -19.781 -4.305 1 88.94 262 HIS B O 1
ATOM 5224 N N . GLY B 1 263 ? -15.883 -18.969 -4.48 1 88.12 263 GLY B N 1
ATOM 5225 C CA . GLY B 1 263 ? -16.281 -18.109 -5.594 1 88.12 263 GLY B CA 1
ATOM 5226 C C . GLY B 1 263 ? -16.469 -18.875 -6.891 1 88.12 263 GLY B C 1
ATOM 5227 O O . GLY B 1 263 ? -17.438 -18.672 -7.609 1 88.12 263 GLY B O 1
ATOM 5228 N N . GLN B 1 264 ? -15.609 -19.781 -7.168 1 93.31 264 GLN B N 1
ATOM 5229 C CA . GLN B 1 264 ? -15.602 -20.469 -8.453 1 93.31 264 GLN B CA 1
ATOM 5230 C C . GLN B 1 264 ? -16.547 -21.656 -8.445 1 93.31 264 GLN B C 1
ATOM 5232 O O . GLN B 1 264 ? -17.438 -21.75 -9.297 1 93.31 264 GLN B O 1
ATOM 5237 N N . VAL B 1 265 ? -16.406 -22.484 -7.449 1 94.12 265 VAL B N 1
ATOM 5238 C CA . VAL B 1 265 ? -17.188 -23.719 -7.406 1 94.12 265 VAL B CA 1
ATOM 5239 C C . VAL B 1 265 ? -18.562 -23.438 -6.82 1 94.12 265 VAL B C 1
ATOM 5241 O O . VAL B 1 265 ? -19.578 -23.922 -7.336 1 94.12 265 VAL B O 1
ATOM 5244 N N . GLY B 1 266 ? -18.625 -22.703 -5.781 1 92.19 266 GLY B N 1
ATOM 5245 C CA . GLY B 1 266 ? -19.906 -22.375 -5.16 1 92.19 266 GLY B CA 1
ATOM 5246 C C . GLY B 1 266 ? -20.656 -21.281 -5.898 1 92.19 266 GLY B C 1
ATOM 5247 O O . GLY B 1 266 ? -21.891 -21.359 -6.035 1 92.19 266 GLY B O 1
ATOM 5248 N N . GLY B 1 267 ? -20.016 -20.312 -6.332 1 91.31 267 GLY B N 1
ATOM 5249 C CA . GLY B 1 267 ? -20.641 -19.156 -6.953 1 91.31 267 GLY B CA 1
ATOM 5250 C C . GLY B 1 267 ? -20.859 -19.328 -8.445 1 91.31 267 GLY B C 1
ATOM 5251 O O . GLY B 1 267 ? -22 -19.484 -8.898 1 91.31 267 GLY B O 1
ATOM 5252 N N . MET B 1 268 ? -19.844 -19.531 -9.172 1 92.12 268 MET B N 1
ATOM 5253 C CA . MET B 1 268 ? -19.922 -19.547 -10.625 1 92.12 268 MET B CA 1
ATOM 5254 C C . MET B 1 268 ? -20.484 -20.875 -11.125 1 92.12 268 MET B C 1
ATOM 5256 O O . MET B 1 268 ? -21.391 -20.891 -11.953 1 92.12 268 MET B O 1
ATOM 5260 N N . LEU B 1 269 ? -19.969 -21.922 -10.547 1 93.38 269 LEU B N 1
ATOM 5261 C CA . LEU B 1 269 ? -20.406 -23.25 -10.992 1 93.38 269 LEU B CA 1
ATOM 5262 C C . LEU B 1 269 ? -21.688 -23.672 -10.281 1 93.38 269 LEU B C 1
ATOM 5264 O O . LEU B 1 269 ? -22.406 -24.547 -10.758 1 93.38 269 LEU B O 1
ATOM 5268 N N . LYS B 1 270 ? -22.078 -23.141 -9.078 1 92.25 270 LYS B N 1
ATOM 5269 C CA . LYS B 1 270 ? -23.25 -23.438 -8.258 1 92.25 270 LYS B CA 1
ATOM 5270 C C . LYS B 1 270 ? -23.266 -24.891 -7.805 1 92.25 270 LYS B C 1
ATOM 5272 O O . LYS B 1 270 ? -24.297 -25.562 -7.855 1 92.25 270 LYS B O 1
ATOM 5277 N N . GLN B 1 271 ? -22.031 -25.312 -7.512 1 93.88 271 GLN B N 1
ATOM 5278 C CA . GLN B 1 271 ? -21.875 -26.672 -6.98 1 93.88 271 GLN B CA 1
ATOM 5279 C C . GLN B 1 271 ? -21.094 -26.656 -5.664 1 93.88 271 GLN B C 1
ATOM 5281 O O . GLN B 1 271 ? -20.016 -27.234 -5.57 1 93.88 271 GLN B O 1
ATOM 5286 N N . PRO B 1 272 ? -21.672 -26.172 -4.645 1 92.94 272 PRO B N 1
ATOM 5287 C CA . PRO B 1 272 ? -20.969 -26 -3.365 1 92.94 272 PRO B CA 1
ATOM 5288 C C . PRO B 1 272 ? -20.594 -27.344 -2.73 1 92.94 272 PRO B C 1
ATOM 5290 O O . PRO B 1 272 ? -19.656 -27.391 -1.929 1 92.94 272 PRO B O 1
ATOM 5293 N N . GLU B 1 273 ? -21.203 -28.375 -3.129 1 92.5 273 GLU B N 1
ATOM 5294 C CA . GLU B 1 273 ? -20.922 -29.688 -2.557 1 92.5 273 GLU B CA 1
ATOM 5295 C C . GLU B 1 273 ? -19.547 -30.188 -2.975 1 92.5 273 GLU B C 1
ATOM 5297 O O . GLU B 1 273 ? -18.984 -31.062 -2.322 1 92.5 273 GLU B O 1
ATOM 5302 N N . LYS B 1 274 ? -19.031 -29.641 -4.02 1 95.06 274 LYS B N 1
ATOM 5303 C CA . LYS B 1 274 ? -17.766 -30.109 -4.555 1 95.06 274 LYS B CA 1
ATOM 5304 C C . LYS B 1 274 ? -16.594 -29.312 -3.977 1 95.06 274 LYS B C 1
ATOM 5306 O O . LYS B 1 274 ? -15.438 -29.609 -4.25 1 95.06 274 LYS B O 1
ATOM 5311 N N . ILE B 1 275 ? -16.859 -28.328 -3.16 1 94.12 275 ILE B N 1
ATOM 5312 C CA . ILE B 1 275 ? -15.836 -27.438 -2.635 1 94.12 275 ILE B CA 1
ATOM 5313 C C . ILE B 1 275 ? -14.836 -28.219 -1.791 1 94.12 275 ILE B C 1
ATOM 5315 O O . ILE B 1 275 ? -13.625 -28.047 -1.934 1 94.12 275 ILE B O 1
ATOM 5319 N N . ASN B 1 276 ? -15.328 -29.109 -0.989 1 93.81 276 ASN B N 1
ATOM 5320 C CA . ASN B 1 276 ? -14.461 -29.859 -0.093 1 93.81 276 ASN B CA 1
ATOM 5321 C C . ASN B 1 276 ? -13.539 -30.797 -0.865 1 93.81 276 ASN B C 1
ATOM 5323 O O . ASN B 1 276 ? -12.359 -30.922 -0.536 1 93.81 276 ASN B O 1
ATOM 5327 N N . LYS B 1 277 ? -14.055 -31.438 -1.83 1 95.5 277 LYS B N 1
ATOM 5328 C CA . LYS B 1 277 ? -13.242 -32.312 -2.662 1 95.5 277 LYS B CA 1
ATOM 5329 C C . LYS B 1 277 ? -12.195 -31.531 -3.439 1 95.5 277 LYS B C 1
ATOM 5331 O O . LYS B 1 277 ? -11.07 -32 -3.623 1 95.5 277 LYS B O 1
ATOM 5336 N N . ALA B 1 278 ? -12.617 -30.406 -3.9 1 96.31 278 ALA B N 1
ATOM 5337 C CA . ALA B 1 278 ? -11.672 -29.531 -4.609 1 96.31 278 ALA B CA 1
ATOM 5338 C C . ALA B 1 278 ? -10.555 -29.078 -3.684 1 96.31 278 ALA B C 1
ATOM 5340 O O . ALA B 1 278 ? -9.391 -28.984 -4.098 1 96.31 278 ALA B O 1
ATOM 5341 N N . LEU B 1 279 ? -10.93 -28.781 -2.48 1 95.88 279 LEU B N 1
ATOM 5342 C CA . LEU B 1 279 ? -9.945 -28.359 -1.49 1 95.88 279 LEU B CA 1
ATOM 5343 C C . LEU B 1 279 ? -8.945 -29.484 -1.211 1 95.88 279 LEU B C 1
ATOM 5345 O O . LEU B 1 279 ? -7.746 -29.234 -1.092 1 95.88 279 LEU B O 1
ATOM 5349 N N . ARG B 1 280 ? -9.406 -30.656 -1.117 1 96.44 280 ARG B N 1
ATOM 5350 C CA . ARG B 1 280 ? -8.539 -31.812 -0.897 1 96.44 280 ARG B CA 1
ATOM 5351 C C . ARG B 1 280 ? -7.578 -32 -2.064 1 96.44 280 ARG B C 1
ATOM 5353 O O . ARG B 1 280 ? -6.391 -32.25 -1.861 1 96.44 280 ARG B O 1
ATOM 5360 N N . ALA B 1 281 ? -8.141 -31.875 -3.232 1 97.25 281 ALA B N 1
ATOM 5361 C CA . ALA B 1 281 ? -7.312 -32.031 -4.426 1 97.25 281 ALA B CA 1
ATOM 5362 C C . ALA B 1 281 ? -6.199 -30.984 -4.449 1 97.25 281 ALA B C 1
ATOM 5364 O O . ALA B 1 281 ? -5.059 -31.297 -4.801 1 97.25 281 ALA B O 1
ATOM 5365 N N . THR B 1 282 ? -6.523 -29.797 -4.102 1 96.56 282 THR B N 1
ATOM 5366 C CA . THR B 1 282 ? -5.543 -28.703 -4.078 1 96.56 282 THR B CA 1
ATOM 5367 C C . THR B 1 282 ? -4.484 -28.953 -3.006 1 96.56 282 THR B C 1
ATOM 5369 O O . THR B 1 282 ? -3.299 -28.703 -3.225 1 96.56 282 THR B O 1
ATOM 5372 N N . ALA B 1 283 ? -4.926 -29.422 -1.875 1 97 283 ALA B N 1
ATOM 5373 C CA . ALA B 1 283 ? -3.998 -29.734 -0.791 1 97 283 ALA B CA 1
ATOM 5374 C C . ALA B 1 283 ? -3.006 -30.812 -1.21 1 97 283 ALA B C 1
ATOM 5376 O O . ALA B 1 283 ? -1.802 -30.688 -0.97 1 97 283 ALA B O 1
ATOM 5377 N N . PHE B 1 284 ? -3.496 -31.828 -1.854 1 97.5 284 PHE B N 1
ATOM 5378 C CA . PHE B 1 284 ? -2.627 -32.875 -2.336 1 97.5 284 PHE B CA 1
ATOM 5379 C C . PHE B 1 284 ? -1.653 -32.375 -3.385 1 97.5 284 PHE B C 1
ATOM 5381 O O . PHE B 1 284 ? -0.493 -32.781 -3.424 1 97.5 284 PHE B O 1
ATOM 5388 N N . SER B 1 285 ? -2.172 -31.547 -4.215 1 97.62 285 SER B N 1
ATOM 5389 C CA . SER B 1 285 ? -1.316 -30.953 -5.242 1 97.62 285 SER B CA 1
ATOM 5390 C C . SER B 1 285 ? -0.135 -30.219 -4.625 1 97.62 285 SER B C 1
ATOM 5392 O O . SER B 1 285 ? 0.973 -30.25 -5.168 1 97.62 285 SER B O 1
ATOM 5394 N N . THR B 1 286 ? -0.344 -29.562 -3.516 1 96.94 286 THR B N 1
ATOM 5395 C CA . THR B 1 286 ? 0.706 -28.812 -2.836 1 96.94 286 THR B CA 1
ATOM 5396 C C . THR B 1 286 ? 1.841 -29.734 -2.406 1 96.94 286 THR B C 1
ATOM 5398 O O . THR B 1 286 ? 3.016 -29.391 -2.52 1 96.94 286 THR B O 1
ATOM 5401 N N . VAL B 1 287 ? 1.504 -30.938 -1.93 1 96.94 287 VAL B N 1
ATOM 5402 C CA . VAL B 1 287 ? 2.512 -31.906 -1.529 1 96.94 287 VAL B CA 1
ATOM 5403 C C . VAL B 1 287 ? 3.391 -32.25 -2.727 1 96.94 287 VAL B C 1
ATOM 5405 O O . VAL B 1 287 ? 4.617 -32.281 -2.617 1 96.94 287 VAL B O 1
ATOM 5408 N N . PHE B 1 288 ? 2.789 -32.438 -3.83 1 96.75 288 PHE B N 1
ATOM 5409 C CA . PHE B 1 288 ? 3.516 -32.812 -5.035 1 96.75 288 PHE B CA 1
ATOM 5410 C C . PHE B 1 288 ? 4.379 -31.656 -5.539 1 96.75 288 PHE B C 1
ATOM 5412 O O . PHE B 1 288 ? 5.441 -31.891 -6.125 1 96.75 288 PHE B O 1
ATOM 5419 N N . CYS B 1 289 ? 3.91 -30.438 -5.348 1 96.69 289 CYS B N 1
ATOM 5420 C CA . CYS B 1 289 ? 4.711 -29.297 -5.75 1 96.69 289 CYS B CA 1
ATOM 5421 C C . CYS B 1 289 ? 6.062 -29.297 -5.043 1 96.69 289 CYS B C 1
ATOM 5423 O O . CYS B 1 289 ? 7.094 -29.031 -5.664 1 96.69 289 CYS B O 1
ATOM 5425 N N . GLY B 1 290 ? 6 -29.594 -3.748 1 95.31 290 GLY B N 1
ATOM 5426 C CA . GLY B 1 290 ? 7.246 -29.672 -3.002 1 95.31 290 GLY B CA 1
ATOM 5427 C C . GLY B 1 290 ? 8.164 -30.781 -3.498 1 95.31 290 GLY B C 1
ATOM 5428 O O . GLY B 1 290 ? 9.383 -30.594 -3.561 1 95.31 290 GLY B O 1
ATOM 5429 N N . LEU B 1 291 ? 7.582 -31.891 -3.904 1 95.56 291 LEU B N 1
ATOM 5430 C CA . LEU B 1 291 ? 8.352 -33.031 -4.395 1 95.56 291 LEU B CA 1
ATOM 5431 C C . LEU B 1 291 ? 8.922 -32.75 -5.781 1 95.56 291 LEU B C 1
ATOM 5433 O O . LEU B 1 291 ? 10.031 -33.188 -6.102 1 95.56 291 LEU B O 1
ATOM 5437 N N . LEU B 1 292 ? 8.188 -32 -6.578 1 95.44 292 LEU B N 1
ATOM 5438 C CA . LEU B 1 292 ? 8.594 -31.703 -7.945 1 95.44 292 LEU B CA 1
ATOM 5439 C C . LEU B 1 292 ? 9.555 -30.531 -7.984 1 95.44 292 LEU B C 1
ATOM 5441 O O . LEU B 1 292 ? 10.211 -30.281 -9 1 95.44 292 LEU B O 1
ATOM 5445 N N . GLY B 1 293 ? 9.609 -29.766 -6.898 1 95.19 293 GLY B N 1
ATOM 5446 C CA . GLY B 1 293 ? 10.633 -28.734 -6.793 1 95.19 293 GLY B CA 1
ATOM 5447 C C . GLY B 1 293 ? 10.133 -27.344 -7.145 1 95.19 293 GLY B C 1
ATOM 5448 O O . GLY B 1 293 ? 10.859 -26.547 -7.746 1 95.19 293 GLY B O 1
ATOM 5449 N N . THR B 1 294 ? 8.906 -27.062 -6.871 1 96.12 294 THR B N 1
ATOM 5450 C CA . THR B 1 294 ? 8.375 -25.734 -7.156 1 96.12 294 THR B CA 1
ATOM 5451 C C . THR B 1 294 ? 7.496 -25.25 -6.008 1 96.12 294 THR B C 1
ATOM 5453 O O . THR B 1 294 ? 7.367 -25.938 -4.988 1 96.12 294 THR B O 1
ATOM 5456 N N . SER B 1 295 ? 7.086 -24 -6.082 1 96.69 295 SER B N 1
ATOM 5457 C CA . SER B 1 295 ? 6.23 -23.391 -5.07 1 96.69 295 SER B CA 1
ATOM 5458 C C . SER B 1 295 ? 4.828 -24 -5.098 1 96.69 295 SER B C 1
ATOM 5460 O O . SER B 1 295 ? 4.434 -24.625 -6.082 1 96.69 295 SER B O 1
ATOM 5462 N N . PRO B 1 296 ? 4.066 -23.828 -4.059 1 97.12 296 PRO B N 1
ATOM 5463 C CA . PRO B 1 296 ? 2.76 -24.469 -3.945 1 97.12 296 PRO B CA 1
ATOM 5464 C C . PRO B 1 296 ? 1.78 -24.016 -5.027 1 97.12 296 PRO B C 1
ATOM 5466 O O . PRO B 1 296 ? 1.904 -22.922 -5.555 1 97.12 296 PRO B O 1
ATOM 5469 N N . SER B 1 297 ? 0.822 -24.922 -5.234 1 96.38 297 SER B N 1
ATOM 5470 C CA . SER B 1 297 ? -0.235 -24.656 -6.203 1 96.38 297 SER B CA 1
ATOM 5471 C C . SER B 1 297 ? -1.512 -24.188 -5.516 1 96.38 297 SER B C 1
ATOM 5473 O O . SER B 1 297 ? -1.722 -24.453 -4.332 1 96.38 297 SER B O 1
ATOM 5475 N N . VAL B 1 298 ? -2.266 -23.422 -6.207 1 95.12 298 VAL B N 1
ATOM 5476 C CA . VAL B 1 298 ? -3.562 -22.922 -5.75 1 95.12 298 VAL B CA 1
ATOM 5477 C C . VAL B 1 298 ? -4.57 -22.984 -6.898 1 95.12 298 VAL B C 1
ATOM 5479 O O . VAL B 1 298 ? -4.188 -23.156 -8.055 1 95.12 298 VAL B O 1
ATOM 5482 N N . SER B 1 299 ? -5.82 -22.953 -6.418 1 94.25 299 SER B N 1
ATOM 5483 C CA . SER B 1 299 ? -6.832 -22.703 -7.441 1 94.25 299 SER B CA 1
ATOM 5484 C C . SER B 1 299 ? -6.742 -21.266 -7.961 1 94.25 299 SER B C 1
ATOM 5486 O O . SER B 1 299 ? -6.703 -20.328 -7.172 1 94.25 299 SER B O 1
ATOM 5488 N N . THR B 1 300 ? -6.543 -21.094 -9.148 1 88.94 300 THR B N 1
ATOM 5489 C CA . THR B 1 300 ? -6.238 -19.766 -9.648 1 88.94 300 THR B CA 1
ATOM 5490 C C . THR B 1 300 ? -7.492 -19.094 -10.219 1 88.94 300 THR B C 1
ATOM 5492 O O . THR B 1 300 ? -8.453 -19.781 -10.57 1 88.94 300 THR B O 1
ATOM 5495 N N . VAL B 1 301 ? -7.438 -17.844 -10.297 1 84.5 301 VAL B N 1
ATOM 5496 C CA . VAL B 1 301 ? -8.547 -17.016 -10.773 1 84.5 301 VAL B CA 1
ATOM 5497 C C . VAL B 1 301 ? -8.766 -17.25 -12.266 1 84.5 301 VAL B C 1
ATOM 5499 O O . VAL B 1 301 ? -9.883 -17.078 -12.766 1 84.5 301 VAL B O 1
ATOM 5502 N N . GLU B 1 302 ? -7.758 -17.641 -12.945 1 86.31 302 GLU B N 1
ATOM 5503 C CA . GLU B 1 302 ? -7.84 -17.891 -14.383 1 86.31 302 GLU B CA 1
ATOM 5504 C C . GLU B 1 302 ? -8.805 -19.031 -14.695 1 86.31 302 GLU B C 1
ATOM 5506 O O . GLU B 1 302 ? -9.328 -19.125 -15.805 1 86.31 302 GLU B O 1
ATOM 5511 N N . GLY B 1 303 ? -9.039 -19.875 -13.719 1 89.94 303 GLY B N 1
ATOM 5512 C CA . GLY B 1 303 ? -10.023 -20.938 -13.891 1 89.94 303 GLY B CA 1
ATOM 5513 C C . GLY B 1 303 ? -11.422 -20.406 -14.141 1 89.94 303 GLY B C 1
ATOM 5514 O O . GLY B 1 303 ? -12.25 -21.094 -14.758 1 89.94 303 GLY B O 1
ATOM 5515 N N . ALA B 1 304 ? -11.648 -19.219 -13.672 1 90.38 304 ALA B N 1
ATOM 5516 C CA . ALA B 1 304 ? -12.945 -18.594 -13.875 1 90.38 304 ALA B CA 1
ATOM 5517 C C . ALA B 1 304 ? -13.219 -18.359 -15.359 1 90.38 304 ALA B C 1
ATOM 5519 O O . ALA B 1 304 ? -14.367 -18.438 -15.805 1 90.38 304 ALA B O 1
ATOM 5520 N N . ALA B 1 305 ? -12.164 -18.094 -16.078 1 89.38 305 ALA B N 1
ATOM 5521 C CA . ALA B 1 305 ? -12.312 -17.891 -17.516 1 89.38 305 ALA B CA 1
ATOM 5522 C C . ALA B 1 305 ? -12.82 -19.156 -18.203 1 89.38 305 ALA B C 1
ATOM 5524 O O . ALA B 1 305 ? -13.664 -19.078 -19.109 1 89.38 305 ALA B O 1
ATOM 5525 N N . GLY B 1 306 ? -12.32 -20.281 -17.812 1 92.69 306 GLY B N 1
ATOM 5526 C CA . GLY B 1 306 ? -12.805 -21.531 -18.359 1 92.69 306 GLY B CA 1
ATOM 5527 C C . GLY B 1 306 ? -14.242 -21.844 -17.984 1 92.69 306 GLY B C 1
ATOM 5528 O O . GLY B 1 306 ? -15.008 -22.328 -18.812 1 92.69 306 GLY B O 1
ATOM 5529 N N . ILE B 1 307 ? -14.562 -21.531 -16.75 1 94.19 307 ILE B N 1
ATOM 5530 C CA . ILE B 1 307 ? -15.93 -21.719 -16.281 1 94.19 307 ILE B CA 1
ATOM 5531 C C . ILE B 1 307 ? -16.875 -20.812 -17.062 1 94.19 307 ILE B C 1
ATOM 5533 O O . ILE B 1 307 ? -17.953 -21.234 -17.484 1 94.19 307 ILE B O 1
ATOM 5537 N N . ALA B 1 308 ? -16.422 -19.609 -17.281 1 91.81 308 ALA B N 1
ATOM 5538 C CA . ALA B 1 308 ? -17.234 -18.641 -18.031 1 91.81 308 ALA B CA 1
ATOM 5539 C C . ALA B 1 308 ? -17.391 -19.078 -19.484 1 91.81 308 ALA B C 1
ATOM 5541 O O . ALA B 1 308 ? -18.406 -18.797 -20.109 1 91.81 308 ALA B O 1
ATOM 5542 N N . ALA B 1 309 ? -16.406 -19.797 -19.969 1 92.94 309 ALA B N 1
ATOM 5543 C CA . ALA B 1 309 ? -16.438 -20.281 -21.344 1 92.94 309 ALA B CA 1
ATOM 5544 C C . ALA B 1 309 ? -17.312 -21.516 -21.469 1 92.94 309 ALA B C 1
ATOM 5546 O O . ALA B 1 309 ? -17.531 -22.031 -22.578 1 92.94 309 ALA B O 1
ATOM 5547 N N . GLY B 1 310 ? -17.797 -22 -20.281 1 92.94 310 GLY B N 1
ATOM 5548 C CA . GLY B 1 310 ? -18.766 -23.078 -20.312 1 92.94 310 GLY B CA 1
ATOM 5549 C C . GLY B 1 310 ? -18.234 -24.359 -19.688 1 92.94 310 GLY B C 1
ATOM 5550 O O . GLY B 1 310 ? -18.938 -25.375 -19.641 1 92.94 310 GLY B O 1
ATOM 5551 N N . GLY B 1 311 ? -17 -24.359 -19.219 1 95.19 311 GLY B N 1
ATOM 5552 C CA . GLY B 1 311 ? -16.453 -25.531 -18.562 1 95.19 311 GLY B CA 1
ATOM 5553 C C . GLY B 1 311 ? -17.203 -25.891 -17.281 1 95.19 311 GLY B C 1
ATOM 5554 O O . GLY B 1 311 ? -17.484 -25.031 -16.469 1 95.19 311 GLY B O 1
ATOM 5555 N N . LYS B 1 312 ? -17.5 -27.203 -17.141 1 94.44 312 LYS B N 1
ATOM 5556 C CA . LYS B 1 312 ? -18.312 -27.594 -15.984 1 94.44 312 LYS B CA 1
ATOM 5557 C C . LYS B 1 312 ? -17.703 -28.797 -15.273 1 94.44 312 LYS B C 1
ATOM 5559 O O . LYS B 1 312 ? -18 -29.047 -14.102 1 94.44 312 LYS B O 1
ATOM 5564 N N . THR B 1 313 ? -16.875 -29.453 -15.977 1 94.69 313 THR B N 1
ATOM 5565 C CA . THR B 1 313 ? -16.406 -30.719 -15.406 1 94.69 313 THR B CA 1
ATOM 5566 C C . THR B 1 313 ? -14.875 -30.75 -15.352 1 94.69 313 THR B C 1
ATOM 5568 O O . THR B 1 313 ? -14.211 -29.797 -15.789 1 94.69 313 THR B O 1
ATOM 5571 N N . GLY B 1 314 ? -14.406 -31.844 -14.75 1 96.19 314 GLY B N 1
ATOM 5572 C CA . GLY B 1 314 ? -12.969 -32.031 -14.633 1 96.19 314 GLY B CA 1
ATOM 5573 C C . GLY B 1 314 ? -12.281 -32.281 -15.961 1 96.19 314 GLY B C 1
ATOM 5574 O O . GLY B 1 314 ? -11.062 -32.188 -16.062 1 96.19 314 GLY B O 1
ATOM 5575 N N . LEU B 1 315 ? -13.047 -32.469 -17 1 96.12 315 LEU B N 1
ATOM 5576 C CA . LEU B 1 315 ? -12.461 -32.656 -18.328 1 96.12 315 LEU B CA 1
ATOM 5577 C C . LEU B 1 315 ? -11.719 -31.375 -18.75 1 96.12 315 LEU B C 1
ATOM 5579 O O . LEU B 1 315 ? -10.68 -31.453 -19.406 1 96.12 315 LEU B O 1
ATOM 5583 N N . THR B 1 316 ? -12.281 -30.281 -18.406 1 96.56 316 THR B N 1
ATOM 5584 C CA . THR B 1 316 ? -11.617 -29 -18.672 1 96.56 316 THR B CA 1
ATOM 5585 C C . THR B 1 316 ? -10.25 -28.953 -18 1 96.56 316 THR B C 1
ATOM 5587 O O . THR B 1 316 ? -9.258 -28.578 -18.609 1 96.56 316 THR B O 1
ATOM 5590 N N . SER B 1 317 ? -10.195 -29.359 -16.734 1 97.31 317 SER B N 1
ATOM 5591 C CA . SER B 1 317 ? -8.938 -29.375 -15.984 1 97.31 317 SER B CA 1
ATOM 5592 C C . SER B 1 317 ? -7.953 -30.375 -16.578 1 97.31 317 SER B C 1
ATOM 5594 O O . SER B 1 317 ? -6.758 -30.094 -16.672 1 97.31 317 SER B O 1
ATOM 5596 N N . PHE B 1 318 ? -8.453 -31.5 -16.938 1 97.06 318 PHE B N 1
ATOM 5597 C CA . PHE B 1 318 ? -7.633 -32.562 -17.5 1 97.06 318 PHE B CA 1
ATOM 5598 C C . PHE B 1 318 ? -6.973 -32.094 -18.797 1 97.06 318 PHE B C 1
ATOM 5600 O O . PHE B 1 318 ? -5.762 -32.219 -18.969 1 97.06 318 PHE B O 1
ATOM 5607 N N . LEU B 1 319 ? -7.742 -31.531 -19.641 1 97.19 319 LEU B N 1
ATOM 5608 C CA . LEU B 1 319 ? -7.238 -31.062 -20.938 1 97.19 319 LEU B CA 1
ATOM 5609 C C . LEU B 1 319 ? -6.262 -29.906 -20.75 1 97.19 319 LEU B C 1
ATOM 5611 O O . LEU B 1 319 ? -5.262 -29.812 -21.453 1 97.19 319 LEU B O 1
ATOM 5615 N N . THR B 1 320 ? -6.566 -29.016 -19.844 1 97 320 THR B N 1
ATOM 5616 C CA . THR B 1 320 ? -5.66 -27.906 -19.547 1 97 320 THR B CA 1
ATOM 5617 C C . THR B 1 320 ? -4.312 -28.422 -19.062 1 97 320 THR B C 1
ATOM 5619 O O . THR B 1 320 ? -3.262 -27.906 -19.453 1 97 320 THR B O 1
ATOM 5622 N N . GLY B 1 321 ? -4.359 -29.438 -18.156 1 97.25 321 GLY B N 1
ATOM 5623 C CA . GLY B 1 321 ? -3.127 -30.062 -17.688 1 97.25 321 GLY B CA 1
ATOM 5624 C C . GLY B 1 321 ? -2.277 -30.609 -18.812 1 97.25 321 GLY B C 1
ATOM 5625 O O . GLY B 1 321 ? -1.057 -30.438 -18.828 1 97.25 321 GLY B O 1
ATOM 5626 N N . LEU B 1 322 ? -2.896 -31.203 -19.75 1 97.12 322 LEU B N 1
ATOM 5627 C CA . LEU B 1 322 ? -2.188 -31.766 -20.891 1 97.12 322 LEU B CA 1
ATOM 5628 C C . LEU B 1 322 ? -1.585 -30.656 -21.75 1 97.12 322 LEU B C 1
ATOM 5630 O O . LEU B 1 322 ? -0.505 -30.828 -22.328 1 97.12 322 LEU B O 1
ATOM 5634 N N . LEU B 1 323 ? -2.342 -29.641 -21.859 1 96.69 323 LEU B N 1
ATOM 5635 C CA . LEU B 1 323 ? -1.826 -28.5 -22.609 1 96.69 323 LEU B CA 1
ATOM 5636 C C . LEU B 1 323 ? -0.586 -27.922 -21.938 1 96.69 323 LEU B C 1
ATOM 5638 O O . LEU B 1 323 ? 0.34 -27.469 -22.609 1 96.69 323 LEU B O 1
ATOM 5642 N N . PHE B 1 324 ? -0.578 -27.906 -20.609 1 96.5 324 PHE B N 1
ATOM 5643 C CA . PHE B 1 324 ? 0.621 -27.484 -19.891 1 96.5 324 PHE B CA 1
ATOM 5644 C C . PHE B 1 324 ? 1.803 -28.391 -20.25 1 96.5 324 PHE B C 1
ATOM 5646 O O . PHE B 1 324 ? 2.922 -27.906 -20.438 1 96.5 324 PHE B O 1
ATOM 5653 N N . LEU B 1 325 ? 1.559 -29.625 -20.344 1 95.5 325 LEU B N 1
ATOM 5654 C CA . LEU B 1 325 ? 2.613 -30.578 -20.703 1 95.5 325 LEU B CA 1
ATOM 5655 C C . LEU B 1 325 ? 3.189 -30.25 -22.078 1 95.5 325 LEU B C 1
ATOM 5657 O O . LEU B 1 325 ? 4.402 -30.328 -22.281 1 95.5 325 LEU B O 1
ATOM 5661 N N . VAL B 1 326 ? 2.389 -29.844 -23 1 93.31 326 VAL B N 1
ATOM 5662 C CA . VAL B 1 326 ? 2.805 -29.516 -24.344 1 93.31 326 VAL B CA 1
ATOM 5663 C C . VAL B 1 326 ? 3.676 -28.25 -24.328 1 93.31 326 VAL B C 1
ATOM 5665 O O . VAL B 1 326 ? 4.562 -28.094 -25.172 1 93.31 326 VAL B O 1
ATOM 5668 N N . SER B 1 327 ? 3.447 -27.453 -23.359 1 91.81 327 SER B N 1
ATOM 5669 C CA . SER B 1 327 ? 4.195 -26.203 -23.266 1 91.81 327 SER B CA 1
ATOM 5670 C C . SER B 1 327 ? 5.672 -26.469 -22.984 1 91.81 327 SER B C 1
ATOM 5672 O O . SER B 1 327 ? 6.516 -25.594 -23.203 1 91.81 327 SER B O 1
ATOM 5674 N N . LEU B 1 328 ? 6.082 -27.688 -22.547 1 89.56 328 LEU B N 1
ATOM 5675 C CA . LEU B 1 328 ? 7.469 -28.047 -22.281 1 89.56 328 LEU B CA 1
ATOM 5676 C C . LEU B 1 328 ? 8.312 -27.953 -23.547 1 89.56 328 LEU B C 1
ATOM 5678 O O . LEU B 1 328 ? 9.508 -27.672 -23.484 1 89.56 328 LEU B O 1
ATOM 5682 N N . PHE B 1 329 ? 7.66 -28.109 -24.656 1 86.81 329 PHE B N 1
ATOM 5683 C CA . PHE B 1 329 ? 8.367 -28.094 -25.922 1 86.81 329 PHE B CA 1
ATOM 5684 C C . PHE B 1 329 ? 8.844 -26.688 -26.266 1 86.81 329 PHE B C 1
ATOM 5686 O O . PHE B 1 329 ? 9.719 -26.5 -27.109 1 86.81 329 PHE B O 1
ATOM 5693 N N . PHE B 1 330 ? 8.375 -25.75 -25.578 1 85.44 330 PHE B N 1
ATOM 5694 C CA . PHE B 1 330 ? 8.711 -24.359 -25.875 1 85.44 330 PHE B CA 1
ATOM 5695 C C . PHE B 1 330 ? 9.703 -23.812 -24.859 1 85.44 330 PHE B C 1
ATOM 5697 O O . PHE B 1 330 ? 9.906 -22.594 -24.781 1 85.44 330 PHE B O 1
ATOM 5704 N N . ILE B 1 331 ? 10.375 -24.641 -24.141 1 84.19 331 ILE B N 1
ATOM 5705 C CA . ILE B 1 331 ? 11.305 -24.266 -23.078 1 84.19 331 ILE B CA 1
ATOM 5706 C C . ILE B 1 331 ? 12.398 -23.359 -23.641 1 84.19 331 ILE B C 1
ATOM 5708 O O . ILE B 1 331 ? 12.727 -22.328 -23.062 1 84.19 331 ILE B O 1
ATOM 5712 N N . PRO B 1 332 ? 12.984 -23.609 -24.844 1 80.94 332 PRO B N 1
ATOM 5713 C CA . PRO B 1 332 ? 14.062 -22.75 -25.359 1 80.94 332 PRO B CA 1
ATOM 5714 C C . PRO B 1 332 ? 13.609 -21.312 -25.625 1 80.94 332 PRO B C 1
ATOM 5716 O O . PRO B 1 332 ? 14.406 -20.391 -25.484 1 80.94 332 PRO B O 1
ATOM 5719 N N . ILE B 1 333 ? 12.383 -21.188 -25.875 1 81.81 333 ILE B N 1
ATOM 5720 C CA . ILE B 1 333 ? 11.844 -19.859 -26.125 1 81.81 333 ILE B CA 1
ATOM 5721 C C . ILE B 1 333 ? 11.555 -19.156 -24.797 1 81.81 333 ILE B C 1
ATOM 5723 O O . ILE B 1 333 ? 11.75 -17.953 -24.656 1 81.81 333 ILE B O 1
ATOM 5727 N N . ILE B 1 334 ? 11.172 -19.922 -23.859 1 84.44 334 ILE B N 1
ATOM 5728 C CA . ILE B 1 334 ? 10.758 -19.391 -22.562 1 84.44 334 ILE B CA 1
ATOM 5729 C C . ILE B 1 334 ? 11.977 -18.891 -21.797 1 84.44 334 ILE B C 1
ATOM 5731 O O . ILE B 1 334 ? 11.891 -17.875 -21.094 1 84.44 334 ILE B O 1
ATOM 5735 N N . THR B 1 335 ? 13.156 -19.422 -22.031 1 81.31 335 THR B N 1
ATOM 5736 C CA . THR B 1 335 ? 14.352 -19.109 -21.266 1 81.31 335 THR B CA 1
ATOM 5737 C C . THR B 1 335 ? 14.922 -17.75 -21.688 1 81.31 335 THR B C 1
ATOM 5739 O O . THR B 1 335 ? 15.703 -17.141 -20.953 1 81.31 335 THR B O 1
ATOM 5742 N N . ILE B 1 336 ? 14.508 -17.25 -22.797 1 84.25 336 ILE B N 1
ATOM 5743 C CA . ILE B 1 336 ? 15.086 -15.992 -23.281 1 84.25 336 ILE B CA 1
ATOM 5744 C C . ILE B 1 336 ? 14.219 -14.82 -22.812 1 84.25 336 ILE B C 1
ATOM 5746 O O . ILE B 1 336 ? 14.586 -13.656 -23.016 1 84.25 336 ILE B O 1
ATOM 5750 N N . ILE B 1 337 ? 13.18 -15.094 -22.234 1 88.5 337 ILE B N 1
ATOM 5751 C CA . ILE B 1 337 ? 12.242 -14.055 -21.828 1 88.5 337 ILE B CA 1
ATOM 5752 C C . ILE B 1 337 ? 12.859 -13.195 -20.734 1 88.5 337 ILE B C 1
ATOM 5754 O O . ILE B 1 337 ? 13.211 -13.695 -19.672 1 88.5 337 ILE B O 1
ATOM 5758 N N . PRO B 1 338 ? 13.016 -11.898 -20.969 1 90.5 338 PRO B N 1
ATOM 5759 C CA . PRO B 1 338 ? 13.641 -11.016 -19.969 1 90.5 338 PRO B CA 1
ATOM 5760 C C . PRO B 1 338 ? 12.664 -10.578 -18.875 1 90.5 338 PRO B C 1
ATOM 5762 O O . PRO B 1 338 ? 11.453 -10.719 -19.047 1 90.5 338 PRO B O 1
ATOM 5765 N N . ASN B 1 339 ? 13.211 -10.039 -17.844 1 90.81 339 ASN B N 1
ATOM 5766 C CA . ASN B 1 339 ? 12.414 -9.539 -16.734 1 90.81 339 ASN B CA 1
ATOM 5767 C C . ASN B 1 339 ? 11.484 -8.406 -17.172 1 90.81 339 ASN B C 1
ATOM 5769 O O . ASN B 1 339 ? 10.383 -8.266 -16.641 1 90.81 339 ASN B O 1
ATOM 5773 N N . ALA B 1 340 ? 11.922 -7.691 -18.094 1 92.56 340 ALA B N 1
ATOM 5774 C CA . ALA B 1 340 ? 11.133 -6.559 -18.578 1 92.56 340 ALA B CA 1
ATOM 5775 C C . ALA B 1 340 ? 9.805 -7.031 -19.172 1 92.56 340 ALA B C 1
ATOM 5777 O O . ALA B 1 340 ? 8.812 -6.309 -19.125 1 92.56 340 ALA B O 1
ATOM 5778 N N . ALA B 1 341 ? 9.82 -8.227 -19.656 1 93.5 341 ALA B N 1
ATOM 5779 C CA . ALA B 1 341 ? 8.625 -8.773 -20.297 1 93.5 341 ALA B CA 1
ATOM 5780 C C . ALA B 1 341 ? 7.672 -9.367 -19.266 1 93.5 341 ALA B C 1
ATOM 5782 O O . ALA B 1 341 ? 6.465 -9.453 -19.5 1 93.5 341 ALA B O 1
ATOM 5783 N N . ILE B 1 342 ? 8.148 -9.711 -18.141 1 93.25 342 ILE B N 1
ATOM 5784 C CA . ILE B 1 342 ? 7.367 -10.375 -17.109 1 93.25 342 ILE B CA 1
ATOM 5785 C C . ILE B 1 342 ? 6.801 -9.328 -16.141 1 93.25 342 ILE B C 1
ATOM 5787 O O . ILE B 1 342 ? 5.695 -9.492 -15.617 1 93.25 342 ILE B O 1
ATOM 5791 N N . SER B 1 343 ? 7.469 -8.25 -16.031 1 95.56 343 SER B N 1
ATOM 5792 C CA . SER B 1 343 ? 7.203 -7.227 -15.016 1 95.56 343 SER B CA 1
ATOM 5793 C C . SER B 1 343 ? 5.785 -6.676 -15.148 1 95.56 343 SER B C 1
ATOM 5795 O O . SER B 1 343 ? 5.07 -6.547 -14.148 1 95.56 343 SER B O 1
ATOM 5797 N N . PRO B 1 344 ? 5.312 -6.387 -16.344 1 96.69 344 PRO B N 1
ATOM 5798 C CA . PRO B 1 344 ? 3.971 -5.816 -16.469 1 96.69 344 PRO B CA 1
ATOM 5799 C C . PRO B 1 344 ? 2.877 -6.754 -15.969 1 96.69 344 PRO B C 1
ATOM 5801 O O . PRO B 1 344 ? 1.859 -6.293 -15.445 1 96.69 344 PRO B O 1
ATOM 5804 N N . ILE B 1 345 ? 3.078 -8.016 -16.109 1 95.25 345 ILE B N 1
ATOM 5805 C CA . ILE B 1 345 ? 2.096 -9.008 -15.688 1 95.25 345 ILE B CA 1
ATOM 5806 C C . ILE B 1 345 ? 1.969 -8.992 -14.164 1 95.25 345 ILE B C 1
ATOM 5808 O O . ILE B 1 345 ? 0.859 -9.016 -13.625 1 95.25 345 ILE B O 1
ATOM 5812 N N . LEU B 1 346 ? 3.066 -8.891 -13.516 1 94.69 346 LEU B N 1
ATOM 5813 C CA . LEU B 1 346 ? 3.07 -8.836 -12.062 1 94.69 346 LEU B CA 1
ATOM 5814 C C . LEU B 1 346 ? 2.311 -7.605 -11.562 1 94.69 346 LEU B C 1
ATOM 5816 O O . LEU B 1 346 ? 1.536 -7.695 -10.609 1 94.69 346 LEU B O 1
ATOM 5820 N N . ILE B 1 347 ? 2.475 -6.523 -12.227 1 96.81 347 ILE B N 1
ATOM 5821 C CA . ILE B 1 347 ? 1.854 -5.266 -11.828 1 96.81 347 ILE B CA 1
ATOM 5822 C C . ILE B 1 347 ? 0.345 -5.344 -12.047 1 96.81 347 ILE B C 1
ATOM 5824 O O . ILE B 1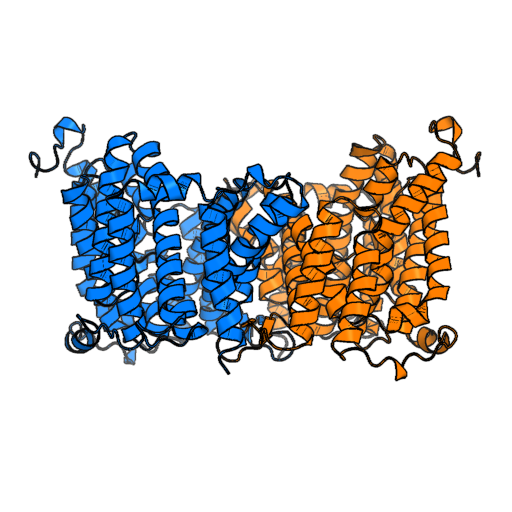 347 ? -0.436 -4.938 -11.18 1 96.81 347 ILE B O 1
ATOM 5828 N N . ILE B 1 348 ? -0.055 -5.863 -13.164 1 95.88 348 ILE B N 1
ATOM 5829 C CA . ILE B 1 348 ? -1.477 -5.961 -13.477 1 95.88 348 ILE B CA 1
ATOM 5830 C C . ILE B 1 348 ? -2.15 -6.938 -12.508 1 95.88 348 ILE B C 1
ATOM 5832 O O . ILE B 1 348 ? -3.244 -6.668 -12.008 1 95.88 348 ILE B O 1
ATOM 5836 N N . ILE B 1 349 ? -1.51 -8.031 -12.227 1 92.75 349 ILE B N 1
ATOM 5837 C CA . ILE B 1 349 ? -2.061 -9.008 -11.289 1 92.75 349 ILE B CA 1
ATOM 5838 C C . ILE B 1 349 ? -2.201 -8.383 -9.906 1 92.75 349 ILE B C 1
ATOM 5840 O O . ILE B 1 349 ? -3.217 -8.578 -9.234 1 92.75 349 ILE B O 1
ATOM 5844 N N . GLY B 1 350 ? -1.163 -7.672 -9.5 1 94.31 350 GLY B N 1
ATOM 5845 C CA . GLY B 1 350 ? -1.274 -6.941 -8.25 1 94.31 350 GLY B CA 1
ATOM 5846 C C . GLY B 1 350 ? -2.447 -5.98 -8.219 1 94.31 350 GLY B C 1
ATOM 5847 O O . GLY B 1 350 ? -3.143 -5.871 -7.207 1 94.31 350 GLY B O 1
ATOM 5848 N N . GLY B 1 351 ? -2.654 -5.281 -9.32 1 94.56 351 GLY B N 1
ATOM 5849 C CA . GLY B 1 351 ? -3.781 -4.367 -9.445 1 94.56 351 GLY B CA 1
ATOM 5850 C C . GLY B 1 351 ? -5.125 -5.062 -9.328 1 94.56 351 GLY B C 1
ATOM 5851 O O . GLY B 1 351 ? -6.086 -4.484 -8.812 1 94.56 351 GLY B O 1
ATOM 5852 N N . LEU B 1 352 ? -5.203 -6.273 -9.758 1 92.06 352 LEU B N 1
ATOM 5853 C CA . LEU B 1 352 ? -6.441 -7.039 -9.68 1 92.06 352 LEU B CA 1
ATOM 5854 C C . LEU B 1 352 ? -6.707 -7.492 -8.25 1 92.06 352 LEU B C 1
ATOM 5856 O O . LEU B 1 352 ? -7.855 -7.527 -7.805 1 92.06 352 LEU B O 1
ATOM 5860 N N . MET B 1 353 ? -5.664 -7.773 -7.543 1 90.75 353 MET B N 1
ATOM 5861 C CA . MET B 1 353 ? -5.781 -8.328 -6.195 1 90.75 353 MET B CA 1
ATOM 5862 C C . MET B 1 353 ? -6.188 -7.25 -5.195 1 90.75 353 MET B C 1
ATOM 5864 O O . MET B 1 353 ? -6.723 -7.555 -4.133 1 90.75 353 MET B O 1
ATOM 5868 N N . ILE B 1 354 ? -5.992 -5.969 -5.512 1 93.94 354 ILE B N 1
ATOM 5869 C CA . ILE B 1 354 ? -6.281 -4.875 -4.59 1 93.94 354 ILE B CA 1
ATOM 5870 C C . ILE B 1 354 ? -7.793 -4.73 -4.418 1 93.94 354 ILE B C 1
ATOM 5872 O O . ILE B 1 354 ? -8.258 -4.172 -3.424 1 93.94 354 ILE B O 1
ATOM 5876 N N . LYS B 1 355 ? -8.578 -5.195 -5.352 1 91.06 355 LYS B N 1
ATOM 5877 C CA . LYS B 1 355 ? -10.031 -5.086 -5.336 1 91.06 355 LYS B CA 1
ATOM 5878 C C . LYS B 1 355 ? -10.617 -5.691 -4.062 1 91.06 355 LYS B C 1
ATOM 5880 O O . LYS B 1 355 ? -11.633 -5.215 -3.551 1 91.06 355 LYS B O 1
ATOM 5885 N N . ASN B 1 356 ? -9.953 -6.668 -3.469 1 91.12 356 ASN B N 1
ATOM 5886 C CA . ASN B 1 356 ? -10.445 -7.367 -2.287 1 91.12 356 ASN B CA 1
ATOM 5887 C C . ASN B 1 356 ? -10.508 -6.445 -1.074 1 91.12 356 ASN B C 1
ATOM 5889 O O . ASN B 1 356 ? -11.141 -6.773 -0.072 1 91.12 356 ASN B O 1
ATOM 5893 N N . ILE B 1 357 ? -9.953 -5.262 -1.154 1 94.44 357 ILE B N 1
ATOM 5894 C CA . ILE B 1 357 ? -9.891 -4.348 -0.017 1 94.44 357 ILE B CA 1
ATOM 5895 C C . ILE B 1 357 ? -11.289 -3.828 0.309 1 94.44 357 ILE B C 1
ATOM 5897 O O . ILE B 1 357 ? -11.555 -3.424 1.442 1 94.44 357 ILE B O 1
ATOM 5901 N N . ILE B 1 358 ? -12.219 -3.811 -0.659 1 92.25 358 ILE B N 1
ATOM 5902 C CA . ILE B 1 358 ? -13.562 -3.281 -0.48 1 92.25 358 ILE B CA 1
ATOM 5903 C C . ILE B 1 358 ? -14.344 -4.168 0.493 1 92.25 358 ILE B C 1
ATOM 5905 O O . ILE B 1 358 ? -15.359 -3.748 1.042 1 92.25 358 ILE B O 1
ATOM 5909 N N . ASN B 1 359 ? -13.852 -5.352 0.691 1 91.81 359 ASN B N 1
ATOM 5910 C CA . ASN B 1 359 ? -14.531 -6.297 1.572 1 91.81 359 ASN B CA 1
ATOM 5911 C C . ASN B 1 359 ? -14.117 -6.098 3.029 1 91.81 359 ASN B C 1
ATOM 5913 O O . ASN B 1 359 ? -14.648 -6.762 3.922 1 91.81 359 ASN B O 1
ATOM 5917 N N . ILE B 1 360 ? -13.195 -5.25 3.275 1 94.12 360 ILE B N 1
ATOM 5918 C CA . ILE B 1 360 ? -12.75 -4.965 4.633 1 94.12 360 ILE B CA 1
ATOM 5919 C C . ILE B 1 360 ? -13.633 -3.883 5.25 1 94.12 360 ILE B C 1
ATOM 5921 O O . ILE B 1 360 ? -13.93 -2.875 4.605 1 94.12 360 ILE B O 1
ATOM 5925 N N . ASP B 1 361 ? -14.055 -4.066 6.457 1 93.12 361 ASP B N 1
ATOM 5926 C CA . ASP B 1 361 ? -14.852 -3.078 7.176 1 93.12 361 ASP B CA 1
ATOM 5927 C C . ASP B 1 361 ? -13.969 -1.967 7.742 1 93.12 361 ASP B C 1
ATOM 5929 O O . ASP B 1 361 ? -13.359 -2.131 8.797 1 93.12 361 ASP B O 1
ATOM 5933 N N . PHE B 1 362 ? -14.031 -0.84 7.16 1 92.44 362 PHE B N 1
ATOM 5934 C CA . PHE B 1 362 ? -13.172 0.263 7.578 1 92.44 362 PHE B CA 1
ATOM 5935 C C . PHE B 1 362 ? -13.883 1.147 8.594 1 92.44 362 PHE B C 1
ATOM 5937 O O . PHE B 1 362 ? -13.297 2.098 9.117 1 92.44 362 PHE B O 1
ATOM 5944 N N . GLU B 1 363 ? -15.086 0.887 8.938 1 90.19 363 GLU B N 1
ATOM 5945 C CA . GLU B 1 363 ? -15.812 1.655 9.945 1 90.19 363 GLU B CA 1
ATOM 5946 C C . GLU B 1 363 ? -15.344 1.303 11.352 1 90.19 363 GLU B C 1
ATOM 5948 O O . GLU B 1 363 ? -15.312 2.162 12.234 1 90.19 363 GLU B O 1
ATOM 5953 N N . ASP B 1 364 ? -15.039 0.035 11.547 1 93.31 364 ASP B N 1
ATOM 5954 C CA . ASP B 1 364 ? -14.5 -0.423 12.828 1 93.31 364 ASP B CA 1
ATOM 5955 C C . ASP B 1 364 ? -12.977 -0.426 12.812 1 93.31 364 ASP B C 1
ATOM 5957 O O . ASP B 1 364 ? -12.359 -1.332 12.25 1 93.31 364 ASP B O 1
ATOM 5961 N N . PHE B 1 365 ? -12.406 0.476 13.523 1 94.25 365 PHE B N 1
ATOM 5962 C CA . PHE B 1 365 ? -10.961 0.656 13.492 1 94.25 365 PHE B CA 1
ATOM 5963 C C . PHE B 1 365 ? -10.25 -0.527 14.141 1 94.25 365 PHE B C 1
ATOM 5965 O O . PHE B 1 365 ? -9.117 -0.854 13.781 1 94.25 365 PHE B O 1
ATOM 5972 N N . SER B 1 366 ? -10.906 -1.187 15.109 1 95.19 366 SER B N 1
ATOM 5973 C CA . SER B 1 366 ? -10.297 -2.361 15.734 1 95.19 366 SER B CA 1
ATOM 5974 C C . SER B 1 366 ? -10.141 -3.498 14.727 1 95.19 366 SER B C 1
ATOM 5976 O O . SER B 1 366 ? -9.289 -4.371 14.898 1 95.19 366 SER B O 1
ATOM 5978 N N . GLU B 1 367 ? -10.938 -3.428 13.617 1 94.31 367 GLU B N 1
ATOM 5979 C CA . GLU B 1 367 ? -10.867 -4.414 12.547 1 94.31 367 GLU B CA 1
ATOM 5980 C C . GLU B 1 367 ? -9.969 -3.936 11.414 1 94.31 367 GLU B C 1
ATOM 5982 O O . GLU B 1 367 ? -9.164 -4.707 10.883 1 94.31 367 GLU B O 1
ATOM 5987 N N . SER B 1 368 ? -10.078 -2.723 11.141 1 95.88 368 SER B N 1
ATOM 5988 C CA . SER B 1 368 ? -9.43 -2.211 9.938 1 95.88 368 SER B CA 1
ATOM 5989 C C . SER B 1 368 ? -7.953 -1.929 10.18 1 95.88 368 SER B C 1
ATOM 5991 O O . SER B 1 368 ? -7.133 -2.045 9.266 1 95.88 368 SER B O 1
ATOM 5993 N N . PHE B 1 369 ? -7.598 -1.633 11.367 1 97.44 369 PHE B N 1
ATOM 5994 C CA . PHE B 1 369 ? -6.211 -1.249 11.617 1 97.44 369 PHE B CA 1
ATOM 5995 C C . PHE B 1 369 ? -5.285 -2.449 11.469 1 97.44 369 PHE B C 1
ATOM 5997 O O . PHE B 1 369 ? -4.258 -2.367 10.797 1 97.44 369 PHE B O 1
ATOM 6004 N N . PRO B 1 370 ? -5.633 -3.576 12.133 1 97.56 370 PRO B N 1
ATOM 6005 C CA . PRO B 1 370 ? -4.789 -4.75 11.906 1 97.56 370 PRO B CA 1
ATOM 6006 C C . PRO B 1 370 ? -4.707 -5.145 10.438 1 97.56 370 PRO B C 1
ATOM 6008 O O . PRO B 1 370 ? -3.643 -5.539 9.953 1 97.56 370 PRO B O 1
ATOM 6011 N N . ALA B 1 371 ? -5.836 -5.066 9.734 1 97.5 371 ALA B N 1
ATOM 6012 C CA . ALA B 1 371 ? -5.855 -5.352 8.297 1 97.5 371 ALA B CA 1
ATOM 6013 C C . ALA B 1 371 ? -4.938 -4.398 7.539 1 97.5 371 ALA B C 1
ATOM 6015 O O . ALA B 1 371 ? -4.195 -4.82 6.648 1 97.5 371 ALA B O 1
ATOM 6016 N N . PHE B 1 372 ? -5.008 -3.178 7.914 1 97.56 372 PHE B N 1
ATOM 6017 C CA . PHE B 1 372 ? -4.172 -2.148 7.305 1 97.56 372 PHE B CA 1
ATOM 6018 C C . PHE B 1 372 ? -2.695 -2.453 7.523 1 97.56 372 PHE B C 1
ATOM 6020 O O . PHE B 1 372 ? -1.881 -2.285 6.613 1 97.56 372 PHE B O 1
ATOM 6027 N N . LEU B 1 373 ? -2.318 -2.896 8.68 1 97.62 373 LEU B N 1
ATOM 6028 C CA . LEU B 1 373 ? -0.927 -3.219 8.984 1 97.62 373 LEU B CA 1
ATOM 6029 C C . LEU B 1 373 ? -0.423 -4.348 8.094 1 97.62 373 LEU B C 1
ATOM 6031 O O . LEU B 1 373 ? 0.711 -4.305 7.609 1 97.62 373 LEU B O 1
ATOM 6035 N N . ILE B 1 374 ? -1.265 -5.332 7.891 1 96.94 374 ILE B N 1
ATOM 6036 C CA . ILE B 1 374 ? -0.889 -6.434 7.012 1 96.94 374 ILE B CA 1
ATOM 6037 C C . ILE B 1 374 ? -0.613 -5.902 5.605 1 96.94 374 ILE B C 1
ATOM 6039 O O . ILE B 1 374 ? 0.427 -6.203 5.016 1 96.94 374 ILE B O 1
ATOM 6043 N N . ILE B 1 375 ? -1.51 -5.078 5.113 1 97.25 375 ILE B N 1
ATOM 6044 C CA . ILE B 1 375 ? -1.436 -4.531 3.764 1 97.25 375 ILE B CA 1
ATOM 6045 C C . ILE B 1 375 ? -0.16 -3.707 3.609 1 97.25 375 ILE B C 1
ATOM 6047 O O . ILE B 1 375 ? 0.537 -3.814 2.596 1 97.25 375 ILE B O 1
ATOM 6051 N N . ALA B 1 376 ? 0.163 -2.963 4.586 1 96.88 376 ALA B N 1
ATOM 6052 C CA . ALA B 1 376 ? 1.293 -2.041 4.508 1 96.88 376 ALA B CA 1
ATOM 6053 C C . ALA B 1 376 ? 2.611 -2.766 4.758 1 96.88 376 ALA B C 1
ATOM 6055 O O . ALA B 1 376 ? 3.611 -2.502 4.086 1 96.88 376 ALA B O 1
ATOM 6056 N N . LEU B 1 377 ? 2.654 -3.678 5.699 1 96.06 377 LEU B N 1
ATOM 6057 C CA . LEU B 1 377 ? 3.92 -4.223 6.18 1 96.06 377 LEU B CA 1
ATOM 6058 C C . LEU B 1 377 ? 4.418 -5.332 5.258 1 96.06 377 LEU B C 1
ATOM 6060 O O . LEU B 1 377 ? 5.621 -5.574 5.168 1 96.06 377 LEU B O 1
ATOM 6064 N N . ILE B 1 378 ? 3.535 -6.012 4.508 1 94.69 378 ILE B N 1
ATOM 6065 C CA . ILE B 1 378 ? 3.979 -7.078 3.619 1 94.69 378 ILE B CA 1
ATOM 6066 C C . ILE B 1 378 ? 4.965 -6.52 2.596 1 94.69 378 ILE B C 1
ATOM 6068 O O . ILE B 1 378 ? 6.121 -6.949 2.541 1 94.69 378 ILE B O 1
ATOM 6072 N N . PRO B 1 379 ? 4.531 -5.48 1.872 1 93.81 379 PRO B N 1
ATOM 6073 C CA . PRO B 1 379 ? 5.484 -4.957 0.892 1 93.81 379 PRO B CA 1
ATOM 6074 C C . PRO B 1 379 ? 6.633 -4.184 1.539 1 93.81 379 PRO B C 1
ATOM 6076 O O . PRO B 1 379 ? 7.773 -4.273 1.084 1 93.81 379 PRO B O 1
ATOM 6079 N N . LEU B 1 380 ? 6.402 -3.543 2.66 1 92.62 380 LEU B N 1
ATOM 6080 C CA . LEU B 1 380 ? 7.383 -2.621 3.219 1 92.62 380 LEU B CA 1
ATOM 6081 C C . LEU B 1 380 ? 8.43 -3.373 4.035 1 92.62 380 LEU B C 1
ATOM 6083 O O . LEU B 1 380 ? 9.5 -2.834 4.328 1 92.62 380 LEU B O 1
ATOM 6087 N N . THR B 1 381 ? 8.125 -4.586 4.453 1 90.12 381 THR B N 1
ATOM 6088 C CA . THR B 1 381 ? 9.133 -5.414 5.117 1 90.12 381 THR B CA 1
ATOM 6089 C C . THR B 1 381 ? 9.703 -6.449 4.156 1 90.12 381 THR B C 1
ATOM 6091 O O . THR B 1 381 ? 10.562 -7.246 4.535 1 90.12 381 THR B O 1
ATOM 6094 N N . TYR B 1 382 ? 9.195 -6.434 2.953 1 89.19 382 TYR B N 1
ATOM 6095 C CA . TYR B 1 382 ? 9.594 -7.406 1.942 1 89.19 382 TYR B CA 1
ATOM 6096 C C . TYR B 1 382 ? 9.414 -8.828 2.453 1 89.19 382 TYR B C 1
ATOM 6098 O O . TYR B 1 382 ? 10.258 -9.695 2.219 1 89.19 382 TYR B O 1
ATOM 6106 N N . SER B 1 383 ? 8.383 -9.055 3.273 1 91.44 383 SER B N 1
ATOM 6107 C CA . SER B 1 383 ? 8.109 -10.352 3.889 1 91.44 383 SER B CA 1
ATOM 6108 C C . SER B 1 383 ? 6.621 -10.531 4.156 1 91.44 383 SER B C 1
ATOM 6110 O O . SER B 1 383 ? 6.035 -9.797 4.957 1 91.44 383 SER B O 1
ATOM 6112 N N . ILE B 1 384 ? 6.094 -11.539 3.465 1 93.06 384 ILE B N 1
ATOM 6113 C CA . ILE B 1 384 ? 4.676 -11.828 3.65 1 93.06 384 ILE B CA 1
ATOM 6114 C C . ILE B 1 384 ? 4.43 -12.312 5.078 1 93.06 384 ILE B C 1
ATOM 6116 O O . ILE B 1 384 ? 3.465 -11.891 5.723 1 93.06 384 ILE B O 1
ATOM 6120 N N . VAL B 1 385 ? 5.367 -13.055 5.625 1 91.19 385 VAL B N 1
ATOM 6121 C CA . VAL B 1 385 ? 5.219 -13.641 6.953 1 91.19 385 VAL B CA 1
ATOM 6122 C C . VAL B 1 385 ? 5.246 -12.539 8.008 1 91.19 385 VAL B C 1
ATOM 6124 O O . VAL B 1 385 ? 4.402 -12.508 8.906 1 91.19 385 VAL B O 1
ATOM 6127 N N . ASP B 1 386 ? 6.141 -11.617 7.906 1 92.62 386 ASP B N 1
ATOM 6128 C CA . ASP B 1 386 ? 6.23 -10.531 8.875 1 92.62 386 ASP B CA 1
ATOM 6129 C C . ASP B 1 386 ? 4.969 -9.664 8.852 1 92.62 386 ASP B C 1
ATOM 6131 O O . ASP B 1 386 ? 4.457 -9.273 9.898 1 92.62 386 ASP B O 1
ATOM 6135 N N . GLY B 1 387 ? 4.5 -9.367 7.684 1 94.19 387 GLY B N 1
ATOM 6136 C CA . GLY B 1 387 ? 3.275 -8.594 7.57 1 94.19 387 GLY B CA 1
ATOM 6137 C C . GLY B 1 387 ? 2.08 -9.258 8.219 1 94.19 387 GLY B C 1
ATOM 6138 O O . GLY B 1 387 ? 1.351 -8.625 8.984 1 94.19 387 GLY B O 1
ATOM 6139 N N . ILE B 1 388 ? 1.938 -10.523 7.902 1 93.75 388 ILE B N 1
ATOM 6140 C CA . ILE B 1 388 ? 0.837 -11.289 8.477 1 93.75 388 ILE B CA 1
ATOM 6141 C C . ILE B 1 388 ? 0.982 -11.336 10 1 93.75 388 ILE B C 1
ATOM 6143 O O . ILE B 1 388 ? 0.008 -11.141 10.727 1 93.75 388 ILE B O 1
ATOM 6147 N N . ALA B 1 389 ? 2.178 -11.562 10.453 1 93.75 389 ALA B N 1
ATOM 6148 C CA . ALA B 1 389 ? 2.441 -11.703 11.883 1 93.75 389 ALA B CA 1
ATOM 6149 C C . ALA B 1 389 ? 2.035 -10.445 12.641 1 93.75 389 ALA B C 1
ATOM 6151 O O . ALA B 1 389 ? 1.351 -10.523 13.664 1 93.75 389 ALA B O 1
ATOM 6152 N N . PHE B 1 390 ? 2.387 -9.328 12.18 1 95.38 390 PHE B N 1
ATOM 6153 C CA . PHE B 1 390 ? 2.066 -8.078 12.859 1 95.38 390 PHE B CA 1
ATOM 6154 C C . PHE B 1 390 ? 0.557 -7.871 12.93 1 95.38 390 PHE B C 1
ATOM 6156 O O . PHE B 1 390 ? 0.025 -7.484 13.969 1 95.38 390 PHE B O 1
ATOM 6163 N N . GLY B 1 391 ? -0.109 -8.094 11.859 1 95.69 391 GLY B N 1
ATOM 6164 C CA . GLY B 1 391 ? -1.557 -7.949 11.844 1 95.69 391 GLY B CA 1
ATOM 6165 C C . GLY B 1 391 ? -2.26 -8.906 12.797 1 95.69 391 GLY B C 1
ATOM 6166 O O . GLY B 1 391 ? -3.184 -8.508 13.508 1 95.69 391 GLY B O 1
ATOM 6167 N N . PHE B 1 392 ? -1.798 -10.102 12.773 1 95.06 392 PHE B N 1
ATOM 6168 C CA . PHE B 1 392 ? -2.43 -11.125 13.594 1 95.06 392 PHE B CA 1
ATOM 6169 C C . PHE B 1 392 ? -2.162 -10.883 15.07 1 95.06 392 PHE B C 1
ATOM 6171 O O . PHE B 1 392 ? -2.979 -11.234 15.922 1 95.06 392 PHE B O 1
ATOM 6178 N N . ILE B 1 393 ? -1.052 -10.328 15.43 1 96.25 393 ILE B N 1
ATOM 6179 C CA . ILE B 1 393 ? -0.736 -10.023 16.812 1 96.25 393 ILE B CA 1
ATOM 6180 C C . ILE B 1 393 ? -1.551 -8.812 17.281 1 96.25 393 ILE B C 1
ATOM 6182 O O . ILE B 1 393 ? -2.096 -8.805 18.375 1 96.25 393 ILE B O 1
ATOM 6186 N N . VAL B 1 394 ? -1.654 -7.844 16.422 1 97 394 VAL B N 1
ATOM 6187 C CA . VAL B 1 394 ? -2.293 -6.578 16.781 1 97 394 VAL B CA 1
ATOM 6188 C C . VAL B 1 394 ? -3.807 -6.766 16.844 1 97 394 VAL B C 1
ATOM 6190 O O . VAL B 1 394 ? -4.488 -6.094 17.625 1 97 394 VAL B O 1
ATOM 6193 N N . TYR B 1 395 ? -4.375 -7.707 16.109 1 97 395 TYR B N 1
ATOM 6194 C CA . TYR B 1 395 ? -5.82 -7.875 16.016 1 97 395 TYR B CA 1
ATOM 6195 C C . TYR B 1 395 ? -6.426 -8.156 17.391 1 97 395 TYR B C 1
ATOM 6197 O O . TYR B 1 395 ? -7.316 -7.43 17.844 1 97 395 TYR B O 1
ATOM 6205 N N . PRO B 1 396 ? -5.969 -9.195 18.125 1 96.12 396 PRO B N 1
ATOM 6206 C CA . PRO B 1 396 ? -6.535 -9.438 19.453 1 96.12 396 PRO B CA 1
ATOM 6207 C C . PRO B 1 396 ? -6.297 -8.273 20.406 1 96.12 396 PRO B C 1
ATOM 6209 O O . PRO B 1 396 ? -7.148 -7.973 21.25 1 96.12 396 PRO B O 1
ATOM 6212 N N . LEU B 1 397 ? -5.168 -7.629 20.312 1 96.19 397 LEU B N 1
ATOM 6213 C CA . LEU B 1 397 ? -4.883 -6.477 21.172 1 96.19 397 LEU B CA 1
ATOM 6214 C C . LEU B 1 397 ? -5.879 -5.352 20.906 1 96.19 397 LEU B C 1
ATOM 6216 O O . LEU B 1 397 ? -6.41 -4.758 21.844 1 96.19 397 LEU B O 1
ATOM 6220 N N . ALA B 1 398 ? -6.059 -5.098 19.625 1 96.38 398 ALA B N 1
ATOM 6221 C CA . ALA B 1 398 ? -6.984 -4.031 19.25 1 96.38 398 ALA B CA 1
ATOM 6222 C C . ALA B 1 398 ? -8.398 -4.332 19.75 1 96.38 398 ALA B C 1
ATOM 6224 O O . ALA B 1 398 ? -9.094 -3.439 20.234 1 96.38 398 ALA B O 1
ATOM 6225 N N . LYS B 1 399 ? -8.805 -5.555 19.625 1 96.31 399 LYS B N 1
ATOM 6226 C CA . LYS B 1 399 ? -10.141 -5.941 20.047 1 96.31 399 LYS B CA 1
ATOM 6227 C C . LYS B 1 399 ? -10.281 -5.852 21.562 1 96.31 399 LYS B C 1
ATOM 6229 O O . LYS B 1 399 ? -11.32 -5.441 22.078 1 96.31 399 LYS B O 1
ATOM 6234 N N . ILE B 1 400 ? -9.258 -6.219 22.281 1 95 400 ILE B N 1
ATOM 6235 C CA . ILE B 1 400 ? -9.258 -6.129 23.75 1 95 400 ILE B CA 1
ATOM 6236 C C . ILE B 1 400 ? -9.352 -4.664 24.172 1 95 400 ILE B C 1
ATOM 6238 O O . ILE B 1 400 ? -10.133 -4.316 25.047 1 95 400 ILE B O 1
ATOM 6242 N N . PHE B 1 401 ? -8.562 -3.832 23.531 1 95.25 401 PHE B N 1
ATOM 6243 C CA . PHE B 1 401 ? -8.555 -2.412 23.859 1 95.25 401 PHE B CA 1
ATOM 6244 C C . PHE B 1 401 ? -9.898 -1.772 23.547 1 95.25 401 PHE B C 1
ATOM 6246 O O . PHE B 1 401 ? -10.32 -0.84 24.234 1 95.25 401 PHE B O 1
ATOM 6253 N N . ALA B 1 402 ? -10.578 -2.221 22.5 1 94.12 402 ALA B N 1
ATOM 6254 C CA . ALA B 1 402 ? -11.875 -1.69 22.094 1 94.12 402 ALA B CA 1
ATOM 6255 C C . ALA B 1 402 ? -13 -2.328 22.906 1 94.12 402 ALA B C 1
ATOM 6257 O O . ALA B 1 402 ? -14.18 -2.111 22.625 1 94.12 402 ALA B O 1
ATOM 6258 N N . LYS B 1 403 ? -12.68 -3.197 23.906 1 92.88 403 LYS B N 1
ATOM 6259 C CA . LYS B 1 403 ? -13.625 -3.887 24.766 1 92.88 403 LYS B CA 1
ATOM 6260 C C . LYS B 1 403 ? -14.5 -4.855 23.969 1 92.88 403 LYS B C 1
ATOM 6262 O O . LYS B 1 403 ? -15.695 -4.98 24.234 1 92.88 403 LYS B O 1
ATOM 6267 N N . LYS B 1 404 ? -13.953 -5.414 22.984 1 94.5 404 LYS B N 1
ATOM 6268 C CA . LYS B 1 404 ? -14.641 -6.402 22.156 1 94.5 404 LYS B CA 1
ATOM 6269 C C . LYS B 1 404 ? -13.93 -7.75 22.203 1 94.5 404 LYS B C 1
ATOM 6271 O O . LYS B 1 404 ? -13.781 -8.422 21.172 1 94.5 404 LYS B O 1
ATOM 6276 N N . HIS B 1 405 ? -13.445 -8.094 23.297 1 90.88 405 HIS B N 1
ATOM 6277 C CA . HIS B 1 405 ? -12.648 -9.312 23.453 1 90.88 405 HIS B CA 1
ATOM 6278 C C . HIS B 1 405 ? -13.484 -10.555 23.156 1 90.88 405 HIS B C 1
ATOM 6280 O O . HIS B 1 405 ? -12.938 -11.602 22.797 1 90.88 405 HIS B O 1
ATOM 6286 N N . LYS B 1 406 ? -14.742 -10.469 23.188 1 90.31 406 LYS B N 1
ATOM 6287 C CA . LYS B 1 406 ? -15.625 -11.609 22.969 1 90.31 406 LYS B CA 1
ATOM 6288 C C . LYS B 1 406 ? -15.68 -11.984 21.484 1 90.31 406 LYS B C 1
ATOM 6290 O O . LYS B 1 406 ? -16.047 -13.102 21.141 1 90.31 406 LYS B O 1
ATOM 6295 N N . GLU B 1 407 ? -15.289 -11.078 20.703 1 90.88 407 GLU B N 1
ATOM 6296 C CA . GLU B 1 407 ? -15.32 -11.32 19.25 1 90.88 407 GLU B CA 1
ATOM 6297 C C . GLU B 1 407 ? -14.086 -12.086 18.797 1 90.88 407 GLU B C 1
ATOM 6299 O O . GLU B 1 407 ? -14.031 -12.555 17.656 1 90.88 407 GLU B O 1
ATOM 6304 N N . VAL B 1 408 ? -13.172 -12.305 19.703 1 93 408 VAL B N 1
ATOM 6305 C CA . VAL B 1 408 ? -11.922 -12.953 19.328 1 93 408 VAL B CA 1
ATOM 6306 C C . VAL B 1 408 ? -11.977 -14.43 19.688 1 93 408 VAL B C 1
ATOM 6308 O O . VAL B 1 408 ? -12.219 -14.789 20.844 1 93 408 VAL B O 1
ATOM 6311 N N . SER B 1 409 ? -11.766 -15.273 18.719 1 92.88 409 SER B N 1
ATOM 6312 C CA . SER B 1 409 ? -11.781 -16.719 18.938 1 92.88 409 SER B CA 1
ATOM 6313 C C . SER B 1 409 ? -10.492 -17.203 19.578 1 92.88 409 SER B C 1
ATOM 6315 O O . SER B 1 409 ? -9.469 -16.516 19.531 1 92.88 409 SER B O 1
ATOM 6317 N N . LEU B 1 410 ? -10.555 -18.344 20.141 1 92.19 410 LEU B N 1
ATOM 6318 C CA . LEU B 1 410 ? -9.391 -18.953 20.766 1 92.19 410 LEU B CA 1
ATOM 6319 C C . LEU B 1 410 ? -8.32 -19.266 19.734 1 92.19 410 LEU B C 1
ATOM 6321 O O . LEU B 1 410 ? -7.125 -19.141 20 1 92.19 410 LEU B O 1
ATOM 6325 N N . THR B 1 411 ? -8.805 -19.656 18.609 1 90.56 411 THR B N 1
ATOM 6326 C CA . THR B 1 411 ? -7.891 -19.969 17.516 1 90.56 411 THR B CA 1
ATOM 6327 C C . THR B 1 411 ? -7.074 -18.734 17.141 1 90.56 411 THR B C 1
ATOM 6329 O O . THR B 1 411 ? -5.875 -18.828 16.875 1 90.56 411 THR B O 1
ATOM 6332 N N . MET B 1 412 ? -7.73 -17.594 17.109 1 92.19 412 MET B N 1
ATOM 6333 C CA . MET B 1 412 ? -7.051 -16.359 16.766 1 92.19 412 MET B CA 1
ATOM 6334 C C . MET B 1 412 ? -5.973 -16.031 17.797 1 92.19 412 MET B C 1
ATOM 6336 O O . MET B 1 412 ? -4.883 -15.57 17.438 1 92.19 412 MET B O 1
ATOM 6340 N N . TYR B 1 413 ? -6.234 -16.281 19.078 1 94.31 413 TYR B N 1
ATOM 6341 C CA . TYR B 1 413 ? -5.258 -16.047 20.141 1 94.31 413 TYR B CA 1
ATOM 6342 C C . TYR B 1 413 ? -4.07 -17 20 1 94.31 413 TYR B C 1
ATOM 6344 O O . TYR B 1 413 ? -2.922 -16.594 20.188 1 94.31 413 TYR B O 1
ATOM 6352 N N . LEU B 1 414 ? -4.352 -18.172 19.625 1 92 414 LEU B N 1
ATOM 6353 C CA . LEU B 1 414 ? -3.297 -19.172 19.5 1 92 414 LEU B CA 1
ATOM 6354 C C . LEU B 1 414 ? -2.365 -18.828 18.344 1 92 414 LEU B C 1
ATOM 6356 O O . LEU B 1 414 ? -1.143 -18.906 18.469 1 92 414 LEU B O 1
ATOM 6360 N N . VAL B 1 415 ? -2.986 -18.516 17.25 1 89.94 415 VAL B N 1
ATOM 6361 C CA . VAL B 1 415 ? -2.188 -18.156 16.094 1 89.94 415 VAL B CA 1
ATOM 6362 C C . VAL B 1 415 ? -1.343 -16.922 16.406 1 89.94 415 VAL B C 1
ATOM 6364 O O . VAL B 1 415 ? -0.164 -16.859 16.047 1 89.94 415 VAL B O 1
ATOM 6367 N N . SER B 1 416 ? -1.95 -15.93 17.031 1 94.06 416 SER B N 1
ATOM 6368 C CA . SER B 1 416 ? -1.238 -14.711 17.406 1 94.06 416 SER B CA 1
ATOM 6369 C C . SER B 1 416 ? -0.062 -15.031 18.328 1 94.06 416 SER B C 1
ATOM 6371 O O . SER B 1 416 ? 0.999 -14.414 18.219 1 94.06 416 SER B O 1
ATOM 6373 N N . LEU B 1 417 ? -0.252 -15.938 19.203 1 93.12 417 LEU B N 1
ATOM 6374 C CA . LEU B 1 417 ? 0.796 -16.328 20.141 1 93.12 417 LEU B CA 1
ATOM 6375 C C . LEU B 1 417 ? 1.962 -16.984 19.406 1 93.12 417 LEU B C 1
ATOM 6377 O O . LEU B 1 417 ? 3.123 -16.766 19.75 1 93.12 417 LEU B O 1
ATOM 6381 N N . ILE B 1 418 ? 1.662 -17.797 18.453 1 89.19 418 ILE B N 1
ATOM 6382 C CA . ILE B 1 418 ? 2.699 -18.453 17.656 1 89.19 418 ILE B CA 1
ATOM 6383 C C . ILE B 1 418 ? 3.566 -17.406 16.969 1 89.19 418 ILE B C 1
ATOM 6385 O O . ILE B 1 418 ? 4.797 -17.484 16.984 1 89.19 418 ILE B O 1
ATOM 6389 N N . PHE B 1 419 ? 2.945 -16.406 16.406 1 91.25 419 PHE B N 1
ATOM 6390 C CA . PHE B 1 419 ? 3.68 -15.344 15.719 1 91.25 419 PHE B CA 1
ATOM 6391 C C . PHE B 1 419 ? 4.473 -14.5 16.703 1 91.25 419 PHE B C 1
ATOM 6393 O O . PHE B 1 419 ? 5.57 -14.039 16.406 1 91.25 419 PHE B O 1
ATOM 6400 N N . LEU B 1 420 ? 3.895 -14.289 17.875 1 92.31 420 LEU B N 1
ATOM 6401 C CA . LEU B 1 420 ? 4.598 -13.531 18.906 1 92.31 420 LEU B CA 1
ATOM 6402 C C . LEU B 1 420 ? 5.859 -14.266 19.344 1 92.31 420 LEU B C 1
ATOM 6404 O O . LEU B 1 420 ? 6.914 -13.648 19.516 1 92.31 420 LEU B O 1
ATOM 6408 N N . ILE B 1 421 ? 5.738 -15.539 19.547 1 89.19 421 ILE B N 1
ATOM 6409 C CA . ILE B 1 421 ? 6.879 -16.359 19.938 1 89.19 421 ILE B CA 1
ATOM 6410 C C . ILE B 1 421 ? 7.949 -16.312 18.859 1 89.19 421 ILE B C 1
ATOM 6412 O O . ILE B 1 421 ? 9.141 -16.25 19.156 1 89.19 421 ILE B O 1
ATOM 6416 N N . TYR B 1 422 ? 7.516 -16.297 17.656 1 85.81 422 TYR B N 1
ATOM 6417 C CA . TYR B 1 422 ? 8.43 -16.188 16.516 1 85.81 422 TYR B CA 1
ATOM 6418 C C . TYR B 1 422 ? 9.266 -14.914 16.609 1 85.81 422 TYR B C 1
ATOM 6420 O O . TYR B 1 422 ? 10.484 -14.953 16.469 1 85.81 422 TYR B O 1
ATOM 6428 N N . PHE B 1 423 ? 8.656 -13.805 16.922 1 88.62 423 PHE B N 1
ATOM 6429 C CA . PHE B 1 423 ? 9.359 -12.523 16.984 1 88.62 423 PHE B CA 1
ATOM 6430 C C . PHE B 1 423 ? 10.266 -12.461 18.203 1 88.62 423 PHE B C 1
ATOM 6432 O O . PHE B 1 423 ? 11.367 -11.914 18.141 1 88.62 423 PHE B O 1
ATOM 6439 N N . VAL B 1 424 ? 9.797 -13.039 19.25 1 88.31 424 VAL B N 1
ATOM 6440 C CA . VAL B 1 424 ? 10.586 -13.023 20.484 1 88.31 424 VAL B CA 1
ATOM 6441 C C . VAL B 1 424 ? 11.844 -13.867 20.297 1 88.31 424 VAL B C 1
ATOM 6443 O O . VAL B 1 424 ? 12.938 -13.438 20.656 1 88.31 424 VAL B O 1
ATOM 6446 N N . LEU B 1 425 ? 11.711 -14.977 19.703 1 84.62 425 LEU B N 1
ATOM 6447 C CA . LEU B 1 425 ? 12.852 -15.867 19.5 1 84.62 425 LEU B CA 1
ATOM 6448 C C . LEU B 1 425 ? 13.797 -15.297 18.453 1 84.62 425 LEU B C 1
ATOM 6450 O O . LEU B 1 425 ? 15.016 -15.453 18.562 1 84.62 425 LEU B O 1
ATOM 6454 N N . ARG B 1 426 ? 13.18 -14.727 17.469 1 81.75 426 ARG B N 1
ATOM 6455 C CA . ARG B 1 426 ? 13.992 -14.07 16.453 1 81.75 426 ARG B CA 1
ATOM 6456 C C . ARG B 1 426 ? 14.805 -12.93 17.047 1 81.75 426 ARG B C 1
ATOM 6458 O O . ARG B 1 426 ? 15.953 -12.703 16.641 1 81.75 426 ARG B O 1
ATOM 6465 N N . GLY B 1 427 ? 14.172 -12.195 17.906 1 78.81 427 GLY B N 1
ATOM 6466 C CA . GLY B 1 427 ? 14.867 -11.102 18.562 1 78.81 427 GLY B CA 1
ATOM 6467 C C . GLY B 1 427 ? 15.961 -11.578 19.5 1 78.81 427 GLY B C 1
ATOM 6468 O O . GLY B 1 427 ? 17 -10.938 19.609 1 78.81 427 GLY B O 1
ATOM 6469 N N . LEU B 1 428 ? 15.617 -12.703 20.188 1 74.88 428 LEU B N 1
ATOM 6470 C CA . LEU B 1 428 ? 16.594 -13.227 21.125 1 74.88 428 LEU B CA 1
ATOM 6471 C C . LEU B 1 428 ? 17.703 -13.969 20.406 1 74.88 428 LEU B C 1
ATOM 6473 O O . LEU B 1 428 ? 18.812 -14.086 20.938 1 74.88 428 LEU B O 1
ATOM 6477 N N . SER B 1 429 ? 17.266 -14.68 19.328 1 66.5 429 SER B N 1
ATOM 6478 C CA . SER B 1 429 ? 18.266 -15.484 18.625 1 66.5 429 SER B CA 1
ATOM 6479 C C . SER B 1 429 ? 19.266 -14.609 17.906 1 66.5 429 SER B C 1
ATOM 6481 O O . SER B 1 429 ? 18.906 -13.789 17.062 1 66.5 429 SER B O 1
ATOM 6483 N N . LEU B 1 430 ? 20.453 -13.906 18.656 1 42.84 430 LEU B N 1
ATOM 6484 C CA . LEU B 1 430 ? 21.719 -13.312 18.234 1 42.84 430 LEU B CA 1
ATOM 6485 C C . LEU B 1 430 ? 22.266 -14.016 17 1 42.84 430 LEU B C 1
ATOM 6487 O O . LEU B 1 430 ? 22.141 -15.234 16.875 1 42.84 430 LEU B O 1
#

Organism: NCBI:txid360422

Secondary structure (DSSP, 8-state):
-HHHHTTTTTT--HHHHHHHHHHHHHHHTHHHHHHHHHHHTTT--HHHHHHHHHHHHHHHHHHHHHHT-----EEE-HHHHHIIIIIIIIIT---HHHHHHHHHHHHHHHHHHHHSTHHHHHHHHS-HHHHHHHHHHHHHHHHHHHHHHTTSEEEETTTEEEE--TTSHHHHHHHHHHHHHHHHHHTT-TTHHHHHHHHHHHHHHHTT-S-GGG-------HHHHTTTTT----TTTTSHHHHHHHHHHHHHHHHHHHHHHIIIIIIIS--GGGHHHHHHHHHHHHHHHHHHTSPPEEE-TTHHHHHHTT--SHHHHHHHHHHHHHGGGGHHHHTT--HHHHHHHHHHHHHHHGGGGGGS--S-HHHHHHHHHHHHHHHHTT-HHHHHHHHHHHHHHHHHHTT-GGG--HHHHHHHHHHHHHHHHHHH--/-HHHHTTTTTT--HHHHHHHHHHHHHHHTHHHHHHHHHHHTTT--HHHHHHHHHHHHHHHHHHHHHHT-----EEE-HHHHHIIIIIIIIIT---HHHHHHHHHHHHHHHHHHHHSTHHHHHHHHS-HHHHHHHHHHHHHHHHHHHHHHTTSEEEETTTEEEE--TTSHHHHHHHHHHHHHHHHHHTT-TTHHHHHHHHHHHHHHHTT-S-GGG-------HHHHTTTTT----TTTTSHHHHHHHHHHHHHHHHHHHHHHIIIIIIIS--GGGHHHHHHHHHHHHHHHHHHTSPPEEE-TTHHHHHHTT--SHHHHHHHHHHHHHGGGGHHHHTT--HHHHHHHHHHHHHHHGGGGGGS--S-HHHHHHHHHHHHHHHHHT-HHHHHHHHHHHHHHHHHHTT-GGGS-HHHHHHHHHHHHHHHHHHH--

Radius of gyration: 27.99 Å; Cα contacts (8 Å, |Δi|>4): 1711; chains: 2; bounding box: 51×82×60 Å

Foldseek 3Di:
DCVQLVQVVLVHDPVLLLLLLVLLLLLCVLCLLLQLVLQCLLVADSLLSSVLQLVLQLLLLVLCQRQLFFLFGKTFDLLQSLQLRQALCPVLPDRLLQSLVLLLVLLVVLLVCLVDCVLVVLVQQDDPLLLLLLLLQSLVQLLVVLCVLQQQWDQDPVPRIDGGDCPPLSNVLLVVLLVQLVVLVVVPPRSSLVVSLVVSLVSCVVSVNFDPVPLPLDQRPCVSNVCQAQSHDCPCVVPLSSVLSSVLSSSNQSSQQLVLLCCQVCNLQVHVVSSSSSSNSQSNSSNVSSNSRGGGMHRDPSSNSSSVSPTGTSSSSNSSSVVSVVCSSCSSVSVRRGSSSSSSVSNVSSVVSNVSNVVFDVVDCLRNVLSVQLNPCCNVVSHNSVSSLSSLLSNCVSCVVVVNNVSRDPVSVVVNVSSVVVVVCVVVVD/DCVQLVQVVLVHDPVLLLLLLVLLLLLCVLCLLLQLVQQCLLVADSLLSSVLQLVLQLLLLVLCQRQLFFLFGKTFDLLQSLQLRQALCPVLPDRLLQSLVLLLVLLVVLLVCLVDCVLVVLVQQDDPLLLLLLLLQSLVQLLVVLCVLQQQWDQDPVPRIDGGDCPPLSNVLLVVLLVQLVVCVVVPPRSSLVVSLVVSLVSCVVSVNFDPVPLPLDQSPCVSNVCQAQSHDCPCVVPLSSVLSSVLSSSNQSSQQLVLLCCQVCNLLVHVVSSSSSSNSQSNSSNVSSNSRGGGIHRDPSSNSSSVSPTGTSSSSNSSSVVSVVCSSCSSVSVRRGSSSSSSVSNVSSVVSNVSNVVFDVVDCLRNVLSVQLNPCCNVVSHNSVSSLSSLLSNCVSCVVVVNNVSRDPVSVVVNVSSVVVVVCVVVVD